Protein AF-A0A2M8BJ50-F1 (afdb_monomer)

Mean predicted aligned error: 16.42 Å

Solvent-accessible surface area (backbone atoms only — not comparable to full-atom values): 43354 Å² total; per-residue (Å²): 139,92,79,79,61,68,60,54,57,47,49,58,67,63,40,90,52,84,78,77,96,76,93,86,85,92,86,90,88,88,82,92,74,95,77,78,94,75,94,72,74,35,76,41,36,48,73,43,75,55,100,89,44,70,46,44,48,47,39,89,44,35,27,66,81,32,17,79,42,46,26,94,66,27,45,78,56,97,90,42,47,44,76,71,76,87,84,45,71,88,50,12,75,40,31,47,57,47,80,55,102,89,54,74,46,39,49,48,39,93,38,31,24,62,77,32,15,79,41,46,20,94,64,24,43,74,60,86,99,44,49,42,70,52,88,69,83,50,48,85,77,62,79,33,76,50,73,51,19,52,38,60,43,79,33,96,88,75,45,46,42,64,38,40,26,95,66,30,44,75,58,97,87,43,38,41,65,74,54,52,64,50,50,74,64,71,38,80,50,90,64,20,57,37,59,40,80,44,92,49,99,70,38,43,45,60,38,39,29,92,71,35,37,77,57,95,89,41,65,40,76,38,45,50,82,77,54,85,42,84,52,74,55,19,58,39,68,41,76,46,88,97,40,59,44,65,39,48,27,79,36,32,36,84,57,89,96,43,43,39,74,37,95,79,44,53,59,43,30,51,63,75,29,72,52,74,54,19,53,41,56,43,73,60,90,89,37,58,40,64,38,46,29,86,67,34,35,76,55,98,86,42,39,42,79,53,73,88,77,43,73,68,54,59,69,67,58,74,79,94,63,64,64,49,57,15,30,46,16,26,15,29,35,31,31,32,60,89,52,44,28,39,48,38,33,28,59,36,56,32,53,28,50,40,94,96,36,53,33,37,34,34,32,70,36,38,45,52,29,44,34,46,94,86,49,68,48,53,51,42,81,48,76,67,81,43,80,47,49,48,94,36,45,50,36,36,36,38,31,35,75,58,90,48,31,39,37,42,38,38,42,29,25,49,73,77,42,103,45,31,38,42,35,45,34,37,38,43,32,26,72,39,92,54,69,47,57,38,34,46,33,42,43,44,32,54,24,33,18,59,56,42,95,93,40,54,34,50,32,38,42,48,67,18,31,38,44,53,39,85,91,65,68,22,39,36,40,38,28,83,55,19,30,37,39,40,37,46,28,50,86,61,72,29,30,18,28,33,90,60,40,31,66,62,35,47,74,70,67,42,76,50,79,59,48,65,60,36,73,76,38,60,61,52,29,40,25,42,29,38,72,47,76,31,44,54,75,32,69,48,66,38,26,36,38,39,38,51,35,73,84,61,53,62,69,59,54,52,50,53,51,43,72,60,47,64,92,33,39,28,64,57,49,51,48,54,51,52,53,52,52,60,71,68,56,58,85,73,75,86,89,60,53,66,66,55,46,46,54,51,43,34,52,53,36,50,57,58,38,32,26,32,60,44,76,91,57,47,23,34,23,40,35,36,71,28,60,56,91,46,94,46,16,34,28,35,41,55,58,31,27,56,50,33,44,51,28,42,79,57,65,39,52,68,61,25,49,35,33,57,50,20,48,76,66,28,48,47,51,89,52,22,86,85,72,66,74,44,66,39,45,52,34,48,33,22,30,36,38,47,22,40,54,43,60,59,73,58,97,47,34,45,32,44,25,67,30,24,47,11,35,46,35,36,30,53,41,51,42,28,69,75,70,67,57,54,60,64,57,68,76,38,39,68,53,50,49,57,18,26,47,45,35,54,58,67,42,37,35,84,90,78,75,38,46,52,59,29,16,47,102,72,60,53,13,36,74,87,52,41,42,70,48,71,66,40,34,50,29,35,54,51,9,48,48,35,47,25,53,51,24,50,76,71,69,36,62,76,78,41,103

Foldseek 3Di:
DDDDDVVVVLVQLLPLDDHDPDDDDDDDDDDPDDDDDPDAAADAFDWDDDPRDIFTDHDPQFDDRRSPAGDVQWHDDPNDTHGNDDDDCVQQLAFGWDDDPVDTFTDHDQQFDDRSSQAGDVQWHDDDRDTHGVPLPQPPVQPQPAVQQRDWDQDPPPSIDGAGHVQWHDDPNHTGGVPFLCVVHPFDDVQQSDWDADPDPSRIDGAGDPQWHDDPNDTDGFQLVVDDQPAVQFNDWAGDVVHIDGDGHWQWDDDPPHTHGDPPRQLCTVHPQPAPQFRDWDRDPRHTDTAGHPQWDDDPNHTDGDDPPDDVVVVVDDDPDQWAWAFLQQWIWIQGLLQRWGQWIWRGFFQAQDVVQGTATFFRTKFKWKDWPVDQDTQSVFHWPDWDDPLLASWTWTWDDDPQKIKIWIWHQFNLFLGRKIKIKIKIWRQDQFWTKMKMKMKGWTAQAQADPVGSHYHFQWFKWWAADPVQRWIWIDYLQFIKIKGKQDDFPAKAKPVQAPCVQSVVVHGHPNDHTDDTGGGIMIMTMHMDGAGNGGMDMIIIMIGTDRVHPPVVRVVSCCVRRPNGHRVRNVVVRVVVLVVQADDDDPPDDPVRRSVLSNLVNLLSRQARCDDPALQHLAGWPDGPPDPGNWGWLQSLLVSLLSCLVRVVLVSSVRNLVSQLRADDDPPCPPALVFAATGAQTTAGRRRHHDFDADPLGTAGHLLSLLSSLLSVLSSCVRVVDCPCCVVCVCRNQRHRLVSLVSQQDPVRRFGHFGCHPVNLHDNPRTGGDPSSRSSSSNSLSSNLVSCVVVVVPVSND

Nearest PDB structures (foldseek):
  1lf9-assembly2_B  TM=6.879E-01  e=1.346E-12  Thermoanaerobacterium thermosaccharolyticum
  8bou-assembly1_A  TM=6.495E-01  e=8.840E-13  Blautia producta ATCC 27340 = DSM 2950
  3s4b-assembly1_B  TM=6.460E-01  e=1.277E-12  Cellulomonas uda
  4aui-assembly1_C  TM=1.946E-01  e=2.685E+00  Neisseria gonorrhoeae

Secondary structure (DSSP, 8-state):
----SHHHHHHHHHSSSPPPS--------SSS------S---SSEEEEEETTEEEEEEPTTEESTTS-EEPTTEEEETTEEEE-----TTT-TTEEEE--TT--EEEEPTTEESTTS-EEPTTEEEETTEEEES--TTSTT----BTTB-EEEEETTTEEEEEPPTTEEEETTEEEES--TTSS----BTTB-EEEE-SSTTSEEEEPPTTEEEETTEEEE-GGGG----BTTB-EEEEETTEEEEEPPTTEEEETTEEEE-TT--TTSS----BTTB-EEEEETTEEEEEPPTTEEEETTEEEE--TT-HHHHHH---S-SEEEEE-SS-EEEEETTTTEEEEEESSSSSEEETTEEPPB-EEEEEEEEEESS-EEEGGGS-EEEEEEGGGSS-EEEEEEETTEEEEEEEE--TT-SSSEEEEEEEEEE-SSS-EEEEEEEEEEE--S---SS-SSSPP--SEEEEEETTTTEEEEE-SS-EEEEEEES--SEEEETTS-HHHHHHTTPPP-----EEEES--EEEEEEEEEE-TT-EEEEEEEEEEETT--HHHHHHHHHHHHTT--HHHHHHHHHHHHHHH--PPPTT--HHHHHHHHHHHHHHHHHB----SSTTTT-B-SS-TTSS--SEEHHHHHHHHHHHHHTT-HHHHHHHHHHHHHS---TTIIIII-S---S-SSEEETTTEEE--EETTEE----HHHHHHHHHHHHHHHHH---HHHHHSHHHIIIIIIHHHHHTEETTTTEEPPB-GGGT--STTT-B--HHHHHHHHHHHHHHHHHHHHTT-TTT--

Radius of gyration: 32.36 Å; Cα contacts (8 Å, |Δi|>4): 1663; chains: 1; bounding box: 90×72×87 Å

Sequence (801 aa):
MKLTTLTLAVILLCSCADPPKDRDAAIDVSNGDVQVCSGVECFRGVCVTRDGASSCLCEAGWNGASCDRCDVFFHDEGGSCIPDLPCSNTTCWHGQCVTGEEGDGCICDVGYAGDQCEVCATGYRSDGLVCLEDSLVTCAAAPCVEANKGVCLPDAETGHVCVCDPGTFDDGGTCVAVGGPCDPNPCSETLRLNCQLDASPAGYTCACNPGLVDNGGACVDDPCLSAVCDQPHRGTCVTLVPSFLCICDPGYIESGSDCVLDPNASPCNPNPCLELNKTVCTTVGNTAQCDCDAGFVDDGGACVLGCDAGTALCAAAHRSIDFLVSTNGFSAIVYDVNQNKAASFFEHLYRNWDDGVWTRDFLFDTYLGIRTSSTNQWLNTLPSEREETLEQTGIIHVVHRVGAFEVDTYVYAPFQLSRPALTLLGKVTNRGTATSDVSLYTLHNYHLGYTSVGDPVHPDALTEAMTYDAASHAYVEQGVGGMFLHQPLGVPTHYGATPDNPWVALNAGQNLADTQSTAVGDDRVAGFQKDFSLAPGEAGWFGVVSAFDAGGNQAALAADVAAAYSGMTADTALQAALDEWEAWRVAPPAGLSAVETQIWRQSEAVLRMGQVRETSDLSFGQILASLPPGNWNITWSRDMAYAVVGLVHSGHAAEAMAALEFVLKADSGGYEAGYTGVPYQVSITRYFGRGREETDFNADGPNIEYDGFG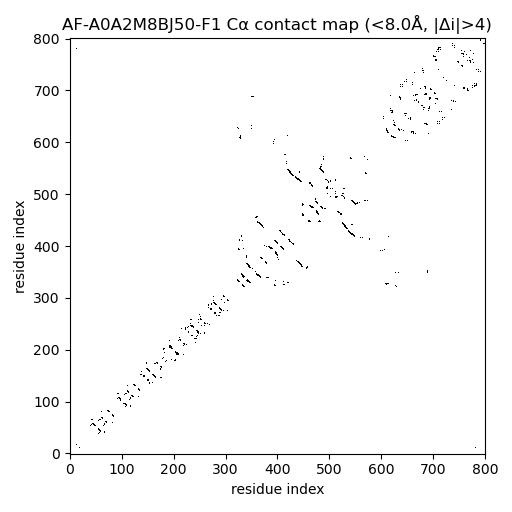LYLWALGEYVRVTGDNSLVTSYWSVIRDQIASALVTLVDASTGLLEADSSIWEVHWNGQQKQFTYTALAAARGLCEAAAFATSQGDTANSA

pLDDT: mean 83.52, std 15.89, range [26.17, 98.81]

Structure (mmCIF, N/CA/C/O backbone):
data_AF-A0A2M8BJ50-F1
#
_entry.id   AF-A0A2M8BJ50-F1
#
loop_
_atom_site.group_PDB
_atom_site.id
_atom_site.type_symbol
_atom_site.label_atom_id
_atom_site.label_alt_id
_atom_site.label_comp_id
_atom_site.label_asym_id
_atom_site.label_entity_id
_atom_site.label_seq_id
_atom_site.pdbx_PDB_ins_code
_atom_site.Cartn_x
_atom_site.Cartn_y
_atom_site.Cartn_z
_atom_site.occupancy
_atom_site.B_iso_or_equiv
_atom_site.auth_seq_id
_atom_site.auth_comp_id
_atom_site.auth_asym_id
_atom_site.auth_atom_id
_atom_site.pdbx_PDB_model_num
ATOM 1 N N . MET A 1 1 ? -38.229 -14.279 38.569 1.00 28.94 1 MET A N 1
ATOM 2 C CA . MET A 1 1 ? -36.936 -13.644 38.882 1.00 28.94 1 MET A CA 1
ATOM 3 C C . MET A 1 1 ? -35.856 -14.578 38.379 1.00 28.94 1 MET A C 1
ATOM 5 O O . MET A 1 1 ? -35.598 -15.583 39.019 1.00 28.94 1 MET A O 1
ATOM 9 N N . LYS A 1 2 ? -35.387 -14.333 37.153 1.00 26.17 2 LYS A N 1
ATOM 10 C CA . LYS A 1 2 ? -34.333 -15.090 36.474 1.00 26.17 2 LYS A CA 1
ATOM 11 C C . LYS A 1 2 ? -33.069 -14.249 36.610 1.00 26.17 2 LYS A C 1
ATOM 13 O O . LYS A 1 2 ? -32.962 -13.229 35.945 1.00 26.17 2 LYS A O 1
ATOM 18 N N . LEU A 1 3 ? -32.200 -14.616 37.534 1.00 38.47 3 LEU A N 1
ATOM 19 C CA . LEU A 1 3 ? -30.887 -14.013 37.709 1.00 38.47 3 LEU A CA 1
ATOM 20 C C . LEU A 1 3 ? -29.897 -15.156 37.974 1.00 38.47 3 LEU A C 1
ATOM 22 O O . LEU A 1 3 ? -30.278 -16.162 38.565 1.00 38.47 3 LEU A O 1
ATOM 26 N N . THR A 1 4 ? -28.659 -14.931 37.533 1.00 53.12 4 THR A N 1
ATOM 27 C CA . THR A 1 4 ? -27.393 -15.590 37.904 1.00 53.12 4 THR A CA 1
ATOM 28 C C . THR A 1 4 ? -27.004 -16.943 37.295 1.00 53.12 4 THR A C 1
ATOM 30 O O . THR A 1 4 ? -27.173 -18.000 37.890 1.00 53.12 4 THR A O 1
ATOM 33 N N . THR A 1 5 ? -26.286 -16.840 36.171 1.00 37.88 5 THR A N 1
ATOM 34 C CA . THR A 1 5 ? -24.979 -17.512 35.950 1.00 37.88 5 THR A CA 1
ATOM 35 C C . THR A 1 5 ? -24.102 -16.632 35.052 1.00 37.88 5 THR A C 1
ATOM 37 O O . THR A 1 5 ? -22.927 -16.424 35.339 1.00 37.88 5 THR A O 1
ATOM 40 N N . LEU A 1 6 ? -24.725 -15.968 34.067 1.00 37.19 6 LEU A N 1
ATOM 41 C CA . LEU A 1 6 ? -24.081 -14.954 33.225 1.00 37.19 6 LEU A CA 1
ATOM 42 C C . LEU A 1 6 ? -23.497 -13.802 34.058 1.00 37.19 6 LEU A C 1
ATOM 44 O O . LEU A 1 6 ? -22.377 -13.376 33.824 1.00 37.19 6 LEU A O 1
ATOM 48 N N . THR A 1 7 ? -24.194 -13.387 35.118 1.00 38.22 7 THR A N 1
ATOM 49 C CA . THR A 1 7 ? -23.717 -12.348 36.038 1.00 38.22 7 THR A CA 1
ATOM 50 C C . THR A 1 7 ? -22.434 -12.750 36.769 1.00 38.22 7 THR A C 1
ATOM 52 O O . THR A 1 7 ? -21.660 -11.872 37.096 1.00 38.22 7 THR A O 1
ATOM 55 N N . LEU A 1 8 ? -22.159 -14.038 37.020 1.00 34.50 8 LEU A N 1
ATOM 56 C CA . LEU A 1 8 ? -20.957 -14.447 37.762 1.00 34.50 8 LEU A CA 1
ATOM 57 C C . LEU A 1 8 ? -19.727 -14.584 36.851 1.00 34.50 8 LEU A C 1
ATOM 59 O O . LEU A 1 8 ? -18.638 -14.206 37.263 1.00 34.50 8 LEU A O 1
ATOM 63 N N . ALA A 1 9 ? -19.904 -15.044 35.606 1.00 38.31 9 ALA A N 1
ATOM 64 C CA . ALA A 1 9 ? -18.849 -15.002 34.589 1.00 38.31 9 ALA A CA 1
ATOM 65 C C . ALA A 1 9 ? -18.521 -13.554 34.198 1.00 38.31 9 ALA A C 1
ATOM 67 O O . ALA A 1 9 ? -1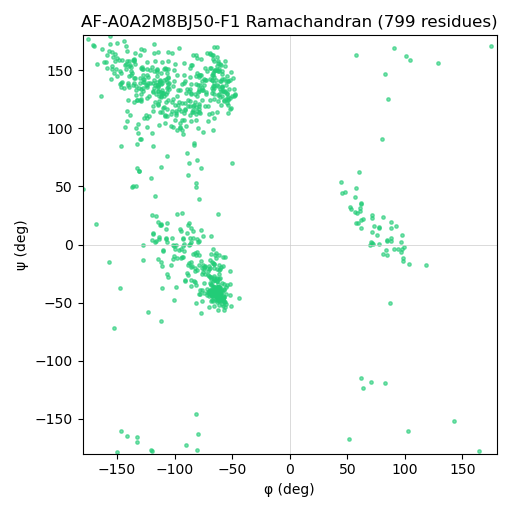7.351 -13.198 34.112 1.00 38.31 9 ALA A O 1
ATOM 68 N N . VAL A 1 10 ? -19.547 -12.703 34.075 1.00 39.28 10 VAL A N 1
ATOM 69 C CA . VAL A 1 10 ? -19.377 -11.256 33.912 1.00 39.28 10 VAL A CA 1
ATOM 70 C C . VAL A 1 10 ? -18.708 -10.659 35.151 1.00 39.28 10 VAL A C 1
ATOM 72 O O . VAL A 1 10 ? -17.745 -9.947 34.983 1.00 39.28 10 VAL A O 1
ATOM 75 N N . ILE A 1 11 ? -19.070 -11.009 36.392 1.00 37.62 11 ILE A N 1
ATOM 76 C CA . ILE A 1 11 ? -18.394 -10.487 37.603 1.00 37.62 11 ILE A CA 1
ATOM 77 C C . ILE A 1 11 ? -16.930 -10.959 37.737 1.00 37.62 11 ILE A C 1
ATOM 79 O O . ILE A 1 11 ? -16.102 -10.178 38.192 1.00 37.62 11 ILE A O 1
ATOM 83 N N . LEU A 1 12 ? -16.583 -12.190 37.340 1.00 36.03 12 LEU A N 1
ATOM 84 C CA . LEU A 1 12 ? -15.190 -12.676 37.339 1.00 36.03 12 LEU A CA 1
ATOM 85 C C . LEU A 1 12 ? -14.355 -12.119 36.172 1.00 36.03 12 LEU A C 1
ATOM 87 O O . LEU A 1 12 ? -13.144 -12.002 36.315 1.00 36.03 12 LEU A O 1
ATOM 91 N N . LEU A 1 13 ? -14.985 -11.734 35.056 1.00 37.62 13 LEU A N 1
ATOM 92 C CA . LEU A 1 13 ? -14.368 -10.938 33.983 1.00 37.62 13 LEU A CA 1
ATOM 93 C C . LEU A 1 13 ? -14.363 -9.425 34.298 1.00 37.62 13 LEU A C 1
ATOM 95 O O . LEU A 1 13 ? -13.542 -8.693 33.759 1.00 37.62 13 LEU A O 1
ATOM 99 N N . CYS A 1 14 ? -15.257 -8.960 35.178 1.00 35.12 14 CYS A N 1
ATOM 100 C CA . CYS A 1 14 ? -15.399 -7.570 35.629 1.00 35.12 14 CYS A CA 1
ATOM 101 C C . CYS A 1 14 ? -14.640 -7.266 36.925 1.00 35.12 14 CYS A C 1
ATOM 103 O O . CYS A 1 14 ? -14.612 -6.110 37.345 1.00 35.12 14 CYS A O 1
ATOM 105 N N . SER A 1 15 ? -13.992 -8.239 37.574 1.00 40.53 15 SER A N 1
ATOM 106 C CA . SER A 1 15 ? -12.831 -7.869 38.373 1.00 40.53 15 SER A CA 1
ATOM 107 C C . SER A 1 15 ? -11.768 -7.478 37.363 1.00 40.53 15 SER A C 1
ATOM 109 O O . SER A 1 15 ? -11.295 -8.345 36.640 1.00 40.53 15 SER A O 1
ATOM 111 N N . CYS A 1 16 ? -11.385 -6.204 37.299 1.00 45.50 16 CYS A N 1
ATOM 112 C CA . CYS A 1 16 ? -10.265 -5.713 36.485 1.00 45.50 16 CYS A CA 1
ATOM 113 C C . CYS A 1 16 ? -8.894 -6.311 36.907 1.00 45.50 16 CYS A C 1
ATOM 115 O O . CYS A 1 16 ? -7.861 -5.668 36.760 1.00 45.50 16 CYS A O 1
ATOM 117 N N . ALA A 1 17 ? -8.890 -7.500 37.509 1.00 38.69 17 ALA A N 1
ATOM 118 C CA . ALA A 1 17 ? -7.754 -8.295 37.922 1.00 38.69 17 ALA A CA 1
ATOM 119 C C . ALA A 1 17 ? -7.707 -9.564 37.059 1.00 38.69 17 ALA A C 1
ATOM 121 O O . ALA A 1 17 ? -8.748 -10.154 36.769 1.00 38.69 17 ALA A O 1
ATOM 122 N N . ASP A 1 18 ? -6.502 -9.983 36.676 1.00 34.38 18 ASP A N 1
ATOM 123 C CA . ASP A 1 18 ? -6.283 -11.167 35.843 1.00 34.38 18 ASP A CA 1
ATOM 124 C C . ASP A 1 18 ? -6.964 -12.427 36.420 1.00 34.38 18 ASP A C 1
ATOM 126 O O . ASP A 1 18 ? -6.939 -12.642 37.640 1.00 34.38 18 ASP A O 1
ATOM 130 N N . PRO A 1 19 ? -7.552 -13.298 35.577 1.00 30.92 19 PRO A N 1
ATOM 131 C CA . PRO A 1 19 ? -8.216 -14.503 36.053 1.00 30.92 19 PRO A CA 1
ATOM 132 C C . PRO A 1 19 ? -7.211 -15.492 36.683 1.00 30.92 19 PRO A C 1
ATOM 134 O O . PRO A 1 19 ? -6.125 -15.714 36.137 1.00 30.92 19 PRO A O 1
ATOM 137 N N . PRO A 1 20 ? -7.557 -16.141 37.814 1.00 29.25 20 PRO A N 1
ATOM 138 C CA . PRO A 1 20 ? -6.718 -17.165 38.430 1.00 29.25 20 PRO A CA 1
ATOM 139 C C . PRO A 1 20 ? -6.720 -18.477 37.623 1.00 29.25 20 PRO A C 1
ATOM 141 O O . PRO A 1 20 ? -7.748 -18.922 37.113 1.00 29.25 20 PRO A O 1
ATOM 144 N N . LYS A 1 21 ? -5.547 -19.117 37.543 1.00 30.78 21 LYS A N 1
ATOM 145 C CA . LYS A 1 21 ? -5.253 -20.331 36.759 1.00 30.78 21 LYS A CA 1
ATOM 146 C C . LYS A 1 21 ? -5.669 -21.657 37.434 1.00 30.78 21 LYS A C 1
ATOM 148 O O . LYS A 1 21 ? -4.833 -22.544 37.530 1.00 30.78 21 LYS A O 1
ATOM 153 N N . ASP A 1 22 ? -6.911 -21.840 37.887 1.00 30.73 22 ASP A N 1
ATOM 154 C CA . ASP A 1 22 ? -7.354 -23.175 38.352 1.00 30.73 22 ASP A CA 1
ATOM 155 C C . ASP A 1 22 ? -8.846 -23.456 38.101 1.00 30.73 22 ASP A C 1
ATOM 157 O O . ASP A 1 22 ? -9.694 -22.583 38.276 1.00 30.73 22 ASP A O 1
ATOM 161 N N . ARG A 1 23 ? -9.160 -24.685 37.654 1.00 30.70 23 ARG A N 1
ATOM 162 C CA . ARG A 1 23 ? -10.367 -25.018 36.867 1.00 30.70 23 ARG A CA 1
ATOM 163 C C . ARG A 1 23 ? -11.350 -26.034 37.478 1.00 30.70 23 ARG A C 1
ATOM 165 O O . ARG A 1 23 ? -12.111 -26.613 36.716 1.00 30.70 23 ARG A O 1
ATOM 172 N N . ASP A 1 24 ? -11.422 -26.214 38.800 1.00 35.38 24 ASP A N 1
ATOM 173 C CA . ASP A 1 24 ? -12.333 -27.214 39.400 1.00 35.38 24 ASP A CA 1
ATOM 174 C C . ASP A 1 24 ? -13.185 -26.686 40.574 1.00 35.38 24 ASP A C 1
ATOM 176 O O . ASP A 1 24 ? -12.755 -26.715 41.727 1.00 35.38 24 ASP A O 1
ATOM 180 N N . ALA A 1 25 ? -14.435 -26.272 40.308 1.00 32.88 25 ALA A N 1
ATOM 181 C CA . ALA A 1 25 ? -15.528 -26.282 41.298 1.00 32.88 25 ALA A CA 1
ATOM 182 C C . ALA A 1 25 ? -16.923 -26.145 40.646 1.00 32.88 25 ALA A C 1
ATOM 184 O O . ALA A 1 25 ? -17.185 -25.195 39.913 1.00 32.88 25 ALA A O 1
ATOM 185 N N . ALA A 1 26 ? -17.846 -27.058 40.976 1.00 34.22 26 ALA A N 1
ATOM 186 C CA . ALA A 1 26 ? -19.271 -26.984 40.627 1.00 34.22 26 ALA A CA 1
ATOM 187 C C . ALA A 1 26 ? -20.095 -26.368 41.779 1.00 34.22 26 ALA A C 1
ATOM 189 O O . ALA A 1 26 ? -19.938 -26.783 42.928 1.00 34.22 26 ALA A O 1
ATOM 190 N N . ILE A 1 27 ? -20.982 -25.403 41.486 1.00 34.72 27 ILE A N 1
ATOM 191 C CA . ILE A 1 27 ? -21.891 -24.740 42.450 1.00 34.72 27 ILE A CA 1
ATOM 192 C C . ILE A 1 27 ? -23.226 -24.389 41.759 1.00 34.72 27 ILE A C 1
ATOM 194 O O . ILE A 1 27 ? -23.196 -23.882 40.642 1.00 34.72 27 ILE A O 1
ATOM 198 N N . ASP A 1 28 ? -24.373 -24.563 42.442 1.00 43.47 28 ASP A N 1
ATOM 199 C CA . ASP A 1 28 ? -25.611 -23.812 42.139 1.00 43.47 28 ASP A CA 1
ATOM 200 C C . ASP A 1 28 ? -26.401 -23.394 43.408 1.00 43.47 28 ASP A C 1
ATOM 202 O O . ASP A 1 28 ? -26.240 -23.948 44.498 1.00 43.47 28 ASP A O 1
ATOM 206 N N . VAL A 1 29 ? -27.233 -22.362 43.242 1.00 48.44 29 VAL A N 1
ATOM 207 C CA . VAL A 1 29 ? -27.563 -21.250 44.128 1.00 48.44 29 VAL A CA 1
ATOM 208 C C . VAL A 1 29 ? -29.079 -21.203 44.342 1.00 48.44 29 VAL A C 1
ATOM 210 O O . VAL A 1 29 ? -29.825 -20.843 43.437 1.00 48.44 29 VAL A O 1
ATOM 213 N N . SER A 1 30 ? -29.582 -21.504 45.547 1.00 42.31 30 SER A N 1
ATOM 214 C CA . SER A 1 30 ? -30.938 -21.025 45.897 1.00 42.31 30 SER A CA 1
ATOM 215 C C . SER A 1 30 ? -31.305 -20.892 47.373 1.00 42.31 30 SER A C 1
ATOM 217 O O . SER A 1 30 ? -32.278 -20.195 47.628 1.00 42.31 30 SER A O 1
ATOM 219 N N . ASN A 1 31 ? -30.589 -21.455 48.357 1.00 41.84 31 ASN A N 1
ATOM 220 C CA . ASN A 1 31 ? -30.826 -21.095 49.777 1.00 41.84 31 ASN A CA 1
ATOM 221 C C . ASN A 1 31 ? -29.773 -21.591 50.791 1.00 41.84 31 ASN A C 1
ATOM 223 O O . ASN A 1 31 ? -30.039 -21.602 51.989 1.00 41.84 31 ASN A O 1
ATOM 227 N N . GLY A 1 32 ? -28.572 -21.981 50.355 1.00 43.44 32 GLY A N 1
ATOM 228 C CA . GLY A 1 32 ? -27.503 -22.375 51.283 1.00 43.44 32 GLY A CA 1
ATOM 229 C C . GLY A 1 32 ? -27.614 -23.780 51.892 1.00 43.44 32 GLY A C 1
ATOM 230 O O . GLY A 1 32 ? -26.865 -24.060 52.819 1.00 43.44 32 GLY A O 1
ATOM 231 N N . ASP A 1 33 ? -28.457 -24.672 51.357 1.00 41.19 33 ASP A N 1
ATOM 232 C CA . ASP A 1 33 ? -28.444 -26.106 51.690 1.00 41.19 33 ASP A CA 1
ATOM 233 C C . ASP A 1 33 ? -28.269 -26.970 50.428 1.00 41.19 33 ASP A C 1
ATOM 235 O O . ASP A 1 33 ? -28.884 -26.720 49.391 1.00 41.19 33 ASP A O 1
ATOM 239 N N . VAL A 1 34 ? -27.430 -28.006 50.534 1.00 44.12 34 VAL A N 1
ATOM 240 C CA . VAL A 1 34 ? -27.108 -28.958 49.458 1.00 44.12 34 VAL A CA 1
ATOM 241 C C . VAL A 1 34 ? -28.213 -30.013 49.352 1.00 44.12 34 VAL A C 1
ATOM 243 O O . VAL A 1 34 ? -28.376 -30.831 50.258 1.00 44.12 34 VAL A O 1
ATOM 246 N N . GLN A 1 35 ? -28.941 -30.050 48.231 1.00 51.34 35 GLN A N 1
ATOM 247 C CA . GLN A 1 35 ? -29.727 -31.224 47.834 1.00 51.34 35 GLN A CA 1
ATOM 248 C C . GLN A 1 35 ? -29.168 -31.853 46.560 1.00 51.34 35 GLN A C 1
ATOM 250 O O . GLN A 1 35 ? -28.782 -31.168 45.618 1.00 51.34 35 GLN A O 1
ATOM 255 N N . VAL A 1 36 ? -29.119 -33.183 46.563 1.00 55.72 36 VAL A N 1
ATOM 256 C CA . VAL A 1 36 ? -28.525 -34.011 45.511 1.00 55.72 36 VAL A CA 1
ATOM 257 C C . VAL A 1 36 ? -29.598 -34.343 44.471 1.00 55.72 36 VAL A C 1
ATOM 259 O O . VAL A 1 36 ? -30.674 -34.812 44.846 1.00 55.72 36 VAL A O 1
ATOM 262 N N . CYS A 1 37 ? -29.311 -34.141 43.178 1.00 61.19 37 CYS A N 1
ATOM 263 C CA . CYS A 1 37 ? -30.137 -34.676 42.088 1.00 61.19 37 CYS A CA 1
ATOM 264 C C . CYS A 1 37 ? -30.305 -36.192 42.283 1.00 61.19 37 CYS A C 1
ATOM 266 O O . CYS A 1 37 ? -29.318 -36.925 42.309 1.00 61.19 37 CYS A O 1
ATOM 268 N N . SER A 1 38 ? -31.540 -36.677 42.431 1.00 60.09 38 SER A N 1
ATOM 269 C CA . SER A 1 38 ? -31.806 -38.112 42.559 1.00 60.09 38 SER A CA 1
ATOM 270 C C . SER A 1 38 ? -32.942 -38.529 41.632 1.00 60.09 38 SER A C 1
ATOM 272 O O . SER A 1 38 ? -34.042 -37.989 41.732 1.00 60.09 38 SER A O 1
ATOM 274 N N . GLY A 1 39 ? -32.688 -39.516 40.770 1.00 64.06 39 GLY A N 1
ATOM 275 C CA . GLY A 1 39 ? -33.724 -40.174 39.967 1.00 64.06 39 GLY A CA 1
ATOM 276 C C . GLY A 1 39 ? -33.895 -39.685 38.525 1.00 64.06 39 GLY A C 1
ATOM 277 O O . GLY A 1 39 ? -34.839 -40.129 37.879 1.00 64.06 39 GLY A O 1
ATOM 278 N N . VAL A 1 40 ? -33.010 -38.823 38.008 1.00 69.56 40 VAL A N 1
ATOM 279 C CA . VAL A 1 40 ? -32.973 -38.429 36.587 1.00 69.56 40 VAL A CA 1
ATOM 280 C C . VAL A 1 40 ? -31.526 -38.450 36.097 1.00 69.56 40 VAL A C 1
ATOM 282 O O . VAL A 1 40 ? -30.676 -37.771 36.669 1.00 69.56 40 VAL A O 1
ATOM 285 N N . GLU A 1 41 ? -31.255 -39.233 35.054 1.00 77.94 41 GLU A N 1
ATOM 286 C CA . GLU A 1 41 ? -29.992 -39.200 34.309 1.00 77.94 41 GLU A CA 1
ATOM 287 C C . GLU A 1 41 ? -30.179 -38.341 33.052 1.00 77.94 41 GLU A C 1
ATOM 289 O O . GLU A 1 41 ? -31.122 -38.552 32.283 1.00 77.94 41 GLU A O 1
ATOM 294 N N . CYS A 1 42 ? -29.290 -37.362 32.873 1.00 71.81 42 CYS A N 1
ATOM 295 C CA . CYS A 1 42 ? -29.235 -36.488 31.704 1.00 71.81 42 CYS A CA 1
ATOM 296 C C . CYS A 1 42 ? -27.999 -36.868 30.893 1.00 71.81 42 CYS A C 1
ATOM 298 O O . CYS A 1 42 ? -26.890 -36.790 31.416 1.00 71.81 42 CYS A O 1
ATOM 300 N N . PHE A 1 43 ? -28.185 -37.317 29.651 1.00 75.19 43 PHE A N 1
ATOM 301 C CA . PHE A 1 43 ? -27.075 -37.816 28.832 1.00 75.19 43 PHE A CA 1
ATOM 302 C C . PHE A 1 43 ? -26.213 -36.677 28.276 1.00 75.19 43 PHE A C 1
ATOM 304 O O . PHE A 1 43 ? -24.990 -36.718 28.385 1.00 75.19 43 PHE A O 1
ATOM 311 N N . ARG A 1 44 ? -26.863 -35.665 27.692 1.00 79.50 44 ARG A N 1
ATOM 312 C CA . ARG A 1 44 ? -26.246 -34.486 27.059 1.00 79.50 44 ARG A CA 1
ATOM 313 C C . ARG A 1 44 ? -26.912 -33.216 27.568 1.00 79.50 44 ARG A C 1
ATOM 315 O O . ARG A 1 44 ? -27.672 -32.540 26.874 1.00 79.50 44 ARG A O 1
ATOM 322 N N . GLY A 1 45 ? -26.765 -33.004 28.867 1.00 72.62 45 GLY A N 1
ATOM 323 C CA . GLY A 1 45 ? -27.466 -31.961 29.589 1.00 72.62 45 GLY A CA 1
ATOM 324 C C . GLY A 1 45 ? -27.213 -32.024 31.084 1.00 72.62 45 GLY A C 1
ATOM 325 O O . GLY A 1 45 ? -26.658 -32.987 31.612 1.00 72.62 45 GLY A O 1
ATOM 326 N N . VAL A 1 46 ? -27.663 -30.995 31.789 1.00 73.00 46 VAL A N 1
ATOM 327 C CA . VAL A 1 46 ? -27.460 -30.869 33.233 1.00 73.00 46 VAL A CA 1
ATOM 328 C C . VAL A 1 46 ? -28.762 -31.190 33.962 1.00 73.00 46 VAL A C 1
ATOM 330 O O . VAL A 1 46 ? -29.837 -30.710 33.589 1.00 73.00 46 VAL A O 1
ATOM 333 N N . CYS A 1 47 ? -28.675 -32.010 35.013 1.00 70.56 47 CYS A N 1
ATOM 334 C CA . CYS A 1 47 ? -29.805 -32.254 35.905 1.00 70.56 47 CYS A CA 1
ATOM 335 C C . CYS A 1 47 ? -30.100 -30.995 36.717 1.00 70.56 47 CYS A C 1
ATOM 337 O O . CYS A 1 47 ? -29.237 -30.490 37.434 1.00 70.56 47 CYS A O 1
ATOM 339 N N . VAL A 1 48 ? -31.339 -30.519 36.637 1.00 71.56 48 VAL A N 1
ATOM 340 C CA . VAL A 1 48 ? -31.824 -29.371 37.401 1.00 71.56 48 VAL A CA 1
ATOM 341 C C . VAL A 1 48 ? -33.017 -29.792 38.254 1.00 71.56 48 VAL A C 1
ATOM 343 O O . VAL A 1 48 ? -33.878 -30.551 37.808 1.00 71.56 48 VAL A O 1
ATOM 346 N N . THR A 1 49 ? -33.080 -29.320 39.501 1.00 59.50 49 THR A N 1
ATOM 347 C CA . THR A 1 49 ? -34.209 -29.592 40.408 1.00 59.50 49 THR A CA 1
ATOM 348 C C . THR A 1 49 ? -34.986 -28.310 40.669 1.00 59.50 49 THR A C 1
ATOM 350 O O . THR A 1 49 ? -34.413 -27.305 41.080 1.00 59.50 49 THR A O 1
ATOM 353 N N . ARG A 1 50 ? -36.304 -28.344 40.456 1.00 52.09 50 ARG A N 1
ATOM 354 C CA . ARG A 1 50 ? -37.207 -27.215 40.697 1.00 52.09 50 ARG A CA 1
ATOM 355 C C . ARG A 1 50 ? -38.450 -27.679 41.448 1.00 52.09 50 ARG A C 1
ATOM 357 O O . ARG A 1 50 ? -39.095 -28.639 41.043 1.00 52.09 50 ARG A O 1
ATOM 364 N N . ASP A 1 51 ? -38.776 -27.006 42.553 1.00 56.25 51 ASP A N 1
ATOM 365 C CA . ASP A 1 51 ? -39.950 -27.295 43.397 1.00 56.25 51 ASP A CA 1
ATOM 366 C C . ASP A 1 51 ? -40.063 -28.777 43.837 1.00 56.25 51 ASP A C 1
ATOM 368 O O . ASP A 1 51 ? -41.155 -29.317 44.004 1.00 56.25 51 ASP A O 1
ATOM 372 N N . GLY A 1 52 ? -38.917 -29.448 44.024 1.00 58.59 52 GLY A N 1
ATOM 373 C CA . GLY A 1 52 ? -38.833 -30.862 44.416 1.00 58.59 52 GLY A CA 1
ATOM 374 C C . GLY A 1 52 ? -38.927 -31.875 43.266 1.00 58.59 52 GLY A C 1
ATOM 375 O O . GLY A 1 52 ? -38.910 -33.075 43.531 1.00 58.59 52 GLY A O 1
ATOM 376 N N . ALA A 1 53 ? -39.003 -31.424 42.010 1.00 61.16 53 ALA A N 1
ATOM 377 C CA . ALA A 1 53 ? -38.967 -32.275 40.822 1.00 61.16 53 ALA A CA 1
ATOM 378 C C . ALA A 1 53 ? -37.656 -32.080 40.044 1.00 61.16 53 ALA A C 1
ATOM 380 O O . ALA A 1 53 ? -37.263 -30.948 39.759 1.00 61.16 53 ALA A O 1
ATOM 381 N N . SER A 1 54 ? -36.985 -33.180 39.696 1.00 76.81 54 SER A N 1
ATOM 382 C CA . SER A 1 54 ? -35.777 -33.172 38.860 1.00 76.81 54 SER A CA 1
ATOM 383 C C . SER A 1 54 ? -36.139 -33.311 37.375 1.00 76.81 54 SER A C 1
ATOM 385 O O . SER A 1 54 ? -37.044 -34.068 37.022 1.00 76.81 54 SER A O 1
ATOM 387 N N . SER A 1 55 ? -35.439 -32.585 36.504 1.00 78.50 55 SER A N 1
ATOM 388 C CA . SER A 1 55 ? -35.581 -32.618 35.040 1.00 78.50 55 SER A CA 1
ATOM 389 C C . SER A 1 55 ? -34.247 -32.299 34.364 1.00 78.50 55 SER A C 1
ATOM 391 O O . SER A 1 55 ? -33.387 -31.684 34.990 1.00 78.50 55 SER A O 1
ATOM 393 N N . CYS A 1 56 ? -34.079 -32.660 33.094 1.00 77.50 56 CYS A N 1
ATOM 394 C CA . CYS A 1 56 ? -32.877 -32.320 32.335 1.00 77.50 56 CYS A CA 1
ATOM 395 C C . CYS A 1 56 ? -33.026 -31.002 31.574 1.00 77.50 56 CYS A C 1
ATOM 397 O O . CYS A 1 56 ? -34.066 -30.742 30.969 1.00 77.50 56 CYS A O 1
ATOM 399 N N . LEU A 1 57 ? -31.965 -30.197 31.584 1.00 74.25 57 LEU A N 1
ATOM 400 C CA . LEU A 1 57 ? -31.759 -29.106 30.637 1.00 74.25 57 LEU A CA 1
ATOM 401 C C . LEU A 1 57 ? -30.746 -29.572 29.589 1.00 74.25 57 LEU A C 1
ATOM 403 O O . LEU A 1 57 ? -29.600 -29.841 29.943 1.00 74.25 57 LEU A O 1
ATOM 407 N N . CYS A 1 58 ? -31.177 -29.693 28.336 1.00 75.75 58 CYS A N 1
ATOM 408 C CA . CYS A 1 58 ? -30.354 -30.250 27.265 1.00 75.75 58 CYS A CA 1
ATOM 409 C C . CYS A 1 58 ? -29.365 -29.237 26.692 1.00 75.75 58 CYS A C 1
ATOM 411 O O . CYS A 1 58 ? -29.647 -28.039 26.642 1.00 75.75 58 CYS A O 1
ATOM 413 N N . GLU A 1 59 ? -28.207 -29.739 26.270 1.00 79.75 59 GLU A N 1
ATOM 414 C CA . GLU A 1 59 ? -27.232 -29.010 25.460 1.00 79.75 59 GLU A CA 1
ATOM 415 C C . GLU A 1 59 ? -27.841 -28.624 24.097 1.00 79.75 59 GLU A C 1
ATOM 417 O O . GLU A 1 59 ? -28.822 -29.220 23.647 1.00 79.75 59 GLU A O 1
ATOM 422 N N . ALA A 1 60 ? -27.285 -27.607 23.431 1.00 68.62 60 ALA A N 1
ATOM 423 C CA . ALA A 1 60 ? -27.783 -27.158 22.128 1.00 68.62 60 ALA A CA 1
ATOM 424 C C . ALA A 1 60 ? -27.741 -28.301 21.094 1.00 68.62 60 ALA A C 1
ATOM 426 O O . ALA A 1 60 ? -26.766 -29.045 21.030 1.00 68.62 60 ALA A O 1
ATOM 427 N N . GLY A 1 61 ? -28.813 -28.448 20.311 1.00 67.62 61 GLY A N 1
ATOM 428 C CA . GLY A 1 61 ? -28.982 -29.554 19.360 1.00 67.62 61 GLY A CA 1
ATOM 429 C C . GLY A 1 61 ? -29.546 -30.845 19.970 1.00 67.62 61 GLY A C 1
ATOM 430 O O . GLY A 1 61 ? -29.941 -31.731 19.216 1.00 67.62 61 GLY A O 1
ATOM 431 N N . TRP A 1 62 ? -29.664 -30.951 21.302 1.00 79.62 62 TRP A N 1
ATOM 432 C CA . TRP A 1 62 ? -30.223 -32.115 22.000 1.00 79.62 62 TRP A CA 1
ATOM 433 C C . TRP A 1 62 ? -31.623 -31.848 22.555 1.00 79.62 62 TRP A C 1
ATOM 435 O O . TRP A 1 62 ? -31.934 -30.773 23.067 1.00 79.62 62 TRP A O 1
ATOM 445 N N . ASN A 1 63 ? -32.481 -32.863 22.506 1.00 79.38 63 ASN A N 1
ATOM 446 C CA . ASN A 1 63 ? -33.864 -32.804 22.961 1.00 79.38 63 ASN A CA 1
ATOM 447 C C . ASN A 1 63 ? -34.281 -34.131 23.634 1.00 79.38 63 ASN A C 1
ATOM 449 O O . ASN A 1 63 ? -33.569 -35.134 23.619 1.00 79.38 63 ASN A O 1
ATOM 453 N N . GLY A 1 64 ? -35.460 -34.154 24.255 1.00 74.00 64 GLY A N 1
ATOM 454 C CA . GLY A 1 64 ? -35.985 -35.293 25.010 1.00 74.00 64 GLY A CA 1
ATOM 455 C C . GLY A 1 64 ? -35.914 -35.107 26.525 1.00 74.00 64 GLY A C 1
ATOM 456 O O . GLY A 1 64 ? -35.153 -34.299 27.042 1.00 74.00 64 GLY A O 1
ATOM 457 N N . ALA A 1 65 ? -36.735 -35.865 27.260 1.00 75.56 65 ALA A N 1
ATOM 458 C CA . ALA A 1 65 ? -36.857 -35.730 28.717 1.00 75.56 65 ALA A CA 1
ATOM 459 C C . ALA A 1 65 ? -35.551 -36.049 29.478 1.00 75.56 65 ALA A C 1
ATOM 461 O O . ALA A 1 65 ? -35.382 -35.588 30.606 1.00 75.56 65 ALA A O 1
ATOM 462 N N . SER A 1 66 ? -34.647 -36.799 28.840 1.00 80.62 66 SER A N 1
ATOM 463 C CA . SER A 1 66 ? -33.309 -37.152 29.331 1.00 80.62 66 SER A CA 1
ATOM 464 C C . SER A 1 66 ? -32.178 -36.634 28.429 1.00 80.62 66 SER A C 1
ATOM 466 O O . SER A 1 66 ? -31.024 -37.007 28.638 1.00 80.62 66 SER A O 1
ATOM 468 N N . CYS A 1 67 ? -32.491 -35.780 27.444 1.00 84.50 67 CYS A N 1
ATOM 469 C CA . CYS A 1 67 ? -31.543 -35.288 26.433 1.00 84.50 67 CYS A CA 1
ATOM 470 C C . CYS A 1 67 ? -30.880 -36.425 25.642 1.00 84.50 67 CYS A C 1
ATOM 472 O O . CYS A 1 67 ? -29.660 -36.499 25.543 1.00 84.50 67 CYS A O 1
ATOM 474 N N . ASP A 1 68 ? -31.705 -37.357 25.161 1.00 83.50 68 ASP A N 1
ATOM 475 C CA . ASP A 1 68 ? -31.307 -38.652 24.600 1.00 83.50 68 ASP A CA 1
ATOM 476 C C . ASP A 1 68 ? -31.450 -38.741 23.073 1.00 83.50 68 ASP A C 1
ATOM 478 O O . ASP A 1 68 ? -31.262 -39.810 22.495 1.00 83.50 68 ASP A O 1
ATOM 482 N N . ARG A 1 69 ? -31.809 -37.640 22.409 1.00 80.25 69 ARG A N 1
ATOM 483 C CA . ARG A 1 69 ? -31.953 -37.572 20.950 1.00 80.25 69 ARG A CA 1
ATOM 484 C C . ARG A 1 69 ? -31.686 -36.168 20.429 1.00 80.25 69 ARG A C 1
ATOM 486 O O . ARG A 1 69 ? -31.764 -35.207 21.191 1.00 80.25 69 ARG A O 1
ATOM 493 N N . CYS A 1 70 ? -31.470 -36.053 19.128 1.00 69.19 70 CYS A N 1
ATOM 494 C CA . CYS A 1 70 ? -31.320 -34.761 18.476 1.00 69.19 70 CYS A CA 1
ATOM 495 C C . CYS A 1 70 ? -32.637 -33.993 18.375 1.00 69.19 70 CYS A C 1
ATOM 497 O O . CYS A 1 70 ? -33.730 -34.577 18.344 1.00 69.19 70 CYS A O 1
ATOM 499 N N . ASP A 1 71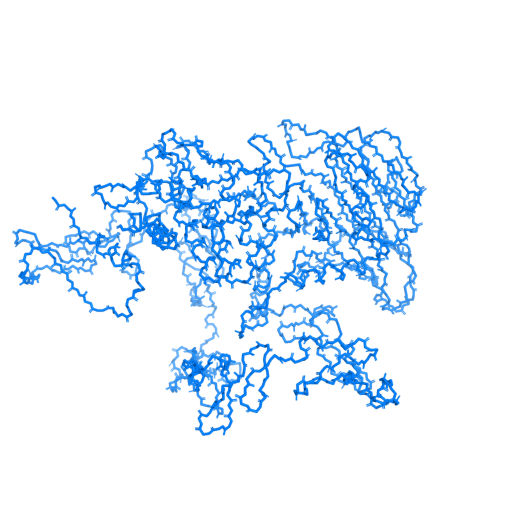 ? -32.518 -32.669 18.401 1.00 69.25 71 ASP A N 1
ATOM 500 C CA . ASP A 1 71 ? -33.635 -31.763 18.186 1.00 69.25 71 ASP A CA 1
ATOM 501 C C . ASP A 1 71 ? -34.110 -31.812 16.728 1.00 69.25 71 ASP A C 1
ATOM 503 O O . ASP A 1 71 ? -33.437 -32.322 15.836 1.00 69.25 71 ASP A O 1
ATOM 507 N N . VAL A 1 72 ? -35.309 -31.297 16.473 1.00 50.31 72 VAL A N 1
ATOM 508 C CA . VAL A 1 72 ? -35.811 -31.147 15.106 1.00 50.31 72 VAL A CA 1
ATOM 509 C C . VAL A 1 72 ? -34.850 -30.223 14.348 1.00 50.31 72 VAL A C 1
ATOM 511 O O . VAL A 1 72 ? -34.486 -29.177 14.880 1.00 50.31 72 VAL A O 1
ATOM 514 N N . PHE A 1 73 ? -34.471 -30.608 13.123 1.00 52.06 73 PHE A N 1
ATOM 515 C CA . PHE A 1 73 ? -33.419 -29.987 12.292 1.00 52.06 73 PHE A CA 1
ATOM 516 C C . PHE A 1 73 ? -31.977 -30.335 12.680 1.00 52.06 73 PHE A C 1
ATOM 518 O O . PHE A 1 73 ? -31.059 -29.658 12.225 1.00 52.06 73 PHE A O 1
ATOM 525 N N . PHE A 1 74 ? -31.782 -31.360 13.513 1.00 69.81 74 PHE A N 1
ATOM 526 C CA . PHE A 1 74 ? -30.480 -31.948 13.797 1.00 69.81 74 PHE A CA 1
ATOM 527 C C . PHE A 1 74 ? -30.550 -33.473 13.644 1.00 69.81 74 PHE A C 1
ATOM 529 O O . PHE A 1 74 ? -31.534 -34.096 14.060 1.00 69.81 74 PHE A O 1
ATOM 536 N N . HIS A 1 75 ? -29.493 -34.095 13.130 1.00 74.38 75 HIS A N 1
ATOM 537 C CA . HIS A 1 75 ? -29.343 -35.552 13.116 1.00 74.38 75 HIS A CA 1
ATOM 538 C C . HIS A 1 75 ? -28.130 -35.998 13.941 1.00 74.38 75 HIS A C 1
ATOM 540 O O . HIS A 1 75 ? -27.235 -35.209 14.233 1.00 74.38 75 HIS A O 1
ATOM 546 N N . ASP A 1 76 ? -28.148 -37.259 14.381 1.00 64.88 76 ASP A N 1
ATOM 547 C CA . ASP A 1 76 ? -27.064 -37.851 15.172 1.00 64.88 76 ASP A CA 1
ATOM 548 C C . ASP A 1 76 ? -25.937 -38.304 14.246 1.00 64.88 76 ASP A C 1
ATOM 550 O O . ASP A 1 76 ? -26.129 -39.198 13.418 1.00 64.88 76 ASP A O 1
ATOM 554 N N . GLU A 1 77 ? -24.764 -37.714 14.426 1.00 66.94 77 GLU A N 1
ATOM 555 C CA . GLU A 1 77 ? -23.528 -38.102 13.769 1.00 66.94 77 GLU A CA 1
ATOM 556 C C . GLU A 1 77 ? -22.468 -38.392 14.838 1.00 66.94 77 GLU A C 1
ATOM 558 O O . GLU A 1 77 ? -21.993 -37.512 15.557 1.00 66.94 77 GLU A O 1
ATOM 563 N N . GLY A 1 78 ? -22.130 -39.674 15.011 1.00 64.12 78 GLY A N 1
ATOM 564 C CA . GLY A 1 78 ? -21.089 -40.094 15.955 1.00 64.12 78 GLY A CA 1
ATOM 565 C C . GLY A 1 78 ? -21.385 -39.802 17.436 1.00 64.12 78 GLY A C 1
ATOM 566 O O . GLY A 1 78 ? -20.451 -39.768 18.239 1.00 64.12 78 GLY A O 1
ATOM 567 N N . GLY A 1 79 ? -22.652 -39.621 17.830 1.00 67.88 79 GLY A N 1
ATOM 568 C CA . GLY A 1 79 ? -23.036 -39.280 19.204 1.00 67.88 79 GLY A CA 1
ATOM 569 C C . GLY A 1 79 ? -23.053 -37.775 19.496 1.00 67.88 79 GLY A C 1
ATOM 570 O O . GLY A 1 79 ? -22.985 -37.400 20.678 1.00 67.88 79 GLY A O 1
ATOM 571 N N . SER A 1 80 ? -23.130 -36.961 18.437 1.00 67.94 80 SER A N 1
ATOM 572 C CA . SER A 1 80 ? -23.249 -35.499 18.407 1.00 67.94 80 SER A CA 1
ATOM 573 C C . SER A 1 80 ? -24.396 -35.091 17.480 1.00 67.94 80 SER A C 1
ATOM 575 O O . SER A 1 80 ? -24.552 -35.655 16.404 1.00 67.94 80 SER A O 1
ATOM 577 N N . CYS A 1 81 ? -25.196 -34.101 17.877 1.00 70.88 81 CYS A N 1
ATOM 578 C CA . CYS A 1 81 ? -26.305 -33.615 17.057 1.00 70.88 81 CYS A CA 1
ATOM 579 C C . CYS A 1 81 ? -25.859 -32.464 16.150 1.00 70.88 81 CYS A C 1
ATOM 581 O O . CYS A 1 81 ? -25.489 -31.403 16.658 1.00 70.88 81 CYS A O 1
ATOM 583 N N . ILE A 1 82 ? -25.915 -32.667 14.831 1.00 71.50 82 ILE A N 1
ATOM 584 C CA . ILE A 1 82 ? -25.439 -31.730 13.799 1.00 71.50 82 ILE A CA 1
ATOM 585 C C . ILE A 1 82 ? -26.628 -31.146 13.009 1.00 71.50 82 ILE A C 1
ATOM 587 O O . ILE A 1 82 ? -27.558 -31.901 12.729 1.00 71.50 82 ILE A O 1
ATOM 591 N N . PRO A 1 83 ? -26.653 -29.837 12.665 1.00 67.81 83 PRO A N 1
ATOM 592 C CA . PRO A 1 83 ? -27.760 -29.212 11.929 1.00 67.81 83 PRO A CA 1
ATOM 593 C C . PRO A 1 83 ? -27.966 -29.741 10.496 1.00 67.81 83 PRO A C 1
ATOM 595 O O . PRO A 1 83 ? -27.008 -29.901 9.744 1.00 67.81 83 PRO A O 1
ATOM 598 N N . ASP A 1 84 ? -29.224 -29.879 10.072 1.00 54.88 84 ASP A N 1
ATOM 599 C CA . ASP A 1 84 ? -29.614 -30.239 8.701 1.00 54.88 84 ASP A CA 1
ATOM 600 C C . ASP A 1 84 ? -29.684 -28.977 7.794 1.00 54.88 84 ASP A C 1
ATOM 602 O O . ASP A 1 84 ? -30.628 -28.189 7.906 1.00 54.88 84 ASP A O 1
ATOM 606 N N . LEU A 1 85 ? -28.723 -28.758 6.877 1.00 55.09 85 LEU A N 1
ATOM 607 C CA . LEU A 1 85 ? -28.711 -27.637 5.902 1.00 55.09 85 LEU A CA 1
ATOM 608 C C . LEU A 1 85 ? -28.825 -28.128 4.434 1.00 55.09 85 LEU A C 1
ATOM 610 O O . LEU A 1 85 ? -28.169 -29.108 4.086 1.00 55.09 85 LEU A O 1
ATOM 614 N N . PRO A 1 86 ? -29.594 -27.462 3.538 1.00 53.25 86 PRO A N 1
ATOM 615 C CA . PRO A 1 86 ? -29.557 -27.719 2.090 1.00 53.25 86 PRO A CA 1
ATOM 616 C C . PRO A 1 86 ? -28.282 -27.138 1.446 1.00 53.25 86 PRO A C 1
ATOM 618 O O . PRO A 1 86 ? -27.838 -26.055 1.829 1.00 53.25 86 PRO A O 1
ATOM 621 N N . CYS A 1 87 ? -27.699 -27.832 0.462 1.00 54.66 87 CYS A N 1
ATOM 622 C CA . CYS A 1 87 ? -26.343 -27.546 -0.012 1.00 54.66 87 CYS A CA 1
ATOM 623 C C . CYS A 1 87 ? -26.224 -26.331 -0.958 1.00 54.66 87 CYS A C 1
ATOM 625 O O . CYS A 1 87 ? -26.934 -26.195 -1.956 1.00 54.66 87 CYS A O 1
ATOM 627 N N . SER A 1 88 ? -25.235 -25.489 -0.683 1.00 53.88 88 SER A N 1
ATOM 628 C CA . SER A 1 88 ? -24.617 -24.484 -1.551 1.00 53.88 88 SER A CA 1
ATOM 629 C C . SER A 1 88 ? -23.128 -24.841 -1.738 1.00 53.88 88 SER A C 1
ATOM 631 O O . SER A 1 88 ? -22.607 -25.728 -1.065 1.00 53.88 88 SER A O 1
ATOM 633 N N . ASN A 1 89 ? -22.389 -24.144 -2.613 1.00 52.75 89 ASN A N 1
ATOM 634 C CA . ASN A 1 89 ? -20.929 -24.344 -2.737 1.00 52.75 89 ASN A CA 1
ATOM 635 C C . ASN A 1 89 ? -20.146 -24.024 -1.445 1.00 52.75 89 ASN A C 1
ATOM 637 O O . ASN A 1 89 ? -18.963 -24.317 -1.379 1.00 52.75 89 ASN A O 1
ATOM 641 N N . THR A 1 90 ? -20.786 -23.440 -0.427 1.00 51.88 90 THR A N 1
ATOM 642 C CA . THR A 1 90 ? -20.190 -23.235 0.903 1.00 51.88 90 THR A CA 1
ATOM 643 C C . THR A 1 90 ? -20.504 -24.379 1.875 1.00 51.88 90 THR A C 1
ATOM 645 O O . THR A 1 90 ? -20.101 -24.316 3.029 1.00 51.88 90 THR A O 1
ATOM 648 N N . THR A 1 91 ? -21.269 -25.389 1.444 1.00 60.12 91 THR A N 1
ATOM 649 C CA . THR A 1 91 ? -21.644 -26.578 2.234 1.00 60.12 91 THR A CA 1
ATOM 650 C C . THR A 1 91 ? -20.831 -27.814 1.848 1.00 60.12 91 THR A C 1
ATOM 652 O O . THR A 1 91 ? -20.793 -28.759 2.619 1.00 60.12 91 THR A O 1
ATOM 655 N N . CYS A 1 92 ? -20.175 -27.817 0.683 1.00 62.78 92 CYS A N 1
ATOM 656 C CA . CYS A 1 92 ? -19.206 -28.844 0.303 1.00 62.78 92 CYS A CA 1
ATOM 657 C C . CYS A 1 92 ? -17.810 -28.330 0.664 1.00 62.78 92 CYS A C 1
ATOM 659 O O . CYS A 1 92 ? -17.274 -27.486 -0.048 1.00 62.78 92 CYS A O 1
ATOM 661 N N . TRP A 1 93 ? -17.255 -28.782 1.790 1.00 71.94 93 TRP A N 1
ATOM 662 C CA . TRP A 1 93 ? -16.005 -28.248 2.347 1.00 71.94 93 TRP A CA 1
ATOM 663 C C . TRP A 1 93 ? -14.834 -28.465 1.387 1.00 71.94 93 TRP A C 1
ATOM 665 O O . TRP A 1 93 ? -14.186 -27.516 0.953 1.00 71.94 93 TRP A O 1
ATOM 675 N N . HIS A 1 94 ? -14.620 -29.728 1.022 1.00 78.38 94 HIS A N 1
ATOM 676 C CA . HIS A 1 94 ? -13.578 -30.171 0.098 1.00 78.38 94 HIS A CA 1
ATOM 677 C C . HIS A 1 94 ? -14.212 -30.887 -1.097 1.00 78.38 94 HIS A C 1
ATOM 679 O O . HIS A 1 94 ? -13.994 -32.078 -1.325 1.00 78.38 94 HIS A O 1
ATOM 685 N N . GLY A 1 95 ? -15.106 -30.189 -1.800 1.00 74.81 95 GLY A N 1
ATOM 686 C CA . GLY A 1 95 ? -15.806 -30.744 -2.950 1.00 74.81 95 GLY A CA 1
ATOM 687 C C . GLY A 1 95 ? -16.701 -29.746 -3.676 1.00 74.81 95 GLY A C 1
ATOM 688 O O . GLY A 1 95 ? -16.873 -28.601 -3.267 1.00 74.81 95 GLY A O 1
ATOM 689 N N . GLN A 1 96 ? -17.304 -30.196 -4.772 1.00 74.31 96 GLN A N 1
ATOM 690 C CA . GLN A 1 96 ? -18.191 -29.390 -5.607 1.00 74.31 96 GLN A CA 1
ATOM 691 C C . GLN A 1 96 ? -19.650 -29.800 -5.418 1.00 74.31 96 GLN A C 1
ATOM 693 O O . GLN A 1 96 ? -19.988 -30.981 -5.514 1.00 74.31 96 GLN A O 1
ATOM 698 N N . CYS A 1 97 ? -20.529 -28.821 -5.204 1.00 70.81 97 CYS A N 1
ATOM 699 C CA . CYS A 1 97 ? -21.966 -29.062 -5.153 1.00 70.81 97 CYS A CA 1
ATOM 700 C C . CYS A 1 97 ? -22.504 -29.341 -6.563 1.00 70.81 97 CYS A C 1
ATOM 702 O O . CYS A 1 97 ? -22.258 -28.570 -7.497 1.00 70.81 97 CYS A O 1
ATOM 704 N N . VAL A 1 98 ? -23.267 -30.425 -6.723 1.00 69.56 98 VAL A N 1
ATOM 705 C CA . VAL A 1 98 ? -23.962 -30.753 -7.973 1.00 69.56 98 VAL A CA 1
ATOM 706 C C . VAL A 1 98 ? -25.461 -30.908 -7.742 1.00 69.56 98 VAL A C 1
ATOM 708 O O . VAL A 1 98 ? -25.902 -31.496 -6.759 1.00 69.56 98 VAL A O 1
ATOM 711 N N . THR A 1 99 ? -26.251 -30.385 -8.683 1.00 59.81 99 THR A N 1
ATOM 712 C CA . THR A 1 99 ? -27.718 -30.482 -8.675 1.00 59.81 99 THR A CA 1
ATOM 713 C C . THR A 1 99 ? -28.178 -31.374 -9.829 1.00 59.81 99 THR A C 1
ATOM 715 O O . THR A 1 99 ? -27.732 -31.216 -10.970 1.00 59.81 99 THR A O 1
ATOM 718 N N . GLY A 1 100 ? -29.048 -32.348 -9.545 1.00 55.75 100 GLY A N 1
ATOM 719 C CA . GLY A 1 100 ? -29.520 -33.331 -10.525 1.00 55.75 100 GLY A CA 1
ATOM 720 C C . GLY A 1 100 ? -30.864 -33.968 -10.158 1.00 55.75 100 GLY A C 1
ATOM 721 O O . GLY A 1 100 ? -31.336 -33.858 -9.032 1.00 55.75 100 GLY A O 1
ATOM 722 N N . GLU A 1 101 ? -31.498 -34.656 -11.118 1.00 44.75 101 GLU A N 1
ATOM 723 C CA . GLU A 1 101 ? -32.860 -35.217 -10.974 1.00 44.75 101 GLU A CA 1
ATOM 724 C C . GLU A 1 101 ? -32.994 -36.323 -9.901 1.00 44.75 101 GLU A C 1
ATOM 726 O O . GLU A 1 101 ? -34.113 -36.713 -9.567 1.00 44.75 101 GLU A O 1
ATOM 731 N N . GLU A 1 102 ? -31.881 -36.805 -9.336 1.00 47.47 102 GLU A N 1
ATOM 732 C CA . GLU A 1 102 ? -31.846 -37.827 -8.277 1.00 47.47 102 GLU A CA 1
ATOM 733 C C . GLU A 1 102 ? -31.487 -37.273 -6.877 1.00 47.47 102 GLU A C 1
ATOM 735 O O . GLU A 1 102 ? -31.470 -38.044 -5.919 1.00 47.47 102 GLU A O 1
ATOM 740 N N . GLY A 1 103 ? -31.286 -35.954 -6.730 1.00 55.62 103 GLY A N 1
ATOM 741 C CA . GLY A 1 103 ? -30.989 -35.276 -5.457 1.00 55.62 103 GLY A CA 1
ATOM 742 C C . GLY A 1 103 ? -29.755 -34.366 -5.520 1.00 55.62 103 GLY A C 1
ATOM 743 O O . GLY A 1 103 ? -28.886 -34.556 -6.372 1.00 55.62 103 GLY A O 1
ATOM 744 N N . ASP A 1 104 ? -29.702 -33.376 -4.624 1.00 59.59 104 ASP A N 1
ATOM 745 C CA . ASP A 1 104 ? -28.576 -32.445 -4.469 1.00 59.59 104 ASP A CA 1
ATOM 746 C C . ASP A 1 104 ? -27.502 -33.060 -3.545 1.00 59.59 104 ASP A C 1
ATOM 748 O O . ASP A 1 104 ? -27.850 -33.669 -2.531 1.00 59.59 104 ASP A O 1
ATOM 752 N N . GLY A 1 105 ? -26.211 -32.928 -3.879 1.00 66.94 105 GLY A N 1
ATOM 753 C CA . GLY A 1 105 ? -25.118 -33.496 -3.074 1.00 66.94 105 GLY A CA 1
ATOM 754 C C . GLY A 1 105 ? -23.716 -33.035 -3.486 1.00 66.94 105 GLY A C 1
ATOM 755 O O . GLY A 1 105 ? -23.541 -32.381 -4.517 1.00 66.94 105 GLY A O 1
ATOM 756 N N . CYS A 1 106 ? -22.709 -33.369 -2.675 1.00 73.62 106 CYS A N 1
ATOM 757 C CA . CYS A 1 106 ? -21.315 -32.991 -2.909 1.00 73.62 106 CYS A CA 1
ATOM 758 C C . CYS A 1 106 ? -20.534 -34.076 -3.669 1.00 73.62 106 CYS A C 1
ATOM 760 O O . CYS A 1 106 ? -20.638 -35.268 -3.382 1.00 73.62 106 CYS A O 1
ATOM 762 N N . ILE A 1 107 ? -19.712 -33.659 -4.632 1.00 80.00 107 ILE A N 1
ATOM 763 C CA . ILE A 1 107 ? -18.655 -34.483 -5.229 1.00 80.00 107 ILE A CA 1
ATOM 764 C C . ILE A 1 107 ? -17.341 -34.100 -4.556 1.00 80.00 107 ILE A C 1
ATOM 766 O O . ILE A 1 107 ? -16.875 -32.980 -4.740 1.00 80.00 107 ILE A O 1
ATOM 770 N N . CYS A 1 108 ? -16.750 -35.020 -3.799 1.00 77.88 108 CYS A N 1
ATOM 771 C CA . CYS A 1 108 ? -15.562 -34.733 -2.999 1.00 77.88 108 CYS A CA 1
ATOM 772 C C . CYS A 1 108 ? -14.260 -34.769 -3.789 1.00 77.88 108 CYS A C 1
ATOM 774 O O . CYS A 1 108 ? -14.076 -35.591 -4.692 1.00 77.88 108 CYS A O 1
ATOM 776 N N . ASP A 1 109 ? -13.351 -33.885 -3.392 1.00 79.69 109 ASP A N 1
ATOM 777 C CA . ASP A 1 109 ? -11.974 -33.849 -3.849 1.00 79.69 109 ASP A CA 1
ATOM 778 C C . ASP A 1 109 ? -11.219 -35.106 -3.388 1.00 79.69 109 ASP A C 1
ATOM 780 O O . ASP A 1 109 ? -11.592 -35.794 -2.432 1.00 79.69 109 ASP A O 1
ATOM 784 N N . VAL A 1 110 ? -10.129 -35.435 -4.086 1.00 77.31 110 VAL A N 1
ATOM 785 C CA . VAL A 1 110 ? -9.318 -36.624 -3.786 1.00 77.31 110 VAL A CA 1
ATOM 786 C C . VAL A 1 110 ? -8.786 -36.547 -2.355 1.00 77.31 110 VAL A C 1
ATOM 788 O O . VAL A 1 110 ? -8.162 -35.566 -1.967 1.00 77.31 110 VAL A O 1
ATOM 791 N N . GLY A 1 111 ? -9.022 -37.610 -1.586 1.00 74.62 111 GLY A N 1
ATOM 792 C CA . GLY A 1 111 ? -8.664 -37.689 -0.170 1.00 74.62 111 GLY A CA 1
ATOM 793 C C . GLY A 1 111 ? -9.813 -37.390 0.790 1.00 74.62 111 GLY A C 1
ATOM 794 O O . GLY A 1 111 ? -9.706 -37.748 1.961 1.00 74.62 111 GLY A O 1
ATOM 795 N N . TYR A 1 112 ? -10.937 -36.858 0.302 1.00 82.50 112 TYR A N 1
ATOM 796 C CA . TYR A 1 112 ? -12.107 -36.498 1.105 1.00 82.50 112 TYR A CA 1
ATOM 797 C C . TYR A 1 112 ? -13.335 -37.342 0.740 1.00 82.50 112 TYR A C 1
ATOM 799 O O . TYR A 1 112 ? -13.481 -37.851 -0.372 1.00 82.50 112 TYR A O 1
ATOM 807 N N . ALA A 1 113 ? -14.207 -37.536 1.719 1.00 81.62 113 ALA A N 1
ATOM 808 C CA . ALA A 1 113 ? -15.461 -38.268 1.650 1.00 81.62 113 ALA A CA 1
ATOM 809 C C . ALA A 1 113 ? -16.452 -37.667 2.662 1.00 81.62 113 ALA A C 1
ATOM 811 O O . ALA A 1 113 ? -16.130 -36.706 3.356 1.00 81.62 113 ALA A O 1
ATOM 812 N N . GLY A 1 114 ? -17.649 -38.242 2.753 1.00 74.75 114 GLY A N 1
ATOM 813 C CA . GLY A 1 114 ? -18.752 -37.676 3.534 1.00 74.75 114 GLY A CA 1
ATOM 814 C C . GLY A 1 114 ? -19.752 -36.962 2.636 1.00 74.75 114 GLY A C 1
ATOM 815 O O . GLY A 1 114 ? -19.457 -36.670 1.474 1.00 74.75 114 GLY A O 1
ATOM 816 N N . ASP A 1 115 ? -20.950 -36.726 3.157 1.00 72.12 115 ASP A N 1
ATOM 817 C CA . ASP A 1 115 ? -22.049 -36.142 2.379 1.00 72.12 115 ASP A CA 1
ATOM 818 C C . ASP A 1 115 ? -21.787 -34.653 2.054 1.00 72.12 115 ASP A C 1
ATOM 820 O O . ASP A 1 115 ? -22.357 -34.116 1.101 1.00 72.12 115 ASP A O 1
ATOM 824 N N . GLN A 1 116 ? -20.875 -34.010 2.797 1.00 71.62 116 GLN A N 1
ATOM 825 C CA . GLN A 1 116 ? -20.378 -32.638 2.632 1.00 71.62 116 GLN A CA 1
ATOM 826 C C . GLN A 1 116 ? -18.859 -32.555 2.365 1.00 71.62 116 GLN A C 1
ATOM 828 O O . GLN A 1 116 ? -18.293 -31.458 2.330 1.00 71.62 116 GLN A O 1
ATOM 833 N N . CYS A 1 117 ? -18.195 -33.689 2.120 1.00 78.94 117 CYS A N 1
ATOM 834 C CA . CYS A 1 117 ? -16.741 -33.790 1.934 1.00 78.94 117 CYS A CA 1
ATOM 835 C C . CYS A 1 117 ? -15.913 -33.358 3.155 1.00 78.94 117 CYS A C 1
ATOM 837 O O . CYS A 1 117 ? -14.853 -32.750 3.024 1.00 78.94 117 CYS A O 1
ATOM 839 N N . GLU A 1 118 ? -16.432 -33.662 4.338 1.00 77.50 118 GLU A N 1
ATOM 840 C CA . GLU A 1 118 ? -15.963 -33.237 5.655 1.00 77.50 118 GLU A CA 1
ATOM 841 C C . GLU A 1 118 ? -15.095 -34.279 6.376 1.00 77.50 118 GLU A C 1
ATOM 843 O O . GLU A 1 118 ? -14.443 -33.965 7.372 1.00 77.50 118 GLU A O 1
ATOM 848 N N . VAL A 1 119 ? -15.051 -35.517 5.875 1.00 78.19 119 VAL A N 1
ATOM 849 C CA . VAL A 1 119 ? -14.209 -36.584 6.428 1.00 78.19 119 VAL A CA 1
ATOM 850 C C . VAL A 1 119 ? -13.189 -37.072 5.411 1.00 78.19 119 VAL A C 1
ATOM 852 O O . VAL A 1 119 ? -13.302 -36.842 4.212 1.00 78.19 119 VAL A O 1
ATOM 855 N N . CYS A 1 120 ? -12.178 -37.796 5.876 1.00 81.00 120 CYS A N 1
ATOM 856 C CA . CYS A 1 120 ? -11.203 -38.385 4.972 1.00 81.00 120 CYS A CA 1
ATOM 857 C C . CYS A 1 120 ? -11.744 -39.639 4.290 1.00 81.00 120 CYS A C 1
ATOM 859 O O . CYS A 1 120 ? -12.375 -40.499 4.913 1.00 81.00 120 CYS A O 1
ATOM 861 N N . ALA A 1 121 ? -11.471 -39.748 2.991 1.00 81.06 121 ALA A N 1
ATOM 862 C CA . ALA A 1 121 ? -11.776 -40.934 2.214 1.00 81.06 121 ALA A CA 1
ATOM 863 C C . ALA A 1 121 ? -11.043 -42.157 2.779 1.00 81.06 121 ALA A C 1
ATOM 865 O O . ALA A 1 121 ? -9.991 -42.057 3.406 1.00 81.06 121 ALA A O 1
ATOM 866 N N . THR A 1 122 ? -11.584 -43.351 2.531 1.00 77.75 122 THR A N 1
ATOM 867 C CA . THR A 1 122 ? -10.921 -44.595 2.945 1.00 77.75 122 THR A CA 1
ATOM 868 C C . THR A 1 122 ? -9.516 -44.668 2.345 1.00 77.75 122 THR A C 1
ATOM 870 O O . THR A 1 122 ? -9.364 -44.630 1.126 1.00 77.75 122 THR A O 1
ATOM 873 N N . GLY A 1 123 ? -8.505 -44.813 3.203 1.00 64.12 123 GLY A N 1
ATOM 874 C CA . GLY A 1 123 ? -7.102 -44.734 2.804 1.00 64.12 123 GLY A CA 1
ATOM 875 C C . GLY A 1 123 ? -6.500 -43.334 2.941 1.00 64.12 123 GLY A C 1
ATOM 876 O O . GLY A 1 123 ? -5.440 -43.101 2.369 1.00 64.12 123 GLY A O 1
ATOM 877 N N . TYR A 1 124 ? -7.151 -42.429 3.675 1.00 72.62 124 TYR A N 1
ATOM 878 C CA . TYR A 1 124 ? -6.644 -41.120 4.075 1.00 72.62 124 TYR A CA 1
ATOM 879 C C . TYR A 1 124 ? -6.997 -40.860 5.551 1.00 72.62 124 TYR A C 1
ATOM 881 O O . TYR A 1 124 ? -8.047 -41.295 6.030 1.00 72.62 124 TYR A O 1
ATOM 889 N N . ARG A 1 125 ? -6.145 -40.128 6.274 1.00 72.38 125 ARG A N 1
ATOM 890 C CA . ARG A 1 125 ? -6.346 -39.706 7.670 1.00 72.38 125 ARG A CA 1
ATOM 891 C C . ARG A 1 125 ? -6.318 -38.183 7.801 1.00 72.38 125 ARG A C 1
ATOM 893 O O . ARG A 1 125 ? -5.624 -37.517 7.038 1.00 72.38 125 ARG A O 1
ATOM 900 N N . SER A 1 126 ? -7.044 -37.654 8.783 1.00 62.84 126 SER A N 1
ATOM 901 C CA . SER A 1 126 ? -7.117 -36.212 9.062 1.00 62.84 126 SER A CA 1
ATOM 902 C C . SER A 1 126 ? -5.845 -35.729 9.768 1.00 62.84 126 SER A C 1
ATOM 904 O O . SER A 1 126 ? -5.387 -36.364 10.720 1.00 62.84 126 SER A O 1
ATOM 906 N N . ASP A 1 127 ? -5.293 -34.613 9.293 1.00 58.66 127 ASP A N 1
ATOM 907 C CA . ASP A 1 127 ? -4.254 -33.813 9.945 1.00 58.66 127 ASP A CA 1
ATOM 908 C C . ASP A 1 127 ? -4.706 -32.345 9.946 1.00 58.66 127 ASP A C 1
ATOM 910 O O . ASP A 1 127 ? -4.569 -31.612 8.964 1.00 58.66 127 ASP A O 1
ATOM 914 N N . GLY A 1 128 ? -5.393 -31.945 11.016 1.00 64.19 128 GLY A N 1
ATOM 915 C CA . GLY A 1 128 ? -6.117 -30.675 11.046 1.00 64.19 128 GLY A CA 1
ATOM 916 C C . GLY A 1 128 ? -7.252 -30.643 10.013 1.00 64.19 128 GLY A C 1
ATOM 917 O O . GLY A 1 128 ? -8.135 -31.499 10.034 1.00 64.19 128 GLY A O 1
ATOM 918 N N . LEU A 1 129 ? -7.229 -29.649 9.119 1.00 54.31 129 LEU A N 1
ATOM 919 C CA . LEU A 1 129 ? -8.238 -29.432 8.069 1.00 54.31 129 LEU A CA 1
ATOM 920 C C . LEU A 1 129 ? -7.923 -30.161 6.746 1.00 54.31 129 LEU A C 1
ATOM 922 O O . LEU A 1 129 ? -8.560 -29.875 5.738 1.00 54.31 129 LEU A O 1
ATOM 926 N N . VAL A 1 130 ? -6.927 -31.057 6.711 1.00 62.66 130 VAL A N 1
ATOM 927 C CA . VAL A 1 130 ? -6.485 -31.724 5.473 1.00 62.66 130 VAL A CA 1
ATOM 928 C C . VAL A 1 130 ? -6.489 -33.247 5.621 1.00 62.66 130 VAL A C 1
ATOM 930 O O . VAL A 1 130 ? -6.136 -33.780 6.673 1.00 62.66 130 VAL A O 1
ATOM 933 N N . CYS A 1 131 ? -6.863 -33.962 4.557 1.00 75.81 131 CYS A N 1
ATOM 934 C CA . CYS A 1 131 ? -6.821 -35.424 4.492 1.00 75.81 131 CYS A CA 1
ATOM 935 C C . CYS A 1 131 ? -5.582 -35.936 3.749 1.00 75.81 131 CYS A C 1
ATOM 937 O O . CYS A 1 131 ? -5.381 -35.653 2.569 1.00 75.81 131 CYS A O 1
ATOM 939 N N . LEU A 1 132 ? -4.757 -36.726 4.441 1.00 67.56 132 LEU A N 1
ATOM 940 C CA . LEU A 1 132 ? -3.475 -37.242 3.957 1.00 67.56 132 LEU A CA 1
ATOM 941 C C . LEU A 1 132 ? -3.519 -38.758 3.761 1.00 67.56 132 LEU A C 1
ATOM 943 O O . LEU A 1 132 ? -4.058 -39.478 4.591 1.00 67.56 132 LEU A O 1
ATOM 947 N N . GLU A 1 133 ? -2.910 -39.256 2.690 1.00 65.31 133 GLU A N 1
ATOM 948 C CA . GLU A 1 133 ? -2.959 -40.664 2.277 1.00 65.31 133 GLU A CA 1
ATOM 949 C C . GLU A 1 133 ? -2.340 -41.629 3.328 1.00 65.31 133 GLU A C 1
ATOM 951 O O . GLU A 1 133 ? -1.270 -41.389 3.897 1.00 65.31 133 GLU A O 1
ATOM 956 N N . ASP A 1 134 ? -3.005 -42.759 3.590 1.00 53.69 134 ASP A N 1
ATOM 957 C CA . ASP A 1 134 ? -2.672 -43.776 4.611 1.00 53.69 134 ASP A CA 1
ATOM 958 C C . ASP A 1 134 ? -1.487 -44.679 4.238 1.00 53.69 134 ASP A C 1
ATOM 960 O O . ASP A 1 134 ? -1.161 -45.635 4.945 1.00 53.69 134 ASP A O 1
ATOM 964 N N . SER A 1 135 ? -0.785 -44.393 3.145 1.00 46.41 135 SER A N 1
ATOM 965 C CA . SER A 1 135 ? 0.360 -45.179 2.674 1.00 46.41 135 SER A CA 1
ATOM 966 C C . SER A 1 135 ? 1.608 -45.094 3.583 1.00 46.41 135 SER A C 1
ATOM 968 O O . SER A 1 135 ? 2.638 -45.689 3.271 1.00 46.41 135 SER A O 1
ATOM 970 N N . LEU A 1 136 ? 1.509 -44.466 4.762 1.00 48.50 136 LEU A N 1
ATOM 971 C CA . LEU A 1 136 ? 2.570 -44.334 5.771 1.00 48.50 136 LEU A CA 1
ATOM 972 C C . LEU A 1 136 ? 2.240 -45.136 7.053 1.00 48.50 136 LEU A C 1
ATOM 974 O O . LEU A 1 136 ? 2.013 -44.590 8.131 1.00 48.50 136 LEU A O 1
ATOM 978 N N . VAL A 1 137 ? 2.214 -46.471 6.933 1.00 51.97 137 VAL A N 1
ATOM 979 C CA . VAL A 1 137 ? 1.831 -47.451 7.985 1.00 51.97 137 VAL A CA 1
ATOM 980 C C . VAL A 1 137 ? 2.951 -47.719 9.013 1.00 51.97 137 VAL A C 1
ATOM 982 O O . VAL A 1 137 ? 3.165 -48.851 9.439 1.00 51.97 137 VAL A O 1
ATOM 985 N N . THR A 1 138 ? 3.709 -46.714 9.443 1.00 57.25 138 THR A N 1
ATOM 986 C CA . THR A 1 138 ? 4.851 -46.946 10.357 1.00 57.25 138 THR A CA 1
ATOM 987 C C . THR A 1 138 ? 4.664 -46.382 11.765 1.00 57.25 138 THR A C 1
ATOM 989 O O . THR A 1 138 ? 5.322 -46.855 12.688 1.00 57.25 138 THR A O 1
ATOM 992 N N . CYS A 1 139 ? 3.679 -45.501 11.976 1.00 54.59 139 CYS A N 1
ATOM 993 C CA . CYS A 1 139 ? 3.404 -44.876 13.280 1.00 54.59 139 CYS A CA 1
ATOM 994 C C . CYS A 1 139 ? 2.108 -45.335 13.975 1.00 54.59 139 CYS A C 1
ATOM 996 O O . CYS A 1 139 ? 1.875 -45.007 15.136 1.00 54.59 139 CYS A O 1
ATOM 998 N N . ALA A 1 140 ? 1.291 -46.166 13.317 1.00 51.66 140 ALA A N 1
ATOM 999 C CA . ALA A 1 140 ? -0.015 -46.609 13.824 1.00 51.66 140 ALA A CA 1
ATOM 1000 C C . ALA A 1 140 ? 0.047 -47.506 15.082 1.00 51.66 140 ALA A C 1
ATOM 1002 O O . ALA A 1 140 ? -0.963 -47.700 15.754 1.00 51.66 140 ALA A O 1
ATOM 1003 N N . ALA A 1 141 ? 1.217 -48.062 15.411 1.00 58.19 141 ALA A N 1
ATOM 1004 C CA . ALA A 1 141 ? 1.401 -48.932 16.575 1.00 58.19 141 ALA A CA 1
ATOM 1005 C C . ALA A 1 141 ? 1.854 -48.191 17.850 1.00 58.19 141 ALA A C 1
ATOM 1007 O O . ALA A 1 141 ? 2.167 -48.859 18.833 1.00 58.19 141 ALA A O 1
ATOM 1008 N N . ALA A 1 142 ? 1.927 -46.852 17.830 1.00 56.50 142 ALA A N 1
ATOM 1009 C CA . ALA A 1 142 ? 2.560 -46.042 18.879 1.00 56.50 142 ALA A CA 1
ATOM 1010 C C . ALA A 1 142 ? 3.930 -46.613 19.326 1.00 56.50 142 ALA A C 1
ATOM 1012 O O . ALA A 1 142 ? 4.134 -46.885 20.510 1.00 56.50 142 ALA A O 1
ATOM 1013 N N . PRO A 1 143 ? 4.870 -46.858 18.386 1.00 68.81 143 PRO A N 1
ATOM 1014 C CA . PRO A 1 143 ? 6.156 -47.485 18.706 1.00 68.81 143 PRO A CA 1
ATOM 1015 C C . PRO A 1 143 ? 7.049 -46.606 19.600 1.00 68.81 143 PRO A C 1
ATOM 1017 O O . PRO A 1 143 ? 7.941 -47.112 20.280 1.00 68.81 143 PRO A O 1
ATOM 1020 N N . CYS A 1 144 ? 6.785 -45.301 19.624 1.00 73.75 144 CYS A N 1
ATOM 1021 C CA . CYS A 1 144 ? 7.521 -44.299 20.375 1.00 73.75 144 CYS A CA 1
ATOM 1022 C C . CYS A 1 144 ? 7.021 -44.244 21.826 1.00 73.75 144 CYS A C 1
ATOM 1024 O O . CYS A 1 144 ? 6.092 -43.517 22.164 1.00 73.75 144 CYS A O 1
ATOM 1026 N N . VAL A 1 145 ? 7.608 -45.093 22.673 1.00 73.69 145 VAL A N 1
ATOM 1027 C CA . VAL A 1 145 ? 7.261 -45.237 24.104 1.00 73.69 145 VAL A CA 1
ATOM 1028 C C . VAL A 1 145 ? 8.327 -44.660 25.040 1.00 73.69 145 VAL A C 1
ATOM 1030 O O . VAL A 1 145 ? 8.262 -44.830 26.259 1.00 73.69 145 VAL A O 1
ATOM 1033 N N . GLU A 1 146 ? 9.345 -44.024 24.470 1.00 74.56 146 GLU A N 1
ATOM 1034 C CA . GLU A 1 146 ? 10.429 -43.391 25.207 1.00 74.56 146 GLU A CA 1
ATOM 1035 C C . GLU A 1 146 ? 9.949 -42.065 25.815 1.00 74.56 146 GLU A C 1
ATOM 1037 O O . GLU A 1 146 ? 9.164 -41.329 25.219 1.00 74.56 146 GLU A O 1
ATOM 1042 N N . ALA A 1 147 ? 10.391 -41.770 27.041 1.00 69.00 147 ALA A N 1
ATOM 1043 C CA . ALA A 1 147 ? 9.960 -40.572 27.755 1.00 69.00 147 ALA A CA 1
ATOM 1044 C C . ALA A 1 147 ? 10.362 -39.306 26.983 1.00 69.00 147 ALA A C 1
ATOM 1046 O O . ALA A 1 147 ? 11.527 -39.160 26.612 1.00 69.00 147 ALA A O 1
ATOM 1047 N N . ASN A 1 148 ? 9.400 -38.401 26.781 1.00 63.59 148 ASN A N 1
ATOM 1048 C CA . ASN A 1 148 ? 9.538 -37.170 25.996 1.00 63.59 148 ASN A CA 1
ATOM 1049 C C . ASN A 1 148 ? 9.879 -37.396 24.510 1.00 63.59 148 ASN A C 1
ATOM 1051 O O . ASN A 1 148 ? 10.326 -36.467 23.846 1.00 63.59 148 ASN A O 1
ATOM 1055 N N . LYS A 1 149 ? 9.733 -38.621 23.994 1.00 76.88 149 LYS A N 1
ATOM 1056 C CA . LYS A 1 149 ? 10.054 -39.014 22.615 1.00 76.88 149 LYS A CA 1
ATOM 1057 C C . LYS A 1 149 ? 8.906 -39.838 22.037 1.00 76.88 149 LYS A C 1
ATOM 1059 O O . LYS A 1 149 ? 9.107 -40.961 21.581 1.00 76.88 149 LYS A O 1
ATOM 1064 N N . GLY A 1 150 ? 7.689 -39.314 22.168 1.00 71.06 150 GLY A N 1
ATOM 1065 C CA . GLY A 1 150 ? 6.427 -39.940 21.777 1.00 71.06 150 GLY A CA 1
ATOM 1066 C C . GLY A 1 150 ? 5.947 -39.565 20.374 1.00 71.06 150 GLY A C 1
ATOM 1067 O O . GLY A 1 150 ? 5.043 -40.218 19.848 1.00 71.06 150 GLY A O 1
ATOM 1068 N N . VAL A 1 151 ? 6.560 -38.568 19.730 1.00 69.31 151 VAL A N 1
ATOM 1069 C CA . VAL A 1 151 ? 6.227 -38.175 18.355 1.00 69.31 151 VAL A CA 1
ATOM 1070 C C . VAL A 1 151 ? 6.878 -39.138 17.373 1.00 69.31 151 VAL A C 1
ATOM 1072 O O . VAL A 1 151 ? 8.098 -39.234 17.269 1.00 69.31 151 VAL A O 1
ATOM 1075 N N . CYS A 1 152 ? 6.049 -39.852 16.622 1.00 73.75 152 CYS A N 1
ATOM 1076 C CA . CYS A 1 152 ? 6.492 -40.748 15.566 1.00 73.75 152 CYS A CA 1
ATOM 1077 C C . CYS A 1 152 ? 6.399 -40.039 14.216 1.00 73.75 152 CYS A C 1
ATOM 1079 O O . CYS A 1 152 ? 5.304 -39.661 13.797 1.00 73.75 152 CYS A O 1
ATOM 1081 N N . LEU A 1 153 ? 7.530 -39.901 13.526 1.00 62.34 153 LEU A N 1
ATOM 1082 C CA . LEU A 1 153 ? 7.580 -39.443 12.143 1.00 62.34 153 LEU A CA 1
ATOM 1083 C C . LEU A 1 153 ? 7.901 -40.627 11.220 1.00 62.34 153 LEU A C 1
ATOM 1085 O O . LEU A 1 153 ? 8.735 -41.468 11.562 1.00 62.34 153 LEU A O 1
ATOM 1089 N N . PRO A 1 154 ? 7.259 -40.732 10.049 1.00 55.16 154 PRO A N 1
ATOM 1090 C CA . PRO A 1 154 ? 7.619 -41.739 9.061 1.00 55.16 154 PRO A CA 1
ATOM 1091 C C . PRO A 1 154 ? 9.017 -41.455 8.488 1.00 55.16 154 PRO A C 1
ATOM 1093 O O . PRO A 1 154 ? 9.334 -40.319 8.150 1.00 55.16 154 PRO A O 1
ATOM 1096 N N . ASP A 1 155 ? 9.842 -42.495 8.355 1.00 62.25 155 ASP A N 1
ATOM 1097 C CA . ASP A 1 155 ? 11.205 -42.413 7.815 1.00 62.25 155 ASP A CA 1
ATOM 1098 C C . ASP A 1 155 ? 11.391 -43.432 6.682 1.00 62.25 155 ASP A C 1
ATOM 1100 O O . ASP A 1 155 ? 10.984 -44.592 6.795 1.00 62.25 155 ASP A O 1
ATOM 1104 N N . ALA A 1 156 ? 12.001 -43.009 5.574 1.00 48.75 156 ALA A N 1
ATOM 1105 C CA . ALA A 1 156 ? 12.089 -43.819 4.359 1.00 48.75 156 ALA A CA 1
ATOM 1106 C C . ALA A 1 156 ? 13.101 -44.980 4.454 1.00 48.75 156 ALA A C 1
ATOM 1108 O O . ALA A 1 156 ? 12.988 -45.943 3.693 1.00 48.75 156 ALA A O 1
ATOM 1109 N N . GLU A 1 157 ? 14.071 -44.921 5.375 1.00 56.00 157 GLU A N 1
ATOM 1110 C CA . GLU A 1 157 ? 15.116 -45.944 5.531 1.00 56.00 157 GLU A CA 1
ATOM 1111 C C . GLU A 1 157 ? 14.812 -46.936 6.665 1.00 56.00 157 GLU A C 1
ATOM 1113 O O . GLU A 1 157 ? 15.084 -48.133 6.548 1.00 56.00 157 GLU A O 1
ATOM 1118 N N . THR A 1 158 ? 14.224 -46.454 7.757 1.00 57.25 158 THR A N 1
ATOM 1119 C CA . THR A 1 158 ? 13.976 -47.205 9.001 1.00 57.25 158 THR A CA 1
ATOM 1120 C C . THR A 1 158 ? 12.494 -47.500 9.247 1.00 57.25 158 THR A C 1
ATOM 1122 O O . THR A 1 158 ? 12.137 -48.238 10.169 1.00 57.25 158 THR A O 1
ATOM 1125 N N . GLY A 1 159 ? 11.613 -46.966 8.402 1.00 66.75 159 GLY A N 1
ATOM 1126 C CA . GLY A 1 159 ? 10.163 -47.041 8.530 1.00 66.75 159 GLY A CA 1
ATOM 1127 C C . GLY A 1 159 ? 9.610 -45.913 9.400 1.00 66.75 159 GLY A C 1
ATOM 1128 O O . GLY A 1 159 ? 8.691 -45.215 8.981 1.00 66.75 159 GLY A O 1
ATOM 1129 N N . HIS A 1 160 ? 10.163 -45.695 10.590 1.00 70.81 160 HIS A N 1
ATOM 1130 C CA . HIS A 1 160 ? 9.779 -44.594 11.475 1.00 70.81 160 HIS A CA 1
ATOM 1131 C C . HIS A 1 160 ? 10.975 -44.100 12.282 1.00 70.81 160 HIS A C 1
ATOM 1133 O O . HIS A 1 160 ? 11.839 -44.888 12.665 1.00 70.81 160 HIS A O 1
ATOM 1139 N N . VAL A 1 161 ? 10.964 -42.813 12.608 1.00 77.12 161 VAL A N 1
ATOM 1140 C CA . VAL A 1 161 ? 11.853 -42.191 13.581 1.00 77.12 161 VAL A CA 1
ATOM 1141 C C . VAL A 1 161 ? 11.013 -41.606 14.713 1.00 77.12 161 VAL A C 1
ATOM 1143 O O . VAL A 1 161 ? 10.019 -40.919 14.484 1.00 77.12 161 VAL A O 1
ATOM 1146 N N . CYS A 1 162 ? 11.397 -41.905 15.951 1.00 78.62 162 CYS A N 1
ATOM 1147 C CA . CYS A 1 162 ? 10.812 -41.261 17.119 1.00 78.62 162 CYS A CA 1
ATOM 1148 C C . CYS A 1 162 ? 11.584 -39.975 17.389 1.00 78.62 162 CYS A C 1
ATOM 1150 O O . CYS A 1 162 ? 12.804 -40.008 17.557 1.00 78.62 162 CYS A O 1
ATOM 1152 N N . VAL A 1 163 ? 10.880 -38.855 17.418 1.00 72.69 163 VAL A N 1
ATOM 1153 C CA . VAL A 1 163 ? 11.432 -37.539 17.728 1.00 72.69 163 VAL A CA 1
ATOM 1154 C C . VAL A 1 163 ? 10.837 -37.029 19.029 1.00 72.69 163 VAL A C 1
ATOM 1156 O O . VAL A 1 163 ? 9.888 -37.594 19.578 1.00 72.69 163 VAL A O 1
ATOM 1159 N N . CYS A 1 164 ? 11.465 -35.994 19.560 1.00 77.06 164 CYS A N 1
ATOM 1160 C CA . CYS A 1 164 ? 11.096 -35.431 20.841 1.00 77.06 164 CYS A CA 1
ATOM 1161 C C . CYS A 1 164 ? 9.695 -34.802 20.802 1.00 77.06 164 CYS A C 1
ATOM 1163 O O . CYS A 1 164 ? 9.284 -34.245 19.784 1.00 77.06 164 CYS A O 1
ATOM 1165 N N . ASP A 1 165 ? 8.956 -34.929 21.904 1.00 69.50 165 ASP A N 1
ATOM 1166 C CA . ASP A 1 165 ? 7.614 -34.368 22.066 1.00 69.50 165 ASP A CA 1
ATOM 1167 C C . ASP A 1 165 ? 7.640 -32.835 21.943 1.00 69.50 165 ASP A C 1
ATOM 1169 O O . ASP A 1 165 ? 8.653 -32.218 22.297 1.00 69.50 165 ASP A O 1
ATOM 1173 N N . PRO A 1 166 ? 6.551 -32.184 21.488 1.00 50.91 166 PRO A N 1
ATOM 1174 C CA . PRO A 1 166 ? 6.493 -30.728 21.404 1.00 50.91 166 PRO A CA 1
ATOM 1175 C C . PRO A 1 166 ? 6.838 -30.091 22.756 1.00 50.91 166 PRO A C 1
ATOM 1177 O O . PRO A 1 166 ? 6.259 -30.441 23.785 1.00 50.91 166 PRO A O 1
ATOM 1180 N N . GLY A 1 167 ? 7.808 -29.175 22.753 1.00 49.50 167 GLY A N 1
ATOM 1181 C CA . GLY A 1 167 ? 8.374 -28.601 23.977 1.00 49.50 167 GLY A CA 1
ATOM 1182 C C . GLY A 1 167 ? 9.546 -29.389 24.575 1.00 49.50 167 GLY A C 1
ATOM 1183 O O . GLY A 1 167 ? 9.914 -29.121 25.713 1.00 49.50 167 GLY A O 1
ATOM 1184 N N . THR A 1 168 ? 10.154 -30.334 23.849 1.00 60.75 168 THR A N 1
ATOM 1185 C CA . THR A 1 168 ? 11.400 -31.046 24.210 1.00 60.75 168 THR A CA 1
ATOM 1186 C C . THR A 1 168 ? 12.350 -31.132 22.992 1.00 60.75 168 THR A C 1
ATOM 1188 O O . THR A 1 168 ? 11.893 -30.988 21.860 1.00 60.75 168 THR A O 1
ATOM 1191 N N . PHE A 1 169 ? 13.664 -31.335 23.173 1.00 60.34 169 PHE A N 1
ATOM 1192 C CA . PHE A 1 169 ? 14.644 -31.475 22.070 1.00 60.34 169 PHE A CA 1
ATOM 1193 C C . PHE A 1 169 ? 15.626 -32.643 22.291 1.00 60.34 169 PHE A C 1
ATOM 1195 O O . PHE A 1 169 ? 15.776 -33.115 23.417 1.00 60.34 169 PHE A O 1
ATOM 1202 N N . ASP A 1 170 ? 16.265 -33.138 21.219 1.00 58.41 170 ASP A N 1
ATOM 1203 C CA . ASP A 1 170 ? 17.168 -34.306 21.262 1.00 58.41 170 ASP A CA 1
ATOM 1204 C C . ASP A 1 170 ? 18.590 -33.883 21.678 1.00 58.41 170 ASP A C 1
ATOM 1206 O O . ASP A 1 170 ? 19.258 -33.141 20.956 1.00 58.41 170 ASP A O 1
ATOM 1210 N N . ASP A 1 171 ? 19.055 -34.361 22.837 1.00 62.84 171 ASP A N 1
ATOM 1211 C CA . ASP A 1 171 ? 20.441 -34.246 23.302 1.00 62.84 171 ASP A CA 1
ATOM 1212 C C . ASP A 1 171 ? 21.086 -35.639 23.370 1.00 62.84 171 ASP A C 1
ATOM 1214 O O . ASP A 1 171 ? 20.821 -36.450 24.265 1.00 62.84 171 ASP A O 1
ATOM 1218 N N . GLY A 1 172 ? 21.922 -35.951 22.377 1.00 63.19 172 GLY A N 1
ATOM 1219 C CA . GLY A 1 172 ? 22.701 -37.191 22.345 1.00 63.19 172 GLY A CA 1
ATOM 1220 C C . GLY A 1 172 ? 21.866 -38.479 22.330 1.00 63.19 172 GLY A C 1
ATOM 1221 O O . GLY A 1 172 ? 22.333 -39.507 22.824 1.00 63.19 172 GLY A O 1
ATOM 1222 N N . GLY A 1 173 ? 20.648 -38.440 21.781 1.00 65.69 173 GLY A N 1
ATOM 1223 C CA . GLY A 1 173 ? 19.712 -39.562 21.704 1.00 65.69 173 GLY A CA 1
ATOM 1224 C C . GLY A 1 173 ? 18.625 -39.549 22.782 1.00 65.69 173 GLY A C 1
ATOM 1225 O O . GLY A 1 173 ? 17.760 -40.424 22.759 1.00 65.69 173 GLY A O 1
ATOM 1226 N N . THR A 1 174 ? 18.636 -38.579 23.702 1.00 64.94 174 THR A N 1
ATOM 1227 C CA . THR A 1 174 ? 17.659 -38.450 24.796 1.00 64.94 174 THR A CA 1
ATOM 1228 C C . THR A 1 174 ? 16.834 -37.179 24.623 1.00 64.94 174 THR A C 1
ATOM 1230 O O . THR A 1 174 ? 17.397 -36.109 24.425 1.00 64.94 174 THR A O 1
ATOM 1233 N N . CYS A 1 175 ? 15.509 -37.271 24.744 1.00 70.56 175 CYS A N 1
ATOM 1234 C CA . CYS A 1 175 ? 14.643 -36.099 24.650 1.00 70.56 175 CYS A CA 1
ATOM 1235 C C . CYS A 1 175 ? 14.491 -35.393 25.997 1.00 70.56 175 CYS A C 1
ATOM 1237 O O . CYS A 1 175 ? 14.018 -35.970 26.984 1.00 70.56 175 CYS A O 1
ATOM 1239 N N . VAL A 1 176 ? 14.907 -34.131 26.034 1.00 66.19 176 VAL A N 1
ATOM 1240 C CA . VAL A 1 176 ? 14.930 -33.294 27.235 1.00 66.19 176 VAL A CA 1
ATOM 1241 C C . VAL A 1 176 ? 13.951 -32.133 27.083 1.00 66.19 176 VAL A C 1
ATOM 1243 O O . VAL A 1 176 ? 13.863 -31.528 26.019 1.00 66.19 176 VAL A O 1
ATOM 1246 N N . ALA A 1 177 ? 13.178 -31.835 28.132 1.00 53.88 177 ALA A N 1
ATOM 1247 C CA . ALA A 1 177 ? 12.211 -30.738 28.118 1.00 53.88 177 ALA A CA 1
ATOM 1248 C C . ALA A 1 177 ? 12.886 -29.384 27.861 1.00 53.88 177 ALA A C 1
ATOM 1250 O O . ALA A 1 177 ? 13.959 -29.104 28.401 1.00 53.88 177 ALA A O 1
ATOM 1251 N N . VAL A 1 178 ? 12.228 -28.534 27.069 1.00 50.03 178 VAL A N 1
ATOM 1252 C CA . VAL A 1 178 ? 12.502 -27.101 27.005 1.00 50.03 178 VAL A CA 1
ATOM 1253 C C . VAL A 1 178 ? 12.103 -26.543 28.364 1.00 50.03 178 VAL A C 1
ATOM 1255 O O . VAL A 1 178 ? 10.941 -26.406 28.725 1.00 50.03 178 VAL A O 1
ATOM 1258 N N . GLY A 1 179 ? 13.135 -26.390 29.166 1.00 52.34 179 GLY A N 1
ATOM 1259 C CA . GLY A 1 179 ? 13.122 -26.006 30.564 1.00 52.34 179 GLY A CA 1
ATOM 1260 C C . GLY A 1 179 ? 14.576 -25.961 30.994 1.00 52.34 179 GLY A C 1
ATOM 1261 O O . GLY A 1 179 ? 14.987 -26.610 31.955 1.00 52.34 179 GLY A O 1
ATOM 1262 N N . GLY A 1 180 ? 15.393 -25.294 30.173 1.00 56.59 180 GLY A N 1
ATOM 1263 C CA . GLY A 1 180 ? 16.756 -24.979 30.552 1.00 56.59 180 GLY A CA 1
ATOM 1264 C C . GLY A 1 180 ? 16.729 -24.057 31.769 1.00 56.59 180 GLY A C 1
ATOM 1265 O O . GLY A 1 180 ? 15.686 -23.500 32.110 1.00 56.59 180 GLY A O 1
ATOM 1266 N N . PRO A 1 181 ? 17.873 -23.811 32.410 1.00 63.47 181 PRO A N 1
ATOM 1267 C CA . PRO A 1 181 ? 17.930 -22.894 33.540 1.00 63.47 181 PRO A CA 1
ATOM 1268 C C . PRO A 1 181 ? 17.411 -21.476 33.226 1.00 63.47 181 PRO A C 1
ATOM 1270 O O . PRO A 1 181 ? 17.197 -20.715 34.154 1.00 63.47 181 PRO A O 1
ATOM 1273 N N . CYS A 1 182 ? 17.181 -21.150 31.946 1.00 61.72 182 CYS A N 1
ATOM 1274 C CA . CYS A 1 182 ? 16.594 -19.914 31.439 1.00 61.72 182 CYS A CA 1
ATOM 1275 C C . CYS A 1 182 ? 15.065 -19.911 31.214 1.00 61.72 182 CYS A C 1
ATOM 1277 O O . CYS A 1 182 ? 14.566 -18.906 30.710 1.00 61.72 182 CYS A O 1
ATOM 1279 N N . ASP A 1 183 ? 14.316 -20.966 31.562 1.00 58.75 183 ASP A N 1
ATOM 1280 C CA . ASP A 1 183 ? 12.850 -21.002 31.401 1.00 58.75 183 ASP A CA 1
ATOM 1281 C C . ASP A 1 183 ? 12.125 -21.647 32.614 1.00 58.75 183 ASP A C 1
ATOM 1283 O O . ASP A 1 183 ? 12.274 -22.852 32.845 1.00 58.75 183 ASP A O 1
ATOM 1287 N N . PRO A 1 184 ? 11.358 -20.875 33.419 1.00 56.12 184 PRO A N 1
ATOM 1288 C CA . PRO A 1 184 ? 11.146 -19.435 33.285 1.00 56.12 184 PRO A CA 1
ATOM 1289 C C . PRO A 1 184 ? 12.439 -18.666 33.554 1.00 56.12 184 PRO A C 1
ATOM 1291 O O . PRO A 1 184 ? 13.260 -19.079 34.372 1.00 56.12 184 PRO A O 1
ATOM 1294 N N . ASN A 1 185 ? 12.601 -17.531 32.875 1.00 66.38 185 ASN A N 1
ATOM 1295 C CA . ASN A 1 185 ? 13.810 -16.720 32.951 1.00 66.38 185 ASN A CA 1
ATOM 1296 C C . ASN A 1 185 ? 14.170 -16.368 34.414 1.00 66.38 185 ASN A C 1
ATOM 1298 O O . ASN A 1 185 ? 13.434 -15.618 35.062 1.00 66.38 185 ASN A O 1
ATOM 1302 N N . PRO A 1 186 ? 15.289 -16.890 34.953 1.00 75.12 186 PRO A N 1
ATOM 1303 C CA . PRO A 1 186 ? 15.690 -16.692 36.343 1.00 75.12 186 PRO A CA 1
ATOM 1304 C C . PRO A 1 186 ? 16.329 -15.316 36.570 1.00 75.12 186 PRO A C 1
ATOM 1306 O O . PRO A 1 186 ? 16.633 -14.952 37.708 1.00 75.12 186 PRO A O 1
ATOM 1309 N N . CYS A 1 187 ? 16.601 -14.570 35.499 1.00 80.62 187 CYS A N 1
ATOM 1310 C CA . CYS A 1 187 ? 17.298 -13.304 35.544 1.00 80.62 187 CYS A CA 1
ATOM 1311 C C . CYS A 1 187 ? 16.328 -12.186 35.924 1.00 80.62 187 CYS A C 1
ATOM 1313 O O . CYS A 1 187 ? 15.477 -11.779 35.140 1.00 80.62 187 CYS A O 1
ATOM 1315 N N . SER A 1 188 ? 16.457 -11.695 37.157 1.00 79.75 188 SER A N 1
ATOM 1316 C CA . SER A 1 188 ? 15.577 -10.669 37.727 1.00 79.75 188 SER A CA 1
ATOM 1317 C C . SER A 1 188 ? 16.295 -9.354 38.047 1.00 79.75 188 SER A C 1
ATOM 1319 O O . SER A 1 188 ? 15.704 -8.460 38.650 1.00 79.75 188 SER A O 1
ATOM 1321 N N . GLU A 1 189 ? 17.587 -9.248 37.734 1.00 80.69 189 GLU A N 1
ATOM 1322 C CA . GLU A 1 189 ? 18.369 -8.037 37.983 1.00 80.69 189 GLU A CA 1
ATOM 1323 C C . GLU A 1 189 ? 18.077 -6.996 36.892 1.00 80.69 189 GLU A C 1
ATOM 1325 O O . GLU A 1 189 ? 18.082 -7.291 35.697 1.00 80.69 189 GLU A O 1
ATOM 1330 N N . THR A 1 190 ? 17.815 -5.754 37.300 1.00 73.62 190 THR A N 1
ATOM 1331 C CA . THR A 1 190 ? 17.577 -4.636 36.381 1.00 73.62 190 THR A CA 1
ATOM 1332 C C . THR A 1 190 ? 18.748 -4.496 35.399 1.00 73.62 190 THR A C 1
ATOM 1334 O O . THR A 1 190 ? 19.897 -4.437 35.826 1.00 73.62 190 THR A O 1
ATOM 1337 N N . LEU A 1 191 ? 18.456 -4.414 34.093 1.00 77.19 191 LEU A N 1
ATOM 1338 C CA . LEU A 1 191 ? 19.428 -4.383 32.979 1.00 77.19 191 LEU A CA 1
ATOM 1339 C C . LEU A 1 191 ? 20.183 -5.699 32.699 1.00 77.19 191 LEU A C 1
ATOM 1341 O O . LEU A 1 191 ? 21.000 -5.727 31.779 1.00 77.19 191 LEU A O 1
ATOM 1345 N N . ARG A 1 192 ? 19.886 -6.782 33.430 1.00 85.25 192 ARG A N 1
ATOM 1346 C CA . ARG A 1 192 ? 20.387 -8.146 33.193 1.00 85.25 192 ARG A CA 1
ATOM 1347 C C . ARG A 1 192 ? 19.245 -9.151 33.195 1.00 85.25 192 ARG A C 1
ATOM 1349 O O . ARG A 1 192 ? 19.172 -10.022 34.054 1.00 85.25 192 ARG A O 1
ATOM 1356 N N . LEU A 1 193 ? 18.333 -9.000 32.247 1.00 77.19 193 LEU A N 1
ATOM 1357 C CA . LEU A 1 193 ? 17.198 -9.897 32.038 1.00 77.19 193 LEU A CA 1
ATOM 1358 C C . LEU A 1 193 ? 17.474 -10.906 30.917 1.00 77.19 193 LEU A C 1
ATOM 1360 O O . LEU A 1 193 ? 16.619 -11.730 30.625 1.00 77.19 193 LEU A O 1
ATOM 1364 N N . ASN A 1 194 ? 18.640 -10.863 30.271 1.00 75.94 194 ASN A N 1
ATOM 1365 C CA . ASN A 1 194 ? 18.966 -11.769 29.177 1.00 75.94 194 ASN A CA 1
ATOM 1366 C C . ASN A 1 194 ? 19.646 -13.038 29.710 1.00 75.94 194 ASN A C 1
ATOM 1368 O O . ASN A 1 194 ? 20.829 -13.017 30.050 1.00 75.94 194 ASN A O 1
ATOM 1372 N N . CYS A 1 195 ? 18.903 -14.139 29.809 1.00 77.31 195 CYS A N 1
ATOM 1373 C CA . CYS A 1 195 ? 19.457 -15.408 30.264 1.00 77.31 195 CYS A CA 1
ATOM 1374 C C . CYS A 1 195 ? 20.162 -16.139 29.118 1.00 77.31 195 CYS A C 1
ATOM 1376 O O . CYS A 1 195 ? 19.555 -16.437 28.092 1.00 77.31 195 CYS A O 1
ATOM 1378 N N . GLN A 1 196 ? 21.445 -16.444 29.305 1.00 78.19 196 GLN A N 1
ATOM 1379 C CA . GLN A 1 196 ? 22.270 -17.178 28.350 1.00 78.19 196 GLN A CA 1
ATOM 1380 C C . GLN A 1 196 ? 22.754 -18.478 28.982 1.00 78.19 196 GLN A C 1
ATOM 1382 O O . GLN A 1 196 ? 23.230 -18.481 30.114 1.00 78.19 196 GLN A O 1
ATOM 1387 N N . LEU A 1 197 ? 22.665 -19.587 28.254 1.00 73.06 197 LEU A N 1
ATOM 1388 C CA . LEU A 1 197 ? 23.186 -20.870 28.724 1.00 73.06 197 LEU A CA 1
ATOM 1389 C C . LEU A 1 197 ? 24.719 -20.824 28.798 1.00 73.06 197 LEU A C 1
ATOM 1391 O O . LEU A 1 197 ? 25.375 -20.353 27.867 1.00 73.06 197 LEU A O 1
ATOM 1395 N N . ASP A 1 198 ? 25.300 -21.321 29.890 1.00 72.00 198 ASP A N 1
ATOM 1396 C CA . ASP A 1 198 ? 26.752 -21.376 30.073 1.00 72.00 198 ASP A CA 1
ATOM 1397 C C . ASP A 1 198 ? 27.206 -22.646 30.818 1.00 72.00 198 ASP A C 1
ATOM 1399 O O . ASP A 1 198 ? 26.402 -23.466 31.259 1.00 72.00 198 ASP A O 1
ATOM 1403 N N . ALA A 1 199 ? 28.524 -22.833 30.946 1.00 74.12 199 ALA A N 1
ATOM 1404 C CA . ALA A 1 199 ? 29.116 -23.989 31.626 1.00 74.12 199 ALA A CA 1
ATOM 1405 C C . ALA A 1 199 ? 29.248 -23.807 33.154 1.00 74.12 199 ALA A C 1
ATOM 1407 O O . ALA A 1 199 ? 30.000 -24.544 33.803 1.00 74.12 199 ALA A O 1
ATOM 1408 N N . SER A 1 200 ? 28.587 -22.804 33.742 1.00 74.56 200 SER A N 1
ATOM 1409 C CA . SER A 1 200 ? 28.614 -22.593 35.187 1.00 74.56 200 SER A CA 1
ATOM 1410 C C . SER A 1 200 ? 27.889 -23.732 35.920 1.00 74.56 200 SER A C 1
ATOM 1412 O O . SER A 1 200 ? 27.087 -24.456 35.330 1.00 74.56 200 SER A O 1
ATOM 1414 N N . PRO A 1 201 ? 28.101 -23.897 37.239 1.00 71.88 201 PRO A N 1
ATOM 1415 C CA . PRO A 1 201 ? 27.353 -24.876 38.031 1.00 71.88 201 PRO A CA 1
ATOM 1416 C C . PRO A 1 201 ? 25.828 -24.677 38.002 1.00 71.88 201 PRO A C 1
ATOM 1418 O O . PRO A 1 201 ? 25.102 -25.599 38.365 1.00 71.88 201 PRO A O 1
ATOM 1421 N N . ALA A 1 202 ? 25.356 -23.485 37.620 1.00 72.00 202 ALA A N 1
ATOM 1422 C CA . ALA A 1 202 ? 23.943 -23.164 37.464 1.00 72.00 202 ALA A CA 1
ATOM 1423 C C . ALA A 1 202 ? 23.410 -23.478 36.050 1.00 72.00 202 ALA A C 1
ATOM 1425 O O . ALA A 1 202 ? 22.201 -23.596 35.883 1.00 72.00 202 ALA A O 1
ATOM 1426 N N . GLY A 1 203 ? 24.288 -23.648 35.053 1.00 75.12 203 GLY A N 1
ATOM 1427 C CA . GLY A 1 203 ? 23.933 -23.913 33.654 1.00 75.12 203 GLY A CA 1
ATOM 1428 C C . GLY A 1 203 ? 23.430 -22.689 32.877 1.00 75.12 203 GLY A C 1
ATOM 1429 O O . GLY A 1 203 ? 22.934 -22.836 31.760 1.00 75.12 203 GLY A O 1
ATOM 1430 N N . TYR A 1 204 ? 23.526 -21.494 33.465 1.00 81.00 204 TYR A N 1
ATOM 1431 C CA . TYR A 1 204 ? 23.210 -20.218 32.831 1.00 81.00 204 TYR A CA 1
ATOM 1432 C C . TYR A 1 204 ? 23.991 -19.060 33.455 1.00 81.00 204 TYR A C 1
ATOM 1434 O O . TYR A 1 204 ? 24.427 -19.118 34.607 1.00 81.00 204 TYR A O 1
ATOM 1442 N N . THR A 1 205 ? 24.057 -17.962 32.709 1.00 84.75 205 THR A N 1
ATOM 1443 C CA . THR A 1 205 ? 24.467 -16.638 33.160 1.00 84.75 205 THR A CA 1
ATOM 1444 C C . THR A 1 205 ? 23.418 -15.598 32.769 1.00 84.75 205 THR A C 1
ATOM 1446 O O . THR A 1 205 ? 22.719 -15.744 31.767 1.00 84.75 205 THR A O 1
ATOM 1449 N N . CYS A 1 206 ? 23.302 -14.534 33.560 1.00 85.00 206 CYS A N 1
ATOM 1450 C CA . CYS A 1 206 ? 22.476 -13.380 33.219 1.00 85.00 206 CYS A CA 1
ATOM 1451 C C . CYS A 1 206 ? 23.361 -12.327 32.557 1.00 85.00 206 CYS A C 1
ATOM 1453 O O . CYS A 1 206 ? 24.155 -11.655 33.219 1.00 85.00 206 CYS A O 1
ATOM 1455 N N . ALA A 1 207 ? 23.240 -12.214 31.240 1.00 83.69 207 ALA A N 1
ATOM 1456 C CA . ALA A 1 207 ? 23.930 -11.213 30.453 1.00 83.69 207 ALA A CA 1
ATOM 1457 C C . ALA A 1 207 ? 23.209 -9.865 30.535 1.00 83.69 207 ALA A C 1
ATOM 1459 O O . ALA A 1 207 ? 22.025 -9.774 30.874 1.00 83.69 207 ALA A O 1
ATOM 1460 N N . CYS A 1 208 ? 23.939 -8.805 30.202 1.00 83.88 208 CYS A N 1
ATOM 1461 C CA . CYS A 1 208 ? 23.348 -7.491 30.023 1.00 83.88 208 CYS A CA 1
ATOM 1462 C C . CYS A 1 208 ? 22.265 -7.520 28.934 1.00 83.88 208 CYS A C 1
ATOM 1464 O O . CYS A 1 208 ? 22.343 -8.294 27.976 1.00 83.88 208 CYS A O 1
ATOM 1466 N N . ASN A 1 209 ? 21.233 -6.694 29.107 1.00 78.94 209 ASN A N 1
ATOM 1467 C CA . ASN A 1 209 ? 20.171 -6.535 28.117 1.00 78.94 209 ASN A CA 1
ATOM 1468 C C . ASN A 1 209 ? 20.754 -6.118 26.754 1.00 78.94 209 ASN A C 1
ATOM 1470 O O . ASN A 1 209 ? 21.807 -5.473 26.719 1.00 78.94 209 ASN A O 1
ATOM 1474 N N . PRO A 1 210 ? 20.067 -6.430 25.637 1.00 75.88 210 PRO A N 1
ATOM 1475 C CA . PRO A 1 210 ? 20.434 -5.902 24.326 1.00 75.88 210 PRO A CA 1
ATOM 1476 C C . PRO A 1 210 ? 20.657 -4.388 24.398 1.00 75.88 210 PRO A C 1
ATOM 1478 O O . PRO A 1 210 ? 19.869 -3.678 25.023 1.00 75.88 210 PRO A O 1
ATOM 1481 N N . GLY A 1 211 ? 21.748 -3.906 23.808 1.00 65.75 211 GLY A N 1
ATOM 1482 C CA . GLY A 1 211 ? 22.156 -2.506 23.940 1.00 65.75 211 GLY A CA 1
ATOM 1483 C C . GLY A 1 211 ? 23.332 -2.264 24.896 1.00 65.75 211 GLY A C 1
ATOM 1484 O O . GLY A 1 211 ? 23.940 -1.196 24.867 1.00 65.75 211 GLY A O 1
ATOM 1485 N N . LEU A 1 212 ? 23.649 -3.241 25.753 1.00 78.81 212 LEU A N 1
ATOM 1486 C CA . LEU A 1 212 ? 24.557 -3.077 26.885 1.00 78.81 212 LEU A CA 1
ATOM 1487 C C . LEU A 1 212 ? 25.640 -4.166 26.921 1.00 78.81 212 LEU A C 1
ATOM 1489 O O . LEU A 1 212 ? 25.417 -5.309 26.526 1.00 78.81 212 LEU A O 1
ATOM 1493 N N . VAL A 1 213 ? 26.796 -3.838 27.495 1.00 83.25 213 VAL A N 1
ATOM 1494 C CA . VAL A 1 213 ? 27.932 -4.745 27.713 1.00 83.25 213 VAL A CA 1
ATOM 1495 C C . VAL A 1 213 ? 28.390 -4.719 29.169 1.00 83.25 213 VAL A C 1
ATOM 1497 O O . VAL A 1 213 ? 28.237 -3.718 29.872 1.00 83.25 213 VAL A O 1
ATOM 1500 N N . ASP A 1 214 ? 28.950 -5.833 29.646 1.00 82.94 214 ASP A N 1
ATOM 1501 C CA . ASP A 1 214 ? 29.440 -5.935 31.023 1.00 82.94 214 ASP A CA 1
ATOM 1502 C C . ASP A 1 214 ? 30.778 -5.198 31.194 1.00 82.94 214 ASP A C 1
ATOM 1504 O O . ASP A 1 214 ? 31.766 -5.482 30.514 1.00 82.94 214 ASP A O 1
ATOM 1508 N N . ASN A 1 215 ? 30.815 -4.265 32.143 1.00 82.56 215 ASN A N 1
ATOM 1509 C CA . ASN A 1 215 ? 32.003 -3.548 32.577 1.00 82.56 215 ASN A CA 1
ATOM 1510 C C . ASN A 1 215 ? 32.286 -3.803 34.059 1.00 82.56 215 ASN A C 1
ATOM 1512 O O . ASN A 1 215 ? 31.887 -3.027 34.932 1.00 82.56 215 ASN A O 1
ATOM 1516 N N . GLY A 1 216 ? 32.977 -4.902 34.359 1.00 80.69 216 GLY A N 1
ATOM 1517 C CA . GLY A 1 216 ? 33.390 -5.213 35.728 1.00 80.69 216 GLY A CA 1
ATOM 1518 C C . GLY A 1 216 ? 32.211 -5.400 36.687 1.00 80.69 216 GLY A C 1
ATOM 1519 O O . GLY A 1 216 ? 32.306 -5.013 37.852 1.00 80.69 216 GLY A O 1
ATOM 1520 N N . GLY A 1 217 ? 31.104 -5.970 36.202 1.00 79.50 217 GLY A N 1
ATOM 1521 C CA . GLY A 1 217 ? 29.898 -6.232 36.982 1.00 79.50 217 GLY A CA 1
ATOM 1522 C C . GLY A 1 217 ? 28.806 -5.169 36.851 1.00 79.50 217 GLY A C 1
ATOM 1523 O O . GLY A 1 217 ? 27.731 -5.354 37.418 1.00 79.50 217 GLY A O 1
ATOM 1524 N N . ALA A 1 218 ? 28.981 -4.122 36.041 1.00 82.31 218 ALA A N 1
ATOM 1525 C CA . ALA A 1 218 ? 27.913 -3.182 35.676 1.00 82.31 218 ALA A CA 1
ATOM 1526 C C . ALA A 1 218 ? 27.588 -3.266 34.178 1.00 82.31 218 ALA A C 1
ATOM 1528 O O . ALA A 1 218 ? 28.505 -3.264 33.365 1.00 82.31 218 ALA A O 1
ATOM 1529 N N . CYS A 1 219 ? 26.304 -3.295 33.816 1.00 86.25 219 CYS A N 1
ATOM 1530 C CA . CYS A 1 219 ? 25.887 -3.163 32.421 1.00 86.25 219 CYS A CA 1
ATOM 1531 C C . CYS A 1 219 ? 25.931 -1.696 32.006 1.00 86.25 219 CYS A C 1
ATOM 1533 O O . CYS A 1 219 ? 25.275 -0.857 32.624 1.00 86.25 219 CYS A O 1
ATOM 1535 N N . VAL A 1 220 ? 26.731 -1.395 30.989 1.00 85.50 220 VAL A N 1
ATOM 1536 C CA . VAL A 1 220 ? 26.892 -0.053 30.417 1.00 85.50 220 VAL A CA 1
ATOM 1537 C C . VAL A 1 220 ? 26.580 -0.097 28.929 1.00 85.50 220 VAL A C 1
ATOM 1539 O O . VAL A 1 220 ? 26.682 -1.165 28.332 1.00 85.50 220 VAL A O 1
ATOM 1542 N N . ASP A 1 221 ? 26.215 1.039 28.339 1.00 83.06 221 ASP A N 1
ATOM 1543 C CA . ASP A 1 221 ? 25.927 1.130 26.904 1.00 83.06 221 ASP A CA 1
ATOM 1544 C C . ASP A 1 221 ? 27.079 0.559 26.075 1.00 83.06 221 ASP A C 1
ATOM 1546 O O . ASP A 1 221 ? 28.248 0.859 26.342 1.00 83.06 221 ASP A O 1
ATOM 1550 N N . ASP A 1 222 ? 26.754 -0.270 25.080 1.00 81.31 222 ASP A N 1
ATOM 1551 C CA . ASP A 1 222 ? 27.754 -0.772 24.146 1.00 81.31 222 ASP A CA 1
ATOM 1552 C C . ASP A 1 222 ? 28.272 0.391 23.285 1.00 81.31 222 ASP A C 1
ATOM 1554 O O . ASP A 1 222 ? 27.526 0.940 22.466 1.00 81.31 222 ASP A O 1
ATOM 1558 N N . PRO A 1 223 ? 29.551 0.786 23.422 1.00 82.81 223 PRO A N 1
ATOM 1559 C CA . PRO A 1 223 ? 30.108 1.880 22.641 1.00 82.81 223 PRO A CA 1
ATOM 1560 C C . PRO A 1 223 ? 30.066 1.608 21.130 1.00 82.81 223 PRO A C 1
ATOM 1562 O O . PRO A 1 223 ? 30.078 2.571 20.366 1.00 82.81 223 PRO A O 1
ATOM 1565 N N . CYS A 1 224 ? 29.958 0.346 20.689 1.00 82.50 224 CYS A N 1
ATOM 1566 C CA . CYS A 1 224 ? 29.804 0.012 19.273 1.00 82.50 224 CYS A CA 1
ATOM 1567 C C . CYS A 1 224 ? 28.442 0.391 18.676 1.00 82.50 224 CYS A C 1
ATOM 1569 O O . CYS A 1 224 ? 28.366 0.600 17.470 1.00 82.50 224 CYS A O 1
ATOM 1571 N N . LEU A 1 225 ? 27.394 0.579 19.483 1.00 77.25 225 LEU A N 1
ATOM 1572 C CA . LEU A 1 225 ? 26.074 1.002 18.983 1.00 77.25 225 LEU A CA 1
ATOM 1573 C C . LEU A 1 225 ? 26.027 2.476 18.575 1.00 77.25 225 LEU A C 1
ATOM 1575 O O . LEU A 1 225 ? 25.148 2.893 17.831 1.00 77.25 225 LEU A O 1
ATOM 1579 N N . SER A 1 226 ? 26.981 3.266 19.068 1.00 76.00 226 SER A N 1
ATOM 1580 C CA . SER A 1 226 ? 27.152 4.681 18.719 1.00 76.00 226 SER A CA 1
ATOM 1581 C C . SER A 1 226 ? 28.455 4.945 17.954 1.00 76.00 226 SER A C 1
ATOM 1583 O O . SER A 1 226 ? 28.815 6.100 17.711 1.00 76.00 226 SER A O 1
ATOM 1585 N N . ALA A 1 227 ? 29.186 3.884 17.595 1.00 79.12 227 ALA A N 1
ATOM 1586 C CA . ALA A 1 227 ? 30.467 3.990 16.919 1.00 79.12 227 ALA A CA 1
ATOM 1587 C C . ALA A 1 227 ? 30.287 4.378 15.449 1.00 79.12 227 ALA A C 1
ATOM 1589 O O . ALA A 1 227 ? 29.459 3.823 14.733 1.00 79.12 227 ALA A O 1
ATOM 1590 N N . VAL A 1 228 ? 31.131 5.298 14.983 1.00 78.94 228 VAL A N 1
ATOM 1591 C CA . VAL A 1 228 ? 31.255 5.632 13.562 1.00 78.94 228 VAL A CA 1
ATOM 1592 C C . VAL A 1 228 ? 32.531 4.972 13.043 1.00 78.94 228 VAL A C 1
ATOM 1594 O O . VAL A 1 228 ? 33.634 5.452 13.309 1.00 78.94 228 VAL A O 1
ATOM 1597 N N . CYS A 1 229 ? 32.374 3.849 12.342 1.00 82.06 229 CYS A N 1
ATOM 1598 C CA . CYS A 1 229 ? 33.442 3.149 11.628 1.00 82.06 229 CYS A CA 1
ATOM 1599 C C . CYS A 1 229 ? 33.265 3.384 10.118 1.00 82.06 229 CYS A C 1
ATOM 1601 O O . CYS A 1 229 ? 32.749 2.536 9.400 1.00 82.06 229 CYS A O 1
ATOM 1603 N N . ASP A 1 230 ? 33.629 4.579 9.648 1.00 82.75 230 ASP A N 1
ATOM 1604 C CA . ASP A 1 230 ? 33.348 5.073 8.289 1.00 82.75 230 ASP A CA 1
ATOM 1605 C C . ASP A 1 230 ? 34.550 4.997 7.332 1.00 82.75 230 ASP A C 1
ATOM 1607 O O . ASP A 1 230 ? 34.490 5.473 6.194 1.00 82.75 230 ASP A O 1
ATOM 1611 N N . GLN A 1 231 ? 35.662 4.403 7.773 1.00 83.81 231 GLN A N 1
ATOM 1612 C CA . GLN A 1 231 ? 36.838 4.256 6.925 1.00 83.81 231 GLN A CA 1
ATOM 1613 C C . GLN A 1 231 ? 36.683 3.084 5.943 1.00 83.81 231 GLN A C 1
ATOM 1615 O O . GLN A 1 231 ? 36.132 2.044 6.311 1.00 83.81 231 GLN A O 1
ATOM 1620 N N . PRO A 1 232 ? 37.205 3.209 4.705 1.00 85.81 232 PRO A N 1
ATOM 1621 C CA . PRO A 1 232 ? 37.113 2.151 3.705 1.00 85.81 232 PRO A CA 1
ATOM 1622 C C . PRO A 1 232 ? 37.642 0.812 4.223 1.00 85.81 232 PRO A C 1
ATOM 1624 O O . PRO A 1 232 ? 38.790 0.721 4.663 1.00 85.81 232 PRO A O 1
ATOM 1627 N N . HIS A 1 233 ? 36.800 -0.220 4.134 1.00 85.94 233 HIS A N 1
ATOM 1628 C CA . HIS A 1 233 ? 37.096 -1.591 4.564 1.00 85.94 233 HIS A CA 1
ATOM 1629 C C . HIS A 1 233 ? 37.467 -1.723 6.050 1.00 85.94 233 HIS A C 1
ATOM 1631 O O . HIS A 1 233 ? 38.217 -2.623 6.434 1.00 85.94 233 HIS A O 1
ATOM 1637 N N . ARG A 1 234 ? 36.974 -0.794 6.877 1.00 88.56 234 ARG A N 1
ATOM 1638 C CA . ARG A 1 234 ? 37.177 -0.726 8.326 1.00 88.56 234 ARG A CA 1
ATOM 1639 C C . ARG A 1 234 ? 35.858 -0.383 9.028 1.00 88.56 234 ARG A C 1
ATOM 1641 O O . ARG A 1 234 ? 35.802 0.549 9.831 1.00 88.56 234 ARG A O 1
ATOM 1648 N N . GLY A 1 235 ? 34.796 -1.107 8.684 1.00 86.06 235 GLY A N 1
ATOM 1649 C CA . GLY A 1 235 ? 33.460 -0.977 9.268 1.00 86.06 235 GLY A CA 1
ATOM 1650 C C . GLY A 1 235 ? 33.239 -1.819 10.529 1.00 86.06 235 GLY A C 1
ATOM 1651 O O . GLY A 1 235 ? 32.302 -1.571 11.284 1.00 86.06 235 GLY A O 1
ATOM 1652 N N . THR A 1 236 ? 34.103 -2.798 10.801 1.00 84.19 236 THR A N 1
ATOM 1653 C CA . THR A 1 236 ? 33.916 -3.742 11.910 1.00 84.19 236 THR A CA 1
ATOM 1654 C C . THR A 1 236 ? 34.290 -3.122 13.258 1.00 84.19 236 THR A C 1
ATOM 1656 O O . THR A 1 236 ? 35.461 -2.853 13.536 1.00 84.19 236 THR A O 1
ATOM 1659 N N . CYS A 1 237 ? 33.296 -2.930 14.129 1.00 86.69 237 CYS A N 1
ATOM 1660 C CA . CYS A 1 237 ? 33.494 -2.411 15.479 1.00 86.69 237 CYS A CA 1
ATOM 1661 C C . CYS A 1 237 ? 33.797 -3.527 16.487 1.00 86.69 237 CYS A C 1
ATOM 1663 O O . CYS A 1 237 ? 33.098 -4.534 16.558 1.00 86.69 237 CYS A O 1
ATOM 1665 N N . VAL A 1 238 ? 34.827 -3.323 17.306 1.00 86.38 238 VAL A N 1
ATOM 1666 C CA . VAL A 1 238 ? 35.160 -4.166 18.454 1.00 86.38 238 VAL A CA 1
ATOM 1667 C C . VAL A 1 238 ? 34.987 -3.353 19.727 1.00 86.38 238 VAL A C 1
ATOM 1669 O O . VAL A 1 238 ? 35.651 -2.333 19.931 1.00 86.38 238 VAL A O 1
ATOM 1672 N N . THR A 1 239 ? 34.115 -3.826 20.611 1.00 83.75 239 THR A N 1
ATOM 1673 C CA . THR A 1 239 ? 33.854 -3.191 21.901 1.00 83.75 239 THR A CA 1
ATOM 1674 C C . THR A 1 239 ? 35.090 -3.259 22.807 1.00 83.75 239 THR A C 1
ATOM 1676 O O . THR A 1 239 ? 35.624 -4.333 23.080 1.00 83.75 239 THR A O 1
ATOM 1679 N N . LEU A 1 240 ? 35.542 -2.106 23.311 1.00 83.56 240 LEU A N 1
ATOM 1680 C CA . LEU A 1 240 ? 36.682 -1.949 24.226 1.00 83.56 240 LEU A CA 1
ATOM 1681 C C . LEU A 1 240 ? 36.313 -1.038 25.401 1.00 83.56 240 LEU A C 1
ATOM 1683 O O . LEU A 1 240 ? 36.843 0.066 25.518 1.00 83.56 240 LEU A O 1
ATOM 1687 N N . VAL A 1 241 ? 35.392 -1.469 26.261 1.00 79.31 241 VAL A N 1
ATOM 1688 C CA . VAL A 1 241 ? 34.788 -0.620 27.303 1.00 79.31 241 VAL A CA 1
ATOM 1689 C C . VAL A 1 241 ? 35.836 0.179 28.112 1.00 79.31 241 VAL A C 1
ATOM 1691 O O . VAL A 1 241 ? 36.790 -0.413 28.622 1.00 79.31 241 VAL A O 1
ATOM 1694 N N . PRO A 1 242 ? 35.687 1.517 28.264 1.00 73.94 242 PRO A N 1
ATOM 1695 C CA . PRO A 1 242 ? 34.554 2.371 27.859 1.00 73.94 242 PRO A CA 1
ATOM 1696 C C . PRO A 1 242 ? 34.620 2.939 26.421 1.00 73.94 242 PRO A C 1
ATOM 1698 O O . PRO A 1 242 ? 33.954 3.921 26.122 1.00 73.94 242 PRO A O 1
ATOM 1701 N N . SER A 1 243 ? 35.450 2.383 25.543 1.00 83.75 243 SER A N 1
ATOM 1702 C CA . SER A 1 243 ? 35.692 2.810 24.155 1.00 83.75 243 SER A CA 1
ATOM 1703 C C . SER A 1 243 ? 35.328 1.704 23.153 1.00 83.75 243 SER A C 1
ATOM 1705 O O . SER A 1 243 ? 34.889 0.620 23.520 1.00 83.75 243 SER A O 1
ATOM 1707 N N . PHE A 1 244 ? 35.549 1.951 21.869 1.00 88.31 244 PHE A N 1
ATOM 1708 C CA . PHE A 1 244 ? 35.521 0.945 20.810 1.00 88.31 244 PHE A CA 1
ATOM 1709 C C . PHE A 1 244 ? 36.798 1.018 19.959 1.00 88.31 244 PHE A C 1
ATOM 1711 O O . PHE A 1 244 ? 37.580 1.967 20.086 1.00 88.31 244 PHE A O 1
ATOM 1718 N N . LEU A 1 245 ? 37.018 0.014 19.110 1.00 90.50 245 LEU A N 1
ATOM 1719 C CA . LEU A 1 245 ? 38.061 -0.023 18.086 1.00 90.50 245 LEU A CA 1
ATOM 1720 C C . LEU A 1 245 ? 37.457 -0.477 16.755 1.00 90.50 245 LEU A C 1
ATOM 1722 O O . LEU A 1 245 ? 36.901 -1.566 16.687 1.00 90.50 245 LEU A O 1
ATOM 1726 N N . CYS A 1 246 ? 37.619 0.317 15.697 1.00 90.31 246 CYS A N 1
ATOM 1727 C CA . CYS A 1 246 ? 37.287 -0.118 14.339 1.00 90.31 246 CYS A CA 1
ATOM 1728 C C . CYS A 1 246 ? 38.469 -0.896 13.745 1.00 90.31 246 CYS A C 1
ATOM 1730 O O . CYS A 1 246 ? 39.572 -0.354 13.598 1.00 90.31 246 CYS A O 1
ATOM 1732 N N . ILE A 1 247 ? 38.245 -2.156 13.400 1.00 89.19 247 ILE A N 1
ATOM 1733 C CA . ILE A 1 247 ? 39.228 -3.027 12.749 1.00 89.19 247 ILE A CA 1
ATOM 1734 C C . ILE A 1 247 ? 38.876 -3.212 11.271 1.00 89.19 247 ILE A C 1
ATOM 1736 O O . ILE A 1 247 ? 37.777 -2.859 10.847 1.00 89.19 247 ILE A O 1
ATOM 1740 N N . CYS A 1 248 ? 39.820 -3.733 10.485 1.00 90.19 248 CYS A N 1
ATOM 1741 C CA . CYS A 1 248 ? 39.545 -4.083 9.096 1.00 90.19 248 CYS A CA 1
ATOM 1742 C C . CYS A 1 248 ? 38.412 -5.107 8.987 1.00 90.19 248 CYS A C 1
ATOM 1744 O O . CYS A 1 248 ? 38.318 -6.027 9.803 1.00 90.19 248 CYS A O 1
ATOM 1746 N N . ASP A 1 249 ? 37.584 -4.943 7.959 1.00 82.69 249 ASP A N 1
ATOM 1747 C CA . ASP A 1 249 ? 36.489 -5.857 7.659 1.00 82.69 249 ASP A CA 1
ATOM 1748 C C . ASP A 1 249 ? 37.017 -7.255 7.306 1.00 82.69 249 ASP A C 1
ATOM 1750 O O . ASP A 1 249 ? 38.151 -7.389 6.825 1.00 82.69 249 ASP A O 1
ATOM 1754 N N . PRO A 1 250 ? 36.228 -8.321 7.525 1.00 77.56 250 PRO A N 1
ATOM 1755 C CA . PRO A 1 250 ? 36.609 -9.671 7.129 1.00 77.56 250 PRO A CA 1
ATOM 1756 C C . PRO A 1 250 ? 37.110 -9.734 5.677 1.00 77.56 250 PRO A C 1
ATOM 1758 O O . PRO A 1 250 ? 36.467 -9.235 4.755 1.00 77.56 250 PRO A O 1
ATOM 1761 N N . GLY A 1 251 ? 38.293 -10.327 5.486 1.00 74.69 251 GLY A N 1
ATOM 1762 C CA . GLY A 1 251 ? 38.953 -10.422 4.177 1.00 74.69 251 GLY A CA 1
ATOM 1763 C C . GLY A 1 251 ? 39.945 -9.291 3.901 1.00 74.69 251 GLY A C 1
ATOM 1764 O O . GLY A 1 251 ? 40.662 -9.344 2.904 1.00 74.69 251 GLY A O 1
ATOM 1765 N N . TYR A 1 252 ? 40.049 -8.313 4.803 1.00 84.88 252 TYR A N 1
ATOM 1766 C CA . TYR A 1 252 ? 41.023 -7.229 4.749 1.00 84.88 252 TYR A CA 1
ATOM 1767 C C . TYR A 1 252 ? 41.994 -7.309 5.932 1.00 84.88 252 TYR A C 1
ATOM 1769 O O . TYR A 1 252 ? 41.638 -7.696 7.045 1.00 84.88 252 TYR A O 1
ATOM 1777 N N . ILE A 1 253 ? 43.248 -6.936 5.689 1.00 87.06 253 ILE A N 1
ATOM 1778 C CA . ILE A 1 253 ? 44.315 -6.879 6.688 1.00 87.06 253 ILE A CA 1
ATOM 1779 C C . ILE A 1 253 ? 44.867 -5.463 6.809 1.00 87.06 253 ILE A C 1
ATOM 1781 O O . ILE A 1 253 ? 44.875 -4.681 5.857 1.00 87.06 253 ILE A O 1
ATOM 1785 N N . GLU A 1 254 ? 45.387 -5.159 7.994 1.00 90.12 254 GLU A N 1
ATOM 1786 C CA . GLU A 1 254 ? 46.093 -3.910 8.260 1.00 90.12 254 GLU A CA 1
ATOM 1787 C C . GLU A 1 254 ? 47.354 -3.803 7.397 1.00 90.12 254 GLU A C 1
ATOM 1789 O O . GLU A 1 254 ? 48.267 -4.629 7.486 1.00 90.12 254 GLU A O 1
ATOM 1794 N N . SER A 1 255 ? 47.448 -2.733 6.613 1.00 87.94 255 SER A N 1
ATOM 1795 C CA . SER A 1 255 ? 48.662 -2.346 5.903 1.00 87.94 255 SER A CA 1
ATOM 1796 C C . SER A 1 255 ? 48.927 -0.857 6.109 1.00 87.94 255 SER A C 1
ATOM 1798 O O . SER A 1 255 ? 48.566 -0.009 5.294 1.00 87.94 255 SER A O 1
ATOM 1800 N N . GLY A 1 256 ? 49.613 -0.528 7.205 1.00 86.25 256 GLY A N 1
ATOM 1801 C CA . GLY A 1 256 ? 49.847 0.860 7.603 1.00 86.25 256 GLY A CA 1
ATOM 1802 C C . GLY A 1 256 ? 48.640 1.421 8.353 1.00 86.25 256 GLY A C 1
ATOM 1803 O O . GLY A 1 256 ? 48.320 0.911 9.420 1.00 86.25 256 GLY A O 1
ATOM 1804 N N . SER A 1 257 ? 48.022 2.483 7.826 1.00 82.88 257 SER A N 1
ATOM 1805 C CA . SER A 1 257 ? 46.736 3.019 8.310 1.00 82.88 257 SER A CA 1
ATOM 1806 C C . SER A 1 257 ? 45.522 2.454 7.566 1.00 82.88 257 SER A C 1
ATOM 1808 O O . SER A 1 257 ? 44.391 2.671 7.999 1.00 82.88 257 SER A O 1
ATOM 1810 N N . ASP A 1 258 ? 45.748 1.741 6.462 1.00 87.88 258 ASP A N 1
ATOM 1811 C CA . ASP A 1 258 ? 44.703 1.355 5.518 1.00 87.88 258 ASP A CA 1
ATOM 1812 C C . ASP A 1 258 ? 44.396 -0.143 5.632 1.00 87.88 258 ASP A C 1
ATOM 1814 O O . ASP A 1 258 ? 45.274 -0.950 5.956 1.00 87.88 258 ASP A O 1
ATOM 1818 N N . CYS A 1 259 ? 43.155 -0.512 5.320 1.00 89.94 259 CYS A N 1
ATOM 1819 C CA . CYS A 1 259 ? 42.724 -1.900 5.210 1.00 89.94 259 CYS A CA 1
ATOM 1820 C C . CYS A 1 259 ? 42.827 -2.346 3.751 1.00 89.94 259 CYS A C 1
ATOM 1822 O O . CYS A 1 259 ? 42.146 -1.816 2.873 1.00 89.94 259 CYS A O 1
ATOM 1824 N N . VAL A 1 260 ? 43.713 -3.305 3.481 1.00 89.69 260 VAL A N 1
ATOM 1825 C CA . VAL A 1 260 ? 43.937 -3.853 2.135 1.00 89.69 260 VAL A CA 1
ATOM 1826 C C . VAL A 1 260 ? 43.450 -5.290 2.071 1.00 89.69 260 VAL A C 1
ATOM 1828 O O . VAL A 1 260 ? 43.523 -6.004 3.066 1.00 89.69 260 VAL A O 1
ATOM 1831 N N . LEU A 1 261 ? 42.965 -5.715 0.905 1.00 82.69 261 LEU A N 1
ATOM 1832 C CA . LEU A 1 261 ? 42.504 -7.086 0.693 1.00 82.69 261 LEU A CA 1
ATOM 1833 C C . LEU A 1 261 ? 43.616 -8.077 1.072 1.00 82.69 261 LEU A C 1
ATOM 1835 O O . LEU A 1 261 ? 44.760 -7.919 0.634 1.00 82.69 261 LEU A O 1
ATOM 1839 N N . ASP A 1 262 ? 43.286 -9.085 1.879 1.00 82.38 262 ASP A N 1
ATOM 1840 C CA . ASP A 1 262 ? 44.226 -10.136 2.256 1.00 82.38 262 ASP A CA 1
ATOM 1841 C C . ASP A 1 262 ? 44.699 -10.860 0.981 1.00 82.38 262 ASP A C 1
ATOM 1843 O O . ASP A 1 262 ? 43.884 -11.439 0.264 1.00 82.38 262 ASP A O 1
ATOM 1847 N N . PRO A 1 263 ? 46.004 -10.872 0.655 1.00 77.69 263 PRO A N 1
ATOM 1848 C CA . PRO A 1 263 ? 46.506 -11.591 -0.515 1.00 77.69 263 PRO A CA 1
ATOM 1849 C C . PRO A 1 263 ? 46.318 -13.116 -0.423 1.00 77.69 263 PRO A C 1
ATOM 1851 O O . PRO A 1 263 ? 46.515 -13.806 -1.423 1.00 77.69 263 PRO A O 1
ATOM 1854 N N . ASN A 1 264 ? 45.958 -13.643 0.752 1.00 77.88 264 ASN A N 1
ATOM 1855 C CA . ASN A 1 264 ? 45.579 -15.038 0.980 1.00 77.88 264 ASN A CA 1
ATOM 1856 C C . ASN A 1 264 ? 44.091 -15.193 1.336 1.00 77.88 264 ASN A C 1
ATOM 1858 O O . ASN A 1 264 ? 43.697 -16.243 1.850 1.00 77.88 264 ASN A O 1
ATOM 1862 N N . ALA A 1 265 ? 43.278 -14.166 1.072 1.00 74.12 265 ALA A N 1
ATOM 1863 C CA . ALA A 1 265 ? 41.829 -14.227 1.153 1.00 74.12 265 ALA A CA 1
ATOM 1864 C C . ALA A 1 265 ? 41.302 -15.476 0.435 1.00 74.12 265 ALA A C 1
ATOM 1866 O O . ALA A 1 265 ? 41.642 -15.747 -0.720 1.00 74.12 265 ALA A O 1
ATOM 1867 N N . SER A 1 266 ? 40.449 -16.234 1.123 1.00 81.00 266 SER A N 1
ATOM 1868 C CA . SER A 1 266 ? 39.624 -17.240 0.456 1.00 81.00 266 SER A CA 1
ATOM 1869 C C . SER A 1 266 ? 38.760 -16.552 -0.611 1.00 81.00 266 SER A C 1
ATOM 1871 O O . SER A 1 266 ? 38.342 -15.417 -0.387 1.00 81.00 266 SER A O 1
ATOM 1873 N N . PRO A 1 267 ? 38.403 -17.221 -1.723 1.00 84.19 267 PRO A N 1
ATOM 1874 C CA . PRO A 1 267 ? 37.402 -16.704 -2.656 1.00 84.19 267 PRO A CA 1
ATOM 1875 C C . PRO A 1 267 ? 36.078 -16.295 -1.988 1.00 84.19 267 PRO A C 1
ATOM 1877 O O . PRO A 1 267 ? 35.369 -15.470 -2.544 1.00 84.19 267 PRO A O 1
ATOM 1880 N N . CYS A 1 268 ? 35.766 -16.845 -0.807 1.00 83.75 268 CYS A N 1
ATOM 1881 C CA . CYS A 1 268 ? 34.603 -16.493 0.013 1.00 83.75 268 CYS A CA 1
ATOM 1882 C C . CYS A 1 268 ? 34.873 -15.429 1.097 1.00 83.75 268 CYS A C 1
ATOM 1884 O O . CYS A 1 268 ? 34.061 -15.280 2.007 1.00 83.75 268 CYS A O 1
ATOM 1886 N N . ASN A 1 269 ? 36.019 -14.743 1.085 1.00 82.19 269 ASN A N 1
ATOM 1887 C CA . ASN A 1 269 ? 36.364 -13.757 2.109 1.00 82.19 269 ASN A CA 1
ATOM 1888 C C . ASN A 1 269 ? 37.123 -12.547 1.518 1.00 82.19 269 ASN A C 1
ATOM 1890 O O . ASN A 1 269 ? 38.326 -12.668 1.306 1.00 82.19 269 ASN A O 1
ATOM 1894 N N . PRO A 1 270 ? 36.485 -11.386 1.279 1.00 77.31 270 PRO A N 1
ATOM 1895 C CA . PRO A 1 270 ? 35.107 -11.059 1.639 1.00 77.31 270 PRO A CA 1
ATOM 1896 C C . PRO A 1 270 ? 34.111 -11.924 0.867 1.00 77.31 270 PRO A C 1
ATOM 1898 O O . PRO A 1 270 ? 34.403 -12.362 -0.244 1.00 77.31 270 PRO A O 1
ATOM 1901 N N . ASN A 1 271 ? 32.961 -12.207 1.480 1.00 79.19 271 ASN A N 1
ATOM 1902 C CA . ASN A 1 271 ? 31.939 -13.056 0.880 1.00 79.19 271 ASN A CA 1
ATOM 1903 C C . ASN A 1 271 ? 31.401 -12.404 -0.412 1.00 79.19 271 ASN A C 1
ATOM 1905 O O . ASN A 1 271 ? 30.786 -11.343 -0.322 1.00 79.19 271 ASN A O 1
ATOM 1909 N N . PRO A 1 272 ? 31.623 -12.993 -1.604 1.00 81.62 272 PRO A N 1
ATOM 1910 C CA . PRO A 1 272 ? 31.113 -12.441 -2.855 1.00 81.62 272 PRO A CA 1
ATOM 1911 C C . PRO A 1 272 ? 29.640 -12.799 -3.101 1.00 81.62 272 PRO A C 1
ATOM 1913 O O . PRO A 1 272 ? 29.041 -12.282 -4.042 1.00 81.62 272 PRO A O 1
ATOM 1916 N N . CYS A 1 273 ? 29.063 -13.693 -2.296 1.00 81.12 273 CYS A N 1
ATOM 1917 C CA . CYS A 1 273 ? 27.682 -14.139 -2.390 1.00 81.12 273 CYS A CA 1
ATOM 1918 C C . CYS A 1 273 ? 26.782 -13.138 -1.672 1.00 81.12 273 CYS A C 1
ATOM 1920 O O . CYS A 1 273 ? 26.523 -13.246 -0.477 1.00 81.12 273 CYS A O 1
ATOM 1922 N N . LEU A 1 274 ? 26.390 -12.108 -2.416 1.00 74.50 274 LEU A N 1
ATOM 1923 C CA . LEU A 1 274 ? 25.565 -10.996 -1.939 1.00 74.50 274 LEU A CA 1
ATOM 1924 C C . LEU A 1 274 ? 24.188 -10.979 -2.615 1.00 74.50 274 LEU A C 1
ATOM 1926 O O . LEU A 1 274 ? 23.422 -10.037 -2.439 1.00 74.50 274 LEU A O 1
ATOM 1930 N N . GLU A 1 275 ? 23.897 -11.995 -3.430 1.00 68.94 275 GLU A N 1
ATOM 1931 C CA . GLU A 1 275 ? 22.579 -12.158 -4.028 1.00 68.94 275 GLU A CA 1
ATOM 1932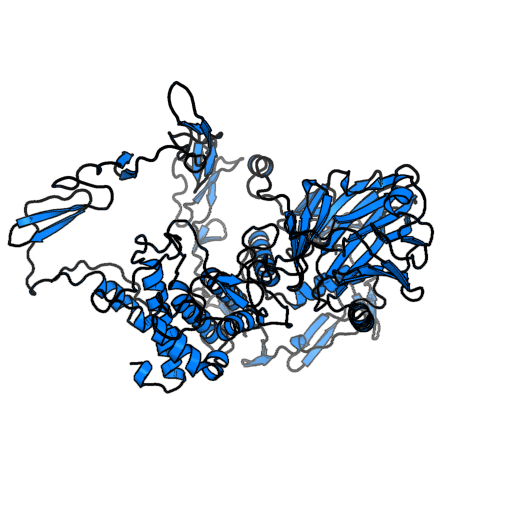 C C . GLU A 1 275 ? 21.562 -12.534 -2.943 1.00 68.94 275 GLU A C 1
ATOM 1934 O O . GLU A 1 275 ? 21.865 -13.283 -2.010 1.00 68.94 275 GLU A O 1
ATOM 1939 N N . LEU A 1 276 ? 20.350 -11.996 -3.073 1.00 65.56 276 LEU A N 1
ATOM 1940 C CA . LEU A 1 276 ? 19.273 -12.191 -2.111 1.00 65.56 276 LEU A CA 1
ATOM 1941 C C . LEU A 1 276 ? 18.977 -13.684 -1.893 1.00 65.56 276 LEU A C 1
ATOM 1943 O O . LEU A 1 276 ? 18.821 -14.441 -2.854 1.00 65.56 276 LEU A O 1
ATOM 1947 N N . ASN A 1 277 ? 18.879 -14.084 -0.622 1.00 73.06 277 ASN A N 1
ATOM 1948 C CA . ASN A 1 277 ? 18.671 -15.464 -0.170 1.00 73.06 277 ASN A CA 1
ATOM 1949 C C . ASN A 1 277 ? 19.745 -16.454 -0.658 1.00 73.06 277 ASN A C 1
ATOM 1951 O O . ASN A 1 277 ? 19.509 -17.663 -0.676 1.00 73.06 277 ASN A O 1
ATOM 1955 N N . LYS A 1 278 ? 20.908 -15.956 -1.094 1.00 81.94 278 LYS A N 1
ATOM 1956 C CA . LYS A 1 27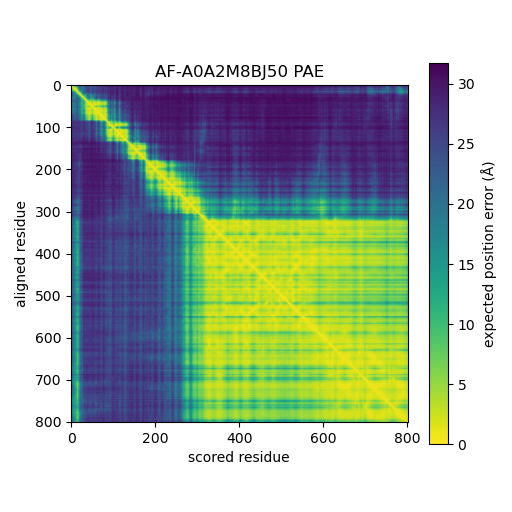8 ? 22.013 -16.734 -1.664 1.00 81.94 278 LYS A CA 1
ATOM 1957 C C . LYS A 1 278 ? 23.348 -16.264 -1.098 1.00 81.94 278 LYS A C 1
ATOM 1959 O O . LYS A 1 278 ? 24.281 -15.946 -1.837 1.00 81.94 278 LYS A O 1
ATOM 1964 N N . THR A 1 279 ? 23.429 -16.175 0.227 1.00 82.31 279 THR A N 1
ATOM 1965 C CA . THR A 1 279 ? 24.595 -15.638 0.940 1.00 82.31 279 THR A CA 1
ATOM 1966 C C . THR A 1 279 ? 25.577 -16.717 1.387 1.00 82.31 279 THR A C 1
ATOM 1968 O O . THR A 1 279 ? 26.714 -16.415 1.763 1.00 82.31 279 THR A O 1
ATOM 1971 N N . VAL A 1 280 ? 25.190 -17.992 1.307 1.00 87.19 280 VAL A N 1
ATOM 1972 C CA . VAL A 1 280 ? 26.056 -19.118 1.661 1.00 87.19 280 VAL A CA 1
ATOM 1973 C C . VAL A 1 280 ? 27.159 -19.267 0.615 1.00 87.19 280 VAL A C 1
ATOM 1975 O O . VAL A 1 280 ? 26.930 -19.751 -0.488 1.00 87.19 280 VAL A O 1
ATOM 1978 N N . CYS A 1 281 ? 28.386 -18.877 0.965 1.00 87.69 281 CYS A N 1
ATOM 1979 C CA . CYS A 1 281 ? 29.540 -19.059 0.089 1.00 87.69 281 CYS A CA 1
ATOM 1980 C C . CYS A 1 281 ? 30.322 -20.319 0.430 1.00 87.69 281 CYS A C 1
ATOM 1982 O O . CYS A 1 281 ? 30.866 -20.464 1.530 1.00 87.69 281 CYS A O 1
ATOM 1984 N N . THR A 1 282 ? 30.465 -21.195 -0.557 1.00 90.62 282 THR A N 1
ATOM 1985 C CA . THR A 1 282 ? 31.340 -22.359 -0.502 1.00 90.62 282 THR A CA 1
ATOM 1986 C C . THR A 1 282 ? 32.505 -22.191 -1.478 1.00 90.62 282 THR A C 1
ATOM 1988 O O . THR A 1 282 ? 32.376 -21.695 -2.594 1.00 90.62 282 THR A O 1
ATOM 1991 N N . THR A 1 283 ? 33.717 -22.562 -1.056 1.00 87.31 283 THR A N 1
ATOM 1992 C CA . THR A 1 283 ? 34.887 -22.514 -1.946 1.00 87.31 283 THR A CA 1
ATOM 1993 C C . THR A 1 283 ? 34.978 -23.813 -2.737 1.00 87.31 283 THR A C 1
ATOM 1995 O O . THR A 1 283 ? 35.312 -24.860 -2.181 1.00 87.31 283 THR A O 1
ATOM 1998 N N . VAL A 1 284 ? 34.740 -23.743 -4.048 1.00 84.94 284 VAL A N 1
ATOM 1999 C CA . VAL A 1 284 ? 34.914 -24.875 -4.967 1.00 84.94 284 VAL A CA 1
ATOM 2000 C C . VAL A 1 284 ? 36.138 -24.611 -5.838 1.00 84.94 284 VAL A C 1
ATOM 2002 O O . VAL A 1 284 ? 36.129 -23.781 -6.742 1.00 84.94 284 VAL A O 1
ATOM 2005 N N . GLY A 1 285 ? 37.245 -25.297 -5.540 1.00 83.56 285 GLY A N 1
ATOM 2006 C CA . GLY A 1 285 ? 38.533 -25.032 -6.186 1.00 83.56 285 GLY A CA 1
ATOM 2007 C C . GLY A 1 285 ? 39.126 -23.689 -5.744 1.00 83.56 285 GLY A C 1
ATOM 2008 O O . GLY A 1 285 ? 39.430 -23.519 -4.569 1.00 83.56 285 GLY A O 1
ATOM 2009 N N . ASN A 1 286 ? 39.318 -22.758 -6.685 1.00 80.75 286 ASN A N 1
ATOM 2010 C CA . ASN A 1 286 ? 39.796 -21.389 -6.416 1.00 80.75 286 ASN A CA 1
ATOM 2011 C C . ASN A 1 286 ? 38.738 -20.328 -6.778 1.00 80.75 286 ASN A C 1
ATOM 2013 O O . ASN A 1 286 ? 39.076 -19.192 -7.106 1.00 80.75 286 ASN A O 1
ATOM 2017 N N . THR A 1 287 ? 37.467 -20.729 -6.778 1.00 82.19 287 THR A N 1
ATOM 2018 C CA . THR A 1 287 ? 36.306 -19.894 -7.097 1.00 82.19 287 THR A CA 1
ATOM 2019 C C . THR A 1 287 ? 35.276 -19.998 -5.979 1.00 82.19 287 THR A C 1
ATOM 2021 O O . THR A 1 287 ? 35.141 -21.054 -5.356 1.00 82.19 287 THR A O 1
ATOM 2024 N N . ALA A 1 288 ? 34.566 -18.903 -5.724 1.00 85.19 288 ALA A N 1
ATOM 2025 C CA . ALA A 1 288 ? 33.398 -18.903 -4.857 1.00 85.19 288 ALA A CA 1
ATOM 2026 C C . ALA A 1 288 ? 32.203 -19.519 -5.591 1.00 85.19 288 ALA A C 1
ATOM 2028 O O . ALA A 1 288 ? 31.962 -19.202 -6.756 1.00 85.19 288 ALA A O 1
ATOM 2029 N N . GLN A 1 289 ? 31.482 -20.397 -4.906 1.00 90.06 289 GLN A N 1
ATOM 2030 C CA . GLN A 1 289 ? 30.164 -20.879 -5.283 1.00 90.06 289 GLN A CA 1
ATOM 2031 C C . GLN A 1 289 ? 29.169 -20.327 -4.264 1.00 90.06 289 GLN A C 1
ATOM 2033 O O . GLN A 1 289 ? 29.413 -20.405 -3.062 1.00 90.06 289 GLN A O 1
ATOM 2038 N N . CYS A 1 290 ? 28.078 -19.752 -4.758 1.00 89.69 290 CYS A N 1
ATOM 2039 C CA . CYS A 1 290 ? 27.016 -19.209 -3.927 1.00 89.69 290 CYS A CA 1
ATOM 2040 C C . CYS A 1 290 ? 25.853 -20.190 -3.915 1.00 89.69 290 CYS A C 1
ATOM 2042 O O . CYS A 1 290 ? 25.336 -20.544 -4.976 1.00 89.69 290 CYS A O 1
ATOM 2044 N N . ASP A 1 291 ? 25.474 -20.624 -2.725 1.00 88.00 291 ASP A N 1
ATOM 2045 C CA . ASP A 1 291 ? 24.382 -21.547 -2.463 1.00 88.00 291 ASP A CA 1
ATOM 2046 C C . ASP A 1 291 ? 23.246 -20.790 -1.753 1.00 88.00 291 ASP A C 1
ATOM 2048 O O . ASP A 1 291 ? 23.462 -19.730 -1.159 1.00 88.00 291 ASP A O 1
ATOM 2052 N N . CYS A 1 292 ? 22.025 -21.315 -1.848 1.00 85.19 292 CYS A N 1
ATOM 2053 C CA . CYS A 1 292 ? 20.871 -20.701 -1.202 1.00 85.19 292 CYS A CA 1
ATOM 2054 C C . CYS A 1 292 ? 20.971 -20.753 0.324 1.00 85.19 292 CYS A C 1
ATOM 2056 O O . CYS A 1 292 ? 21.485 -21.716 0.900 1.00 85.19 292 CYS A O 1
ATOM 2058 N N . ASP A 1 293 ? 20.450 -19.712 0.967 1.00 77.31 293 ASP A N 1
ATOM 2059 C CA . ASP A 1 293 ? 20.310 -19.634 2.413 1.00 77.31 293 ASP A CA 1
ATOM 2060 C C . ASP A 1 293 ? 19.372 -20.739 2.920 1.00 77.31 293 ASP A C 1
ATOM 2062 O O . ASP A 1 293 ? 18.538 -21.278 2.188 1.00 77.31 293 ASP A O 1
ATOM 2066 N N . ALA A 1 294 ? 19.507 -21.111 4.194 1.00 71.25 294 ALA A N 1
ATOM 2067 C CA . ALA A 1 294 ? 18.673 -22.155 4.782 1.00 71.25 294 ALA A CA 1
ATOM 2068 C C . ALA A 1 294 ? 17.175 -21.805 4.664 1.00 71.25 294 ALA A C 1
ATOM 2070 O O . ALA A 1 294 ? 16.763 -20.697 5.001 1.00 71.25 294 ALA A O 1
ATOM 2071 N N . GLY A 1 295 ? 16.365 -22.765 4.202 1.00 66.19 295 GLY A N 1
ATOM 2072 C CA . GLY A 1 295 ? 14.941 -22.563 3.896 1.00 66.19 295 GLY A CA 1
ATOM 2073 C C . GLY A 1 295 ? 14.660 -22.129 2.452 1.00 66.19 295 GLY A C 1
ATOM 2074 O O . GLY A 1 295 ? 13.498 -22.043 2.061 1.00 66.19 295 GLY A O 1
ATOM 2075 N N . PHE A 1 296 ? 15.697 -21.906 1.640 1.00 74.19 296 PHE A N 1
ATOM 2076 C CA . PHE A 1 296 ? 15.570 -21.564 0.228 1.00 74.19 296 PHE A CA 1
ATOM 2077 C C . PHE A 1 296 ? 16.153 -22.655 -0.673 1.00 74.19 296 PHE A C 1
ATOM 2079 O O . PHE A 1 296 ? 17.089 -23.371 -0.312 1.00 74.19 296 PHE A O 1
ATOM 2086 N N . VAL A 1 297 ? 15.591 -22.772 -1.871 1.00 80.62 297 VAL A N 1
ATOM 2087 C CA . VAL A 1 297 ? 16.008 -23.704 -2.918 1.00 80.62 297 VAL A CA 1
ATOM 2088 C C . VAL A 1 297 ? 16.328 -22.933 -4.194 1.00 80.62 297 VAL A C 1
ATOM 2090 O O . VAL A 1 297 ? 15.709 -21.910 -4.480 1.00 80.62 297 VAL A O 1
ATOM 2093 N N . ASP A 1 298 ? 17.317 -23.412 -4.950 1.00 80.88 298 ASP A N 1
ATOM 2094 C CA . ASP A 1 298 ? 17.667 -22.812 -6.239 1.00 80.88 298 ASP A CA 1
ATOM 2095 C C . ASP A 1 298 ? 16.590 -23.178 -7.268 1.00 80.88 298 ASP A C 1
ATOM 2097 O O . ASP A 1 298 ? 16.365 -24.358 -7.552 1.00 80.88 298 ASP A O 1
ATOM 2101 N N . ASP A 1 299 ? 15.930 -22.159 -7.806 1.00 71.75 299 ASP A N 1
ATOM 2102 C CA . ASP A 1 299 ? 15.018 -22.245 -8.936 1.00 71.75 299 ASP A CA 1
ATOM 2103 C C . ASP A 1 299 ? 15.510 -21.309 -10.045 1.00 71.75 299 ASP A C 1
ATOM 2105 O O . ASP A 1 299 ? 15.546 -20.083 -9.908 1.00 71.75 299 ASP A O 1
ATOM 2109 N N . GLY A 1 300 ? 15.986 -21.898 -11.144 1.00 66.44 300 GLY A N 1
ATOM 2110 C CA . GLY A 1 300 ? 16.487 -21.143 -12.293 1.00 66.44 300 GLY A CA 1
ATOM 2111 C C . GLY A 1 300 ? 17.701 -20.244 -12.007 1.00 66.44 300 GLY A C 1
ATOM 2112 O O . GLY A 1 300 ? 17.959 -19.328 -12.788 1.00 66.44 300 GLY A O 1
ATOM 2113 N N . GLY A 1 301 ? 18.463 -20.500 -10.936 1.00 70.56 301 GLY A N 1
ATOM 2114 C CA . GLY A 1 301 ? 19.606 -19.693 -10.502 1.00 70.56 301 GLY A CA 1
ATOM 2115 C C . GLY A 1 301 ? 19.292 -18.677 -9.402 1.00 70.56 301 GLY A C 1
ATOM 2116 O O . GLY A 1 301 ? 20.229 -18.073 -8.875 1.00 70.56 301 GLY A O 1
ATOM 2117 N N . ALA A 1 302 ? 18.025 -18.509 -9.018 1.00 69.19 302 ALA A N 1
ATOM 2118 C CA . ALA A 1 302 ? 17.625 -17.666 -7.901 1.00 69.19 302 ALA A CA 1
ATOM 2119 C C . ALA A 1 302 ? 17.124 -18.497 -6.716 1.00 69.19 302 ALA A C 1
ATOM 2121 O O . ALA A 1 302 ? 16.584 -19.582 -6.891 1.00 69.19 302 ALA A O 1
ATOM 2122 N N . CYS A 1 303 ? 17.294 -17.981 -5.503 1.00 76.50 303 CYS A N 1
ATOM 2123 C CA . CYS A 1 303 ? 16.912 -18.694 -4.290 1.00 76.50 303 CYS A CA 1
ATOM 2124 C C . CYS A 1 303 ? 15.498 -18.306 -3.860 1.00 76.50 303 CYS A C 1
ATOM 2126 O O . CYS A 1 303 ? 15.265 -17.194 -3.384 1.00 76.50 303 CYS A O 1
ATOM 2128 N N . VAL A 1 304 ? 14.559 -19.231 -4.054 1.00 72.25 304 VAL A N 1
ATOM 2129 C CA . VAL A 1 304 ? 13.140 -19.089 -3.697 1.00 72.25 304 VAL A CA 1
ATOM 2130 C C . VAL A 1 304 ? 12.829 -19.928 -2.466 1.00 72.25 304 VAL A C 1
ATOM 2132 O O . VAL A 1 304 ? 13.569 -20.857 -2.146 1.00 72.25 304 VAL A O 1
ATOM 2135 N N . LEU A 1 305 ? 11.763 -19.595 -1.740 1.00 70.12 305 LEU A N 1
ATOM 2136 C CA . LEU A 1 305 ? 11.399 -20.341 -0.539 1.00 70.12 305 LEU A CA 1
ATOM 2137 C C . LEU A 1 305 ? 11.117 -21.810 -0.895 1.00 70.12 305 LEU A C 1
ATOM 2139 O O . LEU A 1 305 ? 10.324 -22.108 -1.790 1.00 70.12 305 LEU A O 1
ATOM 2143 N N . GLY A 1 306 ? 11.786 -22.725 -0.194 1.00 64.00 306 GLY A N 1
ATOM 2144 C CA . GLY A 1 306 ? 11.544 -24.154 -0.327 1.00 64.00 306 GLY A CA 1
ATOM 2145 C C . GLY A 1 306 ? 10.152 -24.504 0.187 1.00 64.00 306 GLY A C 1
ATOM 2146 O O . GLY A 1 306 ? 9.738 -24.058 1.251 1.00 64.00 306 GLY A O 1
ATOM 2147 N N . CYS A 1 307 ? 9.405 -25.294 -0.577 1.00 64.56 307 CYS A N 1
ATOM 2148 C CA . CYS A 1 307 ? 8.118 -25.796 -0.118 1.00 64.56 307 CYS A CA 1
ATOM 2149 C C . CYS A 1 307 ? 8.327 -27.019 0.791 1.00 64.56 307 CYS A C 1
ATOM 2151 O O . CYS A 1 307 ? 8.728 -28.088 0.325 1.00 64.56 307 CYS A O 1
ATOM 2153 N N . ASP A 1 308 ? 8.007 -26.868 2.077 1.00 63.06 308 ASP A N 1
ATOM 2154 C CA . ASP A 1 308 ? 8.237 -27.893 3.108 1.00 63.06 308 ASP A CA 1
ATOM 2155 C C . ASP A 1 308 ? 7.138 -28.975 3.162 1.00 63.06 308 ASP A C 1
ATOM 2157 O O . ASP A 1 308 ? 7.277 -29.986 3.848 1.00 63.06 308 ASP A O 1
ATOM 2161 N N . ALA A 1 309 ? 6.046 -28.803 2.405 1.00 58.91 309 ALA A N 1
ATOM 2162 C CA . ALA A 1 309 ? 4.875 -29.689 2.412 1.00 58.91 309 ALA A CA 1
ATOM 2163 C C . ALA A 1 309 ? 4.995 -30.912 1.471 1.00 58.91 309 ALA A C 1
ATOM 2165 O O . ALA A 1 309 ? 4.075 -31.720 1.364 1.00 58.91 309 ALA A O 1
ATOM 2166 N N . GLY A 1 310 ? 6.129 -31.080 0.783 1.00 61.56 310 GLY A N 1
ATOM 2167 C CA . GLY A 1 310 ? 6.356 -32.171 -0.168 1.00 61.56 310 GLY A CA 1
ATOM 2168 C C . GLY A 1 310 ? 5.782 -31.907 -1.568 1.00 61.56 310 GLY A C 1
ATOM 2169 O O . GLY A 1 310 ? 4.741 -31.281 -1.750 1.00 61.56 310 GLY A O 1
ATOM 2170 N N . THR A 1 311 ? 6.474 -32.418 -2.591 1.00 60.62 311 THR A N 1
ATOM 2171 C CA . THR A 1 311 ? 6.287 -32.039 -4.011 1.00 60.62 311 THR A CA 1
ATOM 2172 C C . THR A 1 311 ? 4.852 -32.109 -4.548 1.00 60.62 311 THR A C 1
ATOM 2174 O O . THR A 1 311 ? 4.484 -31.280 -5.375 1.00 60.62 311 THR A O 1
ATOM 2177 N N . ALA A 1 312 ? 4.029 -33.057 -4.088 1.00 66.88 312 ALA A N 1
ATOM 2178 C CA . ALA A 1 312 ? 2.643 -33.199 -4.541 1.00 66.88 312 ALA A CA 1
ATOM 2179 C C . ALA A 1 312 ? 1.728 -32.075 -4.026 1.00 66.88 312 ALA A C 1
ATOM 2181 O O . ALA A 1 312 ? 0.924 -31.555 -4.795 1.00 66.88 312 ALA A O 1
ATOM 2182 N N . LEU A 1 313 ? 1.878 -31.665 -2.760 1.00 66.75 313 LEU A N 1
ATOM 2183 C CA . LEU A 1 313 ? 1.119 -30.546 -2.193 1.00 66.75 313 LEU A CA 1
ATOM 2184 C C . LEU A 1 313 ? 1.568 -29.219 -2.808 1.00 66.75 313 LEU A C 1
ATOM 2186 O O . LEU A 1 313 ? 0.728 -28.402 -3.169 1.00 66.75 313 LEU A O 1
ATOM 2190 N N . CYS A 1 314 ? 2.871 -29.048 -3.035 1.00 65.44 314 CYS A N 1
ATOM 2191 C CA . CYS A 1 314 ? 3.397 -27.872 -3.731 1.00 65.44 314 CYS A CA 1
ATOM 2192 C C . CYS A 1 314 ? 2.871 -27.774 -5.173 1.00 65.44 314 CYS A C 1
ATOM 2194 O O . CYS A 1 314 ? 2.593 -26.683 -5.652 1.00 65.44 314 CYS A O 1
ATOM 2196 N N . ALA A 1 315 ? 2.700 -28.909 -5.861 1.00 61.34 315 ALA A N 1
ATOM 2197 C CA . ALA A 1 315 ? 2.123 -28.944 -7.204 1.00 61.34 315 ALA A CA 1
ATOM 2198 C C . ALA A 1 315 ? 0.600 -28.708 -7.223 1.00 61.34 315 ALA A C 1
ATOM 2200 O O . ALA A 1 315 ? 0.067 -28.288 -8.247 1.00 61.34 315 ALA A O 1
ATOM 2201 N N . ALA A 1 316 ? -0.099 -29.003 -6.122 1.00 66.69 316 ALA A N 1
ATOM 2202 C CA . ALA A 1 316 ? -1.530 -28.740 -5.959 1.00 66.69 316 ALA A CA 1
ATOM 2203 C C . ALA A 1 316 ? -1.827 -27.310 -5.466 1.00 66.69 316 ALA A C 1
ATOM 2205 O O . ALA A 1 316 ? -2.953 -26.824 -5.619 1.00 66.69 316 ALA A O 1
ATOM 2206 N N . ALA A 1 317 ? -0.831 -26.638 -4.880 1.00 65.75 317 ALA A N 1
ATOM 2207 C CA . ALA A 1 317 ? -0.932 -25.244 -4.488 1.00 65.75 317 ALA A CA 1
ATOM 2208 C C . ALA A 1 317 ? -1.225 -24.375 -5.718 1.00 65.75 317 ALA A C 1
ATOM 2210 O O . ALA A 1 317 ? -0.587 -24.486 -6.764 1.00 65.75 317 ALA A O 1
ATOM 2211 N N . HIS A 1 318 ? -2.213 -23.503 -5.582 1.00 70.56 318 HIS A N 1
ATOM 2212 C CA . HIS A 1 318 ? -2.605 -22.540 -6.599 1.00 70.56 318 HIS A CA 1
ATOM 2213 C C . HIS A 1 318 ? -2.848 -21.191 -5.930 1.00 70.56 318 HIS A C 1
ATOM 2215 O O . HIS A 1 318 ? -3.072 -21.107 -4.721 1.00 70.56 318 HIS A O 1
ATOM 2221 N N . ARG A 1 319 ? -2.787 -20.120 -6.719 1.00 74.00 319 ARG A N 1
ATOM 2222 C CA . ARG A 1 319 ? -3.048 -18.769 -6.228 1.00 74.00 319 ARG A CA 1
ATOM 2223 C C . ARG A 1 319 ? -4.513 -18.642 -5.843 1.00 74.00 319 ARG A C 1
ATOM 2225 O O . ARG A 1 319 ? -5.393 -18.968 -6.633 1.00 74.00 319 ARG A O 1
ATOM 2232 N N . SER A 1 320 ? -4.772 -18.122 -4.648 1.00 78.19 320 SER A N 1
ATOM 2233 C CA . SER A 1 320 ? -6.128 -17.715 -4.266 1.00 78.19 320 SER A CA 1
ATOM 2234 C C . SER A 1 320 ? -6.534 -16.400 -4.942 1.00 78.19 320 SER A C 1
ATOM 2236 O O . SER A 1 320 ? -7.723 -16.129 -5.083 1.00 78.19 320 SER A O 1
ATOM 2238 N N . ILE A 1 321 ? -5.553 -15.578 -5.341 1.00 81.00 321 ILE A N 1
ATOM 2239 C CA . ILE A 1 321 ? -5.730 -14.274 -5.989 1.00 81.00 321 ILE A CA 1
ATOM 2240 C C . ILE A 1 321 ? -4.572 -14.060 -6.980 1.00 81.00 321 ILE A C 1
ATOM 2242 O O . ILE A 1 321 ? -3.414 -14.284 -6.631 1.00 81.00 321 ILE A O 1
ATOM 2246 N N . ASP A 1 322 ? -4.874 -13.576 -8.186 1.00 88.81 322 ASP A N 1
ATOM 2247 C CA . ASP A 1 322 ? -3.887 -13.310 -9.251 1.00 88.81 322 ASP A CA 1
ATOM 2248 C C . ASP A 1 322 ? -3.457 -11.834 -9.323 1.00 88.81 322 ASP A C 1
ATOM 2250 O O . ASP A 1 322 ? -3.065 -11.323 -10.374 1.00 88.81 322 ASP A O 1
ATOM 2254 N N . PHE A 1 323 ? -3.542 -11.132 -8.195 1.00 90.25 323 PHE A N 1
ATOM 2255 C CA . PHE A 1 323 ? -3.223 -9.715 -8.083 1.00 90.25 323 PHE A CA 1
ATOM 2256 C C . PHE A 1 323 ? -2.166 -9.495 -7.010 1.00 90.25 323 PHE A C 1
ATOM 2258 O O . PHE A 1 323 ? -2.267 -10.032 -5.907 1.00 90.25 323 PHE A O 1
ATOM 2265 N N . LEU A 1 324 ? -1.178 -8.665 -7.331 1.00 94.69 324 LEU A N 1
ATOM 2266 C CA . LEU A 1 324 ? -0.199 -8.151 -6.379 1.00 94.69 324 LEU A CA 1
ATOM 2267 C C . LEU A 1 324 ? -0.424 -6.650 -6.212 1.00 94.69 324 LEU A C 1
ATOM 2269 O O . LEU A 1 324 ? -0.742 -5.954 -7.177 1.00 94.69 324 LEU A O 1
ATOM 2273 N N . VAL A 1 325 ? -0.277 -6.153 -4.987 1.00 95.50 325 VAL A N 1
ATOM 2274 C CA . VAL A 1 325 ? -0.676 -4.789 -4.627 1.00 95.50 325 VAL A CA 1
ATOM 2275 C C . VAL A 1 325 ? 0.490 -4.059 -3.991 1.00 95.50 325 VAL A C 1
ATOM 2277 O O . VAL A 1 325 ? 1.218 -4.632 -3.184 1.00 95.50 325 VAL A O 1
ATOM 2280 N N . SER A 1 326 ? 0.650 -2.787 -4.345 1.00 98.12 326 SER A N 1
ATOM 2281 C CA . SER A 1 326 ? 1.638 -1.900 -3.741 1.00 98.12 326 SER A CA 1
ATOM 2282 C C . SER A 1 326 ? 1.012 -0.561 -3.385 1.00 98.12 326 SER A C 1
ATOM 2284 O O . SER A 1 326 ? 0.258 0.011 -4.175 1.00 98.12 326 SER A O 1
ATOM 2286 N N . THR A 1 327 ? 1.327 -0.043 -2.203 1.00 98.12 327 THR A N 1
ATOM 2287 C CA . THR A 1 327 ? 0.844 1.261 -1.750 1.00 98.12 327 THR A CA 1
ATOM 2288 C C . THR A 1 327 ? 1.815 1.907 -0.762 1.00 98.12 327 THR A C 1
ATOM 2290 O O . THR A 1 327 ? 2.494 1.228 0.005 1.00 98.12 327 THR A O 1
ATOM 2293 N N . ASN A 1 328 ? 1.872 3.238 -0.804 1.00 97.56 328 ASN A N 1
ATOM 2294 C CA . ASN A 1 328 ? 2.613 4.094 0.119 1.00 97.56 328 ASN A CA 1
ATOM 2295 C C . ASN A 1 328 ? 1.684 4.851 1.090 1.00 97.56 328 ASN A C 1
ATOM 2297 O O . ASN A 1 328 ? 2.102 5.835 1.700 1.00 97.56 328 ASN A O 1
ATOM 2301 N N . GLY A 1 329 ? 0.408 4.458 1.181 1.00 97.06 329 GLY A N 1
ATOM 2302 C CA . GLY A 1 329 ? -0.607 5.157 1.971 1.00 97.06 329 GLY A CA 1
ATOM 2303 C C . GLY A 1 329 ? -1.276 6.351 1.276 1.00 97.06 329 GLY A C 1
ATOM 2304 O O . GLY A 1 329 ? -2.211 6.910 1.844 1.00 97.06 329 GLY A O 1
ATOM 2305 N N . PHE A 1 330 ? -0.841 6.739 0.069 1.00 96.81 330 PHE A N 1
ATOM 2306 C CA . PHE A 1 330 ? -1.470 7.803 -0.732 1.00 96.81 330 PHE A CA 1
ATOM 2307 C C . PHE A 1 330 ? -2.168 7.284 -1.990 1.00 96.81 330 PHE A C 1
ATOM 2309 O O . PHE A 1 330 ? -3.219 7.792 -2.344 1.00 96.81 330 PHE A O 1
ATOM 2316 N N . SER A 1 331 ? -1.599 6.281 -2.660 1.00 95.06 331 SER A N 1
ATOM 2317 C CA . SER A 1 331 ? -2.203 5.607 -3.820 1.00 95.06 331 SER A CA 1
ATOM 2318 C C . SER A 1 331 ? -2.074 4.101 -3.706 1.00 95.06 331 SER A C 1
ATOM 2320 O O . SER A 1 331 ? -1.233 3.609 -2.951 1.00 95.06 331 SER A O 1
ATOM 2322 N N . ALA A 1 332 ? -2.839 3.367 -4.505 1.00 96.44 332 ALA A N 1
ATOM 2323 C CA . ALA A 1 332 ? -2.693 1.924 -4.626 1.00 96.44 332 ALA A CA 1
ATOM 2324 C C . ALA A 1 332 ? -2.491 1.504 -6.080 1.00 96.44 332 ALA A C 1
ATOM 2326 O O . ALA A 1 332 ? -3.165 1.985 -6.987 1.00 96.44 332 ALA A O 1
ATOM 2327 N N . ILE A 1 333 ? -1.559 0.583 -6.286 1.00 98.12 333 ILE A N 1
ATOM 2328 C CA . ILE A 1 333 ? -1.216 0.019 -7.586 1.00 98.12 333 ILE A CA 1
ATOM 2329 C C . ILE A 1 333 ? -1.592 -1.449 -7.557 1.00 98.12 333 ILE A C 1
ATOM 2331 O O . ILE A 1 333 ? -1.213 -2.154 -6.620 1.00 98.12 333 ILE A O 1
ATOM 2335 N N . VAL A 1 334 ? -2.284 -1.910 -8.595 1.00 96.50 334 VAL A N 1
ATOM 2336 C CA . VAL A 1 334 ? -2.607 -3.329 -8.762 1.00 96.50 334 VAL A CA 1
ATOM 2337 C C . VAL A 1 334 ? -1.887 -3.864 -9.990 1.00 96.50 334 VAL A C 1
ATOM 2339 O O . VAL A 1 334 ? -2.084 -3.387 -11.111 1.00 96.50 334 VAL A O 1
ATOM 2342 N N . TYR A 1 335 ? -1.044 -4.865 -9.766 1.00 97.19 335 TYR A N 1
ATOM 2343 C CA . TYR A 1 335 ? -0.434 -5.671 -10.810 1.00 97.19 335 TYR A CA 1
ATOM 2344 C C . TYR A 1 335 ? -1.283 -6.916 -11.043 1.00 97.19 335 TYR A C 1
ATOM 2346 O O . TYR A 1 335 ? -1.505 -7.701 -10.121 1.00 97.19 335 TYR A O 1
ATOM 2354 N N . ASP A 1 336 ? -1.745 -7.094 -12.275 1.00 94.88 336 ASP A N 1
ATOM 2355 C CA . ASP A 1 336 ? -2.483 -8.276 -12.704 1.00 94.88 336 ASP A CA 1
ATOM 2356 C C . ASP A 1 336 ? -1.488 -9.296 -13.264 1.00 94.88 336 ASP A C 1
ATOM 2358 O O . ASP A 1 336 ? -0.864 -9.064 -14.303 1.00 94.88 336 ASP A O 1
ATOM 2362 N N . VAL A 1 337 ? -1.337 -10.420 -12.561 1.00 91.62 337 VAL A N 1
ATOM 2363 C CA . VAL A 1 337 ? -0.414 -11.498 -12.937 1.00 91.62 337 VAL A CA 1
ATOM 2364 C C . VAL A 1 337 ? -0.870 -12.198 -14.214 1.00 91.62 337 VAL A C 1
ATOM 2366 O O . VAL A 1 337 ? -0.048 -12.564 -15.047 1.00 91.62 337 VAL A O 1
ATOM 2369 N N . ASN A 1 338 ? -2.178 -12.331 -14.433 1.00 90.31 338 ASN A N 1
ATOM 2370 C CA . ASN A 1 338 ? -2.699 -12.949 -15.651 1.00 90.31 338 ASN A CA 1
ATOM 2371 C C . ASN A 1 338 ? -2.443 -12.076 -16.887 1.00 90.31 338 ASN A C 1
ATOM 2373 O O . ASN A 1 338 ? -2.335 -12.590 -18.002 1.00 90.31 338 ASN A O 1
ATOM 2377 N N . GLN A 1 339 ? -2.354 -10.758 -16.698 1.00 92.31 339 GLN A N 1
ATOM 2378 C CA . GLN A 1 339 ? -2.054 -9.801 -17.762 1.00 92.31 339 GLN A CA 1
ATOM 2379 C C . GLN A 1 339 ? -0.591 -9.343 -17.793 1.00 92.31 339 GLN A C 1
ATOM 2381 O O . GLN A 1 339 ? -0.245 -8.577 -18.690 1.00 92.31 339 GLN A O 1
ATOM 2386 N N . ASN A 1 340 ? 0.246 -9.767 -16.840 1.00 95.06 340 ASN A N 1
ATOM 2387 C CA . ASN A 1 340 ? 1.649 -9.375 -16.684 1.00 95.06 340 ASN A CA 1
ATOM 2388 C C . ASN A 1 340 ? 1.900 -7.860 -16.823 1.00 95.06 340 ASN A C 1
ATOM 2390 O O . ASN A 1 340 ? 2.840 -7.411 -17.494 1.00 95.06 340 ASN A O 1
ATOM 2394 N N . LYS A 1 341 ? 1.047 -7.050 -16.184 1.00 95.44 341 LYS A N 1
ATOM 2395 C CA . LYS A 1 341 ? 1.152 -5.583 -16.191 1.00 95.44 341 LYS A CA 1
ATOM 2396 C C . LYS A 1 341 ? 0.568 -4.945 -14.934 1.00 95.44 341 LYS A C 1
ATOM 2398 O O . LYS A 1 341 ? -0.315 -5.508 -14.290 1.00 95.44 341 LYS A O 1
ATOM 2403 N N . ALA A 1 342 ? 1.006 -3.721 -14.643 1.00 96.62 342 ALA A N 1
ATOM 2404 C CA . ALA A 1 342 ? 0.246 -2.848 -13.760 1.00 96.62 342 ALA A CA 1
ATOM 2405 C C . ALA A 1 342 ? -1.014 -2.401 -14.511 1.00 96.62 342 ALA A C 1
ATOM 2407 O O . ALA A 1 342 ? -0.927 -1.829 -15.603 1.00 96.62 342 ALA A O 1
ATOM 2408 N N . ALA A 1 343 ? -2.168 -2.748 -13.948 1.00 91.00 343 ALA A N 1
ATOM 2409 C CA . ALA A 1 343 ? -3.472 -2.589 -14.582 1.00 91.00 343 ALA A CA 1
ATOM 2410 C C . ALA A 1 343 ? -4.329 -1.510 -13.913 1.00 91.00 343 ALA A C 1
ATOM 2412 O O . ALA A 1 343 ? -5.242 -1.018 -14.560 1.00 91.00 343 ALA A O 1
ATOM 2413 N N . SER A 1 344 ? -4.007 -1.130 -12.671 1.00 96.19 344 SER A N 1
ATOM 2414 C CA . SER A 1 344 ? -4.703 -0.061 -11.951 1.00 96.19 344 SER A CA 1
ATOM 2415 C C . SER A 1 344 ? -3.745 0.846 -11.187 1.00 96.19 344 SER A C 1
ATOM 2417 O O . SER A 1 344 ? -2.739 0.390 -10.632 1.00 96.19 344 SER A O 1
ATOM 2419 N N . PHE A 1 345 ? -4.111 2.123 -11.118 1.00 97.94 345 PHE A N 1
ATOM 2420 C CA . PHE A 1 345 ? -3.549 3.152 -10.254 1.00 97.94 345 PHE A CA 1
ATOM 2421 C C . PHE A 1 345 ? -4.714 3.911 -9.623 1.00 97.94 345 PHE A C 1
ATOM 2423 O O . PHE A 1 345 ? -5.314 4.793 -10.242 1.00 97.94 345 PHE A O 1
ATOM 2430 N N . PHE A 1 346 ? -5.026 3.575 -8.378 1.00 96.31 346 PHE A N 1
ATOM 2431 C CA . PHE A 1 346 ? -6.056 4.265 -7.621 1.00 96.31 346 PHE A CA 1
ATOM 2432 C C . PHE A 1 346 ? -5.495 5.540 -7.003 1.00 96.31 346 PHE A C 1
ATOM 2434 O O . PHE A 1 346 ? -4.470 5.511 -6.317 1.00 96.31 346 PHE A O 1
ATOM 2441 N N . GLU A 1 347 ? -6.203 6.648 -7.223 1.00 93.81 347 GLU A N 1
ATOM 2442 C CA . GLU A 1 347 ? -5.875 7.963 -6.662 1.00 93.81 347 GLU A CA 1
ATOM 2443 C C . GLU A 1 347 ? -5.742 7.948 -5.137 1.00 93.81 347 GLU A C 1
ATOM 2445 O O . GLU A 1 347 ? -4.901 8.658 -4.596 1.00 93.81 347 GLU A O 1
ATOM 2450 N N . HIS A 1 348 ? -6.565 7.125 -4.488 1.00 94.06 348 HIS A N 1
ATOM 2451 C CA . HIS A 1 348 ? -6.645 6.920 -3.049 1.00 94.06 348 HIS A CA 1
ATOM 2452 C C . HIS A 1 348 ? -6.602 5.419 -2.746 1.00 94.06 348 HIS A C 1
ATOM 2454 O O . HIS A 1 348 ? -6.871 4.590 -3.617 1.00 94.06 348 HIS A O 1
ATOM 2460 N N . LEU A 1 349 ? -6.317 5.038 -1.501 1.00 93.62 349 LEU A N 1
ATOM 2461 C CA . LEU A 1 349 ? -6.365 3.621 -1.104 1.00 93.62 349 LEU A CA 1
ATOM 2462 C C . LEU A 1 349 ? -7.803 3.135 -0.911 1.00 93.62 349 LEU A C 1
ATOM 2464 O O . LEU A 1 349 ? -8.141 1.997 -1.243 1.00 93.62 349 LEU A O 1
ATOM 2468 N N . TYR A 1 350 ? -8.641 3.993 -0.332 1.00 92.44 350 TYR A N 1
ATOM 2469 C CA . TYR A 1 350 ? -10.033 3.683 -0.047 1.00 92.44 350 TYR A CA 1
ATOM 2470 C C . TYR A 1 350 ? -10.867 3.684 -1.326 1.00 92.44 350 TYR A C 1
ATOM 2472 O O . TYR A 1 350 ? -10.579 4.393 -2.285 1.00 92.44 350 TYR A O 1
ATOM 2480 N N . ARG A 1 351 ? -11.940 2.896 -1.341 1.00 89.50 351 ARG A N 1
ATOM 2481 C CA . ARG A 1 351 ? -12.813 2.707 -2.509 1.00 89.50 351 ARG A CA 1
ATOM 2482 C C . ARG A 1 351 ? -13.611 3.962 -2.861 1.00 89.50 351 ARG A C 1
ATOM 2484 O O . ARG A 1 351 ? -13.834 4.265 -4.033 1.00 89.50 351 ARG A O 1
ATOM 2491 N N . ASN A 1 352 ? -14.073 4.664 -1.835 1.00 87.94 352 ASN A N 1
ATOM 2492 C CA . ASN A 1 352 ? -14.916 5.840 -1.953 1.00 87.94 352 ASN A CA 1
ATOM 2493 C C . ASN A 1 352 ? -14.315 6.963 -1.124 1.00 87.94 352 ASN A C 1
ATOM 2495 O O . ASN A 1 352 ? -14.142 6.802 0.084 1.00 87.94 352 ASN A O 1
ATOM 2499 N N . TRP A 1 353 ? -14.038 8.094 -1.767 1.00 87.25 353 TRP A N 1
ATOM 2500 C CA . TRP A 1 353 ? -13.600 9.303 -1.075 1.00 87.25 353 TRP A CA 1
ATOM 2501 C C . TRP A 1 353 ? -14.700 9.852 -0.158 1.00 87.25 353 TRP A C 1
ATOM 2503 O O . TRP A 1 353 ? -14.445 10.237 0.983 1.00 87.25 353 TRP A O 1
ATOM 2513 N N . ASP A 1 354 ? -15.945 9.823 -0.635 1.00 87.75 354 ASP A N 1
ATOM 2514 C CA . ASP A 1 354 ? -17.149 10.199 0.107 1.00 87.75 354 ASP A CA 1
ATOM 2515 C C . ASP A 1 354 ? -18.350 9.391 -0.413 1.00 87.75 354 ASP A C 1
ATOM 2517 O O . ASP A 1 354 ? -18.255 8.691 -1.423 1.00 87.75 354 ASP A O 1
ATOM 2521 N N . ASP A 1 355 ? -19.496 9.510 0.253 1.00 85.31 355 ASP A N 1
ATOM 2522 C CA . ASP A 1 355 ? -20.763 8.912 -0.172 1.00 85.31 355 ASP A CA 1
ATOM 2523 C C . ASP A 1 355 ? -21.084 9.255 -1.641 1.00 85.31 355 ASP A C 1
ATOM 2525 O O . ASP A 1 355 ? -21.217 10.423 -2.020 1.00 85.31 355 ASP A O 1
ATOM 2529 N N . GLY A 1 356 ? -21.166 8.225 -2.485 1.00 82.50 356 GLY A N 1
ATOM 2530 C CA . GLY A 1 356 ? -21.400 8.353 -3.926 1.00 82.50 356 GLY A CA 1
ATOM 2531 C C . GLY A 1 356 ? -20.226 8.905 -4.749 1.00 82.50 356 GLY A C 1
ATOM 2532 O O . GLY A 1 356 ? -20.366 9.034 -5.966 1.00 82.50 356 GLY A O 1
ATOM 2533 N N . VAL A 1 357 ? -19.076 9.200 -4.134 1.00 87.69 357 VAL A N 1
ATOM 2534 C CA . VAL A 1 357 ? -17.859 9.671 -4.814 1.00 87.69 357 VAL A CA 1
ATOM 2535 C C . VAL A 1 357 ? -16.821 8.556 -4.800 1.00 87.69 357 VAL A C 1
ATOM 2537 O O . VAL A 1 357 ? -16.302 8.169 -3.754 1.00 87.69 357 VAL A O 1
ATOM 2540 N N . TRP A 1 358 ? -16.543 8.007 -5.975 1.00 91.25 358 TRP A N 1
ATOM 2541 C CA . TRP A 1 358 ? -15.621 6.891 -6.148 1.00 91.25 358 TRP A CA 1
ATOM 2542 C C . TRP A 1 358 ? -14.190 7.382 -6.293 1.00 91.25 358 TRP A C 1
ATOM 2544 O O . TRP A 1 358 ? -13.940 8.422 -6.904 1.00 91.25 358 TRP A O 1
ATOM 2554 N N . THR A 1 359 ? -13.262 6.607 -5.748 1.00 92.50 359 THR A N 1
ATOM 2555 C CA . THR A 1 359 ? -11.845 6.770 -6.049 1.00 92.50 359 THR A CA 1
ATOM 2556 C C . THR A 1 359 ? -11.607 6.430 -7.511 1.00 92.50 359 THR A C 1
ATOM 2558 O O . THR A 1 359 ? -12.124 5.431 -8.016 1.00 92.50 359 THR A O 1
ATOM 2561 N N . ARG A 1 360 ? -10.838 7.281 -8.188 1.00 94.31 360 ARG A N 1
ATOM 2562 C CA . ARG A 1 360 ? -10.540 7.127 -9.608 1.00 94.31 360 ARG A CA 1
ATOM 2563 C C . ARG A 1 360 ? -9.421 6.117 -9.815 1.00 94.31 360 ARG A C 1
ATOM 2565 O O . ARG A 1 360 ? -8.434 6.153 -9.080 1.00 94.31 360 ARG A O 1
ATOM 2572 N N . ASP A 1 361 ? -9.574 5.266 -10.822 1.00 96.00 361 ASP A N 1
ATOM 2573 C CA . ASP A 1 361 ? -8.491 4.458 -11.381 1.00 96.00 361 ASP A CA 1
ATOM 2574 C C . ASP A 1 361 ? -7.991 5.141 -12.653 1.00 96.00 361 ASP A C 1
ATOM 2576 O O . ASP A 1 361 ? -8.691 5.181 -13.666 1.00 96.00 361 ASP A O 1
ATOM 2580 N N . PHE A 1 362 ? -6.809 5.746 -12.576 1.00 97.19 362 PHE A N 1
ATOM 2581 C CA . PHE A 1 362 ? -6.249 6.520 -13.680 1.00 97.19 362 PHE A CA 1
ATOM 2582 C C . PHE A 1 362 ? -5.506 5.666 -14.701 1.00 97.19 362 PHE A C 1
ATOM 2584 O O . PHE A 1 362 ? -5.234 6.153 -15.795 1.00 97.19 362 PHE A O 1
ATOM 2591 N N . LEU A 1 363 ? -5.106 4.445 -14.353 1.00 96.75 363 LEU A N 1
ATOM 2592 C CA . LEU A 1 363 ? -4.204 3.675 -15.196 1.00 96.75 363 LEU A CA 1
ATOM 2593 C C . LEU A 1 363 ? -4.999 2.812 -16.167 1.00 96.75 363 LEU A C 1
ATOM 2595 O O . LEU A 1 363 ? -5.758 1.945 -15.756 1.00 96.75 363 LEU A O 1
ATOM 2599 N N . PHE A 1 364 ? -4.768 3.004 -17.463 1.00 94.62 364 PHE A N 1
ATOM 2600 C CA . PHE A 1 364 ? -5.218 2.038 -18.457 1.00 94.62 364 PHE A CA 1
ATOM 2601 C C . PHE A 1 364 ? -4.231 0.872 -18.545 1.00 94.62 364 PHE A C 1
ATOM 2603 O O . PHE A 1 364 ? -4.617 -0.297 -18.466 1.00 94.62 364 PHE A O 1
ATOM 2610 N N . ASP A 1 365 ? -2.940 1.193 -18.689 1.00 91.38 365 ASP A N 1
ATOM 2611 C CA . ASP A 1 365 ? -1.845 0.259 -18.455 1.00 91.38 365 ASP A CA 1
ATOM 2612 C C . ASP A 1 365 ? -0.452 0.902 -18.389 1.00 91.38 365 ASP A C 1
ATOM 2614 O O . ASP A 1 365 ? -0.160 1.954 -18.960 1.00 91.38 365 ASP A O 1
ATOM 2618 N N . THR A 1 366 ? 0.453 0.213 -17.690 1.00 96.81 366 THR A N 1
ATOM 2619 C CA . THR A 1 366 ? 1.896 0.452 -17.783 1.00 96.81 366 THR A CA 1
ATOM 2620 C C . THR A 1 366 ? 2.664 -0.861 -17.662 1.00 96.81 366 THR A C 1
ATOM 2622 O O . THR A 1 366 ? 2.345 -1.730 -16.846 1.00 96.81 366 THR A O 1
ATOM 2625 N N . TYR A 1 367 ? 3.647 -1.050 -18.541 1.00 97.19 367 TYR A N 1
ATOM 2626 C CA . TYR A 1 367 ? 4.466 -2.259 -18.602 1.00 97.19 367 TYR A CA 1
ATOM 2627 C C . TYR A 1 367 ? 5.745 -2.025 -19.408 1.00 97.19 367 TYR A C 1
ATOM 2629 O O . TYR A 1 367 ? 5.924 -1.008 -20.089 1.00 97.19 367 TYR A O 1
ATOM 2637 N N . LEU A 1 368 ? 6.653 -2.995 -19.306 1.00 98.25 368 LEU A N 1
ATOM 2638 C CA . LEU A 1 368 ? 7.913 -3.021 -20.034 1.00 98.25 368 LEU A CA 1
ATOM 2639 C C . LEU A 1 368 ? 7.783 -3.771 -21.363 1.00 98.25 368 LEU A C 1
ATOM 2641 O O . LEU A 1 368 ? 6.975 -4.690 -21.532 1.00 98.25 368 LEU A O 1
ATOM 2645 N N . GLY A 1 369 ? 8.669 -3.441 -22.291 1.00 98.06 369 GLY A N 1
ATOM 2646 C CA . GLY A 1 369 ? 8.974 -4.287 -23.431 1.00 98.06 369 GLY A CA 1
ATOM 2647 C C . GLY A 1 369 ? 10.458 -4.272 -23.762 1.00 98.06 369 GLY A C 1
ATOM 2648 O O . GLY A 1 369 ? 11.233 -3.460 -23.255 1.00 98.06 369 GLY A O 1
ATOM 2649 N N . ILE A 1 370 ? 10.850 -5.222 -24.600 1.00 98.12 370 ILE A N 1
ATOM 2650 C CA . ILE A 1 370 ? 12.238 -5.495 -24.944 1.00 98.12 370 ILE A CA 1
ATOM 2651 C C . ILE A 1 370 ? 12.386 -5.702 -26.446 1.00 98.12 370 ILE A C 1
ATOM 2653 O O . ILE A 1 370 ? 11.606 -6.409 -27.094 1.00 98.12 370 ILE A O 1
ATOM 2657 N N . ARG A 1 371 ? 13.461 -5.137 -26.994 1.00 97.62 371 ARG A N 1
ATOM 2658 C CA . ARG A 1 371 ? 13.897 -5.404 -28.360 1.00 97.62 371 ARG A CA 1
ATOM 2659 C C . ARG A 1 371 ? 15.355 -5.821 -28.392 1.00 97.62 371 ARG A C 1
ATOM 2661 O O . ARG A 1 371 ? 16.220 -5.166 -27.830 1.00 97.62 371 ARG A O 1
ATOM 2668 N N . THR A 1 372 ? 15.621 -6.898 -29.107 1.00 95.44 372 THR A N 1
ATOM 2669 C CA . THR A 1 372 ? 16.950 -7.426 -29.405 1.00 95.44 372 THR A CA 1
ATOM 2670 C C . THR A 1 372 ? 17.143 -7.448 -30.922 1.00 95.44 372 THR A C 1
ATOM 2672 O O . THR A 1 372 ? 16.259 -7.064 -31.689 1.00 95.44 372 THR A O 1
ATOM 2675 N N . SER A 1 373 ? 18.279 -7.962 -31.393 1.00 88.25 373 SER A N 1
ATOM 2676 C CA . SER A 1 373 ? 18.521 -8.175 -32.827 1.00 88.25 373 SER A CA 1
ATOM 2677 C C . SER A 1 373 ? 17.550 -9.158 -33.502 1.00 88.25 373 SER A C 1
ATOM 2679 O O . SER A 1 373 ? 17.466 -9.180 -34.729 1.00 88.25 373 SER A O 1
ATOM 2681 N N . SER A 1 374 ? 16.836 -9.980 -32.725 1.00 87.62 374 SER A N 1
ATOM 2682 C CA . SER A 1 374 ? 15.965 -11.050 -33.240 1.00 87.62 374 SER A CA 1
ATOM 2683 C C . SER A 1 374 ? 14.531 -11.015 -32.712 1.00 87.62 374 SER A C 1
ATOM 2685 O O . SER A 1 374 ? 13.662 -11.661 -33.297 1.00 87.62 374 SER A O 1
ATOM 2687 N N . THR A 1 375 ? 14.267 -10.237 -31.661 1.00 92.81 375 THR A N 1
ATOM 2688 C CA . THR A 1 375 ? 12.975 -10.206 -30.966 1.00 92.81 375 THR A CA 1
ATOM 2689 C C . THR A 1 375 ? 12.549 -8.767 -30.708 1.00 92.81 375 THR A C 1
ATOM 2691 O O . THR A 1 375 ? 13.383 -7.926 -30.401 1.00 92.81 375 THR A O 1
ATOM 2694 N N . ASN A 1 376 ? 11.251 -8.486 -30.801 1.00 96.12 376 ASN A N 1
ATOM 2695 C CA . ASN A 1 376 ? 10.631 -7.230 -30.384 1.00 96.12 376 ASN A CA 1
ATOM 2696 C C . ASN A 1 376 ? 9.286 -7.568 -29.744 1.00 96.12 376 ASN A C 1
ATOM 2698 O O . ASN A 1 376 ? 8.378 -7.998 -30.459 1.00 96.12 376 ASN A O 1
ATOM 2702 N N . GLN A 1 377 ? 9.189 -7.480 -28.421 1.00 94.94 377 GLN A N 1
ATOM 2703 C CA . GLN A 1 377 ? 8.049 -8.010 -27.674 1.00 94.94 377 GLN A CA 1
ATOM 2704 C C . GLN A 1 377 ? 7.735 -7.165 -26.443 1.00 94.94 377 GLN A C 1
ATOM 2706 O O . GLN A 1 377 ? 8.622 -6.601 -25.804 1.00 94.94 377 GLN A O 1
ATOM 2711 N N . TRP A 1 378 ? 6.452 -7.106 -26.105 1.00 97.50 378 TRP A N 1
ATOM 2712 C CA . TRP A 1 378 ? 5.985 -6.587 -24.827 1.00 97.50 378 TRP A CA 1
ATOM 2713 C C . TRP A 1 378 ? 5.992 -7.707 -23.790 1.00 97.50 378 TRP A C 1
ATOM 2715 O O . TRP A 1 378 ? 5.528 -8.811 -24.087 1.00 97.50 378 TRP A O 1
ATOM 2725 N N . LEU A 1 379 ? 6.518 -7.443 -22.590 1.00 96.88 379 LEU A N 1
ATOM 2726 C CA . LEU A 1 379 ? 6.669 -8.490 -21.571 1.00 96.88 379 LEU A CA 1
ATOM 2727 C C . LEU A 1 379 ? 5.318 -9.021 -21.093 1.00 96.88 379 LEU A C 1
ATOM 2729 O O . LEU A 1 379 ? 5.189 -10.210 -20.845 1.00 96.88 379 LEU A O 1
ATOM 2733 N N . ASN A 1 380 ? 4.288 -8.176 -21.105 1.00 95.81 380 ASN A N 1
ATOM 2734 C CA . ASN A 1 380 ? 2.924 -8.531 -20.721 1.00 95.81 380 ASN A CA 1
ATOM 2735 C C . ASN A 1 380 ? 2.259 -9.594 -21.630 1.00 95.81 380 ASN A C 1
ATOM 2737 O O . ASN A 1 380 ? 1.158 -10.057 -21.359 1.00 95.81 380 ASN A O 1
ATOM 2741 N N . THR A 1 381 ? 2.907 -9.967 -22.740 1.00 95.44 381 THR A N 1
ATOM 2742 C CA . THR A 1 381 ? 2.457 -11.037 -23.651 1.00 95.44 381 THR A CA 1
ATOM 2743 C C . THR A 1 381 ? 3.199 -12.357 -23.447 1.00 95.44 381 THR A C 1
ATOM 2745 O O . THR A 1 381 ? 2.938 -13.333 -24.155 1.00 95.44 381 THR A O 1
ATOM 2748 N N . LEU A 1 382 ? 4.151 -12.383 -22.516 1.00 93.75 382 LEU A N 1
ATOM 2749 C CA . LEU A 1 382 ? 4.988 -13.530 -22.212 1.00 93.75 382 LEU A CA 1
ATOM 2750 C C . LEU A 1 382 ? 4.551 -14.161 -20.892 1.00 93.75 382 LEU A C 1
ATOM 2752 O O . LEU A 1 382 ? 4.048 -13.452 -20.023 1.00 93.75 382 LEU A O 1
ATOM 2756 N N . PRO A 1 383 ? 4.748 -15.477 -20.719 1.00 90.69 383 PRO A N 1
ATOM 2757 C CA . PRO A 1 383 ? 4.647 -16.073 -19.401 1.00 90.69 383 PRO A CA 1
ATOM 2758 C C . PRO A 1 383 ? 5.775 -15.538 -18.515 1.00 90.69 383 PRO A C 1
ATOM 2760 O O . PRO A 1 383 ? 6.932 -15.447 -18.940 1.00 90.69 383 PRO A O 1
ATOM 2763 N N . SER A 1 384 ? 5.421 -15.202 -17.288 1.00 91.19 384 SER A N 1
ATOM 2764 C CA . SER A 1 384 ? 6.340 -14.917 -16.196 1.00 91.19 384 SER A CA 1
ATOM 2765 C C . SER A 1 384 ? 6.958 -16.226 -15.691 1.00 91.19 384 SER A C 1
ATOM 2767 O O . SER A 1 384 ? 6.309 -17.271 -15.660 1.00 91.19 384 SER A O 1
ATOM 2769 N N . GLU A 1 385 ? 8.245 -16.185 -15.344 1.00 85.69 385 GLU A N 1
ATOM 2770 C CA . GLU A 1 385 ? 8.950 -17.297 -14.686 1.00 85.69 385 GLU A CA 1
ATOM 2771 C C . GLU A 1 385 ? 8.827 -17.212 -13.160 1.00 85.69 385 GLU A C 1
ATOM 2773 O O . GLU A 1 385 ? 8.914 -18.232 -12.484 1.00 85.69 385 GLU A O 1
ATOM 2778 N N . ARG A 1 386 ? 8.629 -16.001 -12.623 1.00 86.50 386 ARG A N 1
ATOM 2779 C CA . ARG A 1 386 ? 8.487 -15.737 -11.189 1.00 86.50 386 ARG A CA 1
ATOM 2780 C C . ARG A 1 386 ? 7.699 -14.460 -10.948 1.00 86.50 386 ARG A C 1
ATOM 2782 O O . ARG A 1 386 ? 7.917 -13.476 -11.653 1.00 86.50 386 ARG A O 1
ATOM 2789 N N . GLU A 1 387 ? 6.867 -14.463 -9.914 1.00 89.12 387 GLU A N 1
ATOM 2790 C CA . GLU A 1 387 ? 6.094 -13.326 -9.421 1.00 89.12 387 GLU A CA 1
ATOM 2791 C C . GLU A 1 387 ? 6.083 -13.345 -7.892 1.00 89.12 387 GLU A C 1
ATOM 2793 O O . GLU A 1 387 ? 5.681 -14.335 -7.282 1.00 89.12 387 GLU A O 1
ATOM 2798 N N . GLU A 1 388 ? 6.508 -12.251 -7.269 1.00 87.88 388 GLU A N 1
ATOM 2799 C CA . GLU A 1 388 ? 6.650 -12.175 -5.816 1.00 87.88 388 GLU A CA 1
ATOM 2800 C C . GLU A 1 388 ? 6.533 -10.738 -5.290 1.00 87.88 388 GLU A C 1
ATOM 2802 O O . GLU A 1 388 ? 6.634 -9.760 -6.035 1.00 87.88 388 GLU A O 1
ATOM 2807 N N . THR A 1 389 ? 6.351 -10.612 -3.977 1.00 90.88 389 THR A N 1
ATOM 2808 C CA . THR A 1 389 ? 6.642 -9.381 -3.235 1.00 90.88 389 THR A CA 1
ATOM 2809 C C . THR A 1 389 ? 8.078 -9.455 -2.729 1.00 90.88 389 THR A C 1
ATOM 2811 O O . THR A 1 389 ? 8.376 -10.231 -1.814 1.00 90.88 389 THR A O 1
ATOM 2814 N N . LEU A 1 390 ? 8.968 -8.676 -3.343 1.00 92.38 390 LEU A N 1
ATOM 2815 C CA . LEU A 1 390 ? 10.406 -8.696 -3.096 1.00 92.38 390 LEU A CA 1
ATOM 2816 C C . LEU A 1 390 ? 10.696 -8.478 -1.608 1.00 92.38 390 LEU A C 1
ATOM 2818 O O . LEU A 1 390 ? 10.230 -7.499 -1.029 1.00 92.38 390 LEU A O 1
ATOM 2822 N N . GLU A 1 391 ? 11.444 -9.394 -0.991 1.00 86.38 391 GLU A N 1
ATOM 2823 C CA . GLU A 1 391 ? 11.863 -9.312 0.420 1.00 86.38 391 GLU A CA 1
ATOM 2824 C C . GLU A 1 391 ? 10.708 -9.092 1.412 1.00 86.38 391 GLU A C 1
ATOM 2826 O O . GLU A 1 391 ? 10.876 -8.446 2.449 1.00 86.38 391 GLU A O 1
ATOM 2831 N N . GLN A 1 392 ? 9.512 -9.604 1.086 1.00 92.25 392 GLN A N 1
ATOM 2832 C CA . GLN A 1 392 ? 8.280 -9.411 1.866 1.00 92.25 392 GLN A CA 1
ATOM 2833 C C . GLN A 1 392 ? 7.930 -7.926 2.080 1.00 92.25 392 GLN A C 1
ATOM 2835 O O . GLN A 1 392 ? 7.342 -7.550 3.092 1.00 92.25 392 GLN A O 1
ATOM 2840 N N . THR A 1 393 ? 8.345 -7.064 1.154 1.00 95.44 393 THR A N 1
ATOM 2841 C CA . THR A 1 393 ? 7.990 -5.641 1.120 1.00 95.44 393 THR A CA 1
ATOM 2842 C C . THR A 1 393 ? 6.707 -5.423 0.310 1.00 95.44 393 THR A C 1
ATOM 2844 O O . THR A 1 393 ? 6.060 -6.370 -0.132 1.00 95.44 393 THR A O 1
ATOM 2847 N N . GLY A 1 394 ? 6.349 -4.163 0.059 1.00 95.62 394 GLY A N 1
ATOM 2848 C CA . GLY A 1 394 ? 5.340 -3.788 -0.935 1.00 95.62 394 GLY A CA 1
ATOM 2849 C C . GLY A 1 394 ? 5.868 -3.678 -2.371 1.00 95.62 394 GLY A C 1
ATOM 2850 O O . GLY A 1 394 ? 5.182 -3.096 -3.208 1.00 95.62 394 GLY A O 1
ATOM 2851 N N . ILE A 1 395 ? 7.087 -4.143 -2.671 1.00 98.50 395 ILE A N 1
ATOM 2852 C CA . ILE A 1 395 ? 7.679 -4.058 -4.012 1.00 98.50 395 ILE A CA 1
ATOM 2853 C C . ILE A 1 395 ? 7.338 -5.314 -4.808 1.00 98.50 395 ILE A C 1
ATOM 2855 O O . ILE A 1 395 ? 7.767 -6.413 -4.468 1.00 98.50 395 ILE A O 1
ATOM 2859 N N . ILE A 1 396 ? 6.584 -5.151 -5.890 1.00 98.31 396 ILE A N 1
ATOM 2860 C CA . ILE A 1 396 ? 6.203 -6.252 -6.776 1.00 98.31 396 ILE A CA 1
ATOM 2861 C C . ILE A 1 396 ? 7.377 -6.554 -7.698 1.00 98.31 396 ILE A C 1
ATOM 2863 O O . ILE A 1 396 ? 7.920 -5.631 -8.303 1.00 98.31 396 ILE A O 1
ATOM 2867 N N . HIS A 1 397 ? 7.746 -7.825 -7.826 1.00 96.94 397 HIS A N 1
ATOM 2868 C CA . HIS A 1 397 ? 8.851 -8.286 -8.655 1.00 96.94 397 HIS A CA 1
ATOM 2869 C C . HIS A 1 397 ? 8.407 -9.425 -9.573 1.00 96.94 397 HIS A C 1
ATOM 2871 O O . HIS A 1 397 ? 7.867 -10.431 -9.113 1.00 96.94 397 HIS A O 1
ATOM 2877 N N . VAL A 1 398 ? 8.634 -9.259 -10.877 1.00 95.75 398 VAL A N 1
ATOM 2878 C CA . VAL A 1 398 ? 8.251 -10.235 -11.903 1.00 95.75 398 VAL A CA 1
ATOM 2879 C C . VAL A 1 398 ? 9.399 -10.484 -12.869 1.00 95.75 398 VAL A C 1
ATOM 2881 O O . VAL A 1 398 ? 9.986 -9.538 -13.390 1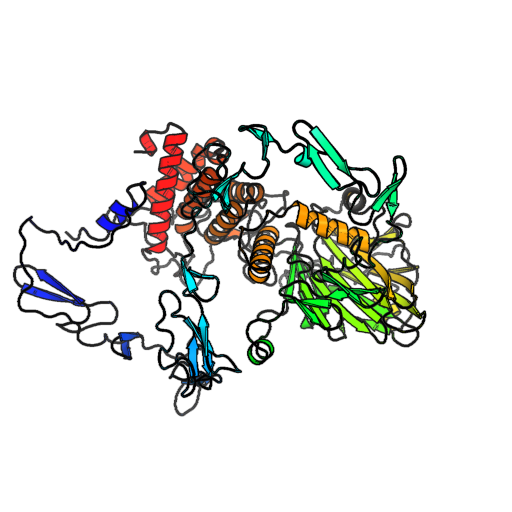.00 95.75 398 VAL A O 1
ATOM 2884 N N . VAL A 1 399 ? 9.689 -11.751 -13.161 1.00 95.00 399 VAL A N 1
ATOM 2885 C CA . VAL A 1 399 ? 10.783 -12.154 -14.054 1.00 95.00 399 VAL A CA 1
ATOM 2886 C C . VAL A 1 399 ? 10.240 -12.741 -15.347 1.00 95.00 399 VAL A C 1
ATOM 2888 O O . VAL A 1 399 ? 9.386 -13.624 -15.326 1.00 95.00 399 VAL A O 1
ATOM 2891 N N . HIS A 1 400 ? 10.784 -12.296 -16.477 1.00 95.06 400 HIS A N 1
ATOM 2892 C CA . HIS A 1 400 ? 10.512 -12.858 -17.800 1.00 95.06 400 HIS A CA 1
ATOM 2893 C C . HIS A 1 400 ? 11.806 -13.292 -18.492 1.00 95.06 400 HIS A C 1
ATOM 2895 O O . HIS A 1 400 ? 12.857 -12.670 -18.322 1.00 95.06 400 HIS A O 1
ATOM 2901 N N . ARG A 1 401 ? 11.719 -14.302 -19.366 1.00 93.56 401 ARG A N 1
ATOM 2902 C CA . ARG A 1 401 ? 12.836 -14.735 -20.217 1.00 93.56 401 ARG A CA 1
ATOM 2903 C C . ARG A 1 401 ? 12.561 -14.469 -21.688 1.00 93.56 401 ARG A C 1
ATOM 2905 O O . ARG A 1 401 ? 11.555 -14.904 -22.243 1.00 93.56 401 ARG A O 1
ATOM 2912 N N . VAL A 1 402 ? 13.499 -13.789 -22.348 1.00 94.69 402 VAL A N 1
ATOM 2913 C CA . VAL A 1 402 ? 13.418 -13.424 -23.769 1.00 94.69 402 VAL A CA 1
ATOM 2914 C C . VAL A 1 402 ? 14.696 -13.833 -24.488 1.00 94.69 402 VAL A C 1
ATOM 2916 O O . VAL A 1 402 ? 15.676 -13.091 -24.582 1.00 94.69 402 VAL A O 1
ATOM 2919 N N . GLY A 1 403 ? 14.693 -15.054 -25.026 1.00 93.25 403 GLY A N 1
ATOM 2920 C CA . GLY A 1 403 ? 15.869 -15.631 -25.671 1.00 93.25 403 GLY A CA 1
ATOM 2921 C C . GLY A 1 403 ? 17.030 -15.770 -24.684 1.00 93.25 403 GLY A C 1
ATOM 2922 O O . GLY A 1 403 ? 16.947 -16.547 -23.739 1.00 93.25 403 GLY A O 1
ATOM 2923 N N . ALA A 1 404 ? 18.115 -15.030 -24.919 1.00 92.94 404 ALA A N 1
ATOM 2924 C CA . ALA A 1 404 ? 19.293 -15.016 -24.049 1.00 92.94 404 ALA A CA 1
ATOM 2925 C C . ALA A 1 404 ? 19.203 -13.997 -22.899 1.00 92.94 404 ALA A C 1
ATOM 2927 O O . ALA A 1 404 ? 20.150 -13.884 -22.126 1.00 92.94 404 ALA A O 1
ATOM 2928 N N . PHE A 1 405 ? 18.113 -13.236 -22.803 1.00 96.31 405 PHE A N 1
ATOM 2929 C CA . PHE A 1 405 ? 17.950 -12.196 -21.796 1.00 96.31 405 PHE A CA 1
ATOM 2930 C C . PHE A 1 405 ? 16.949 -12.611 -20.727 1.00 96.31 405 PHE A C 1
ATOM 2932 O O . PHE A 1 405 ? 15.926 -13.228 -21.021 1.00 96.31 405 PHE A O 1
ATOM 2939 N N . GLU A 1 406 ? 17.253 -12.225 -19.500 1.00 96.56 406 GLU A N 1
ATOM 2940 C CA . GLU A 1 406 ? 16.342 -12.237 -18.361 1.00 96.56 406 GLU A CA 1
ATOM 2941 C C . GLU A 1 406 ? 15.942 -10.791 -18.079 1.00 96.56 406 GLU A C 1
ATOM 2943 O O . GLU A 1 406 ? 16.795 -9.900 -18.157 1.00 96.56 406 GLU A O 1
ATOM 2948 N N . VAL A 1 407 ? 14.657 -10.551 -17.833 1.00 97.69 407 VAL A N 1
ATOM 2949 C CA . VAL A 1 407 ? 14.130 -9.217 -17.551 1.00 97.69 407 VAL A CA 1
ATOM 2950 C C . VAL A 1 407 ? 13.350 -9.238 -16.246 1.00 97.69 407 VAL A C 1
ATOM 2952 O O . VAL A 1 407 ? 12.246 -9.781 -16.196 1.00 97.69 407 VAL A O 1
ATOM 2955 N N . ASP A 1 408 ? 13.915 -8.619 -15.217 1.00 97.94 408 ASP A N 1
ATOM 2956 C CA . ASP A 1 408 ? 13.253 -8.363 -13.944 1.00 97.94 408 ASP A CA 1
ATOM 2957 C C . ASP A 1 408 ? 12.463 -7.053 -14.049 1.00 97.94 408 ASP A C 1
ATOM 2959 O O . ASP A 1 408 ? 12.990 -6.027 -14.484 1.00 97.94 408 ASP A O 1
ATOM 2963 N N . THR A 1 409 ? 11.193 -7.088 -13.663 1.00 98.56 409 THR A N 1
ATOM 2964 C CA . THR A 1 409 ? 10.280 -5.943 -13.599 1.00 98.56 409 THR A CA 1
ATOM 2965 C C . THR A 1 409 ? 9.963 -5.662 -12.141 1.00 98.56 409 THR A C 1
ATOM 2967 O O . THR A 1 409 ? 9.512 -6.568 -11.444 1.00 98.56 409 THR A O 1
ATOM 2970 N N . TYR A 1 410 ? 10.141 -4.417 -11.702 1.00 98.75 410 TYR A N 1
ATOM 2971 C CA . TYR A 1 410 ? 9.755 -3.972 -10.365 1.00 98.75 410 TYR A CA 1
ATOM 2972 C C . TYR A 1 410 ? 8.665 -2.908 -10.457 1.00 98.75 410 TYR A C 1
ATOM 2974 O O . TYR A 1 410 ? 8.819 -1.934 -11.198 1.00 98.75 410 TYR A O 1
ATOM 2982 N N . VAL A 1 411 ? 7.579 -3.082 -9.704 1.00 98.75 411 VAL A N 1
ATOM 2983 C CA . VAL A 1 411 ? 6.453 -2.137 -9.654 1.00 98.75 411 VAL A CA 1
ATOM 2984 C C . VAL A 1 411 ? 6.115 -1.825 -8.205 1.00 98.75 411 VAL A C 1
ATOM 2986 O O . VAL A 1 411 ? 5.860 -2.741 -7.424 1.00 98.75 411 VAL A O 1
ATOM 2989 N N . TYR A 1 412 ? 6.111 -0.548 -7.825 1.00 98.75 412 TYR A N 1
ATOM 2990 C CA . TYR A 1 412 ? 5.757 -0.168 -6.456 1.00 98.75 412 TYR A CA 1
ATOM 2991 C C . TYR A 1 412 ? 5.320 1.284 -6.298 1.00 98.75 412 TYR A C 1
ATOM 2993 O O . TYR A 1 412 ? 5.696 2.151 -7.087 1.00 98.75 412 TYR A O 1
ATOM 3001 N N . ALA A 1 413 ? 4.562 1.551 -5.236 1.00 98.50 413 ALA A N 1
ATOM 3002 C CA . ALA A 1 413 ? 4.282 2.895 -4.756 1.00 98.50 413 ALA A CA 1
ATOM 3003 C C . ALA A 1 413 ? 5.396 3.301 -3.774 1.00 98.50 413 ALA A C 1
ATOM 3005 O O . ALA A 1 413 ? 5.595 2.620 -2.765 1.00 98.50 413 ALA A O 1
ATOM 3006 N N . PRO A 1 414 ? 6.167 4.364 -4.048 1.00 97.69 414 PRO A N 1
ATOM 3007 C CA . PRO A 1 414 ? 7.331 4.706 -3.237 1.00 97.69 414 PRO A CA 1
ATOM 3008 C C . PRO A 1 414 ? 6.964 5.464 -1.954 1.00 97.69 414 PRO A C 1
ATOM 3010 O O . PRO A 1 414 ? 6.328 6.518 -2.008 1.00 97.69 414 PRO A O 1
ATOM 3013 N N . PHE A 1 415 ? 7.447 4.992 -0.800 1.00 96.88 415 PHE A N 1
ATOM 3014 C CA . PHE A 1 415 ? 7.358 5.718 0.479 1.00 96.88 415 PHE A CA 1
ATOM 3015 C C . PHE A 1 415 ? 8.248 6.973 0.533 1.00 96.88 415 PHE A C 1
ATOM 3017 O O . PHE A 1 415 ? 8.047 7.840 1.380 1.00 96.88 415 PHE A O 1
ATOM 3024 N N . GLN A 1 416 ? 9.181 7.125 -0.412 1.00 94.69 416 GLN A N 1
ATOM 3025 C CA . GLN A 1 416 ? 9.996 8.332 -0.595 1.00 94.69 416 GLN A CA 1
ATOM 3026 C C . GLN A 1 416 ? 9.157 9.549 -1.016 1.00 94.69 416 GLN A C 1
ATOM 3028 O O . GLN A 1 416 ? 9.634 10.682 -0.938 1.00 94.69 416 GLN A O 1
ATOM 3033 N N . LEU A 1 417 ? 7.924 9.329 -1.483 1.00 95.94 417 LEU A N 1
ATOM 3034 C CA . LEU A 1 417 ? 7.003 10.373 -1.906 1.00 95.94 417 LEU A CA 1
ATOM 3035 C C . LEU A 1 417 ? 5.752 10.377 -1.030 1.00 95.94 417 LEU A C 1
ATOM 3037 O O . LEU A 1 417 ? 4.994 9.412 -1.000 1.00 95.94 417 LEU A O 1
ATOM 3041 N N . SER A 1 418 ? 5.474 11.521 -0.405 1.00 95.25 418 SER A N 1
ATOM 3042 C CA . SER A 1 418 ? 4.220 11.770 0.319 1.00 95.25 418 SER A CA 1
ATOM 3043 C C . SER A 1 418 ? 3.086 12.185 -0.627 1.00 95.25 418 SER A C 1
ATOM 3045 O O . SER A 1 418 ? 2.460 13.230 -0.442 1.00 95.25 418 SER A O 1
ATOM 3047 N N . ARG A 1 419 ? 2.892 11.423 -1.708 1.00 95.75 419 ARG A N 1
ATOM 3048 C CA . ARG A 1 419 ? 1.870 11.657 -2.738 1.00 95.75 419 ARG A CA 1
ATOM 3049 C C . ARG A 1 419 ? 1.568 10.371 -3.519 1.00 95.75 419 ARG A C 1
ATOM 3051 O O . ARG A 1 419 ? 2.396 9.455 -3.505 1.00 95.75 419 ARG A O 1
ATOM 3058 N N . PRO A 1 420 ? 0.434 10.316 -4.238 1.00 97.69 420 PRO A N 1
ATOM 3059 C CA . PRO A 1 420 ? 0.150 9.253 -5.194 1.00 97.69 420 PRO A CA 1
ATOM 3060 C C . PRO A 1 420 ? 1.272 9.109 -6.236 1.00 97.69 420 PRO A C 1
ATOM 3062 O O . PRO A 1 420 ? 1.597 10.072 -6.940 1.00 97.69 420 PRO A O 1
ATOM 3065 N N . ALA A 1 421 ? 1.883 7.926 -6.331 1.00 98.19 421 ALA A N 1
ATOM 3066 C CA . ALA A 1 421 ? 2.979 7.663 -7.265 1.00 98.19 421 ALA A CA 1
ATOM 3067 C C . ALA A 1 421 ? 3.170 6.168 -7.567 1.00 98.19 421 ALA A C 1
ATOM 3069 O O . ALA A 1 421 ? 2.886 5.314 -6.731 1.00 98.19 421 ALA A O 1
ATOM 3070 N N . LEU A 1 422 ? 3.684 5.873 -8.763 1.00 98.62 422 LEU A N 1
ATOM 3071 C CA . LEU A 1 422 ? 4.067 4.547 -9.247 1.00 98.62 422 LEU A CA 1
ATOM 3072 C C . LEU A 1 422 ? 5.490 4.594 -9.793 1.00 98.62 422 LEU A C 1
ATOM 3074 O O . LEU A 1 422 ? 5.807 5.411 -10.654 1.00 98.62 422 LEU A O 1
ATOM 3078 N N . THR A 1 423 ? 6.331 3.671 -9.346 1.00 98.75 423 THR A N 1
ATOM 3079 C CA . THR A 1 423 ? 7.667 3.439 -9.894 1.00 98.75 423 THR A CA 1
ATOM 3080 C C . THR A 1 423 ? 7.665 2.133 -10.679 1.00 98.75 423 THR A C 1
ATOM 3082 O O . THR A 1 423 ? 7.344 1.083 -10.125 1.00 98.75 423 THR A O 1
ATOM 3085 N N . LEU A 1 424 ? 8.025 2.204 -11.963 1.00 98.81 424 LEU A N 1
ATOM 3086 C CA . LEU A 1 424 ? 8.225 1.055 -12.847 1.00 98.81 424 LEU A CA 1
ATOM 3087 C C . LEU A 1 424 ? 9.706 0.959 -13.208 1.00 98.81 424 LEU A C 1
ATOM 3089 O O . LEU A 1 424 ? 10.234 1.825 -13.910 1.00 98.81 424 LEU A O 1
ATOM 3093 N N . LEU A 1 425 ? 10.371 -0.101 -12.761 1.00 98.81 425 LEU A N 1
ATOM 3094 C CA . LEU A 1 425 ? 11.784 -0.357 -13.032 1.00 98.81 425 LEU A CA 1
ATOM 3095 C C . LEU A 1 425 ? 11.948 -1.656 -13.810 1.00 98.81 425 LEU A C 1
ATOM 3097 O O . LEU A 1 425 ? 11.183 -2.601 -13.631 1.00 98.81 425 LEU A O 1
ATOM 3101 N N . GLY A 1 426 ? 12.987 -1.715 -14.633 1.00 98.44 426 GLY A N 1
ATOM 3102 C CA . GLY A 1 426 ? 13.399 -2.927 -15.309 1.00 98.44 426 GLY A CA 1
ATOM 3103 C C . GLY A 1 426 ? 14.908 -3.129 -15.276 1.00 98.44 426 GLY A C 1
ATOM 3104 O O . GLY A 1 426 ? 15.685 -2.195 -15.505 1.00 98.44 426 GLY A O 1
ATOM 3105 N N . LYS A 1 427 ? 15.307 -4.374 -15.027 1.00 98.44 427 LYS A N 1
ATOM 3106 C CA . LYS A 1 427 ? 16.677 -4.868 -15.156 1.00 98.44 427 LYS A CA 1
ATOM 3107 C C . LYS A 1 427 ? 16.705 -5.877 -16.288 1.00 98.44 427 LYS A C 1
ATOM 3109 O O . LYS A 1 427 ? 15.975 -6.856 -16.251 1.00 98.44 427 LYS A O 1
ATOM 3114 N N . VAL A 1 428 ? 17.550 -5.663 -17.286 1.00 98.25 428 VAL A N 1
ATOM 3115 C CA . VAL A 1 428 ? 17.781 -6.634 -18.358 1.00 98.25 428 VAL A CA 1
ATOM 3116 C C . VAL A 1 428 ? 19.175 -7.225 -18.213 1.00 98.25 428 VAL A C 1
ATOM 3118 O O . VAL A 1 428 ? 20.164 -6.507 -18.320 1.00 98.25 428 VAL A O 1
ATOM 3121 N N . THR A 1 429 ? 19.262 -8.533 -17.984 1.00 97.62 429 THR A N 1
ATOM 3122 C CA . THR A 1 429 ? 20.526 -9.257 -17.801 1.00 97.62 429 THR A CA 1
ATOM 3123 C C . THR A 1 429 ? 20.810 -10.142 -19.011 1.00 97.62 429 THR A C 1
ATOM 3125 O O . THR A 1 429 ? 19.975 -10.958 -19.407 1.00 97.62 429 THR A O 1
ATOM 3128 N N . ASN A 1 430 ? 21.999 -10.022 -19.609 1.00 96.81 430 ASN A N 1
ATOM 3129 C CA . ASN A 1 430 ? 22.416 -10.904 -20.701 1.00 96.81 430 ASN A CA 1
ATOM 3130 C C . ASN A 1 430 ? 22.915 -12.248 -20.143 1.00 96.81 430 ASN A C 1
ATOM 3132 O O . ASN A 1 430 ? 24.060 -12.373 -19.714 1.00 96.81 430 ASN A O 1
ATOM 3136 N N . ARG A 1 431 ? 22.070 -13.279 -20.190 1.00 93.44 431 ARG A N 1
ATOM 3137 C CA . ARG A 1 431 ? 22.397 -14.662 -19.801 1.00 93.44 431 ARG A CA 1
ATOM 3138 C C . ARG A 1 431 ? 23.023 -15.476 -20.951 1.00 93.44 431 ARG A C 1
ATOM 3140 O O . ARG A 1 431 ? 23.238 -16.679 -20.819 1.00 93.44 431 ARG A O 1
ATOM 3147 N N . GLY A 1 432 ? 23.296 -14.846 -22.094 1.00 92.06 432 GLY A N 1
ATOM 3148 C CA . GLY A 1 432 ? 23.933 -15.459 -23.257 1.00 92.06 432 GLY A CA 1
ATOM 3149 C C . GLY A 1 432 ? 25.455 -15.571 -23.145 1.00 92.06 432 GLY A C 1
ATOM 3150 O O . GLY A 1 432 ? 26.072 -15.203 -22.153 1.00 92.06 432 GLY A O 1
ATOM 3151 N N . THR A 1 433 ? 26.089 -16.066 -24.209 1.00 94.44 433 THR A N 1
ATOM 3152 C CA . THR A 1 433 ? 27.548 -16.290 -24.260 1.00 94.44 433 THR A CA 1
ATOM 3153 C C . THR A 1 433 ? 28.315 -15.213 -25.029 1.00 94.44 433 THR A C 1
ATOM 3155 O O . THR A 1 433 ? 29.530 -15.323 -25.188 1.00 94.44 433 THR A O 1
ATOM 3158 N N . ALA A 1 434 ? 27.629 -14.205 -25.571 1.00 94.50 434 ALA A N 1
ATOM 3159 C CA . ALA A 1 434 ? 28.237 -13.123 -26.340 1.00 94.50 434 ALA A CA 1
ATOM 3160 C C . ALA A 1 434 ? 27.593 -11.774 -26.012 1.00 94.50 434 ALA A C 1
ATOM 3162 O O . ALA A 1 434 ? 26.414 -11.712 -25.653 1.00 94.50 434 ALA A O 1
ATOM 3163 N N . THR A 1 435 ? 28.363 -10.699 -26.190 1.00 97.00 435 THR A N 1
ATOM 3164 C CA . THR A 1 435 ? 27.846 -9.332 -26.101 1.00 97.00 435 THR A CA 1
ATOM 3165 C C . THR A 1 435 ? 26.716 -9.137 -27.100 1.00 97.00 435 THR A C 1
ATOM 3167 O O . THR A 1 435 ? 26.851 -9.526 -28.262 1.00 97.00 435 THR A O 1
ATOM 3170 N N . SER A 1 436 ? 25.609 -8.564 -26.641 1.00 96.69 436 SER A N 1
ATOM 3171 C CA . SER A 1 436 ? 24.412 -8.369 -27.453 1.00 96.69 436 SER A CA 1
ATOM 3172 C C . SER A 1 436 ? 23.780 -7.015 -27.161 1.00 96.69 436 SER A C 1
ATOM 3174 O O . SER A 1 436 ? 23.687 -6.602 -26.004 1.00 96.69 436 SER A O 1
ATOM 3176 N N . ASP A 1 437 ? 23.329 -6.350 -28.222 1.00 97.50 437 ASP A N 1
ATOM 3177 C CA . ASP A 1 437 ? 22.586 -5.099 -28.111 1.00 97.50 437 ASP A CA 1
ATOM 3178 C C . ASP A 1 437 ? 21.126 -5.384 -27.745 1.00 97.50 437 ASP A C 1
ATOM 3180 O O . ASP A 1 437 ? 20.498 -6.305 -28.286 1.00 97.50 437 ASP A O 1
ATOM 3184 N N . VAL A 1 438 ? 20.590 -4.583 -26.828 1.00 98.19 438 VAL A N 1
ATOM 3185 C CA . VAL A 1 438 ? 19.221 -4.706 -26.328 1.00 98.19 438 VAL A CA 1
ATOM 3186 C C . VAL A 1 438 ? 18.643 -3.335 -25.992 1.00 98.19 438 VAL A C 1
ATOM 3188 O O . VAL A 1 438 ? 19.321 -2.488 -25.419 1.00 98.19 438 VAL A O 1
ATOM 3191 N N . SER A 1 439 ? 17.381 -3.121 -26.344 1.00 98.25 439 SER A N 1
ATOM 3192 C CA . SER A 1 439 ? 16.580 -1.970 -25.937 1.00 98.25 439 SER A CA 1
ATOM 3193 C C . SER A 1 439 ? 15.554 -2.425 -24.908 1.00 98.25 439 SER A C 1
ATOM 3195 O O . SER A 1 439 ? 14.804 -3.364 -25.176 1.00 98.25 439 SER A O 1
ATOM 3197 N N . LEU A 1 440 ? 15.478 -1.730 -23.779 1.00 98.38 440 LEU A N 1
ATOM 3198 C CA . LEU A 1 440 ? 14.380 -1.835 -22.822 1.00 98.38 440 LEU A CA 1
ATOM 3199 C C . LEU A 1 440 ? 13.518 -0.577 -22.941 1.00 98.38 440 LEU A C 1
ATOM 3201 O O . LEU A 1 440 ? 14.053 0.530 -23.019 1.00 98.38 440 LEU A O 1
ATOM 3205 N N . TYR A 1 441 ? 12.199 -0.721 -22.971 1.00 97.50 441 TYR A N 1
ATOM 3206 C CA . TYR A 1 441 ? 11.287 0.413 -23.099 1.00 97.50 441 TYR A CA 1
ATOM 3207 C C . TYR A 1 441 ? 10.071 0.291 -22.190 1.00 97.50 441 TYR A C 1
ATOM 3209 O O . TYR A 1 441 ? 9.676 -0.806 -21.803 1.00 97.50 441 TYR A O 1
ATOM 3217 N N . THR A 1 442 ? 9.499 1.440 -21.840 1.00 97.94 442 THR A N 1
ATOM 3218 C CA . THR A 1 442 ? 8.374 1.583 -20.913 1.00 97.94 442 THR A CA 1
ATOM 3219 C C . THR A 1 442 ? 7.222 2.316 -21.595 1.00 97.94 442 THR A C 1
ATOM 3221 O O . THR A 1 442 ? 7.452 3.216 -22.410 1.00 97.94 442 THR A O 1
ATOM 3224 N N . LEU A 1 443 ? 5.992 1.916 -21.272 1.00 97.56 443 LEU A N 1
ATOM 3225 C CA . LEU A 1 443 ? 4.755 2.557 -21.719 1.00 97.56 443 LEU A CA 1
ATOM 3226 C C . LEU A 1 443 ? 4.013 3.133 -20.512 1.00 97.56 443 LEU A C 1
ATOM 3228 O O . LEU A 1 443 ? 3.921 2.453 -19.495 1.00 97.56 443 LEU A O 1
ATOM 3232 N N . HIS A 1 444 ? 3.472 4.341 -20.630 1.00 97.75 444 HIS A N 1
ATOM 3233 C CA . HIS A 1 444 ? 2.698 5.008 -19.580 1.00 97.75 444 HIS A CA 1
ATOM 3234 C C . HIS A 1 444 ? 1.416 5.548 -20.200 1.00 97.75 444 HIS A C 1
ATOM 3236 O O . HIS A 1 444 ? 1.469 6.533 -20.939 1.00 97.75 444 HIS A O 1
ATOM 3242 N N . ASN A 1 445 ? 0.304 4.855 -19.956 1.00 96.12 445 ASN A N 1
ATOM 3243 C CA . ASN A 1 445 ? -1.008 5.220 -20.471 1.00 96.12 445 ASN A CA 1
ATOM 3244 C C . ASN A 1 445 ? -1.974 5.479 -19.309 1.00 96.12 445 ASN A C 1
ATOM 3246 O O . ASN A 1 445 ? -2.535 4.540 -18.731 1.00 96.12 445 ASN A O 1
ATOM 3250 N N . TYR A 1 446 ? -2.113 6.754 -18.955 1.00 96.81 446 TYR A N 1
ATOM 3251 C CA . TYR A 1 446 ? -3.041 7.226 -17.938 1.00 96.81 446 TYR A CA 1
ATOM 3252 C C . TYR A 1 446 ? -4.203 7.945 -18.622 1.00 96.81 446 TYR A C 1
ATOM 3254 O O . TYR A 1 446 ? -4.037 8.542 -19.676 1.00 96.81 446 TYR A O 1
ATOM 3262 N N . HIS A 1 447 ? -5.392 7.861 -18.035 1.00 97.06 447 HIS A N 1
ATOM 3263 C CA . HIS A 1 447 ? -6.575 8.561 -18.520 1.00 97.06 447 HIS A CA 1
ATOM 3264 C C . HIS A 1 447 ? -6.948 9.663 -17.530 1.00 97.06 447 HIS A C 1
ATOM 3266 O O . HIS A 1 447 ? -7.338 9.386 -16.397 1.00 97.06 447 HIS A O 1
ATOM 3272 N N . LEU A 1 448 ? -6.837 10.923 -17.941 1.00 95.75 448 LEU A N 1
ATOM 3273 C CA . LEU A 1 448 ? -7.005 12.110 -17.093 1.00 95.75 448 LEU A CA 1
ATOM 3274 C C . LEU A 1 448 ? -8.256 12.933 -17.430 1.00 95.75 448 LEU A C 1
ATOM 3276 O O . LEU A 1 448 ? -8.357 14.108 -17.053 1.00 95.75 448 LEU A O 1
ATOM 3280 N N . GLY A 1 449 ? -9.208 12.349 -18.146 1.00 94.81 449 GLY A N 1
ATOM 3281 C CA . GLY A 1 449 ? -10.472 12.974 -18.506 1.00 94.81 449 GLY A CA 1
ATOM 3282 C C . GLY A 1 449 ? -11.530 12.920 -17.399 1.00 94.81 449 GLY A C 1
ATOM 3283 O O . GLY A 1 449 ? -11.236 13.056 -16.207 1.00 94.81 449 GLY A O 1
ATOM 3284 N N . TYR A 1 450 ? -12.798 12.786 -17.791 1.00 94.25 450 TYR A N 1
ATOM 3285 C CA . TYR A 1 450 ? -13.932 12.761 -16.859 1.00 94.25 450 TYR A CA 1
ATOM 3286 C C . TYR A 1 450 ? -14.382 11.334 -16.555 1.00 94.25 450 TYR A C 1
ATOM 3288 O O . TYR A 1 450 ? -14.409 10.482 -17.438 1.00 94.25 450 TYR A O 1
ATOM 3296 N N . THR A 1 451 ? -14.840 11.093 -15.327 1.00 92.69 451 THR A N 1
ATOM 3297 C CA . THR A 1 451 ? -15.658 9.913 -15.017 1.00 92.69 451 THR A CA 1
ATOM 3298 C C . THR A 1 451 ? -17.120 10.161 -15.397 1.00 92.69 451 THR A C 1
ATOM 3300 O O . THR A 1 451 ? -17.562 11.301 -15.592 1.00 92.69 451 THR A O 1
ATOM 3303 N N . SER A 1 452 ? -17.907 9.090 -15.510 1.00 90.44 452 SER A N 1
ATOM 3304 C CA . SER A 1 452 ? -19.329 9.168 -15.854 1.00 90.44 452 SER A CA 1
ATOM 3305 C C . SER A 1 452 ? -20.200 8.438 -14.833 1.00 90.44 452 SER A C 1
ATOM 3307 O O . SER A 1 452 ? -19.724 7.648 -14.032 1.00 90.44 452 SER A O 1
ATOM 3309 N N . VAL A 1 453 ? -21.519 8.640 -14.876 1.00 86.31 453 VAL A N 1
ATOM 3310 C CA . VAL A 1 453 ? -22.441 7.870 -14.015 1.00 86.31 453 VAL A CA 1
ATOM 3311 C C . VAL A 1 453 ? -22.400 6.365 -14.333 1.00 86.31 453 VAL A C 1
ATOM 3313 O O . VAL A 1 453 ? -22.654 5.551 -13.452 1.00 86.31 453 VAL A O 1
ATOM 3316 N N . GLY A 1 454 ? -22.108 5.991 -15.585 1.00 89.69 454 GLY A N 1
ATOM 3317 C CA . GLY A 1 454 ? -22.006 4.587 -16.001 1.00 89.69 454 GLY A CA 1
ATOM 3318 C C . GLY A 1 454 ? -20.653 3.947 -15.687 1.00 89.69 454 GLY A C 1
ATOM 3319 O O . GLY A 1 454 ? -20.575 2.725 -15.626 1.00 89.69 454 GLY A O 1
ATOM 3320 N N . ASP A 1 455 ? -19.627 4.770 -15.477 1.00 90.25 455 ASP A N 1
ATOM 3321 C CA . ASP A 1 455 ? -18.288 4.363 -15.065 1.00 90.25 455 ASP A CA 1
ATOM 3322 C C . ASP A 1 455 ? -17.694 5.456 -14.160 1.00 90.25 455 ASP A C 1
ATOM 3324 O O . ASP A 1 455 ? -17.068 6.405 -14.648 1.00 90.25 455 ASP A O 1
ATOM 3328 N N . PRO A 1 456 ? -17.996 5.410 -12.850 1.00 87.69 456 PRO A N 1
ATOM 3329 C CA . PRO A 1 456 ? -17.577 6.447 -11.915 1.00 87.69 456 PRO A CA 1
ATOM 3330 C C . PRO A 1 456 ? -16.121 6.285 -11.460 1.00 87.69 456 PRO A C 1
ATOM 3332 O O . PRO A 1 456 ? -15.628 7.159 -10.752 1.00 87.69 456 PRO A O 1
ATOM 3335 N N . VAL A 1 457 ? -15.460 5.186 -11.843 1.00 91.56 457 VAL A N 1
ATOM 3336 C CA . VAL A 1 457 ? -14.105 4.826 -11.406 1.00 91.56 457 VAL A CA 1
ATOM 3337 C C . VAL A 1 457 ? -13.082 5.185 -12.477 1.00 91.56 457 VAL A C 1
ATOM 3339 O O . VAL A 1 457 ? -12.092 5.827 -12.146 1.00 91.56 457 VAL A O 1
ATOM 3342 N N . HIS A 1 458 ? -13.320 4.834 -13.743 1.00 95.12 458 HIS A N 1
ATOM 3343 C CA . HIS A 1 458 ? -12.329 5.030 -14.805 1.00 95.12 458 HIS A CA 1
ATOM 3344 C C . HIS A 1 458 ? -12.600 6.338 -15.560 1.00 95.12 458 HIS A C 1
ATOM 3346 O O . HIS A 1 458 ? -13.656 6.480 -16.190 1.00 95.12 458 HIS A O 1
ATOM 3352 N N . PRO A 1 459 ? -11.686 7.321 -15.516 1.00 95.69 459 PRO A N 1
ATOM 3353 C CA . PRO A 1 459 ? -11.796 8.500 -16.360 1.00 95.69 459 PRO A CA 1
ATOM 3354 C C . PRO A 1 459 ? -11.667 8.139 -17.847 1.00 95.69 459 PRO A C 1
ATOM 3356 O O . PRO A 1 459 ? -10.986 7.182 -18.223 1.00 95.69 459 PRO A O 1
ATOM 3359 N N . ASP A 1 460 ? -12.318 8.920 -18.712 1.00 96.25 460 ASP A N 1
ATOM 3360 C CA . ASP A 1 460 ? -12.065 8.860 -20.152 1.00 96.25 460 ASP A CA 1
ATOM 3361 C C . ASP A 1 460 ? -10.697 9.466 -20.522 1.00 96.25 460 ASP A C 1
ATOM 3363 O O . ASP A 1 460 ? -10.072 10.160 -19.725 1.00 96.25 460 ASP A O 1
ATOM 3367 N N . ALA A 1 461 ? -10.224 9.194 -21.740 1.00 95.25 461 ALA A N 1
ATOM 3368 C CA . ALA A 1 461 ? -8.937 9.685 -22.244 1.00 95.25 461 ALA A CA 1
ATOM 3369 C C . ALA A 1 461 ? -9.077 11.000 -23.041 1.00 95.25 461 ALA A C 1
ATOM 3371 O O . ALA A 1 461 ? -8.370 11.233 -24.024 1.00 95.25 461 ALA A O 1
ATOM 3372 N N . LEU A 1 462 ? -10.097 11.816 -22.747 1.00 95.25 462 LEU A N 1
ATOM 3373 C CA . LEU A 1 462 ? -10.428 12.986 -23.562 1.00 95.25 462 LEU A CA 1
ATOM 3374 C C . LEU A 1 462 ? -9.727 14.249 -23.064 1.00 95.25 462 LEU A C 1
ATOM 3376 O O . LEU A 1 462 ? -9.637 14.521 -21.868 1.00 95.25 462 LEU A O 1
ATOM 3380 N N . THR A 1 463 ? -9.369 15.129 -24.003 1.00 92.44 463 THR A N 1
ATOM 3381 C CA . THR A 1 463 ? -8.887 16.499 -23.722 1.00 92.44 463 THR A CA 1
ATOM 3382 C C . THR A 1 463 ? -7.598 16.604 -22.895 1.00 92.44 463 THR A C 1
ATOM 3384 O O . THR A 1 463 ? -7.381 17.594 -22.195 1.00 92.44 463 THR A O 1
ATOM 3387 N N . GLU A 1 464 ? -6.705 15.633 -23.041 1.00 93.81 464 GLU A N 1
ATOM 3388 C CA . GLU A 1 464 ? -5.398 15.591 -22.381 1.00 93.81 464 GLU A CA 1
ATOM 3389 C C . GLU A 1 464 ? -4.330 16.394 -23.139 1.00 93.81 464 GLU A C 1
ATOM 3391 O O . GLU A 1 464 ? -4.465 16.716 -24.324 1.00 93.81 464 GLU A O 1
ATOM 3396 N N . ALA A 1 465 ? -3.224 16.714 -22.474 1.00 92.31 465 ALA A N 1
ATOM 3397 C CA . ALA A 1 465 ? -2.053 17.346 -23.071 1.00 92.31 465 ALA A CA 1
ATOM 3398 C C . ALA A 1 465 ? -0.761 16.789 -22.475 1.00 92.31 465 ALA A C 1
ATOM 3400 O O . ALA A 1 465 ? -0.730 16.438 -21.301 1.00 92.31 465 ALA A O 1
ATOM 3401 N N . MET A 1 466 ? 0.323 16.793 -23.259 1.00 94.62 466 MET A N 1
ATOM 3402 C CA . MET A 1 466 ? 1.655 16.437 -22.764 1.00 94.62 466 MET A CA 1
ATOM 3403 C C . MET A 1 466 ? 2.666 17.554 -22.982 1.00 94.62 466 MET A C 1
ATOM 3405 O O . MET A 1 466 ? 2.880 18.024 -24.102 1.00 94.62 466 MET A O 1
ATOM 3409 N N . THR A 1 467 ? 3.352 17.939 -21.912 1.00 95.31 467 THR A N 1
ATOM 3410 C CA . THR A 1 467 ? 4.469 18.884 -21.954 1.00 95.31 467 THR A CA 1
ATOM 3411 C C . THR A 1 467 ? 5.771 18.154 -21.672 1.00 95.31 467 THR A C 1
ATOM 3413 O O . THR A 1 467 ? 5.870 17.434 -20.689 1.00 95.31 467 THR A O 1
ATOM 3416 N N . TYR A 1 468 ? 6.780 18.354 -22.515 1.00 96.50 468 TYR A N 1
ATOM 3417 C CA . TYR A 1 468 ? 8.107 17.774 -22.334 1.00 96.50 468 TYR A CA 1
ATOM 3418 C C . TYR A 1 468 ? 9.059 18.771 -21.664 1.00 96.50 468 TYR A C 1
ATOM 3420 O O . TYR A 1 468 ? 9.153 19.926 -22.092 1.00 96.50 468 TYR A O 1
ATOM 3428 N N . ASP A 1 469 ? 9.794 18.318 -20.651 1.00 94.31 469 ASP A N 1
ATOM 3429 C CA . ASP A 1 469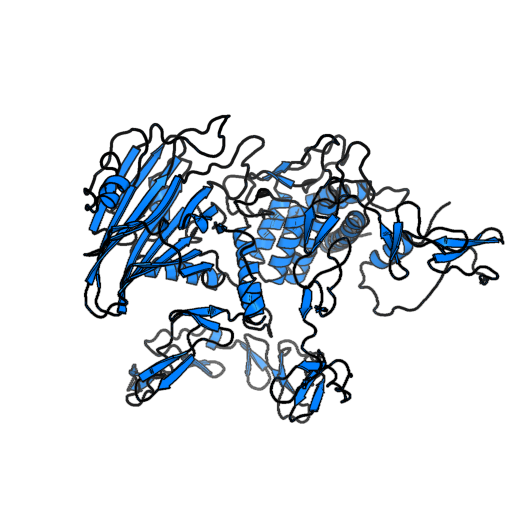 ? 10.896 19.057 -20.042 1.00 94.31 469 ASP A CA 1
ATOM 3430 C C . ASP A 1 469 ? 12.245 18.499 -20.513 1.00 94.31 469 ASP A C 1
ATOM 3432 O O . ASP A 1 469 ? 12.666 17.403 -20.152 1.00 94.31 469 ASP A O 1
ATOM 3436 N N . ALA A 1 470 ? 12.968 19.299 -21.295 1.00 92.75 470 ALA A N 1
ATOM 3437 C CA . ALA A 1 470 ? 14.256 18.910 -21.852 1.00 92.75 470 ALA A CA 1
ATOM 3438 C C . ALA A 1 470 ? 15.385 18.786 -20.813 1.00 92.75 470 ALA A C 1
ATOM 3440 O O . ALA A 1 470 ? 16.396 18.158 -21.120 1.00 92.75 470 ALA A O 1
ATOM 3441 N N . ALA A 1 471 ? 15.264 19.397 -19.628 1.00 90.56 471 ALA A N 1
ATOM 3442 C CA . ALA A 1 471 ? 16.305 19.321 -18.602 1.00 90.56 471 ALA A CA 1
ATOM 3443 C C . ALA A 1 471 ? 16.277 17.982 -17.854 1.00 90.56 471 ALA A C 1
ATOM 3445 O O . ALA A 1 471 ? 17.326 17.421 -17.545 1.00 90.56 471 ALA A O 1
ATOM 3446 N N . SER A 1 472 ? 15.075 17.486 -17.575 1.00 91.50 472 SER A N 1
ATOM 3447 C CA . SER A 1 472 ? 14.828 16.246 -16.836 1.00 91.50 472 SER A CA 1
ATOM 3448 C C . SER A 1 472 ? 14.480 15.060 -17.737 1.00 91.50 472 SER A C 1
ATOM 3450 O O . SER A 1 472 ? 14.433 13.928 -17.258 1.00 91.50 472 SER A O 1
ATOM 3452 N N . HIS A 1 473 ? 14.241 15.313 -19.028 1.00 94.19 473 HIS A N 1
ATOM 3453 C CA . HIS A 1 473 ? 13.653 14.374 -19.984 1.00 94.19 473 HIS A CA 1
ATOM 3454 C C . HIS A 1 473 ? 12.257 13.878 -19.584 1.00 94.19 473 HIS A C 1
ATOM 3456 O O . HIS A 1 473 ? 11.815 12.852 -20.092 1.00 94.19 473 HIS A O 1
ATOM 3462 N N . ALA A 1 474 ? 11.567 14.574 -18.680 1.00 96.69 474 ALA A N 1
ATOM 3463 C CA . ALA A 1 474 ? 10.267 14.156 -18.182 1.00 96.69 474 ALA A CA 1
ATOM 3464 C C . ALA A 1 474 ? 9.118 14.605 -19.093 1.00 96.69 474 ALA A C 1
ATOM 3466 O O . ALA A 1 474 ? 9.201 15.635 -19.772 1.00 96.69 474 ALA A O 1
ATOM 3467 N N . TYR A 1 475 ? 8.014 13.862 -19.044 1.00 97.75 475 TYR A N 1
ATOM 3468 C CA . TYR A 1 475 ? 6.726 14.320 -19.561 1.00 97.75 475 TYR A CA 1
ATOM 3469 C C . TYR A 1 475 ? 5.800 14.692 -18.413 1.00 97.75 475 TYR A C 1
ATOM 3471 O O . TYR A 1 475 ? 5.724 13.983 -17.416 1.00 97.75 475 TYR A O 1
ATOM 3479 N N . VAL A 1 476 ? 5.076 15.792 -18.581 1.00 96.94 476 VAL A N 1
ATOM 3480 C CA . VAL A 1 476 ? 3.923 16.144 -17.758 1.00 96.94 476 VAL A CA 1
ATOM 3481 C C . VAL A 1 476 ? 2.674 15.926 -18.586 1.00 96.94 476 VAL A C 1
ATOM 3483 O O . VAL A 1 476 ? 2.441 16.667 -19.544 1.00 96.94 476 VAL A O 1
ATOM 3486 N N . GLU A 1 477 ? 1.901 14.919 -18.213 1.00 95.94 477 GLU A N 1
ATOM 3487 C CA . GLU A 1 477 ? 0.575 14.651 -18.747 1.00 95.94 477 GLU A CA 1
ATOM 3488 C C . GLU A 1 477 ? -0.461 15.405 -17.906 1.00 95.94 477 GLU A C 1
ATOM 3490 O O . GLU A 1 477 ? -0.384 15.420 -16.677 1.00 95.94 477 GLU A O 1
ATOM 3495 N N . GLN A 1 478 ? -1.406 16.088 -18.547 1.00 94.62 478 GLN A N 1
ATOM 3496 C CA . GLN A 1 478 ? -2.405 16.900 -17.859 1.00 94.62 478 GLN A CA 1
ATOM 3497 C C . GLN A 1 478 ? -3.779 16.759 -18.509 1.00 94.62 478 GLN A C 1
ATOM 3499 O O . GLN A 1 478 ? -3.914 16.899 -19.724 1.00 94.62 478 GLN A O 1
ATOM 3504 N N . GLY A 1 479 ? -4.802 16.596 -17.674 1.00 94.00 479 GLY A N 1
ATOM 3505 C CA . GLY A 1 479 ? -6.211 16.606 -18.058 1.00 94.00 479 GLY A CA 1
ATOM 3506 C C . GLY A 1 479 ? -7.068 17.319 -17.013 1.00 94.00 479 GLY A C 1
ATOM 3507 O O . GLY A 1 479 ? -6.560 18.047 -16.156 1.00 94.00 479 GLY A O 1
ATOM 3508 N N . VAL A 1 480 ? -8.387 17.130 -17.073 1.00 93.06 480 VAL A N 1
ATOM 3509 C CA . VAL A 1 480 ? -9.295 17.670 -16.044 1.00 93.06 480 VAL A CA 1
ATOM 3510 C C . VAL A 1 480 ? -9.157 16.929 -14.712 1.00 93.06 480 VAL A C 1
ATOM 3512 O O . VAL A 1 480 ? -9.415 17.504 -13.657 1.00 93.06 480 VAL A O 1
ATOM 3515 N N . GLY A 1 481 ? -8.736 15.665 -14.760 1.00 91.31 481 GLY A N 1
ATOM 3516 C CA . GLY A 1 481 ? -8.590 14.805 -13.600 1.00 91.31 481 GLY A CA 1
ATOM 3517 C C . GLY A 1 481 ? -7.385 15.134 -12.718 1.00 91.31 481 GLY A C 1
ATOM 3518 O O . GLY A 1 481 ? -7.387 14.742 -11.553 1.00 91.31 481 GLY A O 1
ATOM 3519 N N . GLY A 1 482 ? -6.404 15.873 -13.242 1.00 95.00 482 GLY A N 1
ATOM 3520 C CA . GLY A 1 482 ? -5.165 16.234 -12.557 1.00 95.00 482 GLY A CA 1
ATOM 3521 C C . GLY A 1 482 ? -3.979 16.233 -13.520 1.00 95.00 482 GLY A C 1
ATOM 3522 O O . GLY A 1 482 ? -4.139 16.475 -14.720 1.00 95.00 482 GLY A O 1
ATOM 3523 N N . MET A 1 483 ? -2.785 15.973 -12.991 1.00 95.75 483 MET A N 1
ATOM 3524 C CA . MET A 1 483 ? -1.568 15.818 -13.791 1.00 95.75 483 MET A CA 1
ATOM 3525 C C . MET A 1 483 ? -0.681 14.687 -13.282 1.00 95.75 483 MET A C 1
ATOM 3527 O O . MET A 1 483 ? -0.557 14.503 -12.071 1.00 95.75 483 MET A O 1
ATOM 3531 N N . PHE A 1 484 ? -0.015 14.002 -14.208 1.00 97.88 484 PHE A N 1
ATOM 3532 C CA . PHE A 1 484 ? 1.096 13.098 -13.927 1.00 97.88 484 PHE A CA 1
ATOM 3533 C C . PHE A 1 484 ? 2.412 13.700 -14.414 1.00 97.88 484 PHE A C 1
ATOM 3535 O O . PHE A 1 484 ? 2.487 14.302 -15.482 1.00 97.88 484 PHE A O 1
ATOM 3542 N N . LEU A 1 485 ? 3.471 13.507 -13.634 1.00 98.19 485 LEU A N 1
ATOM 3543 C CA . LEU A 1 485 ? 4.854 13.710 -14.048 1.00 98.19 485 LEU A CA 1
ATOM 3544 C C . LEU A 1 485 ? 5.509 12.338 -14.219 1.00 98.19 485 LEU A C 1
ATOM 3546 O O . LEU A 1 485 ? 5.674 11.623 -13.234 1.00 98.19 485 LEU A O 1
ATOM 3550 N N . HIS A 1 486 ? 5.922 12.011 -15.442 1.00 98.31 486 HIS A N 1
ATOM 3551 C CA . HIS A 1 486 ? 6.686 10.810 -15.782 1.00 98.31 486 HIS A CA 1
ATOM 3552 C C . HIS A 1 486 ? 8.174 11.155 -15.864 1.00 98.31 486 HIS A C 1
ATOM 3554 O O . HIS A 1 486 ? 8.650 11.686 -16.871 1.00 98.31 486 HIS A O 1
ATOM 3560 N N . GLN A 1 487 ? 8.908 10.867 -14.792 1.00 98.06 487 GLN A N 1
ATOM 3561 C CA . GLN A 1 487 ? 10.335 11.136 -14.652 1.00 98.06 487 GLN A CA 1
ATOM 3562 C C . GLN A 1 487 ? 11.152 9.870 -14.952 1.00 98.06 487 GLN A C 1
ATOM 3564 O O . GLN A 1 487 ? 11.117 8.928 -14.153 1.00 98.06 487 GLN A O 1
ATOM 3569 N N . PRO A 1 488 ? 11.926 9.816 -16.052 1.00 98.06 488 PRO A N 1
ATOM 3570 C CA . PRO A 1 488 ? 12.861 8.719 -16.267 1.00 98.06 488 PRO A CA 1
ATOM 3571 C C . PRO A 1 488 ? 14.002 8.758 -15.238 1.00 98.06 488 PRO A C 1
ATOM 3573 O O . PRO A 1 488 ? 14.510 9.828 -14.888 1.00 98.06 488 PRO A O 1
ATOM 3576 N N . LEU A 1 489 ? 14.413 7.577 -14.773 1.00 97.38 489 LEU A N 1
ATOM 3577 C CA . LEU A 1 489 ? 15.549 7.374 -13.876 1.00 97.38 489 LEU A CA 1
ATOM 3578 C C . LEU A 1 489 ? 16.800 7.077 -14.704 1.00 97.38 489 LEU A C 1
ATOM 3580 O O . LEU A 1 489 ? 17.025 5.961 -15.182 1.00 97.38 489 LEU A O 1
ATOM 3584 N N . GLY A 1 490 ? 17.600 8.123 -14.904 1.00 92.19 490 GLY A N 1
ATOM 3585 C CA . GLY A 1 490 ? 18.674 8.160 -15.889 1.00 92.19 490 GLY A CA 1
ATOM 3586 C C . GLY A 1 490 ? 18.209 8.688 -17.251 1.00 92.19 490 GLY A C 1
ATOM 3587 O O . GLY A 1 490 ? 17.024 8.868 -17.518 1.00 92.19 490 GLY A O 1
ATOM 3588 N N . VAL A 1 491 ? 19.169 8.969 -18.133 1.00 94.69 491 VAL A N 1
ATOM 3589 C CA . VAL A 1 491 ? 18.883 9.585 -19.439 1.00 94.69 491 VAL A CA 1
ATOM 3590 C C . VAL A 1 491 ? 18.366 8.523 -20.421 1.00 94.69 491 VAL A C 1
ATOM 3592 O O . VAL A 1 491 ? 19.119 7.578 -20.699 1.00 94.69 491 VAL A O 1
ATOM 3595 N N . PRO A 1 492 ? 17.139 8.644 -20.966 1.00 97.50 492 PRO A N 1
ATOM 3596 C CA . PRO A 1 492 ? 16.649 7.741 -22.006 1.00 97.50 492 PRO A CA 1
ATOM 3597 C C . PRO A 1 492 ? 17.472 7.888 -23.294 1.00 97.50 492 PRO A C 1
ATOM 3599 O O . PRO A 1 492 ? 17.983 8.965 -23.595 1.00 97.50 492 PRO A O 1
ATOM 3602 N N . THR A 1 493 ? 17.600 6.811 -24.071 1.00 98.31 493 THR A N 1
ATOM 3603 C CA . THR A 1 493 ? 18.184 6.889 -25.422 1.00 98.31 493 THR A CA 1
ATOM 3604 C C . THR A 1 493 ? 17.197 7.514 -26.399 1.00 98.31 493 THR A C 1
ATOM 3606 O O . THR A 1 493 ? 17.595 8.349 -27.206 1.00 98.31 493 THR A O 1
ATOM 3609 N N . HIS A 1 494 ? 15.922 7.128 -26.287 1.00 98.19 494 HIS A N 1
ATOM 3610 C CA . HIS A 1 494 ? 14.820 7.716 -27.038 1.00 98.19 494 HIS A CA 1
ATOM 3611 C C . HIS A 1 494 ? 13.594 7.914 -26.147 1.00 98.19 494 HIS A C 1
ATOM 3613 O O . HIS A 1 494 ? 13.392 7.185 -25.174 1.00 98.19 494 HIS A O 1
ATOM 3619 N N . TYR A 1 495 ? 12.759 8.885 -26.486 1.00 98.00 495 TYR A N 1
ATOM 3620 C CA . TYR A 1 495 ? 11.512 9.191 -25.778 1.00 98.00 495 TYR A CA 1
ATOM 3621 C C . TYR A 1 495 ? 10.405 9.518 -26.780 1.00 98.00 495 TYR A C 1
ATOM 3623 O O . TYR A 1 495 ? 10.675 9.832 -27.938 1.00 98.00 495 TYR A O 1
ATOM 3631 N N . GLY A 1 496 ? 9.142 9.380 -26.392 1.00 96.62 496 GLY A N 1
ATOM 3632 C CA . GLY A 1 496 ? 8.037 9.586 -27.322 1.00 96.62 496 GLY A CA 1
ATOM 3633 C C . GLY A 1 496 ? 6.708 9.836 -26.638 1.00 96.62 496 GLY A C 1
ATOM 3634 O O . GLY A 1 496 ? 6.494 9.448 -25.491 1.00 96.62 496 GLY A O 1
ATOM 3635 N N . ALA A 1 497 ? 5.817 10.474 -27.390 1.00 96.56 497 ALA A N 1
ATOM 3636 C CA . ALA A 1 497 ? 4.511 10.909 -26.933 1.00 96.56 497 ALA A CA 1
ATOM 3637 C C . ALA A 1 497 ? 3.495 10.918 -28.081 1.00 96.56 497 ALA A C 1
ATOM 3639 O O . ALA A 1 497 ? 3.831 11.323 -29.197 1.00 96.56 497 ALA A O 1
ATOM 3640 N N . THR A 1 498 ? 2.224 10.597 -27.808 1.00 94.88 498 THR A N 1
ATOM 3641 C CA . THR A 1 498 ? 1.112 10.859 -28.749 1.00 94.88 498 THR A CA 1
ATOM 3642 C C . THR A 1 498 ? 1.165 12.325 -29.226 1.00 94.88 498 THR A C 1
ATOM 3644 O O . THR A 1 498 ? 1.167 13.221 -28.376 1.00 94.88 498 THR A O 1
ATOM 3647 N N . PRO A 1 499 ? 1.151 12.634 -30.545 1.00 90.19 499 PRO A N 1
ATOM 3648 C CA . PRO A 1 499 ? 0.565 11.838 -31.634 1.00 90.19 499 PRO A CA 1
ATOM 3649 C C . PRO A 1 499 ? 1.460 10.749 -32.231 1.00 90.19 499 PRO A C 1
ATOM 3651 O O . PRO A 1 499 ? 0.935 9.858 -32.897 1.00 90.19 499 PRO A O 1
ATOM 3654 N N . ASP A 1 500 ? 2.768 10.775 -31.979 1.00 91.75 500 ASP A N 1
ATOM 3655 C CA . ASP A 1 500 ? 3.664 9.679 -32.354 1.00 91.75 500 ASP A CA 1
ATOM 3656 C C . ASP A 1 500 ? 3.535 8.577 -31.296 1.00 91.75 500 ASP A C 1
ATOM 3658 O O . ASP A 1 500 ? 4.394 8.422 -30.429 1.00 91.75 500 ASP A O 1
ATOM 3662 N N . ASN A 1 501 ? 2.397 7.873 -31.321 1.00 93.50 501 ASN A N 1
ATOM 3663 C CA . ASN A 1 501 ? 1.997 6.942 -30.268 1.00 93.50 501 ASN A CA 1
ATOM 3664 C C . ASN A 1 501 ? 3.130 5.925 -29.974 1.00 93.50 501 ASN A C 1
ATOM 3666 O O . ASN A 1 501 ? 3.474 5.125 -30.859 1.00 93.50 501 ASN A O 1
ATOM 3670 N N . PRO A 1 502 ? 3.693 5.929 -28.747 1.00 96.50 502 PRO A N 1
ATOM 3671 C CA . PRO A 1 502 ? 4.810 5.064 -28.380 1.00 96.50 502 PRO A CA 1
ATOM 3672 C C . PRO A 1 502 ? 4.527 3.578 -28.584 1.00 96.50 502 PRO A C 1
ATOM 3674 O O . PRO A 1 502 ? 5.391 2.855 -29.082 1.00 96.50 502 PRO A O 1
ATOM 3677 N N . TRP A 1 503 ? 3.308 3.124 -28.273 1.00 96.19 503 TRP A N 1
ATOM 3678 C CA . TRP A 1 503 ? 2.922 1.728 -28.448 1.00 96.19 503 TRP A CA 1
ATOM 3679 C C . TRP A 1 503 ? 3.009 1.309 -29.916 1.00 96.19 503 TRP A C 1
ATOM 3681 O O . TRP A 1 503 ? 3.572 0.262 -30.229 1.00 96.19 503 TRP A O 1
ATOM 3691 N N . VAL A 1 504 ? 2.520 2.150 -30.836 1.00 96.25 504 VAL A N 1
ATOM 3692 C CA . VAL A 1 504 ? 2.544 1.870 -32.282 1.00 96.25 504 VAL A CA 1
ATOM 3693 C C . VAL A 1 504 ? 3.979 1.752 -32.796 1.00 96.25 504 VAL A C 1
ATOM 3695 O O . VAL A 1 504 ? 4.296 0.797 -33.511 1.00 96.25 504 VAL A O 1
ATOM 3698 N N . ALA A 1 505 ? 4.848 2.696 -32.427 1.00 96.25 505 ALA A N 1
ATOM 3699 C CA . ALA A 1 505 ? 6.245 2.700 -32.855 1.00 96.25 505 ALA A CA 1
ATOM 3700 C C . ALA A 1 505 ? 7.001 1.470 -32.323 1.00 96.25 505 ALA A C 1
ATOM 3702 O O . ALA A 1 505 ? 7.629 0.737 -33.094 1.00 96.25 505 ALA A O 1
ATOM 3703 N N . LEU A 1 506 ? 6.888 1.200 -31.021 1.00 96.44 506 LEU A N 1
ATOM 3704 C CA . LEU A 1 506 ? 7.588 0.099 -30.363 1.00 96.44 506 LEU A CA 1
ATOM 3705 C C . LEU A 1 506 ? 7.055 -1.263 -30.817 1.00 96.44 506 LEU A C 1
ATOM 3707 O O . LEU A 1 506 ? 7.845 -2.151 -31.123 1.00 96.44 506 LEU A O 1
ATOM 3711 N N . ASN A 1 507 ? 5.741 -1.421 -30.997 1.00 96.19 507 ASN A N 1
ATOM 3712 C CA . ASN A 1 507 ? 5.156 -2.646 -31.549 1.00 96.19 507 ASN A CA 1
ATOM 3713 C C . ASN A 1 507 ? 5.620 -2.917 -32.995 1.00 96.19 507 ASN A C 1
ATOM 3715 O O . ASN A 1 507 ? 5.794 -4.068 -33.393 1.00 96.19 507 ASN A O 1
ATOM 3719 N N . ALA A 1 508 ? 5.891 -1.863 -33.773 1.00 96.25 508 ALA A N 1
ATOM 3720 C CA . ALA A 1 508 ? 6.472 -1.960 -35.114 1.00 96.25 508 ALA A CA 1
ATOM 3721 C C . ALA A 1 508 ? 8.002 -2.169 -35.122 1.00 96.25 508 ALA A C 1
ATOM 3723 O O . ALA A 1 508 ? 8.606 -2.210 -36.198 1.00 96.25 508 ALA A O 1
ATOM 3724 N N . GLY A 1 509 ? 8.642 -2.286 -33.954 1.00 95.62 509 GLY A N 1
ATOM 3725 C CA . GLY A 1 509 ? 10.089 -2.453 -33.825 1.00 95.62 509 GLY A CA 1
ATOM 3726 C C . GLY A 1 509 ? 10.886 -1.193 -34.168 1.00 95.62 509 GLY A C 1
ATOM 3727 O O . GLY A 1 509 ? 12.048 -1.302 -34.552 1.00 95.62 509 GLY A O 1
ATOM 3728 N N . GLN A 1 510 ? 10.285 -0.008 -34.037 1.00 96.94 510 GLN A N 1
ATOM 3729 C CA . GLN A 1 510 ? 10.914 1.285 -34.320 1.00 96.94 510 GLN A CA 1
ATOM 3730 C C . GLN A 1 510 ? 11.394 1.968 -33.036 1.00 96.94 510 GLN A C 1
ATOM 3732 O O . GLN A 1 510 ? 10.892 1.689 -31.947 1.00 96.94 510 GLN A O 1
ATOM 3737 N N . ASN A 1 511 ? 12.390 2.849 -33.152 1.00 97.88 511 ASN A N 1
ATOM 3738 C CA . ASN A 1 511 ? 12.749 3.745 -32.052 1.00 97.88 511 ASN A CA 1
ATOM 3739 C C . ASN A 1 511 ? 11.641 4.775 -31.834 1.00 97.88 511 ASN A C 1
ATOM 3741 O O . ASN A 1 511 ? 10.951 5.156 -32.784 1.00 97.88 511 ASN A O 1
ATOM 3745 N N . LEU A 1 512 ? 11.514 5.248 -30.596 1.00 98.00 512 LEU A N 1
ATOM 3746 C CA . LEU A 1 512 ? 10.672 6.403 -30.302 1.00 98.00 512 LEU A CA 1
ATOM 3747 C C . LEU A 1 512 ? 11.201 7.655 -31.023 1.00 98.00 512 LEU A C 1
ATOM 3749 O O . LEU A 1 512 ? 12.393 7.773 -31.301 1.00 98.00 512 LEU A O 1
ATOM 3753 N N . ALA A 1 513 ? 10.290 8.564 -31.372 1.00 95.62 513 ALA A N 1
ATOM 3754 C CA . ALA A 1 513 ? 10.553 9.659 -32.307 1.00 95.62 513 ALA A CA 1
ATOM 3755 C C . ALA A 1 513 ? 11.203 10.910 -31.678 1.00 95.62 513 ALA A C 1
ATOM 3757 O O . ALA A 1 513 ? 11.353 11.921 -32.365 1.00 95.62 513 ALA A O 1
ATOM 3758 N N . ASP A 1 514 ? 11.571 10.864 -30.395 1.00 96.31 514 ASP A N 1
ATOM 3759 C CA . ASP A 1 514 ? 12.082 11.995 -29.606 1.00 96.31 514 ASP A CA 1
ATOM 3760 C C . ASP A 1 514 ? 11.107 13.188 -29.597 1.00 96.31 514 ASP A C 1
ATOM 3762 O O . ASP A 1 514 ? 11.474 14.366 -29.728 1.00 96.31 514 ASP A O 1
ATOM 3766 N N . THR A 1 515 ? 9.819 12.851 -29.469 1.00 94.19 515 THR A N 1
ATOM 3767 C CA . THR A 1 515 ? 8.693 13.783 -29.556 1.00 94.19 515 THR A CA 1
ATOM 3768 C C . THR A 1 515 ? 8.778 14.834 -28.448 1.00 94.19 515 THR A C 1
ATOM 3770 O O . THR A 1 515 ? 8.916 14.520 -27.272 1.00 94.19 515 THR A O 1
ATOM 3773 N N . GLN A 1 516 ? 8.679 16.111 -28.807 1.00 93.31 516 GLN A N 1
ATOM 3774 C CA . GLN A 1 516 ? 8.630 17.205 -27.828 1.00 93.31 516 GLN A CA 1
ATOM 3775 C C . GLN A 1 516 ? 7.212 17.345 -27.240 1.00 93.31 516 GLN A C 1
ATOM 3777 O O . GLN A 1 516 ? 6.389 16.441 -27.365 1.00 93.31 516 GLN A O 1
ATOM 3782 N N . SER A 1 517 ? 6.895 18.482 -26.616 1.00 91.94 517 SER A N 1
ATOM 3783 C CA . SER A 1 517 ? 5.534 18.771 -26.145 1.00 91.94 517 SER A CA 1
ATOM 3784 C C . SER A 1 517 ? 4.501 18.622 -27.262 1.00 91.94 517 SER A C 1
ATOM 3786 O O . SER A 1 517 ? 4.726 19.048 -28.401 1.00 91.94 517 SER A O 1
ATOM 3788 N N . THR A 1 518 ? 3.343 18.068 -26.921 1.00 87.62 518 THR A N 1
ATOM 3789 C CA . THR A 1 518 ? 2.262 17.791 -27.863 1.00 87.62 518 THR A CA 1
ATOM 3790 C C . THR A 1 518 ? 1.036 18.637 -27.525 1.00 87.62 518 THR A C 1
ATOM 3792 O O . THR A 1 518 ? 0.819 19.049 -26.386 1.00 87.62 518 THR A O 1
ATOM 3795 N N . ALA A 1 519 ? 0.267 19.014 -28.549 1.00 87.94 519 ALA A N 1
ATOM 3796 C CA . ALA A 1 519 ? -0.934 19.827 -28.358 1.00 87.94 519 ALA A CA 1
ATOM 3797 C C . ALA A 1 519 ? -2.033 19.028 -27.641 1.00 87.94 519 ALA A C 1
ATOM 3799 O O . ALA A 1 519 ? -1.985 17.804 -27.641 1.00 87.94 519 ALA A O 1
ATOM 3800 N N . VAL A 1 520 ? -3.058 19.712 -27.121 1.00 92.19 520 VAL A N 1
ATOM 3801 C CA . VAL A 1 520 ? -4.239 19.069 -26.516 1.00 92.19 520 VAL A CA 1
ATOM 3802 C C . VAL A 1 520 ? -4.901 18.089 -27.492 1.00 92.19 520 VAL A C 1
ATOM 3804 O O . VAL A 1 520 ? -4.999 18.362 -28.691 1.00 92.19 520 VAL A O 1
ATOM 3807 N N . GLY A 1 521 ? -5.366 16.951 -26.987 1.00 91.31 521 GLY A N 1
ATOM 3808 C CA . GLY A 1 521 ? -6.208 15.981 -27.688 1.00 91.31 521 GLY A CA 1
ATOM 3809 C C . GLY A 1 521 ? -6.227 14.648 -26.955 1.00 91.31 521 GLY A C 1
ATOM 3810 O O . GLY A 1 521 ? -5.600 14.529 -25.913 1.00 91.31 521 GLY A O 1
ATOM 3811 N N . ASP A 1 522 ? -6.926 13.680 -27.520 1.00 92.19 522 ASP A N 1
ATOM 3812 C CA . ASP A 1 522 ? -7.321 12.480 -26.787 1.00 92.19 522 ASP A CA 1
ATOM 3813 C C . ASP A 1 522 ? -6.224 11.398 -26.796 1.00 92.19 522 ASP A C 1
ATOM 3815 O O . ASP A 1 522 ? -5.426 11.347 -27.741 1.00 92.19 522 ASP A O 1
ATOM 3819 N N . ASP A 1 523 ? -6.232 10.538 -25.773 1.00 92.31 523 ASP A N 1
ATOM 3820 C CA . ASP A 1 523 ? -5.399 9.333 -25.634 1.00 92.31 523 ASP A CA 1
ATOM 3821 C C . ASP A 1 523 ? -3.891 9.645 -25.644 1.00 92.31 523 ASP A C 1
ATOM 3823 O O . ASP A 1 523 ? -3.124 9.290 -26.559 1.00 92.31 523 ASP A O 1
ATOM 3827 N N . ARG A 1 524 ? -3.456 10.421 -24.644 1.00 94.25 524 ARG A N 1
ATOM 3828 C CA . ARG A 1 524 ? -2.059 10.834 -24.507 1.00 94.25 524 ARG A CA 1
ATOM 3829 C C . ARG A 1 524 ? -1.252 9.754 -23.808 1.00 94.25 524 ARG A C 1
ATOM 3831 O O . ARG A 1 524 ? -1.401 9.500 -22.631 1.00 94.25 524 ARG A O 1
ATOM 3838 N N . VAL A 1 525 ? -0.313 9.178 -24.553 1.00 95.75 525 VAL A N 1
ATOM 3839 C CA . VAL A 1 525 ? 0.547 8.102 -24.059 1.00 95.75 525 VAL A CA 1
ATOM 3840 C C . VAL A 1 525 ? 1.996 8.553 -24.098 1.00 95.75 525 VAL A C 1
ATOM 3842 O O . VAL A 1 525 ? 2.456 9.056 -25.132 1.00 95.75 525 VAL A O 1
ATOM 3845 N N . ALA A 1 526 ? 2.721 8.342 -23.001 1.00 97.50 526 ALA A N 1
ATOM 3846 C CA . ALA A 1 526 ? 4.161 8.557 -22.913 1.00 97.50 526 ALA A CA 1
ATOM 3847 C C . ALA A 1 526 ? 4.930 7.236 -23.030 1.00 97.50 526 ALA A C 1
ATOM 3849 O O . ALA A 1 526 ? 4.464 6.166 -22.634 1.00 97.50 526 ALA A O 1
ATOM 3850 N N . GLY A 1 527 ? 6.146 7.307 -23.561 1.00 98.00 527 GLY A N 1
ATOM 3851 C CA . GLY A 1 527 ? 7.046 6.166 -23.602 1.00 98.00 527 GLY A CA 1
ATOM 3852 C C . GLY A 1 527 ? 8.506 6.577 -23.560 1.00 98.00 527 GLY A C 1
ATOM 3853 O O . GLY A 1 527 ? 8.893 7.649 -24.033 1.00 98.00 527 GLY A O 1
ATOM 3854 N N . PHE A 1 528 ? 9.324 5.687 -23.011 1.00 98.62 528 PHE A N 1
ATOM 3855 C CA . PHE A 1 528 ? 10.761 5.886 -22.879 1.00 98.62 528 PHE A CA 1
ATOM 3856 C C . PHE A 1 528 ? 11.502 4.622 -23.294 1.00 98.62 528 PHE A C 1
ATOM 3858 O O . PHE A 1 528 ? 11.054 3.517 -23.008 1.00 98.62 528 PHE A O 1
ATOM 3865 N N . GLN A 1 529 ? 12.651 4.776 -23.943 1.00 98.50 529 GLN A N 1
ATOM 3866 C CA . GLN A 1 529 ? 13.488 3.684 -24.430 1.00 98.50 529 GLN A CA 1
ATOM 3867 C C . GLN A 1 529 ? 14.934 3.907 -23.992 1.00 98.50 529 GLN A C 1
ATOM 3869 O O . GLN A 1 529 ? 15.494 4.993 -24.164 1.00 98.50 529 GLN A O 1
ATOM 3874 N N . LYS A 1 530 ? 15.567 2.847 -23.495 1.00 98.50 530 LYS A N 1
ATOM 3875 C CA . LYS A 1 530 ? 16.984 2.802 -23.153 1.00 98.50 530 LYS A CA 1
ATOM 3876 C C . LYS A 1 530 ? 17.670 1.664 -23.894 1.00 98.50 530 LYS A C 1
ATOM 3878 O O . LYS A 1 530 ? 17.247 0.515 -23.808 1.00 98.50 530 LYS A O 1
ATOM 3883 N N . ASP A 1 531 ? 18.739 2.007 -24.601 1.00 98.31 531 ASP A N 1
ATOM 3884 C CA . ASP A 1 531 ? 19.555 1.061 -25.361 1.00 98.31 531 ASP A CA 1
ATOM 3885 C C . ASP A 1 531 ? 20.828 0.704 -24.592 1.00 98.31 531 ASP A C 1
ATOM 3887 O O . ASP A 1 531 ? 21.469 1.568 -23.984 1.00 98.31 531 ASP A O 1
ATOM 3891 N N . PHE A 1 532 ? 21.209 -0.566 -24.671 1.00 98.25 532 PHE A N 1
ATOM 3892 C CA . PHE A 1 532 ? 22.372 -1.148 -24.020 1.00 98.25 532 PHE A CA 1
ATOM 3893 C C . PHE A 1 532 ? 23.148 -2.036 -24.993 1.00 98.25 532 PHE A C 1
ATOM 3895 O O . PHE A 1 532 ? 22.580 -2.606 -25.925 1.00 98.25 532 PHE A O 1
ATOM 3902 N N . SER A 1 533 ? 24.441 -2.205 -24.722 1.00 97.88 533 SER A N 1
ATOM 3903 C CA . SER A 1 533 ? 25.273 -3.256 -25.308 1.00 97.88 533 SER A CA 1
ATOM 3904 C C . SER A 1 533 ? 25.880 -4.036 -24.152 1.00 97.88 533 SER A C 1
ATOM 3906 O O . SER A 1 533 ? 26.781 -3.534 -23.488 1.00 97.88 533 SER A O 1
ATOM 3908 N N . LEU A 1 534 ? 25.316 -5.209 -23.855 1.00 97.94 534 LEU A N 1
ATOM 3909 C CA . LEU A 1 534 ? 25.592 -5.939 -22.615 1.00 97.94 534 LEU A CA 1
ATOM 3910 C C . LEU A 1 534 ? 26.489 -7.139 -22.890 1.00 97.94 534 LEU A C 1
ATOM 3912 O O . LEU A 1 534 ? 26.134 -7.997 -23.705 1.00 97.94 534 LEU A O 1
ATOM 3916 N N . ALA A 1 535 ? 27.631 -7.233 -22.213 1.00 97.38 535 ALA A N 1
ATOM 3917 C CA . ALA A 1 535 ? 28.460 -8.433 -22.186 1.00 97.38 535 ALA A CA 1
ATOM 3918 C C . ALA A 1 535 ? 27.746 -9.603 -21.469 1.00 97.38 535 ALA A C 1
ATOM 3920 O O . ALA A 1 535 ? 26.774 -9.385 -20.748 1.00 97.38 535 ALA A O 1
ATOM 3921 N N . PRO A 1 536 ? 28.197 -10.860 -21.647 1.00 94.44 536 PRO A N 1
ATOM 3922 C CA . PRO A 1 536 ? 27.690 -11.993 -20.870 1.00 94.44 536 PRO A CA 1
ATOM 3923 C C . PRO A 1 536 ? 27.743 -11.726 -19.361 1.00 94.44 536 PRO A C 1
ATOM 3925 O O . PRO A 1 536 ? 28.803 -11.393 -18.834 1.00 94.44 536 PRO A O 1
ATOM 3928 N N . GLY A 1 537 ? 26.608 -11.881 -18.681 1.00 83.88 537 GLY A N 1
ATOM 3929 C CA . GLY A 1 537 ? 26.434 -11.613 -17.251 1.00 83.88 537 GLY A CA 1
ATOM 3930 C C . GLY A 1 537 ? 26.217 -10.140 -16.886 1.00 83.88 537 GLY A C 1
ATOM 3931 O O . GLY A 1 537 ? 25.895 -9.855 -15.737 1.00 83.88 537 GLY A O 1
ATOM 3932 N N . GLU A 1 538 ? 26.364 -9.207 -17.828 1.00 93.62 538 GLU A N 1
ATOM 3933 C CA . GLU A 1 538 ? 26.123 -7.784 -17.585 1.00 93.62 538 GLU A CA 1
ATOM 3934 C C . GLU A 1 538 ? 24.621 -7.476 -17.566 1.00 93.62 538 GLU A C 1
ATOM 3936 O O . GLU A 1 538 ? 23.837 -8.072 -18.317 1.00 93.62 538 GLU A O 1
ATOM 3941 N N . ALA A 1 539 ? 24.233 -6.520 -16.720 1.00 95.56 539 ALA A N 1
ATOM 3942 C CA . ALA A 1 539 ? 22.864 -6.046 -16.592 1.00 95.56 539 ALA A CA 1
ATOM 3943 C C . ALA A 1 539 ? 22.749 -4.555 -16.935 1.00 95.56 539 ALA A C 1
ATOM 3945 O O . ALA A 1 539 ? 23.581 -3.744 -16.529 1.00 95.56 539 ALA A O 1
ATOM 3946 N N . GLY A 1 540 ? 21.691 -4.199 -17.659 1.00 97.06 540 GLY A N 1
ATOM 3947 C CA . GLY A 1 540 ? 21.267 -2.823 -17.898 1.00 97.06 540 GLY A CA 1
ATOM 3948 C C . GLY A 1 540 ? 20.028 -2.491 -17.072 1.00 97.06 540 GLY A C 1
ATOM 3949 O O . GLY A 1 540 ? 19.108 -3.301 -16.996 1.00 97.06 540 GLY A O 1
ATOM 3950 N N . TRP A 1 541 ? 19.990 -1.297 -16.483 1.00 98.31 541 TRP A N 1
ATOM 3951 C CA . TRP A 1 541 ? 18.871 -0.823 -15.667 1.00 98.31 541 TRP A CA 1
ATOM 3952 C C . TRP A 1 541 ? 18.213 0.406 -16.285 1.00 98.31 541 TRP A C 1
ATOM 3954 O O . TRP A 1 541 ? 18.899 1.326 -16.745 1.00 98.31 541 TRP A O 1
ATOM 3964 N N . PHE A 1 542 ? 16.883 0.438 -16.281 1.00 98.56 542 PHE A N 1
ATOM 3965 C CA . PHE A 1 542 ? 16.107 1.609 -16.675 1.00 98.56 542 PHE A CA 1
ATOM 3966 C C . PHE A 1 542 ? 14.732 1.606 -16.012 1.00 98.56 542 PHE A C 1
ATOM 3968 O O . PHE A 1 542 ? 14.183 0.550 -15.722 1.00 98.56 542 PHE A O 1
ATOM 3975 N N . GLY A 1 543 ? 14.160 2.781 -15.774 1.00 97.75 543 GLY A N 1
ATOM 3976 C CA . GLY A 1 543 ? 12.869 2.889 -15.109 1.00 97.75 543 GLY A CA 1
ATOM 3977 C C . GLY A 1 543 ? 12.308 4.298 -15.147 1.00 97.75 543 GLY A C 1
ATOM 3978 O O . GLY A 1 543 ? 12.981 5.236 -15.581 1.00 97.75 543 GLY A O 1
ATOM 3979 N N . VAL A 1 544 ? 11.061 4.433 -14.716 1.00 98.75 544 VAL A N 1
ATOM 3980 C CA . VAL A 1 544 ? 10.312 5.689 -14.708 1.00 98.75 544 VAL A CA 1
ATOM 3981 C C . VAL A 1 544 ? 9.487 5.764 -13.430 1.00 98.75 544 VAL A C 1
ATOM 3983 O O . VAL A 1 544 ? 8.853 4.786 -13.035 1.00 98.75 544 VAL A O 1
ATOM 3986 N N . VAL A 1 545 ? 9.479 6.940 -12.810 1.00 98.56 545 VAL A N 1
ATOM 3987 C CA . VAL A 1 545 ? 8.572 7.292 -11.714 1.00 98.56 545 VAL A CA 1
ATOM 3988 C C . VAL A 1 545 ? 7.451 8.148 -12.294 1.00 98.56 545 VAL A C 1
ATOM 3990 O O . VAL A 1 545 ? 7.722 9.167 -12.924 1.00 98.56 545 VAL A O 1
ATOM 3993 N N . SER A 1 546 ? 6.204 7.741 -12.082 1.00 98.56 546 SER A N 1
ATOM 3994 C CA . SER A 1 546 ? 4.992 8.480 -12.434 1.00 98.56 546 SER A CA 1
ATOM 3995 C C . SER A 1 546 ? 4.338 8.986 -11.154 1.00 98.56 546 SER A C 1
ATOM 3997 O O . SER A 1 546 ? 3.850 8.186 -10.363 1.00 98.56 546 SER A O 1
ATOM 3999 N N . ALA A 1 547 ? 4.346 10.296 -10.922 1.00 98.31 547 ALA A N 1
ATOM 4000 C CA . ALA A 1 547 ? 3.779 10.903 -9.715 1.00 98.31 547 ALA A CA 1
ATOM 4001 C C . ALA A 1 547 ? 2.619 11.838 -10.063 1.00 98.31 547 ALA A C 1
ATOM 4003 O O . ALA A 1 547 ? 2.691 12.562 -11.056 1.00 98.31 547 ALA A O 1
ATOM 4004 N N . PHE A 1 548 ? 1.574 11.837 -9.238 1.00 98.00 548 PHE A N 1
ATOM 4005 C CA . PHE A 1 548 ? 0.326 12.544 -9.504 1.00 98.00 548 PHE A CA 1
ATOM 4006 C C . PHE A 1 548 ? 0.135 13.777 -8.612 1.00 98.00 548 PHE A C 1
ATOM 4008 O O . PHE A 1 548 ? 0.639 13.866 -7.486 1.00 98.00 548 PHE A O 1
ATOM 4015 N N . ASP A 1 549 ? -0.599 14.752 -9.143 1.00 96.12 549 ASP A N 1
ATOM 4016 C CA . ASP A 1 549 ? -1.074 15.931 -8.427 1.00 96.12 549 ASP A CA 1
ATOM 4017 C C . ASP A 1 549 ? -2.499 16.286 -8.879 1.00 96.12 549 ASP A C 1
ATOM 4019 O O . ASP A 1 549 ? -2.728 16.680 -10.027 1.00 96.12 549 ASP A O 1
ATOM 4023 N N . ALA A 1 550 ? -3.463 16.185 -7.960 1.00 91.88 550 ALA A N 1
ATOM 4024 C CA . ALA A 1 550 ? -4.857 16.540 -8.228 1.00 91.88 550 ALA A CA 1
ATOM 4025 C C . ALA A 1 550 ? -5.061 18.059 -8.406 1.00 91.88 550 ALA A C 1
ATOM 4027 O O . ALA A 1 550 ? -5.990 18.493 -9.086 1.00 91.88 550 ALA A O 1
ATOM 4028 N N . GLY A 1 551 ? -4.201 18.883 -7.793 1.00 85.12 551 GLY A N 1
ATOM 4029 C CA . GLY A 1 551 ? -4.320 20.345 -7.762 1.00 85.12 551 GLY A CA 1
ATOM 4030 C C . GLY A 1 551 ? -3.742 21.060 -8.985 1.00 85.12 551 GLY A C 1
ATOM 4031 O O . GLY A 1 551 ? -3.903 22.276 -9.120 1.00 85.12 551 GLY A O 1
ATOM 4032 N N . GLY A 1 552 ? -3.058 20.333 -9.869 1.00 80.94 552 GLY A N 1
ATOM 4033 C CA . GLY A 1 552 ? -2.408 20.888 -11.048 1.00 80.94 552 GLY A CA 1
ATOM 4034 C C . GLY A 1 552 ? -1.160 21.726 -10.738 1.00 80.94 552 GLY A C 1
ATOM 4035 O O . GLY A 1 552 ? -0.785 22.593 -11.534 1.00 80.94 552 GLY A O 1
ATOM 4036 N N . ASN A 1 553 ? -0.515 21.520 -9.585 1.00 90.56 553 ASN A N 1
ATOM 4037 C CA . ASN A 1 553 ? 0.677 22.269 -9.189 1.00 90.56 553 ASN A CA 1
ATOM 4038 C C . ASN A 1 553 ? 1.964 21.593 -9.683 1.00 90.56 553 ASN A C 1
ATOM 4040 O O . ASN A 1 553 ? 2.712 20.982 -8.919 1.00 90.56 553 ASN A O 1
ATOM 4044 N N . GLN A 1 554 ? 2.262 21.780 -10.970 1.00 92.88 554 GLN A N 1
ATOM 4045 C CA . GLN A 1 554 ? 3.428 21.179 -11.626 1.00 92.88 554 GLN A CA 1
ATOM 4046 C C . GLN A 1 554 ? 4.758 21.499 -10.924 1.00 92.88 554 GLN A C 1
ATOM 4048 O O . GLN A 1 554 ? 5.647 20.655 -10.867 1.00 92.88 554 GLN A O 1
ATOM 4053 N N . ALA A 1 555 ? 4.913 22.713 -10.385 1.00 93.50 555 ALA A N 1
ATOM 4054 C CA . ALA A 1 555 ? 6.156 23.121 -9.734 1.00 93.50 555 ALA A CA 1
ATOM 4055 C C . ALA A 1 555 ? 6.393 22.365 -8.418 1.00 93.50 555 ALA A C 1
ATOM 4057 O O . ALA A 1 555 ? 7.520 21.953 -8.155 1.00 93.50 555 ALA A O 1
ATOM 4058 N N . ALA A 1 556 ? 5.345 22.171 -7.610 1.00 94.62 556 ALA A N 1
ATOM 4059 C CA . ALA A 1 556 ? 5.435 21.378 -6.386 1.00 94.62 556 ALA A CA 1
ATOM 4060 C C . ALA A 1 556 ? 5.643 19.891 -6.700 1.00 94.62 556 ALA A C 1
ATOM 4062 O O . ALA A 1 556 ? 6.524 19.267 -6.118 1.00 94.62 556 ALA A O 1
ATOM 4063 N N . LEU A 1 557 ? 4.903 19.355 -7.678 1.00 96.19 557 LEU A N 1
ATOM 4064 C CA . LEU A 1 557 ? 5.059 17.975 -8.138 1.00 96.19 557 LEU A CA 1
ATOM 4065 C C . LEU A 1 557 ? 6.498 17.679 -8.590 1.00 96.19 557 LEU A C 1
ATOM 4067 O O . LEU A 1 557 ? 7.106 16.715 -8.131 1.00 96.19 557 LEU A O 1
ATOM 4071 N N . ALA A 1 558 ? 7.075 18.539 -9.432 1.00 95.69 558 ALA A N 1
ATOM 4072 C CA . ALA A 1 558 ? 8.453 18.382 -9.890 1.00 95.69 558 ALA A CA 1
ATOM 4073 C C . ALA A 1 558 ? 9.482 18.529 -8.757 1.00 95.69 558 ALA A C 1
ATOM 4075 O O . ALA A 1 558 ? 10.489 17.823 -8.757 1.00 95.69 558 ALA A O 1
ATOM 4076 N N . ALA A 1 559 ? 9.246 19.423 -7.791 1.00 96.12 559 ALA A N 1
ATOM 4077 C CA . ALA A 1 559 ? 10.140 19.607 -6.650 1.00 96.12 559 ALA A CA 1
ATOM 4078 C C . ALA A 1 559 ? 10.183 18.368 -5.745 1.00 96.12 559 ALA A C 1
ATOM 4080 O O . ALA A 1 559 ? 11.273 17.955 -5.352 1.00 96.12 559 ALA A O 1
ATOM 4081 N N . ASP A 1 560 ? 9.032 17.753 -5.469 1.00 96.62 560 ASP A N 1
ATOM 4082 C CA . ASP A 1 560 ? 8.952 16.548 -4.640 1.00 96.62 560 ASP A CA 1
ATOM 4083 C C . ASP A 1 560 ? 9.624 15.351 -5.322 1.00 96.62 560 ASP A C 1
ATOM 4085 O O . ASP A 1 560 ? 10.433 14.659 -4.705 1.00 96.62 560 ASP A O 1
ATOM 4089 N N . VAL A 1 561 ? 9.368 15.145 -6.621 1.00 97.69 561 VAL A N 1
ATOM 4090 C CA . VAL A 1 561 ? 10.025 14.075 -7.390 1.00 97.69 561 VAL A CA 1
ATOM 4091 C C . VAL A 1 561 ? 11.536 14.295 -7.467 1.00 97.69 561 VAL A C 1
ATOM 4093 O O . VAL A 1 561 ? 12.303 13.354 -7.272 1.00 97.69 561 VAL A O 1
ATOM 4096 N N . ALA A 1 562 ? 11.993 15.531 -7.684 1.00 95.69 562 ALA A N 1
ATOM 4097 C CA . ALA A 1 562 ? 13.420 15.839 -7.671 1.00 95.69 562 ALA A CA 1
ATOM 4098 C C . ALA A 1 562 ? 14.049 15.616 -6.285 1.00 95.69 562 ALA A C 1
ATOM 4100 O O . ALA A 1 562 ? 15.171 15.122 -6.204 1.00 95.69 562 ALA A O 1
ATOM 4101 N N . ALA A 1 563 ? 13.349 15.942 -5.196 1.00 96.06 563 ALA A N 1
ATOM 4102 C CA . ALA A 1 563 ? 13.847 15.700 -3.845 1.00 96.06 563 ALA A CA 1
ATOM 4103 C C . ALA A 1 563 ? 14.042 14.202 -3.557 1.00 96.06 563 ALA A C 1
ATOM 4105 O O . ALA A 1 563 ? 15.025 13.840 -2.914 1.00 96.06 563 ALA A O 1
ATOM 4106 N N . ALA A 1 564 ? 13.149 13.349 -4.067 1.00 95.81 564 ALA A N 1
ATOM 4107 C CA . ALA A 1 564 ? 13.217 11.903 -3.873 1.00 95.81 564 ALA A CA 1
ATOM 4108 C C . ALA A 1 564 ? 14.189 11.187 -4.831 1.00 95.81 564 ALA A C 1
ATOM 4110 O O . ALA A 1 564 ? 14.829 10.226 -4.420 1.00 95.81 564 ALA A O 1
ATOM 4111 N N . TYR A 1 565 ? 14.320 11.643 -6.086 1.00 96.19 565 TYR A N 1
ATOM 4112 C CA . TYR A 1 565 ? 14.970 10.863 -7.156 1.00 96.19 565 TYR A CA 1
ATOM 4113 C C . TYR A 1 565 ? 16.096 11.573 -7.918 1.00 96.19 565 TYR A C 1
ATOM 4115 O O . TYR A 1 565 ? 16.678 10.989 -8.837 1.00 96.19 565 TYR A O 1
ATOM 4123 N N . SER A 1 566 ? 16.428 12.828 -7.601 1.00 91.38 566 SER A N 1
ATOM 4124 C CA . SER A 1 566 ? 17.450 13.567 -8.356 1.00 91.38 566 SER A CA 1
ATOM 4125 C C . SER A 1 566 ? 18.796 12.835 -8.375 1.00 91.38 566 SER A C 1
ATOM 4127 O O . SER A 1 566 ? 19.376 12.524 -7.337 1.00 91.38 566 SER A O 1
ATOM 4129 N N . GLY A 1 567 ? 19.305 12.582 -9.585 1.00 88.81 567 GLY A N 1
ATOM 4130 C CA . GLY A 1 567 ? 20.582 11.901 -9.809 1.00 88.81 567 GLY A CA 1
ATOM 4131 C C . GLY A 1 567 ? 20.550 10.381 -9.630 1.00 88.81 567 GLY A C 1
ATOM 4132 O O . GLY A 1 567 ? 21.590 9.752 -9.818 1.00 88.81 567 GLY A O 1
ATOM 4133 N N . MET A 1 568 ? 19.396 9.790 -9.309 1.00 95.00 568 MET A N 1
ATOM 4134 C CA . MET A 1 568 ? 19.256 8.343 -9.168 1.00 95.00 568 MET A CA 1
ATOM 4135 C C . MET A 1 568 ? 19.138 7.639 -10.524 1.00 95.00 568 MET A C 1
ATOM 4137 O O . MET A 1 568 ? 18.527 8.135 -11.475 1.00 95.00 568 MET A O 1
ATOM 4141 N N . THR A 1 569 ? 19.699 6.438 -10.586 1.00 95.69 569 THR A N 1
ATOM 4142 C CA . THR A 1 569 ? 19.418 5.420 -11.601 1.00 95.69 569 THR A CA 1
ATOM 4143 C C . THR A 1 569 ? 18.376 4.429 -11.068 1.00 95.69 569 THR A C 1
ATOM 4145 O O . THR A 1 569 ? 18.032 4.448 -9.885 1.00 95.69 569 THR A O 1
ATOM 4148 N N . ALA A 1 570 ? 17.835 3.571 -11.937 1.00 97.62 570 ALA A N 1
ATOM 4149 C CA . ALA A 1 570 ? 16.798 2.610 -11.549 1.00 97.62 570 ALA A CA 1
ATOM 4150 C C . ALA A 1 570 ? 17.261 1.616 -10.464 1.00 97.62 570 ALA A C 1
ATOM 4152 O O . ALA A 1 570 ? 16.513 1.356 -9.529 1.00 97.62 570 ALA A O 1
ATOM 4153 N N . ASP A 1 571 ? 18.499 1.126 -10.525 1.00 95.81 571 ASP A N 1
ATOM 4154 C CA . ASP A 1 571 ? 19.099 0.279 -9.486 1.00 95.81 571 ASP A CA 1
ATOM 4155 C C . ASP A 1 571 ? 19.230 1.014 -8.145 1.00 95.81 571 ASP A C 1
ATOM 4157 O O . ASP A 1 571 ? 18.824 0.484 -7.113 1.00 95.81 571 ASP A O 1
ATOM 4161 N N . THR A 1 572 ? 19.706 2.265 -8.144 1.00 95.88 572 THR A N 1
ATOM 4162 C CA . THR A 1 572 ? 19.812 3.035 -6.893 1.00 95.88 572 THR A CA 1
ATOM 4163 C C . THR A 1 572 ? 18.448 3.405 -6.314 1.00 95.88 572 THR A C 1
ATOM 4165 O O . THR A 1 572 ? 18.314 3.514 -5.100 1.00 95.88 572 THR A O 1
ATOM 4168 N N . ALA A 1 573 ? 17.430 3.585 -7.163 1.00 97.75 573 ALA A N 1
ATOM 4169 C CA . ALA A 1 573 ? 16.063 3.859 -6.730 1.00 97.75 573 ALA A CA 1
ATOM 4170 C C . ALA A 1 573 ? 15.394 2.626 -6.102 1.00 97.75 573 ALA A C 1
ATOM 4172 O O . ALA A 1 573 ? 14.679 2.769 -5.110 1.00 97.75 573 ALA A O 1
ATOM 4173 N N . LEU A 1 574 ? 15.647 1.428 -6.647 1.00 98.06 574 LEU A N 1
ATOM 4174 C CA . LEU A 1 574 ? 15.209 0.173 -6.036 1.00 98.06 574 LEU A CA 1
ATOM 4175 C C . LEU A 1 574 ? 15.892 -0.038 -4.682 1.00 98.06 574 LEU A C 1
ATOM 4177 O O . LEU A 1 574 ? 15.212 -0.325 -3.702 1.00 98.06 574 LEU A O 1
ATOM 4181 N N . GLN A 1 575 ? 17.212 0.164 -4.612 1.00 93.50 575 GLN A N 1
ATOM 4182 C CA . GLN A 1 575 ? 17.949 0.023 -3.356 1.00 93.50 575 GLN A CA 1
ATOM 4183 C C . GLN A 1 575 ? 17.446 1.007 -2.298 1.00 93.50 575 GLN A C 1
ATOM 4185 O O . GLN A 1 575 ? 17.155 0.599 -1.183 1.00 93.50 575 GLN A O 1
ATOM 4190 N N . ALA A 1 576 ? 17.238 2.277 -2.658 1.00 93.38 576 ALA A N 1
ATOM 4191 C CA . ALA A 1 576 ? 16.668 3.263 -1.742 1.00 93.38 576 ALA A CA 1
ATOM 4192 C C . ALA A 1 576 ? 15.253 2.887 -1.262 1.00 93.38 576 ALA A C 1
ATOM 4194 O O . ALA A 1 576 ? 14.858 3.274 -0.164 1.00 93.38 576 ALA A O 1
ATOM 4195 N N . ALA A 1 577 ? 14.482 2.151 -2.071 1.00 97.31 577 ALA A N 1
ATOM 4196 C CA . ALA A 1 577 ? 13.185 1.616 -1.668 1.00 97.31 577 ALA A CA 1
ATOM 4197 C C . ALA A 1 577 ? 13.309 0.463 -0.669 1.00 97.31 577 ALA A C 1
ATOM 4199 O O . ALA A 1 577 ? 12.587 0.458 0.323 1.00 97.31 577 ALA A O 1
ATOM 4200 N N . LEU A 1 578 ? 14.239 -0.464 -0.890 1.00 94.12 578 LEU A N 1
ATOM 4201 C CA . LEU A 1 578 ? 14.531 -1.547 0.053 1.00 94.12 578 LEU A CA 1
ATOM 4202 C C . LEU A 1 578 ? 15.080 -1.010 1.381 1.00 94.12 578 LEU A C 1
ATOM 4204 O O . LEU A 1 578 ? 14.599 -1.401 2.440 1.00 94.12 578 LEU A O 1
ATOM 4208 N N . ASP A 1 579 ? 16.009 -0.053 1.325 1.00 89.94 579 ASP A N 1
ATOM 4209 C CA . ASP A 1 579 ? 16.587 0.591 2.508 1.00 89.94 579 ASP A CA 1
ATOM 4210 C C . ASP A 1 579 ? 15.514 1.314 3.336 1.00 89.94 579 ASP A C 1
ATOM 4212 O O . ASP A 1 579 ? 15.565 1.308 4.563 1.00 89.94 579 ASP A O 1
ATOM 4216 N N . GLU A 1 580 ? 14.522 1.926 2.681 1.00 94.81 580 GLU A N 1
ATOM 4217 C CA . GLU A 1 580 ? 13.392 2.576 3.355 1.00 94.81 580 GLU A CA 1
ATOM 4218 C C . GLU A 1 580 ? 12.514 1.563 4.097 1.00 94.81 580 GLU A C 1
ATOM 4220 O O . GLU A 1 580 ? 12.153 1.797 5.252 1.00 94.81 580 GLU A O 1
ATOM 4225 N N . TRP A 1 581 ? 12.221 0.424 3.465 1.00 95.00 581 TRP A N 1
ATOM 4226 C CA . TRP A 1 581 ? 11.484 -0.663 4.102 1.00 95.00 581 TRP A CA 1
ATOM 4227 C C . TRP A 1 581 ? 12.241 -1.227 5.299 1.00 95.00 581 TRP A C 1
ATOM 4229 O O . TRP A 1 581 ? 11.657 -1.368 6.371 1.00 95.00 581 TRP A O 1
ATOM 4239 N N . GLU A 1 582 ? 13.530 -1.519 5.141 1.00 89.00 582 GLU A N 1
ATOM 4240 C CA . GLU A 1 582 ? 14.337 -2.082 6.222 1.00 89.00 582 GLU A CA 1
ATOM 4241 C C . GLU A 1 582 ? 14.532 -1.082 7.369 1.00 89.00 582 GLU A C 1
ATOM 4243 O O . GLU A 1 582 ? 14.472 -1.469 8.531 1.00 89.00 582 GLU A O 1
ATOM 4248 N N . ALA A 1 583 ? 14.674 0.215 7.074 1.00 87.62 583 ALA A N 1
ATOM 4249 C CA . ALA A 1 583 ? 14.750 1.258 8.098 1.00 87.62 583 ALA A CA 1
ATOM 4250 C C . ALA A 1 583 ? 13.448 1.418 8.900 1.00 87.62 583 ALA A C 1
ATOM 4252 O O . ALA A 1 583 ? 13.487 1.874 10.044 1.00 87.62 583 ALA A O 1
ATOM 4253 N N . TRP A 1 584 ? 12.302 1.084 8.304 1.00 94.19 584 TRP A N 1
ATOM 4254 C CA . TRP A 1 584 ? 11.002 1.114 8.972 1.00 94.19 584 TRP A CA 1
ATOM 4255 C C . TRP A 1 584 ? 10.731 -0.142 9.814 1.00 94.19 584 TRP A C 1
ATOM 4257 O O . TRP A 1 584 ? 10.053 -0.056 10.838 1.00 94.19 584 TRP A O 1
ATOM 4267 N N . ARG A 1 585 ? 11.239 -1.305 9.396 1.00 88.88 585 ARG A N 1
ATOM 4268 C CA . ARG A 1 585 ? 10.960 -2.590 10.047 1.00 88.88 585 ARG A CA 1
ATOM 4269 C C . ARG A 1 585 ? 11.427 -2.643 11.497 1.00 88.88 585 ARG A C 1
ATOM 4271 O O . ARG A 1 585 ? 12.447 -2.079 11.887 1.00 88.88 585 ARG A O 1
ATOM 4278 N N . VAL A 1 586 ? 10.697 -3.431 12.281 1.00 85.69 586 VAL A N 1
ATOM 4279 C CA . VAL A 1 586 ? 11.092 -3.814 13.637 1.00 85.69 586 VAL A CA 1
ATOM 4280 C C . VAL A 1 586 ? 11.549 -5.268 13.616 1.00 85.69 586 VAL A C 1
ATOM 4282 O O . VAL A 1 586 ? 11.015 -6.096 12.879 1.00 85.69 586 VAL A O 1
ATOM 4285 N N . ALA A 1 587 ? 12.563 -5.587 14.422 1.00 80.44 587 ALA A N 1
ATOM 4286 C CA . ALA A 1 587 ? 13.074 -6.947 14.506 1.00 80.44 587 ALA A CA 1
ATOM 4287 C C . ALA A 1 587 ? 11.943 -7.931 14.880 1.00 80.44 587 ALA A C 1
ATOM 4289 O O . ALA A 1 587 ? 11.219 -7.679 15.850 1.00 80.44 587 ALA A O 1
ATOM 4290 N N . PRO A 1 588 ? 11.796 -9.051 14.149 1.00 79.00 588 PRO A N 1
ATOM 4291 C CA . PRO A 1 588 ? 10.801 -10.060 14.476 1.00 79.00 588 PRO A CA 1
ATOM 4292 C C . PRO A 1 588 ? 11.082 -10.691 15.851 1.00 79.00 588 PRO A C 1
ATOM 4294 O O . PRO A 1 588 ? 12.215 -10.627 16.346 1.00 79.00 588 PRO A O 1
ATOM 4297 N N . PRO A 1 589 ? 10.081 -11.349 16.466 1.00 79.69 589 PRO A N 1
ATOM 4298 C CA . PRO A 1 589 ? 10.281 -12.142 17.671 1.00 79.69 589 PRO A CA 1
ATOM 4299 C C . PRO A 1 589 ? 11.461 -13.116 17.543 1.00 79.69 589 PRO A C 1
ATOM 4301 O O . PRO A 1 589 ? 11.704 -13.707 16.490 1.00 79.69 589 PRO A O 1
ATOM 4304 N N . ALA A 1 590 ? 12.206 -13.306 18.632 1.00 78.88 590 ALA A N 1
ATOM 4305 C CA . ALA A 1 590 ? 13.305 -14.263 18.644 1.00 78.88 590 ALA A CA 1
ATOM 4306 C C . ALA A 1 590 ? 12.781 -15.705 18.527 1.00 78.88 590 ALA A C 1
ATOM 4308 O O . ALA A 1 590 ? 11.745 -16.044 19.095 1.00 78.88 590 ALA A O 1
ATOM 4309 N N . GLY A 1 591 ? 13.538 -16.568 17.845 1.00 74.81 591 GLY A N 1
ATOM 4310 C CA . GLY A 1 591 ? 13.232 -17.998 17.740 1.00 74.81 591 GLY A CA 1
ATOM 4311 C C . GLY A 1 591 ? 12.314 -18.390 16.581 1.00 74.81 591 GLY A C 1
ATOM 4312 O O . GLY A 1 591 ? 12.019 -19.574 16.455 1.00 74.81 591 GLY A O 1
ATOM 4313 N N . LEU A 1 592 ? 11.906 -17.443 15.727 1.00 74.94 592 LEU A N 1
ATOM 4314 C CA . LEU A 1 592 ? 11.199 -17.765 14.487 1.00 74.94 592 LEU A CA 1
ATOM 4315 C C . LEU A 1 592 ? 12.120 -18.492 13.496 1.00 74.94 592 LEU A C 1
ATOM 4317 O O . LEU A 1 592 ? 13.292 -18.145 13.331 1.00 74.94 592 LEU A O 1
ATOM 4321 N N . SER A 1 593 ? 11.566 -19.475 12.791 1.00 75.25 593 SER A N 1
ATOM 4322 C CA . SER A 1 593 ? 12.165 -20.056 11.589 1.00 75.25 593 SER A CA 1
ATOM 4323 C C . SER A 1 593 ? 12.232 -19.036 10.442 1.00 75.25 593 SER A C 1
ATOM 4325 O O . SER A 1 593 ? 11.627 -17.960 10.493 1.00 75.25 593 SER A O 1
ATOM 4327 N N . ALA A 1 594 ? 12.944 -19.376 9.362 1.00 69.88 594 ALA A N 1
ATOM 4328 C CA . ALA A 1 594 ? 12.999 -18.541 8.160 1.00 69.88 594 ALA A CA 1
ATOM 4329 C C . ALA A 1 594 ? 11.605 -18.304 7.547 1.00 69.88 594 ALA A C 1
ATOM 4331 O O . ALA A 1 594 ? 11.290 -17.179 7.164 1.00 69.88 594 ALA A O 1
ATOM 4332 N N . VAL A 1 595 ? 10.750 -19.334 7.512 1.00 74.56 595 VAL A N 1
ATOM 4333 C CA . VAL A 1 595 ? 9.379 -19.237 6.981 1.00 74.56 595 VAL A CA 1
ATOM 4334 C C . VAL A 1 595 ? 8.508 -18.356 7.875 1.00 74.56 595 VAL A C 1
ATOM 4336 O O . VAL A 1 595 ? 7.860 -17.433 7.388 1.00 74.56 595 VAL A O 1
ATOM 4339 N N . GLU A 1 596 ? 8.535 -18.575 9.192 1.00 79.19 596 GLU A N 1
ATOM 4340 C CA . GLU A 1 596 ? 7.784 -17.744 10.144 1.00 79.19 596 GLU A CA 1
ATOM 4341 C C . GLU A 1 596 ? 8.242 -16.282 10.104 1.00 79.19 596 GLU A C 1
ATOM 4343 O O . GLU A 1 596 ? 7.418 -15.373 10.178 1.00 79.19 596 GLU A O 1
ATOM 4348 N N . THR A 1 597 ? 9.541 -16.043 9.910 1.00 79.81 597 THR A N 1
ATOM 4349 C CA . THR A 1 597 ? 10.090 -14.692 9.737 1.00 79.81 597 THR A CA 1
ATOM 4350 C C . THR A 1 597 ? 9.552 -14.018 8.474 1.00 79.81 597 THR A C 1
ATOM 4352 O O . THR A 1 597 ? 9.234 -12.830 8.507 1.00 79.81 597 THR A O 1
ATOM 4355 N N . GLN A 1 598 ? 9.410 -14.747 7.363 1.00 82.38 598 GLN A N 1
ATOM 4356 C CA . GLN A 1 598 ? 8.806 -14.197 6.146 1.00 82.38 598 GLN A CA 1
ATOM 4357 C C . GLN A 1 598 ? 7.324 -13.878 6.345 1.00 82.38 598 GLN A C 1
ATOM 4359 O O . GLN A 1 598 ? 6.887 -12.795 5.965 1.00 82.38 598 GLN A O 1
ATOM 4364 N N . ILE A 1 599 ? 6.563 -14.767 6.991 1.00 87.00 599 ILE A N 1
ATOM 4365 C CA . ILE A 1 599 ? 5.146 -14.522 7.297 1.00 87.00 599 ILE A CA 1
ATOM 4366 C C . ILE A 1 599 ? 5.002 -13.287 8.191 1.00 87.00 599 ILE A C 1
ATOM 4368 O O . ILE A 1 599 ? 4.154 -12.434 7.927 1.00 87.00 599 ILE A O 1
ATOM 4372 N N . TRP A 1 600 ? 5.857 -13.148 9.208 1.00 88.69 600 TRP A N 1
ATOM 4373 C CA . TRP A 1 600 ? 5.897 -11.965 10.065 1.00 88.69 600 TRP A CA 1
ATOM 4374 C C . TRP A 1 600 ? 6.149 -10.688 9.254 1.00 88.69 600 TRP A C 1
ATOM 4376 O O . TRP A 1 600 ? 5.353 -9.750 9.315 1.00 88.69 600 TRP A O 1
ATOM 4386 N N . ARG A 1 601 ? 7.211 -10.681 8.438 1.00 90.44 601 ARG A N 1
ATOM 4387 C CA . ARG A 1 601 ? 7.601 -9.536 7.597 1.00 90.44 601 ARG A CA 1
ATOM 4388 C C . ARG A 1 601 ? 6.537 -9.158 6.570 1.00 90.44 601 ARG A C 1
ATOM 4390 O O . ARG A 1 601 ? 6.308 -7.979 6.309 1.00 90.44 601 ARG A O 1
ATOM 4397 N N . GLN A 1 602 ? 5.865 -10.148 5.994 1.00 92.12 602 GLN A N 1
ATOM 4398 C CA . GLN A 1 602 ? 4.779 -9.901 5.056 1.00 92.12 602 GLN A CA 1
ATOM 4399 C C . GLN A 1 602 ? 3.552 -9.329 5.776 1.00 92.12 602 GLN A C 1
ATOM 4401 O O . GLN A 1 602 ? 2.925 -8.400 5.271 1.00 92.12 602 GLN A O 1
ATOM 4406 N N . SER A 1 603 ? 3.238 -9.834 6.972 1.00 93.62 603 SER A N 1
ATOM 4407 C CA . SER A 1 603 ? 2.106 -9.360 7.775 1.00 93.62 603 SER A CA 1
ATOM 4408 C C . SER A 1 603 ? 2.274 -7.895 8.189 1.00 93.62 603 SER A C 1
ATOM 4410 O O . SER A 1 603 ? 1.340 -7.108 8.036 1.00 93.62 603 SER A O 1
ATOM 4412 N N . GLU A 1 604 ? 3.464 -7.486 8.644 1.00 94.12 604 GLU A N 1
ATOM 4413 C CA . GLU A 1 604 ? 3.723 -6.074 8.966 1.00 94.12 604 GLU A CA 1
ATOM 4414 C C . GLU A 1 604 ? 3.674 -5.182 7.717 1.00 94.12 604 GLU A C 1
ATOM 4416 O O . GLU A 1 604 ? 3.114 -4.086 7.769 1.00 94.12 604 GLU A O 1
ATOM 4421 N N . ALA A 1 605 ? 4.189 -5.653 6.574 1.00 95.75 605 ALA A N 1
ATOM 4422 C CA . ALA A 1 605 ? 4.155 -4.888 5.333 1.00 95.75 605 ALA A CA 1
ATOM 4423 C C . ALA A 1 605 ? 2.714 -4.639 4.873 1.00 95.75 605 ALA A C 1
ATOM 4425 O O . ALA A 1 605 ? 2.393 -3.527 4.456 1.00 95.75 605 ALA A O 1
ATOM 4426 N N . VAL A 1 606 ? 1.829 -5.634 5.012 1.00 95.31 606 VAL A N 1
ATOM 4427 C CA . VAL A 1 606 ? 0.394 -5.487 4.731 1.00 95.31 606 VAL A CA 1
ATOM 4428 C C . VAL A 1 606 ? -0.254 -4.461 5.661 1.00 95.31 606 VAL A C 1
ATOM 4430 O O . VAL A 1 606 ? -0.990 -3.606 5.174 1.00 95.31 606 VAL A O 1
ATOM 4433 N N . LEU A 1 607 ? 0.049 -4.477 6.965 1.00 96.62 607 LEU A N 1
ATOM 4434 C CA . LEU A 1 607 ? -0.477 -3.478 7.907 1.00 96.62 607 LEU A CA 1
ATOM 4435 C C . LEU A 1 607 ? -0.014 -2.058 7.557 1.00 96.62 607 LEU A C 1
ATOM 4437 O O . LEU A 1 607 ? -0.820 -1.129 7.558 1.00 96.62 607 LEU A O 1
ATOM 4441 N N . ARG A 1 608 ? 1.265 -1.892 7.201 1.00 97.25 608 ARG A N 1
ATOM 4442 C CA . ARG A 1 608 ? 1.818 -0.603 6.762 1.00 97.25 608 ARG A CA 1
ATOM 4443 C C . ARG A 1 608 ? 1.140 -0.096 5.498 1.00 97.25 608 ARG A C 1
ATOM 4445 O O . ARG A 1 608 ? 0.763 1.070 5.424 1.00 97.25 608 ARG A O 1
ATOM 4452 N N . MET A 1 609 ? 1.007 -0.978 4.509 1.00 97.50 609 MET A N 1
ATOM 4453 C CA . MET A 1 609 ? 0.357 -0.688 3.236 1.00 97.50 609 MET A CA 1
ATOM 4454 C C . MET A 1 609 ? -1.128 -0.354 3.421 1.00 97.50 609 MET A C 1
ATOM 4456 O O . MET A 1 609 ? -1.646 0.529 2.749 1.00 97.50 609 MET A O 1
ATOM 4460 N N . GLY A 1 610 ? -1.809 -1.015 4.358 1.00 97.06 610 GLY A N 1
ATOM 4461 C CA . GLY A 1 610 ? -3.217 -0.771 4.671 1.00 97.06 610 GLY A CA 1
ATOM 4462 C C . GLY A 1 610 ? -3.506 0.594 5.296 1.00 97.06 610 GLY A C 1
ATOM 4463 O O . GLY A 1 610 ? -4.674 0.987 5.337 1.00 97.06 610 GLY A O 1
ATOM 4464 N N . GLN A 1 611 ? -2.485 1.314 5.779 1.00 97.81 611 GLN A N 1
ATOM 4465 C CA . GLN A 1 611 ? -2.670 2.588 6.464 1.00 97.81 611 GLN A CA 1
ATOM 4466 C C . GLN A 1 611 ? -2.683 3.787 5.504 1.00 97.81 611 GLN A C 1
ATOM 4468 O O . GLN A 1 611 ? -1.719 4.060 4.789 1.00 97.81 611 GLN A O 1
ATOM 4473 N N . VAL A 1 612 ? -3.757 4.571 5.562 1.00 98.12 612 VAL A N 1
ATOM 4474 C CA . VAL A 1 612 ? -3.919 5.826 4.822 1.00 98.12 612 VAL A CA 1
ATOM 4475 C C . VAL A 1 612 ? -3.035 6.919 5.424 1.00 98.12 612 VAL A C 1
ATOM 4477 O O . VAL A 1 612 ? -3.045 7.169 6.631 1.00 98.12 612 VAL A O 1
ATOM 4480 N N . ARG A 1 613 ? -2.284 7.606 4.561 1.00 96.88 613 ARG A N 1
ATOM 4481 C CA . ARG A 1 613 ? -1.322 8.668 4.905 1.00 96.88 613 ARG A CA 1
ATOM 4482 C C . ARG A 1 613 ? -1.684 10.032 4.322 1.00 96.88 613 ARG A C 1
ATOM 4484 O O . ARG A 1 613 ? -0.950 11.000 4.520 1.00 96.88 613 ARG A O 1
ATOM 4491 N N . GLU A 1 614 ? -2.813 10.124 3.632 1.00 94.31 614 GLU A N 1
ATOM 4492 C CA . GLU A 1 614 ? -3.354 11.382 3.129 1.00 94.31 614 GLU A CA 1
ATOM 4493 C C . GLU A 1 614 ? -3.604 12.375 4.273 1.00 94.31 614 GLU A C 1
ATOM 4495 O O . GLU A 1 614 ? -4.102 12.014 5.333 1.00 94.31 614 GLU A O 1
ATOM 4500 N N . THR A 1 615 ? -3.228 13.641 4.071 1.00 92.25 615 THR A N 1
ATOM 4501 C CA . THR A 1 615 ? -3.307 14.704 5.101 1.00 92.25 615 THR A CA 1
ATOM 4502 C C . THR A 1 615 ? -4.209 15.870 4.695 1.00 92.25 615 THR A C 1
ATOM 4504 O O . THR A 1 615 ? -4.301 16.874 5.402 1.00 92.25 615 THR A O 1
ATOM 4507 N N . SER A 1 616 ? -4.866 15.764 3.539 1.00 88.12 616 SER A N 1
ATOM 4508 C CA . SER A 1 616 ? -5.769 16.783 2.996 1.00 88.12 616 SER A CA 1
ATOM 4509 C C . SER A 1 616 ? -7.131 16.832 3.689 1.00 88.12 616 SER A C 1
ATOM 4511 O O . SER A 1 616 ? -7.841 17.830 3.557 1.00 88.12 616 SER A O 1
ATOM 4513 N N . ASP A 1 617 ? -7.495 15.780 4.418 1.00 91.06 617 ASP A N 1
ATOM 4514 C CA . ASP A 1 617 ? -8.758 15.631 5.139 1.00 91.06 617 ASP A CA 1
ATOM 4515 C C . ASP A 1 617 ? -8.556 14.817 6.436 1.00 91.06 617 ASP A C 1
ATOM 4517 O O . ASP A 1 617 ? -7.446 14.759 6.970 1.00 91.06 617 ASP A O 1
ATOM 4521 N N . LEU A 1 618 ? -9.631 14.252 6.998 1.00 94.81 618 LEU A N 1
ATOM 4522 C CA . LEU A 1 618 ? -9.585 13.503 8.257 1.00 94.81 618 LEU A CA 1
ATOM 4523 C C . LEU A 1 618 ? -9.092 12.064 8.076 1.00 94.81 618 LEU A C 1
ATOM 4525 O O . LEU A 1 618 ? -9.115 11.312 9.040 1.00 94.81 618 LEU A O 1
ATOM 4529 N N . SER A 1 619 ? -8.672 11.661 6.876 1.00 95.25 619 SER A N 1
ATOM 4530 C CA . SER A 1 619 ? -8.382 10.263 6.564 1.00 95.25 619 SER A CA 1
ATOM 4531 C C . SER A 1 619 ? -7.082 9.710 7.146 1.00 95.25 619 SER A C 1
ATOM 4533 O O . SER A 1 619 ? -6.938 8.487 7.231 1.00 95.25 619 SER A O 1
ATOM 4535 N N . PHE A 1 620 ? -6.152 10.584 7.538 1.00 97.56 620 PHE A N 1
ATOM 4536 C CA . PHE A 1 620 ? -4.836 10.206 8.046 1.00 97.56 620 PHE A CA 1
ATOM 4537 C C . PHE A 1 620 ? -4.937 9.221 9.214 1.00 97.56 620 PHE A C 1
ATOM 4539 O O . PHE A 1 620 ? -5.537 9.542 10.237 1.00 97.56 620 PHE A O 1
ATOM 4546 N N . GLY A 1 621 ? -4.287 8.065 9.087 1.00 97.75 621 GLY A N 1
ATOM 4547 C CA . GLY A 1 621 ? -4.203 7.044 10.130 1.00 97.75 621 GLY A CA 1
ATOM 4548 C C . GLY A 1 621 ? -5.195 5.892 9.977 1.00 97.75 621 GLY A C 1
ATOM 4549 O O . GLY A 1 621 ? -4.979 4.854 10.598 1.00 97.75 621 GLY A O 1
ATOM 4550 N N . GLN A 1 622 ? -6.221 6.018 9.128 1.00 96.31 622 GLN A N 1
ATOM 4551 C CA . GLN A 1 622 ? -7.141 4.916 8.813 1.00 96.31 622 GLN A CA 1
ATOM 4552 C C . GLN A 1 622 ? -6.412 3.656 8.380 1.00 96.31 622 GLN A C 1
ATOM 4554 O O . GLN A 1 622 ? -5.471 3.750 7.600 1.00 96.31 622 GLN A O 1
ATOM 4559 N N . ILE A 1 623 ? -6.897 2.487 8.799 1.00 97.62 623 ILE A N 1
ATOM 4560 C CA . ILE A 1 623 ? -6.414 1.196 8.302 1.00 97.62 623 ILE A CA 1
ATOM 4561 C C . ILE A 1 623 ? -7.574 0.471 7.626 1.00 97.62 623 ILE A C 1
ATOM 4563 O O . ILE A 1 623 ? -8.593 0.190 8.256 1.00 97.62 623 ILE A O 1
ATOM 4567 N N . LEU A 1 624 ? -7.421 0.186 6.335 1.00 95.75 624 LEU A N 1
ATOM 4568 C CA . LEU A 1 624 ? -8.476 -0.420 5.524 1.00 95.75 624 LEU A CA 1
ATOM 4569 C C . LEU A 1 624 ? -8.599 -1.928 5.782 1.00 95.75 624 LEU A C 1
ATOM 4571 O O . LEU A 1 624 ? -7.594 -2.611 5.969 1.00 95.75 624 LEU A O 1
ATOM 4575 N N . ALA A 1 625 ? -9.826 -2.454 5.713 1.00 92.81 625 ALA A N 1
ATOM 4576 C CA . ALA A 1 625 ? -10.100 -3.887 5.863 1.00 92.81 625 ALA A CA 1
ATOM 4577 C C . ALA A 1 625 ? -9.562 -4.732 4.690 1.00 92.81 625 ALA A C 1
ATOM 4579 O O . ALA A 1 625 ? -9.215 -5.900 4.861 1.00 92.81 625 ALA A O 1
ATOM 4580 N N . SER A 1 626 ? -9.452 -4.146 3.493 1.00 91.56 626 SER A N 1
ATOM 4581 C CA . SER A 1 626 ? -8.728 -4.734 2.364 1.00 91.56 626 SER A CA 1
ATOM 4582 C C . SER A 1 626 ? -7.983 -3.686 1.545 1.00 91.56 626 SER A C 1
ATOM 4584 O O . SER A 1 626 ? -8.375 -2.522 1.485 1.00 91.56 626 SER A O 1
ATOM 4586 N N . LEU A 1 627 ? -6.932 -4.122 0.854 1.00 91.69 627 LEU A N 1
ATOM 4587 C CA . LEU A 1 627 ? -6.305 -3.351 -0.216 1.00 91.69 627 LEU A CA 1
ATOM 4588 C C . LEU A 1 627 ? -7.021 -3.620 -1.557 1.00 91.69 627 LEU A C 1
ATOM 4590 O O . LEU A 1 627 ? -7.552 -4.722 -1.747 1.00 91.69 627 LEU A O 1
ATOM 4594 N N . PRO A 1 628 ? -7.018 -2.671 -2.516 1.00 84.50 628 PRO A N 1
ATOM 4595 C CA . PRO A 1 628 ? -7.495 -2.935 -3.875 1.00 84.50 628 PRO A CA 1
ATOM 4596 C C . PRO A 1 628 ? -6.769 -4.136 -4.499 1.00 84.50 628 PRO A C 1
ATOM 4598 O O . PRO A 1 628 ? -5.587 -4.297 -4.233 1.00 84.50 628 PRO A O 1
ATOM 4601 N N . PRO A 1 629 ? -7.419 -4.974 -5.328 1.00 80.31 629 PRO A N 1
ATOM 4602 C CA . PRO A 1 629 ? -8.776 -4.839 -5.862 1.00 80.31 629 PRO A CA 1
ATOM 4603 C C . PRO A 1 629 ? -9.861 -5.426 -4.940 1.00 80.31 629 PRO A C 1
ATOM 4605 O O . PRO A 1 629 ? -10.968 -5.709 -5.396 1.00 80.31 629 PRO A O 1
ATOM 4608 N N . GLY A 1 630 ? -9.562 -5.629 -3.651 1.00 83.38 630 GLY A N 1
ATOM 4609 C CA . GLY A 1 630 ? -10.556 -6.010 -2.656 1.00 83.38 630 GLY A CA 1
ATOM 4610 C C . GLY A 1 630 ? -11.782 -5.091 -2.685 1.00 83.38 630 GLY A C 1
ATOM 4611 O O . GLY A 1 630 ? -11.714 -3.908 -3.020 1.00 83.38 630 GLY A O 1
ATOM 4612 N N . ASN A 1 631 ? -12.947 -5.648 -2.357 1.00 74.75 631 ASN A N 1
ATOM 4613 C CA . ASN A 1 631 ? -14.202 -4.890 -2.376 1.00 74.75 631 ASN A CA 1
ATOM 4614 C C . ASN A 1 631 ? -14.363 -3.965 -1.159 1.00 74.75 631 ASN A C 1
ATOM 4616 O O . ASN A 1 631 ? -15.227 -3.083 -1.174 1.00 74.75 631 ASN A O 1
ATOM 4620 N N . TRP A 1 632 ? -13.542 -4.166 -0.131 1.00 85.12 632 TRP A N 1
ATOM 4621 C CA . TRP A 1 632 ? -13.703 -3.630 1.216 1.00 85.12 632 TRP A CA 1
ATOM 4622 C C . TRP A 1 632 ? -12.558 -2.687 1.588 1.00 85.12 632 TRP A C 1
ATOM 4624 O O . TRP A 1 632 ? -12.060 -2.694 2.710 1.00 85.12 632 TRP A O 1
ATOM 4634 N N . ASN A 1 633 ? -12.151 -1.844 0.636 1.00 90.12 633 ASN A N 1
ATOM 4635 C CA . ASN A 1 633 ? -11.130 -0.814 0.845 1.00 90.12 633 ASN A CA 1
ATOM 4636 C C . ASN A 1 633 ? -11.750 0.357 1.614 1.00 90.12 633 ASN A C 1
ATOM 4638 O O . ASN A 1 633 ? -11.993 1.439 1.080 1.00 90.12 633 ASN A O 1
ATOM 4642 N N . ILE A 1 634 ? -12.128 0.080 2.850 1.00 90.50 634 ILE A N 1
ATOM 4643 C CA . ILE A 1 634 ? -12.886 0.939 3.746 1.00 90.50 634 ILE A CA 1
ATOM 4644 C C . ILE A 1 634 ? -12.531 0.526 5.181 1.00 90.50 634 ILE A C 1
ATOM 4646 O O . ILE A 1 634 ? -12.106 -0.605 5.429 1.00 90.50 634 ILE A O 1
ATOM 4650 N N . THR A 1 635 ? -12.652 1.454 6.122 1.00 94.88 635 THR A N 1
ATOM 4651 C CA . THR A 1 635 ? -12.179 1.264 7.498 1.00 94.88 635 THR A CA 1
ATOM 4652 C C . THR A 1 635 ? -13.324 0.783 8.381 1.00 94.88 635 THR A C 1
ATOM 4654 O O . THR A 1 635 ? -14.139 1.602 8.805 1.00 94.88 635 THR A O 1
ATOM 4657 N N . TRP A 1 636 ? -13.395 -0.514 8.690 1.00 94.38 636 TRP A N 1
ATOM 4658 C CA . TRP A 1 636 ? -14.264 -1.006 9.768 1.00 94.38 636 TRP A CA 1
ATOM 4659 C C . TRP A 1 636 ? -13.656 -0.683 11.130 1.00 94.38 636 TRP A C 1
ATOM 4661 O O . TRP A 1 636 ? -12.477 -0.955 11.369 1.00 94.38 636 TRP A O 1
ATOM 4671 N N . SER A 1 637 ? -14.473 -0.146 12.043 1.00 94.75 637 SER A N 1
ATOM 4672 C CA . SER A 1 637 ? -14.032 0.206 13.402 1.00 94.75 637 SER A CA 1
ATOM 4673 C C . SER A 1 637 ? -13.410 -0.997 14.122 1.00 94.75 637 SER A C 1
ATOM 4675 O O . SER A 1 637 ? -12.367 -0.872 14.764 1.00 94.75 637 SER A O 1
ATOM 4677 N N . ARG A 1 638 ? -14.031 -2.174 13.978 1.00 94.19 638 ARG A N 1
ATOM 4678 C CA . ARG A 1 638 ? -13.565 -3.434 14.569 1.00 94.19 638 ARG A CA 1
ATOM 4679 C C . ARG A 1 638 ? -12.230 -3.899 13.993 1.00 94.19 638 ARG A C 1
ATOM 4681 O O . ARG A 1 638 ? -11.305 -4.172 14.755 1.00 94.19 638 ARG A O 1
ATOM 4688 N N . ASP A 1 639 ? -12.128 -3.995 12.673 1.00 95.06 639 ASP A N 1
ATOM 4689 C CA . ASP A 1 639 ? -10.949 -4.551 11.997 1.00 95.06 639 ASP A CA 1
ATOM 4690 C C . ASP A 1 639 ? -9.712 -3.700 12.283 1.00 95.06 639 ASP A C 1
ATOM 4692 O O . ASP A 1 639 ? -8.646 -4.214 12.636 1.00 95.06 639 ASP A O 1
ATOM 4696 N N . MET A 1 640 ? -9.885 -2.377 12.241 1.00 96.62 640 MET A N 1
ATOM 4697 C CA . MET A 1 640 ? -8.823 -1.440 12.569 1.00 96.62 640 MET A CA 1
ATOM 4698 C C . MET A 1 640 ? -8.352 -1.583 14.022 1.00 96.62 640 MET A C 1
ATOM 4700 O O . MET A 1 640 ? -7.158 -1.446 14.272 1.00 96.62 640 MET A O 1
ATOM 4704 N N . ALA A 1 641 ? -9.225 -1.908 14.983 1.00 98.00 641 ALA A N 1
ATOM 4705 C CA . ALA A 1 641 ? -8.798 -2.132 16.366 1.00 98.00 641 ALA A CA 1
ATOM 4706 C C . ALA A 1 641 ? -7.821 -3.317 16.484 1.00 98.00 641 ALA A C 1
ATOM 4708 O O . ALA A 1 641 ? -6.808 -3.213 17.176 1.00 98.00 641 ALA A O 1
ATOM 4709 N N . TYR A 1 642 ? -8.066 -4.417 15.765 1.00 97.69 642 TYR A N 1
ATOM 4710 C CA . TYR A 1 642 ? -7.132 -5.547 15.720 1.00 97.69 642 TYR A CA 1
ATOM 4711 C C . TYR A 1 642 ? -5.833 -5.197 14.990 1.00 97.69 642 TYR A C 1
ATOM 4713 O O . TYR A 1 642 ? -4.757 -5.565 15.462 1.00 97.69 642 TYR A O 1
ATOM 4721 N N . ALA A 1 643 ? -5.914 -4.443 13.890 1.00 98.19 643 ALA A N 1
ATOM 4722 C CA . ALA A 1 643 ? -4.737 -3.952 13.178 1.00 98.19 643 ALA A CA 1
ATOM 4723 C C . ALA A 1 643 ? -3.858 -3.054 14.067 1.00 98.19 643 ALA A C 1
ATOM 4725 O O . ALA A 1 643 ? -2.640 -3.225 14.101 1.00 98.19 643 ALA A O 1
ATOM 4726 N N . VAL A 1 644 ? -4.470 -2.156 14.849 1.00 98.50 644 VAL A N 1
ATOM 4727 C CA . VAL A 1 644 ? -3.780 -1.315 15.840 1.00 98.50 644 VAL A CA 1
ATOM 4728 C C . VAL A 1 644 ? -3.044 -2.172 16.860 1.00 98.50 644 VAL A C 1
ATOM 4730 O O . VAL A 1 644 ? -1.873 -1.923 17.127 1.00 98.50 644 VAL A O 1
ATOM 4733 N N . VAL A 1 645 ? -3.691 -3.196 17.417 1.00 97.12 645 VAL A N 1
ATOM 4734 C CA . VAL A 1 645 ? -3.040 -4.091 18.385 1.00 97.12 645 VAL A CA 1
ATOM 4735 C C . VAL A 1 645 ? -1.893 -4.868 17.734 1.00 97.12 645 VAL A C 1
ATOM 4737 O O . VAL A 1 645 ? -0.831 -4.992 18.343 1.00 97.12 645 VAL A O 1
ATOM 4740 N N . GLY A 1 646 ? -2.053 -5.310 16.483 1.00 95.06 646 GLY A N 1
ATOM 4741 C CA . GLY A 1 646 ? -0.968 -5.894 15.691 1.00 95.06 646 GLY A CA 1
ATOM 4742 C C . GLY A 1 646 ? 0.239 -4.960 15.586 1.00 95.06 646 GLY A C 1
ATOM 4743 O O . GLY A 1 646 ? 1.341 -5.357 15.950 1.00 95.06 646 GLY A O 1
ATOM 4744 N N . LEU A 1 647 ? 0.013 -3.701 15.193 1.00 96.69 647 LEU A N 1
ATOM 4745 C CA . LEU A 1 647 ? 1.052 -2.668 15.101 1.00 96.69 647 LEU A CA 1
ATOM 4746 C C . LEU A 1 647 ? 1.720 -2.384 16.454 1.00 96.69 647 LEU A C 1
ATOM 4748 O O . LEU A 1 647 ? 2.940 -2.262 16.526 1.00 96.69 647 LEU A O 1
ATOM 4752 N N . VAL A 1 648 ? 0.948 -2.308 17.543 1.00 90.38 648 VAL A N 1
ATOM 4753 C CA . VAL A 1 648 ? 1.484 -2.094 18.898 1.00 90.38 648 VAL A CA 1
ATOM 4754 C C . VAL A 1 648 ? 2.461 -3.203 19.280 1.00 90.38 648 VAL A C 1
ATOM 4756 O O . VAL A 1 648 ? 3.580 -2.920 19.709 1.00 90.38 648 VAL A O 1
ATOM 4759 N N . HIS A 1 649 ? 2.052 -4.463 19.122 1.00 87.44 649 HIS A N 1
ATOM 4760 C CA . HIS A 1 649 ? 2.856 -5.616 19.538 1.00 87.44 649 HIS A CA 1
ATOM 4761 C C . HIS A 1 649 ? 3.971 -5.964 18.549 1.00 87.44 649 HIS A C 1
ATOM 4763 O O . HIS A 1 649 ? 4.931 -6.627 18.935 1.00 87.44 649 HIS A O 1
ATOM 4769 N N . SER A 1 650 ? 3.899 -5.471 17.311 1.00 86.88 650 SER A N 1
ATOM 4770 C CA . SER A 1 650 ? 5.003 -5.536 16.352 1.00 86.88 650 SER A CA 1
ATOM 4771 C C . SER A 1 650 ? 5.984 -4.360 16.466 1.00 86.88 650 SER A C 1
ATOM 4773 O O . SER A 1 650 ? 6.946 -4.311 15.712 1.00 86.88 650 SER A O 1
ATOM 4775 N N . GLY A 1 651 ? 5.766 -3.414 17.389 1.00 88.00 651 GLY A N 1
ATOM 4776 C CA . 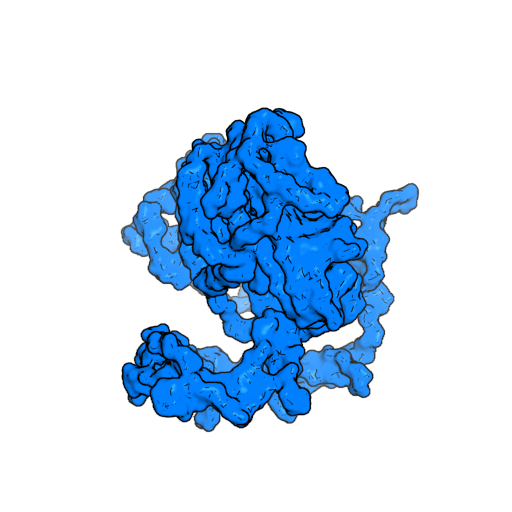GLY A 1 651 ? 6.666 -2.280 17.642 1.00 88.00 651 GLY A CA 1
ATOM 4777 C C . GLY A 1 651 ? 6.423 -1.028 16.786 1.00 88.00 651 GLY A C 1
ATOM 4778 O O . GLY A 1 651 ? 7.158 -0.050 16.917 1.00 88.00 651 GLY A O 1
ATOM 4779 N N . HIS A 1 652 ? 5.364 -1.005 15.977 1.00 95.00 652 HIS A N 1
ATOM 4780 C CA . HIS A 1 652 ? 4.981 0.097 15.082 1.00 95.00 652 HIS A CA 1
ATOM 4781 C C . HIS A 1 652 ? 4.075 1.116 15.795 1.00 95.00 652 HIS A C 1
ATOM 4783 O O . HIS A 1 652 ? 2.916 1.349 15.444 1.00 95.00 652 HIS A O 1
ATOM 4789 N N . ALA A 1 653 ? 4.601 1.713 16.870 1.00 9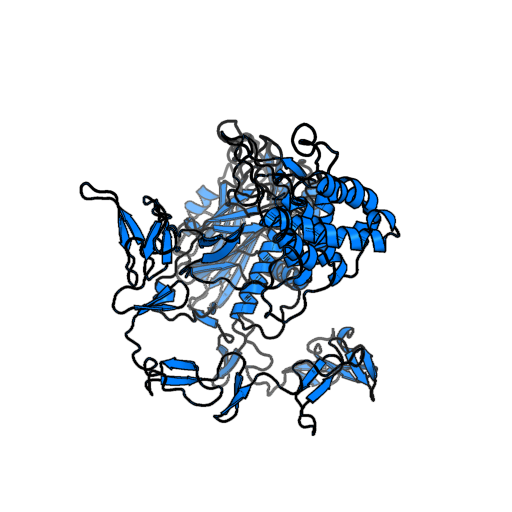2.25 653 ALA A N 1
ATOM 4790 C CA . ALA A 1 653 ? 3.836 2.591 17.760 1.00 92.25 653 ALA A CA 1
ATOM 4791 C C . ALA A 1 653 ? 3.362 3.897 17.091 1.00 92.25 653 ALA A C 1
ATOM 4793 O O . ALA A 1 653 ? 2.333 4.445 17.488 1.00 92.25 653 ALA A O 1
ATOM 4794 N N . ALA A 1 654 ? 4.088 4.414 16.096 1.00 95.12 654 ALA A N 1
ATOM 4795 C CA . ALA A 1 654 ? 3.708 5.646 15.403 1.00 95.12 654 ALA A CA 1
ATOM 4796 C C . ALA A 1 654 ? 2.455 5.437 14.537 1.00 95.12 654 ALA A C 1
ATOM 4798 O O . ALA A 1 654 ? 1.519 6.235 14.589 1.00 95.12 654 ALA A O 1
ATOM 4799 N N . GLU A 1 655 ? 2.409 4.331 13.799 1.00 98.38 655 GLU A N 1
ATOM 4800 C CA . GLU A 1 655 ? 1.269 3.904 12.996 1.00 98.38 655 GLU A CA 1
ATOM 4801 C C . GLU A 1 655 ? 0.057 3.593 13.885 1.00 98.38 655 GLU A C 1
ATOM 4803 O O . GLU A 1 655 ? -1.051 4.048 13.593 1.00 98.38 655 GLU A O 1
ATOM 4808 N N . ALA A 1 656 ? 0.261 2.895 15.009 1.00 98.50 656 ALA A N 1
ATOM 4809 C CA . ALA A 1 656 ? -0.801 2.621 15.980 1.00 98.50 656 ALA A CA 1
ATOM 4810 C C . ALA A 1 656 ? -1.396 3.910 16.579 1.00 98.50 656 ALA A C 1
ATOM 4812 O O . ALA A 1 656 ? -2.615 4.054 16.667 1.00 98.50 656 ALA A O 1
ATOM 4813 N N . MET A 1 657 ? -0.541 4.870 16.947 1.00 98.56 657 MET A N 1
ATOM 4814 C CA . MET A 1 657 ? -0.945 6.193 17.433 1.00 98.56 657 MET A CA 1
ATOM 4815 C C . MET A 1 657 ? -1.775 6.944 16.385 1.00 98.56 657 MET A C 1
ATOM 4817 O O . MET A 1 657 ? -2.837 7.467 16.717 1.00 98.56 657 MET A O 1
ATOM 4821 N N . ALA A 1 658 ? -1.331 6.968 15.124 1.00 98.62 658 ALA A N 1
ATOM 4822 C CA . ALA A 1 658 ? -2.057 7.629 14.042 1.00 98.62 658 ALA A CA 1
ATOM 4823 C C . ALA A 1 658 ? -3.461 7.033 13.835 1.00 98.62 658 ALA A C 1
ATOM 4825 O O . ALA A 1 658 ? -4.425 7.781 13.694 1.00 98.62 658 ALA A O 1
ATOM 4826 N N . ALA A 1 659 ? -3.595 5.705 13.884 1.00 98.69 659 ALA A N 1
ATOM 4827 C CA . ALA A 1 659 ? -4.882 5.021 13.750 1.00 98.69 659 ALA A CA 1
ATOM 4828 C C . ALA A 1 659 ? -5.827 5.253 14.940 1.00 98.69 659 ALA A C 1
ATOM 4830 O O . ALA A 1 659 ? -7.027 5.455 14.754 1.00 98.69 659 ALA A O 1
ATOM 4831 N N . LEU A 1 660 ? -5.304 5.285 16.168 1.00 98.81 660 LEU A N 1
ATOM 4832 C CA . LEU A 1 660 ? -6.102 5.638 17.346 1.00 98.81 660 LEU A CA 1
ATOM 4833 C C . LEU A 1 660 ? -6.552 7.104 17.298 1.00 98.81 660 LEU A C 1
ATOM 4835 O O . LEU A 1 660 ? -7.706 7.415 17.590 1.00 98.81 660 LEU A O 1
ATOM 4839 N N . GLU A 1 661 ? -5.660 8.013 16.899 1.00 98.62 661 GLU A N 1
ATOM 4840 C CA . GLU A 1 661 ? -5.987 9.432 16.786 1.00 98.62 661 GLU A CA 1
ATOM 4841 C C . GLU A 1 661 ? -6.978 9.712 15.648 1.00 98.62 661 GLU A C 1
ATOM 4843 O O . GLU A 1 661 ? -7.844 10.576 15.799 1.00 98.62 661 GLU A O 1
ATOM 4848 N N . PHE A 1 662 ? -6.904 8.958 14.546 1.00 98.50 662 PHE A N 1
ATOM 4849 C CA . PHE A 1 662 ? -7.898 8.996 13.476 1.00 98.50 662 PHE A CA 1
ATOM 4850 C C . PHE A 1 662 ? -9.315 8.822 14.035 1.00 98.50 662 PHE A C 1
ATOM 4852 O O . PHE A 1 662 ? -10.162 9.685 13.818 1.00 98.50 662 PHE A O 1
ATOM 4859 N N . VAL A 1 663 ? -9.565 7.775 14.829 1.00 98.12 663 VAL A N 1
ATOM 4860 C CA . VAL A 1 663 ? -10.899 7.493 15.396 1.00 98.12 663 VAL A CA 1
ATOM 4861 C C . VAL A 1 663 ? -11.416 8.638 16.260 1.00 98.12 663 VAL A C 1
ATOM 4863 O O . VAL A 1 663 ? -12.619 8.884 16.286 1.00 98.12 663 VAL A O 1
ATOM 4866 N N . LEU A 1 664 ? -10.528 9.351 16.956 1.00 98.06 664 LEU A N 1
ATOM 4867 C CA . LEU A 1 664 ? -10.879 10.496 17.802 1.00 98.06 664 LEU A CA 1
ATOM 4868 C C . LEU A 1 664 ? -11.191 11.771 17.009 1.00 98.06 664 LEU A C 1
ATOM 4870 O O . LEU A 1 664 ? -11.805 12.685 17.558 1.00 98.06 664 LEU A O 1
ATOM 4874 N N . LYS A 1 665 ? -10.738 11.853 15.754 1.00 96.81 665 LYS A N 1
ATOM 4875 C CA . LYS A 1 665 ? -10.897 13.020 14.873 1.00 96.81 665 LYS A CA 1
ATOM 4876 C C . LYS A 1 665 ? -11.943 12.821 13.782 1.00 96.81 665 LYS A C 1
ATOM 4878 O O . LYS A 1 665 ? -12.496 13.813 13.317 1.00 96.81 665 LYS A O 1
ATOM 4883 N N . ALA A 1 666 ? -12.161 11.581 13.356 1.00 96.44 666 ALA A N 1
ATOM 4884 C CA . ALA A 1 666 ? -13.088 11.220 12.296 1.00 96.44 666 ALA A CA 1
ATOM 4885 C C . ALA A 1 666 ? -14.523 11.641 12.633 1.00 96.44 666 ALA A C 1
ATOM 4887 O O . ALA A 1 666 ? -14.899 11.736 13.809 1.00 96.44 666 ALA A O 1
ATOM 4888 N N . ASP A 1 667 ? -15.333 11.857 11.596 1.00 95.31 667 ASP A N 1
ATOM 4889 C CA . ASP A 1 667 ? -16.745 12.173 11.775 1.00 95.31 667 ASP A CA 1
ATOM 4890 C C . ASP A 1 667 ? -17.442 11.022 12.514 1.00 95.31 667 ASP A C 1
ATOM 4892 O O . ASP A 1 667 ? -17.191 9.843 12.261 1.00 95.31 667 ASP A O 1
ATOM 4896 N N . SER A 1 668 ? -18.343 11.377 13.424 1.00 94.25 668 SER A N 1
ATOM 4897 C CA . SER A 1 668 ? -19.250 10.463 14.118 1.00 94.25 668 SER A CA 1
ATOM 4898 C C . SER A 1 668 ? -20.481 11.238 14.605 1.00 94.25 668 SER A C 1
ATOM 4900 O O . SER A 1 668 ? -20.541 12.467 14.482 1.00 94.25 668 SER A O 1
ATOM 4902 N N . GLY A 1 669 ? -21.489 10.543 15.129 1.00 93.00 669 GLY A N 1
ATOM 4903 C CA . GLY A 1 669 ? -22.715 11.166 15.639 1.00 93.00 669 GLY A CA 1
ATOM 4904 C C . GLY A 1 669 ? -23.888 11.162 14.655 1.00 93.00 669 GLY A C 1
ATOM 4905 O O . GLY A 1 669 ? -24.994 11.569 15.019 1.00 93.00 669 GLY A O 1
ATOM 4906 N N . GLY A 1 670 ? -23.696 10.680 13.423 1.00 92.56 670 GLY A N 1
ATOM 4907 C CA . GLY A 1 670 ? -24.733 10.628 12.389 1.00 92.56 670 GLY A CA 1
ATOM 4908 C C . GLY A 1 670 ? -25.934 9.753 12.764 1.00 92.56 670 GLY A C 1
ATOM 4909 O O . GLY A 1 670 ? -27.036 9.966 12.255 1.00 92.56 670 GLY A O 1
ATOM 4910 N N . TYR A 1 671 ? -25.739 8.825 13.702 1.00 92.31 671 TYR A N 1
ATOM 4911 C CA . TYR A 1 671 ? -26.721 7.833 14.140 1.00 92.31 671 TYR A CA 1
ATOM 4912 C C . TYR A 1 671 ? -27.190 8.044 15.589 1.00 92.31 671 TYR A C 1
ATOM 4914 O O . TYR A 1 671 ? -27.816 7.161 16.180 1.00 92.31 671 TYR A O 1
ATOM 4922 N N . GLU A 1 672 ? -26.956 9.234 16.163 1.00 92.88 672 GLU A N 1
ATOM 4923 C CA . GLU A 1 672 ? -27.398 9.567 17.527 1.00 92.88 672 GLU A CA 1
ATOM 4924 C C . GLU A 1 672 ? -28.916 9.405 17.663 1.00 92.88 672 GLU A C 1
ATOM 4926 O O . GLU A 1 672 ? -29.431 8.724 18.555 1.00 92.88 672 GLU A O 1
ATOM 4931 N N . ALA A 1 673 ? -29.650 9.996 16.722 1.00 89.62 673 ALA A N 1
ATOM 4932 C CA . ALA A 1 673 ? -31.095 9.903 16.674 1.00 89.62 673 ALA A CA 1
ATOM 4933 C C . ALA A 1 673 ? -31.533 8.520 16.168 1.00 89.62 673 ALA A C 1
ATOM 4935 O O . ALA A 1 673 ? -31.655 8.292 14.968 1.00 89.62 673 ALA A O 1
ATOM 4936 N N . GLY A 1 674 ? -31.844 7.624 17.103 1.00 84.00 674 GLY A N 1
ATOM 4937 C CA . GLY A 1 674 ? -32.511 6.350 16.826 1.00 84.00 674 GLY A CA 1
ATOM 4938 C C . GLY A 1 674 ? -31.705 5.107 17.182 1.00 84.00 674 GLY A C 1
ATOM 4939 O O . GLY A 1 674 ? -32.329 4.060 17.338 1.00 84.00 674 GLY A O 1
ATOM 4940 N N . TYR A 1 675 ? -30.383 5.226 17.362 1.00 90.62 675 TYR A N 1
ATOM 4941 C CA . TYR A 1 675 ? -29.516 4.076 17.642 1.00 90.62 675 TYR A CA 1
ATOM 4942 C C . TYR A 1 675 ? -28.734 4.227 18.943 1.00 90.62 675 TYR A C 1
ATOM 4944 O O . TYR A 1 675 ? -28.900 3.397 19.826 1.00 90.62 675 TYR A O 1
ATOM 4952 N N . THR A 1 676 ? -27.916 5.268 19.115 1.00 91.31 676 THR A N 1
ATOM 4953 C CA . THR A 1 676 ? -27.155 5.437 20.372 1.00 91.31 676 THR A CA 1
ATOM 4954 C C . THR A 1 676 ? -27.896 6.278 21.410 1.00 91.31 676 THR A C 1
ATOM 4956 O O . THR A 1 676 ? -27.733 6.071 22.608 1.00 91.31 676 THR A O 1
ATOM 4959 N N . GLY A 1 677 ? -28.728 7.231 20.975 1.00 93.38 677 GLY A N 1
ATOM 4960 C CA . GLY A 1 677 ? -29.524 8.092 21.856 1.00 93.38 677 GLY A CA 1
ATOM 4961 C C . GLY A 1 677 ? -28.723 9.123 22.661 1.00 93.38 677 GLY A C 1
ATOM 4962 O O . GLY A 1 677 ? -29.321 9.896 23.412 1.00 93.38 677 GLY A O 1
ATOM 4963 N N . VAL A 1 678 ? -27.398 9.150 22.505 1.00 94.88 678 VAL A N 1
ATOM 4964 C CA . VAL A 1 678 ? -26.464 10.070 23.163 1.00 94.88 678 VAL A CA 1
ATOM 4965 C C . VAL A 1 678 ? -25.334 10.452 22.206 1.00 94.88 678 VAL A C 1
ATOM 4967 O O . VAL A 1 678 ? -25.013 9.655 21.323 1.00 94.88 678 VAL A O 1
ATOM 4970 N N . PRO A 1 679 ? -24.701 11.627 22.384 1.00 96.94 679 PRO A N 1
ATOM 4971 C CA . PRO A 1 679 ? -23.502 11.980 21.634 1.00 96.94 679 PRO A CA 1
ATOM 4972 C C . PRO A 1 679 ? -22.424 10.916 21.806 1.00 96.94 679 PRO A C 1
ATOM 4974 O O . PRO A 1 679 ? -22.190 10.443 22.922 1.00 96.94 679 PRO A O 1
ATOM 4977 N N . TYR A 1 680 ? -21.763 10.560 20.711 1.00 97.81 680 TYR A N 1
ATOM 4978 C CA . TYR A 1 680 ? -20.784 9.488 20.705 1.00 97.81 680 TYR A CA 1
ATOM 4979 C C . TYR A 1 680 ? -19.632 9.768 19.740 1.00 97.81 680 TYR A C 1
ATOM 4981 O O . TYR A 1 680 ? -19.779 10.560 18.815 1.00 97.81 680 TYR A O 1
ATOM 4989 N N . GLN A 1 681 ? -18.506 9.100 19.985 1.00 97.44 681 GLN A N 1
ATOM 4990 C CA . GLN A 1 681 ? -17.328 9.039 19.125 1.00 97.44 681 GLN A CA 1
ATOM 4991 C C . GLN A 1 681 ? -16.972 7.562 18.922 1.00 97.44 681 GLN A C 1
ATOM 4993 O O . GLN A 1 681 ? -17.243 6.760 19.814 1.00 97.44 681 GLN A O 1
ATOM 4998 N N . VAL A 1 682 ? -16.330 7.236 17.793 1.00 97.12 682 VAL A N 1
ATOM 4999 C CA . VAL A 1 682 ? -16.249 5.900 17.155 1.00 97.12 682 VAL A CA 1
ATOM 5000 C C . VAL A 1 682 ? -17.460 5.668 16.249 1.00 97.12 682 VAL A C 1
ATOM 5002 O O . VAL A 1 682 ? -18.599 5.807 16.684 1.00 97.12 682 VAL A O 1
ATOM 5005 N N . SER A 1 683 ? -17.219 5.335 14.979 1.00 95.75 683 SER A N 1
ATOM 5006 C CA . SER A 1 683 ? -18.290 4.962 14.055 1.00 95.75 683 SER A CA 1
ATOM 5007 C C . SER A 1 683 ? -18.975 3.699 14.553 1.00 95.75 683 SER A C 1
ATOM 5009 O O . SER A 1 683 ? -18.304 2.735 14.934 1.00 95.75 683 SER A O 1
ATOM 5011 N N . ILE A 1 684 ? -20.302 3.690 14.471 1.00 92.94 684 ILE A N 1
ATOM 5012 C CA . ILE A 1 684 ? -21.132 2.518 14.766 1.00 92.94 684 ILE A CA 1
ATOM 5013 C C . ILE A 1 684 ? -20.936 1.359 13.773 1.00 92.94 684 ILE A C 1
ATOM 5015 O O . ILE A 1 684 ? -21.565 0.322 13.936 1.00 92.94 684 ILE A O 1
ATOM 5019 N N . THR A 1 685 ? -20.127 1.531 12.723 1.00 93.81 685 THR A N 1
ATOM 5020 C CA . THR A 1 685 ? -19.804 0.459 11.770 1.00 93.81 685 THR A CA 1
ATOM 5021 C C . THR A 1 685 ? -18.435 0.707 11.138 1.00 93.81 685 THR A C 1
ATOM 5023 O O . THR A 1 685 ? -17.455 0.021 11.441 1.00 93.81 685 THR A O 1
ATOM 5026 N N . ARG A 1 686 ? -18.352 1.712 10.257 1.00 93.50 686 ARG A N 1
ATOM 5027 C CA . ARG A 1 686 ? -17.186 1.968 9.407 1.00 93.50 686 ARG A CA 1
ATOM 5028 C C . ARG A 1 686 ? -17.097 3.428 8.951 1.00 93.50 686 ARG A C 1
ATOM 5030 O O . ARG A 1 686 ? -17.928 4.265 9.313 1.00 93.50 686 ARG A O 1
ATOM 5037 N N . TYR A 1 687 ? -16.059 3.747 8.185 1.00 93.50 687 TYR A N 1
ATOM 5038 C CA . TYR A 1 687 ? -15.794 5.095 7.681 1.00 93.50 687 TYR A CA 1
ATOM 5039 C C . TYR A 1 687 ? -15.552 5.095 6.176 1.00 93.50 687 TYR A C 1
ATOM 5041 O O . TYR A 1 687 ? -14.733 4.318 5.692 1.00 93.50 687 TYR A O 1
ATOM 5049 N N . PHE A 1 688 ? -16.185 6.017 5.449 1.00 87.81 688 PHE A N 1
ATOM 5050 C CA . PHE A 1 688 ? -15.753 6.373 4.097 1.00 87.81 688 PHE A CA 1
ATOM 5051 C C . PHE A 1 688 ? -14.390 7.064 4.108 1.00 87.81 688 PHE A C 1
ATOM 5053 O O . PHE A 1 688 ? -13.986 7.666 5.104 1.00 87.81 688 PHE A O 1
ATOM 5060 N N . GLY A 1 689 ? -13.742 7.046 2.943 1.00 85.94 689 GLY A N 1
ATOM 5061 C CA . GLY A 1 689 ? -12.352 7.417 2.723 1.00 85.94 689 GLY A CA 1
ATOM 5062 C C . GLY A 1 689 ? -11.874 8.682 3.411 1.00 85.94 689 GLY A C 1
ATOM 5063 O O . GLY A 1 689 ? -10.847 8.638 4.070 1.00 85.94 689 GLY A O 1
ATOM 5064 N N . ARG A 1 690 ? -12.625 9.785 3.363 1.00 90.50 690 ARG A N 1
ATOM 5065 C CA . ARG A 1 690 ? -12.219 11.045 4.014 1.00 90.50 690 ARG A CA 1
ATOM 5066 C C . ARG A 1 690 ? -12.414 11.098 5.540 1.00 90.50 690 ARG A C 1
ATOM 5068 O O . ARG A 1 690 ? -12.400 12.187 6.112 1.00 90.50 690 ARG A O 1
ATOM 5075 N N . GLY A 1 691 ? -12.680 9.962 6.187 1.00 93.88 691 GLY A N 1
ATOM 5076 C CA . GLY A 1 691 ? -13.017 9.868 7.609 1.00 93.88 691 GLY A CA 1
ATOM 5077 C C . GLY A 1 691 ? -14.481 10.182 7.929 1.00 93.88 691 GLY A C 1
ATOM 5078 O O . GLY A 1 691 ? -14.781 10.587 9.050 1.00 93.88 691 GLY A O 1
ATOM 5079 N N . ARG A 1 692 ? -15.394 10.029 6.958 1.00 93.00 692 ARG A N 1
ATOM 5080 C CA . ARG A 1 692 ? -16.832 10.266 7.163 1.00 93.00 692 ARG A CA 1
ATOM 5081 C C . ARG A 1 692 ? -17.509 9.011 7.710 1.00 93.00 692 ARG A C 1
ATOM 5083 O O . ARG A 1 692 ? -17.373 7.952 7.109 1.00 93.00 692 ARG A O 1
ATOM 5090 N N . GLU A 1 693 ? -18.288 9.141 8.780 1.00 94.38 693 GLU A N 1
ATOM 5091 C CA . GLU A 1 693 ? -19.071 8.031 9.335 1.00 94.38 693 GLU A CA 1
ATOM 5092 C C . GLU A 1 693 ? -20.053 7.435 8.314 1.00 94.38 693 GLU A C 1
ATOM 5094 O O . GLU A 1 693 ? -20.788 8.170 7.642 1.00 94.38 693 GLU A O 1
ATOM 5099 N N . GLU A 1 694 ? -20.118 6.105 8.251 1.00 90.06 694 GLU A N 1
ATOM 5100 C CA . GLU A 1 694 ? -21.140 5.374 7.509 1.00 90.06 694 GLU A CA 1
ATOM 5101 C C . GLU A 1 694 ? -21.480 4.016 8.164 1.00 90.06 694 GLU A C 1
ATOM 5103 O O . GLU A 1 694 ? -20.725 3.478 8.975 1.00 90.06 694 GLU A O 1
ATOM 5108 N N . THR A 1 695 ? -22.668 3.505 7.831 1.00 89.38 695 THR A N 1
ATOM 5109 C CA . THR A 1 695 ? -23.128 2.136 8.081 1.00 89.38 695 THR A CA 1
ATOM 5110 C C . THR A 1 695 ? -23.626 1.543 6.764 1.00 89.38 695 THR A C 1
ATOM 5112 O O . THR A 1 695 ? -24.289 2.251 5.994 1.00 89.38 695 THR A O 1
ATOM 5115 N N . ASP A 1 696 ? -23.343 0.268 6.490 1.00 85.31 696 ASP A N 1
ATOM 5116 C CA . ASP A 1 696 ? -23.981 -0.411 5.369 1.00 85.31 696 ASP A CA 1
ATOM 5117 C C . ASP A 1 696 ? -25.472 -0.637 5.617 1.00 85.31 696 ASP A C 1
ATOM 5119 O O . ASP A 1 696 ? -25.948 -0.747 6.746 1.00 85.31 696 ASP A O 1
ATOM 5123 N N . PHE A 1 697 ? -26.228 -0.691 4.521 1.00 87.25 697 PHE A N 1
ATOM 5124 C CA . PHE A 1 697 ? -27.665 -0.920 4.534 1.00 87.25 697 PHE A CA 1
ATOM 5125 C C . PHE A 1 697 ? -28.041 -2.062 3.601 1.00 87.25 697 PHE A C 1
ATOM 5127 O O . PHE A 1 697 ? -27.570 -2.145 2.463 1.00 87.25 697 PHE A O 1
ATOM 5134 N N . ASN A 1 698 ? -29.018 -2.854 4.031 1.00 85.25 698 ASN A N 1
ATOM 5135 C CA . ASN A 1 698 ? -29.716 -3.803 3.178 1.00 85.25 698 ASN A CA 1
ATOM 5136 C C . ASN A 1 698 ? -31.246 -3.702 3.370 1.00 85.25 698 ASN A C 1
ATOM 5138 O O . ASN A 1 698 ? -31.768 -2.725 3.916 1.00 85.25 698 ASN A O 1
ATOM 5142 N N . ALA A 1 699 ? -31.994 -4.695 2.876 1.00 88.62 699 ALA A N 1
ATOM 5143 C CA . ALA A 1 699 ? -33.455 -4.733 3.002 1.00 88.62 699 ALA A CA 1
ATOM 5144 C C . ALA A 1 699 ? -33.945 -4.777 4.466 1.00 88.62 699 ALA A C 1
ATOM 5146 O O . ALA A 1 699 ? -35.051 -4.316 4.759 1.00 88.62 699 ALA A O 1
ATOM 5147 N N . ASP A 1 700 ? -33.107 -5.277 5.371 1.00 87.00 700 ASP A N 1
ATOM 5148 C CA . ASP A 1 700 ? -33.339 -5.403 6.805 1.00 87.00 700 ASP A CA 1
ATOM 5149 C C . ASP A 1 700 ? -32.769 -4.212 7.602 1.00 87.00 700 ASP A C 1
ATOM 5151 O O . ASP A 1 700 ? -32.764 -4.234 8.826 1.00 87.00 700 ASP A O 1
ATOM 5155 N N . GLY A 1 701 ? -32.397 -3.105 6.948 1.00 90.44 701 GLY A N 1
ATOM 5156 C CA . GLY A 1 701 ? -32.029 -1.844 7.610 1.00 90.44 701 GLY A CA 1
ATOM 5157 C C . GLY A 1 701 ? -30.521 -1.596 7.655 1.00 90.44 701 GLY A C 1
ATOM 5158 O O . GLY A 1 701 ? -29.820 -2.152 6.818 1.00 90.44 701 GLY A O 1
ATOM 5159 N N . PRO A 1 702 ? -30.032 -0.715 8.547 1.00 91.25 702 PRO A N 1
ATOM 5160 C CA . PRO A 1 702 ? -28.600 -0.476 8.721 1.00 91.25 702 PRO A CA 1
ATOM 5161 C C . PRO A 1 702 ? -27.914 -1.586 9.511 1.00 91.25 702 PRO A C 1
ATOM 5163 O O . PRO A 1 702 ? -28.557 -2.280 10.303 1.00 91.25 702 PRO A O 1
ATOM 5166 N N . ASN A 1 703 ? -26.603 -1.678 9.361 1.00 92.50 703 ASN A N 1
ATOM 5167 C CA . ASN A 1 703 ? -25.731 -2.513 10.167 1.00 92.50 703 ASN A CA 1
ATOM 5168 C C . ASN A 1 703 ? -25.157 -1.729 11.360 1.00 92.50 703 ASN A C 1
ATOM 5170 O O . ASN A 1 703 ? -24.162 -1.026 11.251 1.00 92.50 703 ASN A O 1
ATOM 5174 N N . ILE A 1 704 ? -25.785 -1.820 12.526 1.00 93.94 704 ILE A N 1
ATOM 5175 C CA . ILE A 1 704 ? -25.363 -1.071 13.721 1.00 93.94 704 ILE A CA 1
ATOM 5176 C C . ILE A 1 704 ? -24.531 -1.983 14.625 1.00 93.94 704 ILE A C 1
ATOM 5178 O O . ILE A 1 704 ? -25.072 -2.943 15.176 1.00 93.94 704 ILE A O 1
ATOM 5182 N N . GLU A 1 705 ? -23.254 -1.677 14.815 1.00 94.38 705 GLU A N 1
ATOM 5183 C CA . GLU A 1 705 ? -22.296 -2.477 15.579 1.00 94.38 705 GLU A CA 1
ATOM 5184 C C . GLU A 1 705 ? -21.761 -1.677 16.776 1.00 94.38 705 GLU A C 1
ATOM 5186 O O . GLU A 1 705 ? -21.062 -0.673 16.635 1.00 94.38 705 GLU A O 1
ATOM 5191 N N . TYR A 1 706 ? -22.070 -2.118 17.997 1.00 95.56 706 TYR A N 1
ATOM 5192 C CA . TYR A 1 706 ? -21.594 -1.425 19.200 1.00 95.56 706 TYR A CA 1
ATOM 5193 C C . TYR A 1 706 ? -20.258 -1.971 19.727 1.00 95.56 706 TYR A C 1
ATOM 5195 O O . TYR A 1 706 ? -19.688 -1.415 20.669 1.00 95.56 706 TYR A O 1
ATOM 5203 N N . ASP A 1 707 ? -19.731 -3.048 19.138 1.00 95.44 707 ASP A N 1
ATOM 5204 C CA . ASP A 1 707 ? -18.472 -3.662 19.574 1.00 95.44 707 ASP A CA 1
ATOM 5205 C C . ASP A 1 707 ? -17.261 -2.722 19.407 1.00 95.44 707 ASP A C 1
ATOM 5207 O O . ASP A 1 707 ? -16.366 -2.715 20.261 1.00 95.44 707 ASP A O 1
ATOM 5211 N N . GLY A 1 708 ? -17.291 -1.846 18.396 1.00 96.00 708 GLY A N 1
ATOM 5212 C CA . GLY A 1 708 ? -16.225 -0.900 18.072 1.00 96.00 708 GLY A CA 1
ATOM 5213 C C . GLY A 1 708 ? -15.859 0.038 19.224 1.00 96.00 708 GLY A C 1
ATOM 5214 O O . GLY A 1 708 ? -14.683 0.335 19.420 1.00 96.00 708 GLY A O 1
ATOM 5215 N N . PHE A 1 709 ? -16.827 0.444 20.051 1.00 97.69 709 PHE A N 1
ATOM 5216 C CA . PHE A 1 709 ? -16.579 1.278 21.235 1.00 97.69 709 PHE A CA 1
ATOM 5217 C C . PHE A 1 709 ? -15.661 0.578 22.241 1.00 97.69 709 PHE A C 1
ATOM 5219 O O . PHE A 1 709 ? -14.684 1.152 22.727 1.00 97.69 709 PHE A O 1
ATOM 5226 N N . GLY A 1 710 ? -15.981 -0.680 22.554 1.00 97.56 710 GLY A N 1
ATOM 5227 C CA . GLY A 1 710 ? -15.214 -1.488 23.493 1.00 97.56 710 GLY A CA 1
ATOM 5228 C C . GLY A 1 710 ? -13.844 -1.865 22.932 1.00 97.56 710 GLY A C 1
ATOM 5229 O O . GLY A 1 710 ? -12.838 -1.766 23.636 1.00 97.56 710 GLY A O 1
ATOM 5230 N N . LEU A 1 711 ? -13.795 -2.226 21.647 1.00 98.44 711 LEU A N 1
ATOM 5231 C CA . LEU A 1 711 ? -12.559 -2.568 20.947 1.00 98.44 711 LEU A CA 1
ATOM 5232 C C . LEU A 1 711 ? -11.603 -1.380 20.821 1.00 98.44 711 LEU A C 1
ATOM 5234 O O . LEU A 1 711 ? -10.404 -1.558 21.018 1.00 98.44 711 LEU A O 1
ATOM 5238 N N . TYR A 1 712 ? -12.108 -0.169 20.572 1.00 98.69 712 TYR A N 1
ATOM 5239 C CA . TYR A 1 712 ? -11.286 1.040 20.559 1.00 98.69 712 TYR A CA 1
ATOM 5240 C C . TYR A 1 712 ? -10.628 1.289 21.925 1.00 98.69 712 TYR A C 1
ATOM 5242 O O . TYR A 1 712 ? -9.419 1.508 22.006 1.00 98.69 712 TYR A O 1
ATOM 5250 N N . LEU A 1 713 ? -11.407 1.214 23.012 1.00 98.69 713 LEU A N 1
ATOM 5251 C CA . LEU A 1 713 ? -10.887 1.383 24.373 1.00 98.69 713 LEU A CA 1
ATOM 5252 C C . LEU A 1 713 ? -9.851 0.304 24.717 1.00 98.69 713 LEU A C 1
ATOM 5254 O O . LEU A 1 713 ? -8.829 0.613 25.329 1.00 98.69 713 LEU A O 1
ATOM 5258 N N . TRP A 1 714 ? -10.088 -0.938 24.285 1.00 98.50 714 TRP A N 1
ATOM 5259 C CA . TRP A 1 714 ? -9.126 -2.031 24.406 1.00 98.50 714 TRP A CA 1
ATOM 5260 C C . TRP A 1 714 ? -7.823 -1.755 23.648 1.00 98.50 714 TRP A C 1
ATOM 5262 O O . TRP A 1 714 ? -6.755 -1.820 24.254 1.00 98.50 714 TRP A O 1
ATOM 5272 N N . ALA A 1 715 ? -7.896 -1.392 22.368 1.00 98.56 715 ALA A N 1
ATOM 5273 C CA . ALA A 1 715 ? -6.723 -1.106 21.546 1.00 98.56 715 ALA A CA 1
ATOM 5274 C C . ALA A 1 715 ? -5.910 0.083 22.089 1.00 98.56 715 ALA A C 1
ATOM 5276 O O . ALA A 1 715 ? -4.682 0.018 22.164 1.00 98.56 715 ALA A O 1
ATOM 5277 N N . LEU A 1 716 ? -6.583 1.140 22.558 1.00 98.69 716 LEU A N 1
ATOM 5278 C CA . LEU A 1 716 ? -5.939 2.254 23.259 1.00 98.69 716 LEU A CA 1
ATOM 5279 C C . LEU A 1 716 ? -5.265 1.790 24.562 1.00 98.69 716 LEU A C 1
ATOM 5281 O O . LEU A 1 716 ? -4.183 2.264 24.902 1.00 98.69 716 LEU A O 1
ATOM 5285 N N . GLY A 1 717 ? -5.869 0.843 25.281 1.00 93.38 717 GLY A N 1
ATOM 5286 C CA . GLY A 1 717 ? -5.301 0.264 26.500 1.00 93.38 717 GLY A CA 1
ATOM 5287 C C . GLY A 1 717 ? -4.043 -0.556 26.228 1.00 93.38 717 GLY A C 1
ATOM 5288 O O . GLY A 1 717 ? -3.045 -0.404 26.934 1.00 93.38 717 GLY A O 1
ATOM 5289 N N . GLU A 1 718 ? -4.054 -1.377 25.173 1.00 95.12 718 GLU A N 1
ATOM 5290 C CA . GLU A 1 718 ? -2.864 -2.082 24.678 1.00 95.12 718 GLU A CA 1
ATOM 5291 C C . GLU A 1 718 ? -1.747 -1.093 24.332 1.00 95.12 718 GLU A C 1
ATOM 5293 O O . GLU A 1 718 ? -0.621 -1.251 24.807 1.00 95.12 718 GLU A O 1
ATOM 5298 N N . TYR A 1 719 ? -2.071 -0.033 23.583 1.00 95.62 719 TYR A N 1
ATOM 5299 C CA . TYR A 1 719 ? -1.123 1.016 23.215 1.00 95.62 719 TYR A CA 1
ATOM 5300 C C . TYR A 1 719 ? -0.462 1.647 24.446 1.00 95.62 719 TYR A C 1
ATOM 5302 O O . TYR A 1 719 ? 0.766 1.647 24.552 1.00 95.62 719 TYR A O 1
ATOM 5310 N N . VAL A 1 720 ? -1.256 2.126 25.411 1.00 92.12 720 VAL A N 1
ATOM 5311 C CA . VAL A 1 720 ? -0.741 2.759 26.638 1.00 92.12 720 VAL A CA 1
ATOM 5312 C C . VAL A 1 720 ? 0.118 1.780 27.440 1.00 92.12 720 VAL A C 1
ATOM 5314 O O . VAL A 1 720 ? 1.162 2.161 27.967 1.00 92.12 720 VAL A O 1
ATOM 5317 N N . ARG A 1 721 ? -0.288 0.510 27.534 1.00 90.56 721 ARG A N 1
ATOM 5318 C CA . ARG A 1 721 ? 0.419 -0.502 28.330 1.00 90.56 721 ARG A CA 1
ATOM 5319 C C . ARG A 1 721 ? 1.774 -0.879 27.740 1.00 90.56 721 ARG A C 1
ATOM 5321 O O . ARG A 1 721 ? 2.727 -1.035 28.497 1.00 90.56 721 ARG A O 1
ATOM 5328 N N . VAL A 1 722 ? 1.849 -1.045 26.421 1.00 84.31 722 VAL A N 1
ATOM 5329 C CA . VAL A 1 722 ? 3.075 -1.469 25.728 1.00 84.31 722 VAL A CA 1
ATOM 5330 C C . VAL A 1 722 ? 4.044 -0.301 25.558 1.00 84.31 722 VAL A C 1
ATOM 5332 O O . VAL A 1 722 ? 5.238 -0.456 25.801 1.00 84.31 722 VAL A O 1
ATOM 5335 N N . THR A 1 723 ? 3.546 0.879 25.184 1.00 85.75 723 THR A N 1
ATOM 5336 C CA . THR A 1 723 ? 4.399 2.044 24.884 1.00 85.75 723 THR A CA 1
ATOM 5337 C C . THR A 1 723 ? 4.690 2.916 26.106 1.00 85.75 723 THR A C 1
ATOM 5339 O O . THR A 1 723 ? 5.682 3.643 26.129 1.00 85.75 723 THR A O 1
ATOM 5342 N N . GLY A 1 724 ? 3.823 2.880 27.122 1.00 86.75 724 GLY A N 1
ATOM 5343 C CA . GLY A 1 724 ? 3.823 3.836 28.228 1.00 86.75 724 GLY A CA 1
ATOM 5344 C C . GLY A 1 724 ? 3.323 5.238 27.849 1.00 86.75 724 GLY A C 1
ATOM 5345 O O . GLY A 1 724 ? 3.292 6.116 28.715 1.00 86.75 724 GLY A O 1
ATOM 5346 N N . ASP A 1 725 ? 2.935 5.474 26.590 1.00 90.12 725 ASP A N 1
ATOM 5347 C CA . ASP A 1 725 ? 2.445 6.768 26.122 1.00 90.12 725 ASP A CA 1
ATOM 5348 C C . ASP A 1 725 ? 0.941 6.927 26.398 1.00 90.12 725 ASP A C 1
ATOM 5350 O O . ASP A 1 725 ? 0.093 6.252 25.819 1.00 90.12 725 ASP A O 1
ATOM 5354 N N . ASN A 1 726 ? 0.611 7.870 27.285 1.00 94.69 726 ASN A N 1
ATOM 5355 C CA . ASN A 1 726 ? -0.756 8.216 27.679 1.00 94.69 726 ASN A CA 1
ATOM 5356 C C . ASN A 1 726 ? -1.231 9.561 27.085 1.00 94.69 726 ASN A C 1
ATOM 5358 O O . ASN A 1 726 ? -2.151 10.201 27.614 1.00 94.69 726 ASN A O 1
ATOM 5362 N N . SER A 1 727 ? -0.568 10.052 26.036 1.00 95.88 727 SER A N 1
ATOM 5363 C CA . SER A 1 727 ? -0.805 11.375 25.452 1.00 95.88 727 SER A CA 1
ATOM 5364 C C . SER A 1 727 ? -2.189 11.501 24.818 1.00 95.88 727 SER A C 1
ATOM 5366 O O . SER A 1 727 ? -2.847 12.521 25.043 1.00 95.88 727 SER A O 1
ATOM 5368 N N . LEU A 1 728 ? -2.684 10.469 24.120 1.00 97.62 728 LEU A N 1
ATOM 5369 C CA . LEU A 1 728 ? -4.049 10.457 23.577 1.00 97.62 728 LEU A CA 1
ATOM 5370 C C . LEU A 1 728 ? -5.099 10.497 24.679 1.00 97.62 728 LEU A C 1
ATOM 5372 O O . LEU A 1 728 ? -5.994 11.339 24.634 1.00 97.62 728 LEU A O 1
ATOM 5376 N N . VAL A 1 729 ? -4.959 9.651 25.704 1.00 98.00 729 VAL A N 1
ATOM 5377 C CA . VAL A 1 729 ? -5.877 9.646 26.851 1.00 98.00 729 VAL A CA 1
ATOM 5378 C C . VAL A 1 729 ? -5.909 11.023 27.500 1.00 98.00 729 VAL A C 1
ATOM 5380 O O . VAL A 1 729 ? -6.983 11.548 27.757 1.00 98.00 729 VAL A O 1
ATOM 5383 N N . THR A 1 730 ? -4.749 11.645 27.711 1.00 97.56 730 THR A N 1
ATOM 5384 C CA . THR A 1 730 ? -4.659 12.967 28.347 1.00 97.56 730 THR A CA 1
ATOM 5385 C C . THR A 1 730 ? -5.263 14.069 27.473 1.00 97.56 730 THR A C 1
ATOM 5387 O O . THR A 1 730 ? -6.006 14.917 27.965 1.00 97.56 730 THR A O 1
ATOM 5390 N N . SER A 1 731 ? -4.968 14.062 26.172 1.00 98.06 731 SER A N 1
ATOM 5391 C CA . SER A 1 731 ? -5.386 15.120 25.242 1.00 98.06 731 SER A CA 1
ATOM 5392 C C . SER A 1 731 ? -6.872 15.037 24.896 1.00 98.06 731 SER A C 1
ATOM 5394 O O . SER A 1 731 ? -7.527 16.066 24.737 1.00 98.06 731 SER A O 1
ATOM 5396 N N . TYR A 1 732 ? -7.415 13.821 24.836 1.00 98.38 732 TYR A N 1
ATOM 5397 C CA . TYR A 1 732 ? -8.787 13.543 24.420 1.00 98.38 732 TYR A CA 1
ATOM 5398 C C . TYR A 1 732 ? -9.648 12.969 25.552 1.00 98.38 732 TYR A C 1
ATOM 5400 O O . TYR A 1 732 ? -10.711 12.416 25.278 1.00 98.38 732 TYR A O 1
ATOM 5408 N N . TRP A 1 733 ? -9.251 13.135 26.825 1.00 97.81 733 TRP A N 1
ATOM 5409 C CA . TRP A 1 733 ? -9.947 12.513 27.963 1.00 97.81 733 TRP A CA 1
ATOM 5410 C C . TRP A 1 733 ? -11.450 12.791 27.965 1.00 97.81 733 TRP A C 1
ATOM 5412 O O . TRP A 1 733 ? -12.246 11.885 28.173 1.00 97.81 733 TRP A O 1
ATOM 5422 N N . SER A 1 734 ? -11.848 14.036 27.686 1.00 97.38 734 SER A N 1
ATOM 5423 C CA . SER A 1 734 ? -13.270 14.398 27.620 1.00 97.38 734 SER A CA 1
ATOM 5424 C C . SER A 1 734 ? -14.039 13.616 26.550 1.00 97.38 734 SER A C 1
ATOM 5426 O O . SER A 1 734 ? -15.125 13.132 26.833 1.00 97.38 734 SER A O 1
ATOM 5428 N N . VAL A 1 735 ? -13.466 13.420 25.360 1.00 98.38 735 VAL A N 1
ATOM 5429 C CA . VAL A 1 735 ? -14.089 12.633 24.284 1.00 98.38 735 VAL A CA 1
ATOM 5430 C C . VAL A 1 735 ? -14.140 11.157 24.676 1.00 98.38 735 VAL A C 1
ATOM 5432 O O . VAL A 1 735 ? -15.203 10.547 24.636 1.00 98.38 735 VAL A O 1
ATOM 5435 N N . ILE A 1 736 ? -13.022 10.599 25.147 1.00 98.62 736 ILE A N 1
ATOM 5436 C CA . ILE A 1 736 ? -12.925 9.189 25.556 1.00 98.62 736 ILE A CA 1
ATOM 5437 C C . ILE A 1 736 ? -13.922 8.870 26.676 1.00 98.62 736 ILE A C 1
ATOM 5439 O O . ILE A 1 736 ? -14.645 7.877 26.611 1.00 98.62 736 ILE A O 1
ATOM 5443 N N . ARG A 1 737 ? -14.002 9.728 27.694 1.00 97.62 737 ARG A N 1
ATOM 5444 C CA . ARG A 1 737 ? -14.910 9.557 28.826 1.00 97.62 737 ARG A CA 1
ATOM 5445 C C . ARG A 1 737 ? -16.367 9.770 28.429 1.00 97.62 737 ARG A C 1
ATOM 5447 O O . ARG A 1 737 ? -17.200 8.914 28.717 1.00 97.62 737 ARG A O 1
ATOM 5454 N N . ASP A 1 738 ? -16.683 10.906 27.811 1.00 96.94 738 ASP A N 1
ATOM 5455 C CA . ASP A 1 738 ? -18.071 11.353 27.646 1.00 96.94 738 ASP A CA 1
ATOM 5456 C C . ASP A 1 738 ? -18.739 10.761 26.401 1.00 96.94 738 ASP A C 1
ATOM 5458 O O . ASP A 1 738 ? -19.946 10.546 26.414 1.00 96.94 738 ASP A O 1
ATOM 5462 N N . GLN A 1 739 ? -17.974 10.485 25.342 1.00 98.25 739 GLN A N 1
ATOM 5463 C CA . GLN A 1 739 ? -18.507 10.102 24.029 1.00 98.25 739 GLN A CA 1
ATOM 5464 C C . GLN A 1 739 ? -18.156 8.664 23.623 1.00 98.25 739 GLN A C 1
ATOM 5466 O O . GLN A 1 739 ? -18.756 8.137 22.696 1.00 98.25 739 GLN A O 1
ATOM 5471 N N . ILE A 1 740 ? -17.230 7.993 24.316 1.00 98.38 740 ILE A N 1
ATOM 5472 C CA . ILE A 1 740 ? -16.923 6.576 24.054 1.00 98.38 740 ILE A CA 1
ATOM 5473 C C . ILE A 1 740 ? -17.378 5.721 25.235 1.00 98.38 740 ILE A C 1
ATOM 5475 O O . ILE A 1 740 ? -18.327 4.950 25.116 1.00 98.38 740 ILE A O 1
ATOM 5479 N N . ALA A 1 741 ? -16.763 5.899 26.407 1.00 97.56 741 ALA A N 1
ATOM 5480 C CA . ALA A 1 741 ? -17.067 5.087 27.584 1.00 97.56 741 ALA A CA 1
ATOM 5481 C C . ALA A 1 741 ? -18.495 5.325 28.106 1.00 97.56 741 ALA A C 1
ATOM 5483 O O . ALA A 1 741 ? -19.239 4.372 28.320 1.00 97.56 741 ALA A O 1
ATOM 5484 N N . SER A 1 742 ? -18.915 6.584 28.269 1.00 95.31 742 SER A N 1
ATOM 5485 C CA . SER A 1 742 ? -20.270 6.898 28.756 1.00 95.31 742 SER A CA 1
ATOM 5486 C C . SER A 1 742 ? -21.362 6.546 27.740 1.00 95.31 742 SER A C 1
ATOM 5488 O O . SER A 1 742 ? -22.450 6.121 28.138 1.00 95.31 742 SER A O 1
ATOM 5490 N N . ALA A 1 743 ? -21.076 6.673 26.439 1.00 95.94 743 ALA A N 1
ATOM 5491 C CA . ALA A 1 743 ? -21.976 6.212 25.384 1.00 95.94 743 ALA A CA 1
ATOM 5492 C C . ALA A 1 743 ? -22.174 4.691 25.472 1.00 95.94 743 ALA A C 1
ATOM 5494 O O . ALA A 1 743 ? -23.305 4.216 25.541 1.00 95.94 743 ALA A O 1
ATOM 5495 N N . LEU A 1 744 ? -21.079 3.941 25.616 1.00 95.88 744 LEU A N 1
ATOM 5496 C CA . LEU A 1 744 ? -21.109 2.493 25.795 1.00 95.88 744 LEU A CA 1
ATOM 5497 C C . LEU A 1 744 ? -21.861 2.061 27.065 1.00 95.88 744 LEU A C 1
ATOM 5499 O O . LEU A 1 744 ? -22.639 1.115 27.017 1.00 95.88 744 LEU A O 1
ATOM 5503 N N . VAL A 1 745 ? -21.692 2.770 28.189 1.00 95.25 745 VAL A N 1
ATOM 5504 C CA . VAL A 1 745 ? -22.467 2.520 29.422 1.00 95.25 745 VAL A CA 1
ATOM 5505 C C . VAL A 1 745 ? -23.960 2.774 29.211 1.00 95.25 745 VAL A C 1
ATOM 5507 O O . VAL A 1 745 ? -24.786 2.043 29.752 1.00 95.25 745 VAL A O 1
ATOM 5510 N N . THR A 1 746 ? -24.322 3.791 28.425 1.00 94.19 746 THR A N 1
ATOM 5511 C CA . THR A 1 746 ? -25.731 4.102 28.127 1.00 94.19 746 THR A CA 1
ATOM 5512 C C . THR A 1 746 ? -26.397 2.994 27.313 1.00 94.19 746 THR A C 1
ATOM 5514 O O . THR A 1 746 ? -27.584 2.742 27.495 1.00 94.19 746 THR A O 1
ATOM 5517 N N . LEU A 1 747 ? -25.620 2.297 26.484 1.00 94.62 747 LEU A N 1
ATOM 5518 C CA . LEU A 1 747 ? -26.051 1.143 25.696 1.00 94.62 747 LEU A CA 1
ATOM 5519 C C . LEU A 1 747 ? -26.131 -0.160 26.510 1.00 94.62 747 LEU A C 1
ATOM 5521 O O . LEU A 1 747 ? -26.395 -1.214 25.940 1.00 94.62 747 LEU A O 1
ATOM 5525 N N . VAL A 1 748 ? -25.885 -0.144 27.823 1.00 92.38 748 VAL A N 1
ATOM 5526 C CA . VAL A 1 748 ? -26.075 -1.327 28.675 1.00 92.38 748 VAL A CA 1
ATOM 5527 C C . VAL A 1 748 ? -27.542 -1.430 29.089 1.00 92.38 748 VAL A C 1
ATOM 5529 O O . VAL A 1 748 ? -28.070 -0.578 29.807 1.00 92.38 748 VAL A O 1
ATOM 5532 N N . ASP A 1 749 ? -28.192 -2.534 28.724 1.00 86.69 749 ASP A N 1
ATOM 5533 C CA . ASP A 1 749 ? -29.535 -2.857 29.193 1.00 86.69 749 ASP A CA 1
ATOM 5534 C C . ASP A 1 749 ? -29.503 -3.123 30.704 1.00 86.69 749 ASP A C 1
ATOM 5536 O O . ASP A 1 749 ? -29.038 -4.160 31.187 1.00 86.69 749 ASP A O 1
ATOM 5540 N N . ALA A 1 750 ? -30.069 -2.190 31.469 1.00 84.19 750 ALA A N 1
ATOM 5541 C CA . ALA A 1 750 ? -30.102 -2.232 32.928 1.00 84.19 750 ALA A CA 1
ATOM 5542 C C . ALA A 1 750 ? -30.807 -3.473 33.514 1.00 84.19 750 ALA A C 1
ATOM 5544 O O . ALA A 1 750 ? -30.618 -3.792 34.690 1.00 84.19 750 ALA A O 1
ATOM 5545 N N . SER A 1 751 ? -31.647 -4.164 32.738 1.00 84.88 751 SER A N 1
ATOM 5546 C CA . SER A 1 751 ? -32.363 -5.359 33.192 1.00 84.88 751 SER A CA 1
ATOM 5547 C C . SER A 1 751 ? -31.530 -6.636 33.085 1.00 84.88 751 SER A C 1
ATOM 5549 O O . SER A 1 751 ? -31.698 -7.544 33.906 1.00 84.88 751 SER A O 1
ATOM 5551 N N . THR A 1 752 ? -30.630 -6.700 32.103 1.00 85.62 752 THR A N 1
ATOM 5552 C CA . THR A 1 752 ? -29.791 -7.873 31.823 1.00 85.62 752 THR A CA 1
ATOM 5553 C C . THR A 1 752 ? -28.337 -7.673 32.246 1.00 85.62 752 THR A C 1
ATOM 5555 O O . THR A 1 752 ? -27.661 -8.654 32.559 1.00 85.62 752 THR A O 1
ATOM 5558 N N . GLY A 1 753 ? -27.870 -6.424 32.311 1.00 82.88 753 GLY A N 1
ATOM 5559 C CA . GLY A 1 753 ? -26.464 -6.070 32.507 1.00 82.88 753 GLY A CA 1
ATOM 5560 C C . GLY A 1 753 ? -25.592 -6.358 31.281 1.00 82.88 753 GLY A C 1
ATOM 5561 O O . GLY A 1 753 ? -24.371 -6.344 31.395 1.00 82.88 753 GLY A O 1
ATOM 5562 N N . LEU A 1 754 ? -26.209 -6.665 30.138 1.00 87.94 754 LEU A N 1
ATOM 5563 C CA . LEU A 1 754 ? -25.541 -6.862 28.856 1.00 87.94 754 LEU A CA 1
ATOM 5564 C C . LEU A 1 754 ? -25.720 -5.623 27.990 1.00 87.94 754 LEU A C 1
ATOM 5566 O O . LEU A 1 754 ? -26.602 -4.806 28.248 1.00 87.94 754 LEU A O 1
ATOM 5570 N N . LEU A 1 755 ? -24.920 -5.516 26.933 1.00 91.81 755 LEU A N 1
ATOM 5571 C CA . LEU A 1 755 ? -25.167 -4.501 25.922 1.00 91.81 755 LEU A CA 1
ATOM 5572 C C . LEU A 1 755 ? -26.527 -4.723 25.243 1.00 91.81 755 LEU A C 1
ATOM 5574 O O . LEU A 1 755 ? -27.019 -5.856 25.149 1.00 91.81 755 LEU A O 1
ATOM 5578 N N . GLU A 1 756 ? -27.148 -3.630 24.815 1.00 92.62 756 GLU A N 1
ATOM 5579 C CA . GLU A 1 756 ? -28.356 -3.646 24.004 1.00 92.62 756 GLU A CA 1
ATOM 5580 C C . GLU A 1 756 ? -28.152 -4.461 22.722 1.00 92.62 756 GLU A C 1
ATOM 5582 O O . GLU A 1 756 ? -27.033 -4.738 22.290 1.00 92.62 756 GLU A O 1
ATOM 5587 N N . ALA A 1 757 ? -29.268 -4.914 22.152 1.00 93.31 757 ALA A N 1
ATOM 5588 C CA . ALA A 1 757 ? -29.237 -5.731 20.953 1.00 93.31 757 ALA A CA 1
ATOM 5589 C C . ALA A 1 757 ? -28.700 -4.924 19.764 1.00 93.31 757 ALA A C 1
ATOM 5591 O O . ALA A 1 757 ? -29.208 -3.839 19.491 1.00 93.31 757 ALA A O 1
ATOM 5592 N N . ASP A 1 758 ? -27.724 -5.483 19.052 1.00 94.31 758 ASP A N 1
ATOM 5593 C CA . ASP A 1 758 ? -27.062 -4.859 17.911 1.00 94.31 758 ASP A CA 1
ATOM 5594 C C . ASP A 1 758 ? -26.940 -5.813 16.713 1.00 94.31 758 ASP A C 1
ATOM 5596 O O . ASP A 1 758 ? -27.597 -6.859 16.679 1.00 94.31 758 ASP A O 1
ATOM 5600 N N . SER A 1 759 ? -26.172 -5.418 15.696 1.00 92.69 759 SER A N 1
ATOM 5601 C CA . SER A 1 759 ? -25.905 -6.221 14.492 1.00 92.69 759 SER A CA 1
ATOM 5602 C C . SER A 1 759 ? -24.651 -7.094 14.646 1.00 92.69 759 SER A C 1
ATOM 5604 O O . SER A 1 759 ? -24.646 -8.225 14.154 1.00 92.69 759 SER A O 1
ATOM 5606 N N . SER A 1 760 ? -23.657 -6.619 15.415 1.00 87.50 760 SER A N 1
ATOM 5607 C CA . SER A 1 760 ? -22.382 -7.290 15.731 1.00 87.50 760 SER A CA 1
ATOM 5608 C C . SER A 1 760 ? -21.613 -7.796 14.495 1.00 87.50 760 SER A C 1
ATOM 5610 O O . SER A 1 760 ? -21.972 -7.508 13.358 1.00 87.50 760 SER A O 1
ATOM 5612 N N . ILE A 1 761 ? -20.589 -8.630 14.711 1.00 83.75 761 ILE A N 1
ATOM 5613 C CA . ILE A 1 761 ? -19.757 -9.278 13.671 1.00 83.75 761 ILE A CA 1
ATOM 5614 C C . ILE A 1 761 ? -20.535 -10.139 12.668 1.00 83.75 761 ILE A C 1
ATOM 5616 O O . ILE A 1 761 ? -19.968 -10.630 11.698 1.00 83.75 761 ILE A O 1
ATOM 5620 N N . TRP A 1 762 ? -21.808 -10.400 12.950 1.00 86.19 762 TRP A N 1
ATOM 5621 C CA . TRP A 1 762 ? -22.668 -11.268 12.156 1.00 86.19 762 TRP A CA 1
ATOM 5622 C C . TRP A 1 762 ? -23.520 -10.493 11.159 1.00 86.19 762 TRP A C 1
ATOM 5624 O O . TRP A 1 762 ? -24.264 -11.130 10.415 1.00 86.19 762 TRP A O 1
ATOM 5634 N N . GLU A 1 763 ? -23.459 -9.156 11.195 1.00 86.81 763 GLU A N 1
ATOM 5635 C CA . GLU A 1 763 ? -24.145 -8.261 10.263 1.00 86.81 763 GLU A CA 1
ATOM 5636 C C . GLU A 1 763 ? -25.620 -8.657 10.101 1.00 86.81 763 GLU A C 1
ATOM 5638 O O . GLU A 1 763 ? -26.152 -8.754 8.996 1.00 86.81 763 GLU A O 1
ATOM 5643 N N . VAL A 1 764 ? -26.322 -8.938 11.207 1.00 88.75 764 VAL A N 1
ATOM 5644 C CA . VAL A 1 764 ? -27.738 -9.358 11.121 1.00 88.75 764 VAL A CA 1
ATOM 5645 C C . VAL A 1 764 ? -28.665 -8.232 10.650 1.00 88.75 764 VAL A C 1
ATOM 5647 O O . VAL A 1 764 ? -29.826 -8.500 10.344 1.00 88.75 764 VAL A O 1
ATOM 5650 N N . HIS A 1 765 ? -28.131 -7.008 10.547 1.00 86.88 765 HIS A N 1
ATOM 5651 C CA . HIS A 1 765 ? -28.817 -5.760 10.215 1.00 86.88 765 HIS A CA 1
ATOM 5652 C C . HIS A 1 765 ? -29.976 -5.447 11.179 1.00 86.88 765 HIS A C 1
ATOM 5654 O O . HIS A 1 765 ? -30.392 -6.268 11.993 1.00 86.88 765 HIS A O 1
ATOM 5660 N N . TRP A 1 766 ? -30.450 -4.202 11.206 1.00 87.75 766 TRP A N 1
ATOM 5661 C CA . TRP A 1 766 ? -31.223 -3.746 12.362 1.00 87.75 766 TRP A CA 1
ATOM 5662 C C . TRP A 1 766 ? -32.676 -4.230 12.420 1.00 87.75 766 TRP A C 1
ATOM 5664 O O . TRP A 1 766 ? -33.041 -4.829 13.418 1.00 87.75 766 TRP A O 1
ATOM 5674 N N . ASN A 1 767 ? -33.529 -3.941 11.428 1.00 88.25 767 ASN A N 1
ATOM 5675 C CA . ASN A 1 767 ? -35.010 -3.886 11.463 1.00 88.25 767 ASN A CA 1
ATOM 5676 C C . ASN A 1 767 ? -35.738 -5.112 12.077 1.00 88.25 767 ASN A C 1
ATOM 5678 O O . ASN A 1 767 ? -36.470 -5.835 11.399 1.00 88.25 767 ASN A O 1
ATOM 5682 N N . GLY A 1 768 ? -35.627 -5.299 13.393 1.00 90.06 768 GLY A N 1
ATOM 5683 C CA . GLY A 1 768 ? -36.169 -6.440 14.131 1.00 90.06 768 GLY A CA 1
ATOM 5684 C C . GLY A 1 768 ? -35.266 -7.678 14.150 1.00 90.06 768 GLY A C 1
ATOM 5685 O O . GLY A 1 768 ? -35.695 -8.701 14.685 1.00 90.06 768 GLY A O 1
ATOM 5686 N N . GLN A 1 769 ? -34.062 -7.607 13.575 1.00 90.00 769 GLN A N 1
ATOM 5687 C CA . GLN A 1 769 ? -33.104 -8.717 13.537 1.00 90.00 769 GLN A CA 1
ATOM 5688 C C . GLN A 1 769 ? -31.985 -8.578 14.572 1.00 90.00 769 GLN A C 1
ATOM 5690 O O . GLN A 1 769 ? -31.292 -9.565 14.827 1.00 90.00 769 GLN A O 1
ATOM 5695 N N . GLN A 1 770 ? -31.837 -7.402 15.192 1.00 91.81 770 GLN A N 1
ATOM 5696 C CA . GLN A 1 770 ? -30.803 -7.143 16.187 1.00 91.81 770 GLN A CA 1
ATOM 5697 C C . GLN A 1 770 ? -30.875 -8.134 17.362 1.00 91.81 770 GLN A C 1
ATOM 5699 O O . GLN A 1 770 ? -31.960 -8.517 17.819 1.00 91.81 770 GLN A O 1
ATOM 5704 N N . LYS A 1 771 ? -29.715 -8.559 17.879 1.00 92.69 771 LYS A N 1
ATOM 5705 C CA . LYS A 1 771 ? -29.612 -9.526 18.990 1.00 92.69 771 LYS A CA 1
ATOM 5706 C C . LYS A 1 771 ? -28.588 -9.071 20.015 1.00 92.69 771 LYS A C 1
ATOM 5708 O O . LYS A 1 771 ? -27.679 -8.317 19.713 1.00 92.69 771 LYS A O 1
ATOM 5713 N N . GLN A 1 772 ? -28.712 -9.574 21.239 1.00 92.44 772 GLN A N 1
ATOM 5714 C CA . GLN A 1 772 ? -27.633 -9.450 22.216 1.00 92.44 772 GLN A CA 1
ATOM 5715 C C . GLN A 1 772 ? -26.566 -10.503 21.910 1.00 92.44 772 GLN A C 1
ATOM 5717 O O . GLN A 1 772 ? -26.821 -11.703 22.049 1.00 92.44 772 GLN A O 1
ATOM 5722 N N . PHE A 1 773 ? -25.378 -10.059 21.507 1.00 90.19 773 PHE A N 1
ATOM 5723 C CA . PHE A 1 773 ? -24.256 -10.940 21.203 1.00 90.19 773 PHE A CA 1
ATOM 5724 C C . PHE A 1 773 ? -23.244 -10.981 22.345 1.00 90.19 773 PHE A C 1
ATOM 5726 O O . PHE A 1 773 ? -22.843 -9.956 22.897 1.00 90.19 773 PHE A O 1
ATOM 5733 N N . THR A 1 774 ? -22.773 -12.187 22.675 1.00 91.19 774 THR A N 1
ATOM 5734 C CA . THR A 1 774 ? -21.702 -12.369 23.665 1.00 91.19 774 THR A CA 1
ATOM 5735 C C . THR A 1 774 ? -20.420 -11.660 23.237 1.00 91.19 774 THR A C 1
ATOM 5737 O O . THR A 1 774 ? -19.758 -11.076 24.086 1.00 91.19 774 THR A O 1
ATOM 5740 N N . TYR A 1 775 ? -20.098 -11.665 21.939 1.00 91.69 775 TYR A N 1
ATOM 5741 C CA . TYR A 1 775 ? -18.939 -10.954 21.397 1.00 91.69 775 TYR A CA 1
ATOM 5742 C C . TYR A 1 775 ? -18.988 -9.456 21.733 1.00 91.69 775 TYR A C 1
ATOM 5744 O O . TYR A 1 775 ? -18.099 -8.956 22.421 1.00 91.69 775 TYR A O 1
ATOM 5752 N N . THR A 1 776 ? -20.076 -8.777 21.353 1.00 93.44 776 THR A N 1
ATOM 5753 C CA . THR A 1 776 ? -20.288 -7.351 21.632 1.00 93.44 776 THR A CA 1
ATOM 5754 C C . THR A 1 776 ? -20.232 -7.052 23.134 1.00 93.44 776 THR A C 1
ATOM 5756 O O . THR A 1 776 ? -19.545 -6.127 23.565 1.00 93.44 776 THR A O 1
ATOM 5759 N N . ALA A 1 777 ? -20.895 -7.865 23.963 1.00 91.44 777 ALA A N 1
ATOM 5760 C CA . ALA A 1 777 ? -20.892 -7.671 25.412 1.00 91.44 777 ALA A CA 1
ATOM 5761 C C . ALA A 1 777 ? -19.495 -7.853 26.043 1.00 91.44 777 ALA A C 1
ATOM 5763 O O . ALA A 1 777 ? -19.145 -7.126 26.972 1.00 91.44 777 ALA A O 1
ATOM 5764 N N . LEU A 1 778 ? -18.683 -8.796 25.548 1.00 91.31 778 LEU A N 1
ATOM 5765 C CA . LEU A 1 778 ? -17.311 -9.007 26.023 1.00 91.31 778 LEU A CA 1
ATOM 5766 C C . LEU A 1 778 ? -16.372 -7.880 25.589 1.00 91.31 778 LEU A C 1
ATOM 5768 O O . LEU A 1 778 ? -15.572 -7.421 26.406 1.00 91.31 778 LEU A O 1
ATOM 5772 N N . ALA A 1 779 ? -16.492 -7.407 24.346 1.00 93.81 779 ALA A N 1
ATOM 5773 C CA . ALA A 1 779 ? -15.762 -6.235 23.871 1.00 93.81 779 ALA A CA 1
ATOM 5774 C C . ALA A 1 779 ? -16.082 -5.011 24.741 1.00 93.81 779 ALA A C 1
ATOM 5776 O O . ALA A 1 779 ? -15.172 -4.329 25.215 1.00 93.81 779 ALA A O 1
ATOM 5777 N N . ALA A 1 780 ? -17.368 -4.791 25.034 1.00 94.25 780 ALA A N 1
ATOM 5778 C CA . ALA A 1 780 ? -17.811 -3.710 25.902 1.00 94.25 780 ALA A CA 1
ATOM 5779 C C . ALA A 1 780 ? -17.234 -3.831 27.320 1.00 94.25 780 ALA A C 1
ATOM 5781 O O . ALA A 1 780 ? -16.667 -2.872 27.842 1.00 94.25 780 ALA A O 1
ATOM 5782 N N . ALA A 1 781 ? -17.324 -5.018 27.929 1.00 90.31 781 ALA A N 1
ATOM 5783 C CA . ALA A 1 781 ? -16.782 -5.264 29.260 1.00 90.31 781 ALA A CA 1
ATOM 5784 C C . ALA A 1 781 ? -15.271 -4.990 29.318 1.00 90.31 781 ALA A C 1
ATOM 5786 O O . ALA A 1 781 ? -14.818 -4.263 30.203 1.00 90.31 781 ALA A O 1
ATOM 5787 N N . ARG A 1 782 ? -14.494 -5.503 28.350 1.00 93.69 782 ARG A N 1
ATOM 5788 C CA . ARG A 1 782 ? -13.044 -5.267 28.301 1.00 93.69 782 ARG A CA 1
ATOM 5789 C C . ARG A 1 782 ? -12.713 -3.789 28.108 1.00 93.69 782 ARG A C 1
ATOM 5791 O O . ARG A 1 782 ? -11.849 -3.274 28.814 1.00 93.69 782 ARG A O 1
ATOM 5798 N N . GLY A 1 783 ? -13.397 -3.108 27.191 1.00 95.75 783 GLY A N 1
ATOM 5799 C CA . GLY A 1 783 ? -13.185 -1.685 26.940 1.00 95.75 783 GLY A CA 1
ATOM 5800 C C . GLY A 1 783 ? -13.504 -0.812 28.156 1.00 95.75 783 GLY A C 1
ATOM 5801 O O . GLY A 1 783 ? -12.742 0.094 28.483 1.00 95.75 783 GLY A O 1
ATOM 5802 N N . LEU A 1 784 ? -14.580 -1.116 28.888 1.00 94.50 784 LEU A N 1
ATOM 5803 C CA . LEU A 1 784 ? -14.930 -0.396 30.117 1.00 94.50 784 LEU A CA 1
ATOM 5804 C C . LEU A 1 784 ? -13.908 -0.616 31.244 1.00 94.50 784 LEU A C 1
ATOM 5806 O O . LEU A 1 784 ? -13.654 0.312 32.014 1.00 94.50 784 LEU A O 1
ATOM 5810 N N . CYS A 1 785 ? -13.263 -1.787 31.316 1.00 90.62 785 CYS A N 1
ATOM 5811 C CA . CYS A 1 785 ? -12.133 -1.995 32.227 1.00 90.62 785 CYS A CA 1
ATOM 5812 C C . CYS A 1 785 ? -10.962 -1.048 31.909 1.00 90.62 785 CYS A C 1
ATOM 5814 O O . CYS A 1 785 ? -10.403 -0.445 32.827 1.00 90.62 785 CYS A O 1
ATOM 5816 N N . GLU A 1 786 ? -10.619 -0.875 30.629 1.00 94.00 786 GLU A N 1
ATOM 5817 C CA . GLU A 1 786 ? -9.582 0.084 30.218 1.00 94.00 786 GLU A CA 1
ATOM 5818 C C . GLU A 1 786 ? -10.012 1.528 30.510 1.00 94.00 786 GLU A C 1
ATOM 5820 O O . GLU A 1 786 ? -9.239 2.305 31.067 1.00 94.00 786 GLU A O 1
ATOM 5825 N N . ALA A 1 787 ? -11.275 1.883 30.249 1.00 94.56 787 ALA A N 1
ATOM 5826 C CA . ALA A 1 787 ? -11.808 3.207 30.570 1.00 94.56 787 ALA A CA 1
ATOM 5827 C C . ALA A 1 787 ? -11.716 3.543 32.069 1.00 94.56 787 ALA A C 1
ATOM 5829 O O . ALA A 1 787 ? -11.369 4.672 32.425 1.00 94.56 787 ALA A O 1
ATOM 5830 N N . ALA A 1 788 ? -11.967 2.573 32.954 1.00 92.06 788 ALA A N 1
ATOM 5831 C CA . ALA A 1 788 ? -11.795 2.750 34.395 1.00 92.06 788 ALA A CA 1
ATOM 5832 C C . ALA A 1 788 ? -10.319 2.984 34.775 1.00 92.06 788 ALA A C 1
ATOM 5834 O O . ALA A 1 788 ? -10.011 3.858 35.595 1.00 92.06 788 ALA A O 1
ATOM 5835 N N . ALA A 1 789 ? -9.388 2.260 34.142 1.00 89.19 789 ALA A N 1
ATOM 5836 C CA . ALA A 1 789 ? -7.954 2.479 34.323 1.00 89.19 789 ALA A CA 1
ATOM 5837 C C . ALA A 1 789 ? -7.525 3.873 33.827 1.00 89.19 789 ALA A C 1
ATOM 5839 O O . ALA A 1 789 ? -6.800 4.588 34.529 1.00 89.19 789 ALA A O 1
ATOM 5840 N N . PHE A 1 790 ? -8.038 4.315 32.676 1.00 94.81 790 PHE A N 1
ATOM 5841 C CA . PHE A 1 790 ? -7.816 5.667 32.166 1.00 94.81 790 PHE A CA 1
ATOM 5842 C C . PHE A 1 790 ? -8.364 6.729 33.122 1.00 94.81 790 PHE A C 1
ATOM 5844 O O . PHE A 1 790 ? -7.637 7.667 33.450 1.00 94.81 790 PHE A O 1
ATOM 5851 N N . ALA A 1 791 ? -9.578 6.551 33.651 1.00 93.38 791 ALA A N 1
ATOM 5852 C CA . ALA A 1 791 ? -10.176 7.459 34.630 1.00 93.38 791 ALA A CA 1
ATOM 5853 C C . ALA A 1 791 ? -9.305 7.595 35.884 1.00 93.38 791 ALA A C 1
ATOM 5855 O O . ALA A 1 791 ? -9.020 8.713 36.321 1.00 93.38 791 ALA A O 1
ATOM 5856 N N . THR A 1 792 ? -8.792 6.477 36.408 1.00 91.19 792 THR A N 1
ATOM 5857 C CA . THR A 1 792 ? -7.813 6.494 37.505 1.00 91.19 792 THR A CA 1
ATOM 5858 C C . THR A 1 792 ? -6.564 7.291 37.125 1.00 91.19 792 THR A C 1
ATOM 5860 O O . THR A 1 792 ? -6.133 8.149 37.900 1.00 91.19 792 THR A O 1
ATOM 5863 N N . SER A 1 793 ? -6.007 7.069 35.928 1.00 91.38 793 SER A N 1
ATOM 5864 C CA . SER A 1 793 ? -4.808 7.780 35.452 1.00 91.38 793 SER A CA 1
ATOM 5865 C C . SER A 1 793 ? -5.012 9.298 35.333 1.00 91.38 793 SER A C 1
ATOM 5867 O O . SER A 1 793 ? -4.073 10.064 35.539 1.00 91.38 793 SER A O 1
ATOM 5869 N N . GLN A 1 794 ? -6.246 9.736 35.065 1.00 95.25 794 GLN A N 1
ATOM 5870 C CA . GLN A 1 794 ? -6.635 11.144 34.939 1.00 95.25 794 GLN A CA 1
ATOM 5871 C C . GLN A 1 794 ? -7.130 11.758 36.265 1.00 95.25 794 GLN A C 1
ATOM 5873 O O . GLN A 1 794 ? -7.491 12.935 36.312 1.00 95.25 794 GLN A O 1
ATOM 5878 N N . GLY A 1 795 ? -7.150 10.989 37.361 1.00 92.06 795 GLY A N 1
ATOM 5879 C CA . GLY A 1 795 ? -7.656 11.434 38.664 1.00 92.06 795 GLY A CA 1
ATOM 5880 C C . GLY A 1 795 ? -9.185 11.558 38.747 1.00 92.06 795 GLY A C 1
ATOM 5881 O O . GLY A 1 795 ? -9.696 12.183 39.678 1.00 92.06 795 GLY A O 1
ATOM 5882 N N . ASP A 1 796 ? -9.919 10.963 37.805 1.00 89.38 796 ASP A N 1
ATOM 5883 C CA . ASP A 1 796 ? -11.383 10.949 37.736 1.00 89.38 796 ASP A CA 1
ATOM 5884 C C . ASP A 1 796 ? -11.949 9.764 38.539 1.00 89.38 796 ASP A C 1
ATOM 5886 O O . ASP A 1 796 ? -12.448 8.769 38.013 1.00 89.38 796 ASP A O 1
ATOM 5890 N N . THR A 1 797 ? -11.826 9.854 39.865 1.00 83.31 797 THR A N 1
ATOM 5891 C CA . THR A 1 797 ? -12.206 8.768 40.785 1.00 83.31 797 THR A CA 1
ATOM 5892 C C . THR A 1 797 ? -13.703 8.469 40.809 1.00 83.31 797 THR A C 1
ATOM 5894 O O . THR A 1 797 ? -14.088 7.411 41.295 1.00 83.31 797 THR A O 1
ATOM 5897 N N . ALA A 1 798 ? -14.543 9.384 40.314 1.00 83.62 798 ALA A N 1
ATOM 5898 C CA . ALA A 1 798 ? -15.986 9.193 40.244 1.00 83.62 798 ALA A CA 1
ATOM 5899 C C . ALA A 1 798 ? -16.388 8.287 39.076 1.00 83.62 798 ALA A C 1
ATOM 5901 O O . ALA A 1 798 ? -17.237 7.433 39.270 1.00 83.62 798 ALA A O 1
ATOM 5902 N N . ASN A 1 799 ? -15.778 8.461 37.898 1.00 79.81 799 ASN A N 1
ATOM 5903 C CA . ASN A 1 799 ? -16.035 7.595 36.742 1.00 79.81 799 ASN A CA 1
ATOM 5904 C C . ASN A 1 799 ? -15.257 6.276 36.803 1.00 79.81 799 ASN A C 1
ATOM 5906 O O . ASN A 1 799 ? -15.635 5.303 36.163 1.00 79.81 799 ASN A O 1
ATOM 5910 N N . SER A 1 800 ? -14.161 6.237 37.564 1.00 79.31 800 SER A N 1
ATOM 5911 C CA . SER A 1 800 ? -13.420 4.998 37.808 1.00 79.31 800 SER A CA 1
ATOM 5912 C C . SER A 1 800 ? -14.149 4.009 38.728 1.00 79.31 800 SER A C 1
ATOM 5914 O O . SER A 1 800 ? -13.764 2.839 38.745 1.00 79.31 800 SER A O 1
ATOM 5916 N N . ALA A 1 801 ? -15.080 4.483 39.558 1.00 71.38 801 ALA A N 1
ATOM 5917 C CA . ALA A 1 801 ? -15.786 3.700 40.573 1.00 71.38 801 ALA A CA 1
ATOM 5918 C C . ALA A 1 801 ? -17.167 3.285 40.069 1.00 71.38 801 ALA A C 1
ATOM 5920 O O . ALA A 1 801 ? -17.574 2.147 40.396 1.00 71.38 801 ALA A O 1
#